Protein AF-0000000085070799 (afdb_homodimer)

pLDDT: mean 97.82, std 3.61, range [44.03, 98.94]

Sequence (932 aa):
MGSKSTLIINGTLVDAQKQSQQQLLIIDGKIAAVDKVITDYPVDTEVIDASGLYVMPGGIDVHTHFNIDVGIARSVDDFYTGTRSAACGGTTMIIDHMGFGPKGCDLFHQLKVYKGFAKDKAVIDYSFHGVIQHINDEVIEDMHAMVHREGISSFKLYLTYNYKLDDTGALQALNRLNQVQALTAVHPENDAAIALKRSQLIKAGKTSAKYHAISRPLECEAEAIARMINLAKLADDAPLYIVHLSNGLGLDYIRLAKQNQQAVWSETCPQYLLLDDKLYENEDGAKYLMSPPLRPKAELEKLWQGVEDGSIDTVATDHCAFSYKEQKVSGNDDFSVCPNGMPGVETRMPLLFSEGVMSGRITPEKFVEITSFKPAKLFGLYPQKGCLLPGSDADIVLFNPELKVHISHENLHDNSDYTPYESHQVNGWPVMTISRGEVVACNGEFLGKAGAGQFVHRLPFDKNKIMGSKSTLIINGTLVDAQKQSQQQLLIIDGKIAAVDKVITDYPVDTEVIDASGLYVMPGGIDVHTHFNIDVGIARSVDDFYTGTRSAACGGTTMIIDHMGFGPKGCDLFHQLKVYKGFAKDKAVIDYSFHGVIQHINDEVIEDMHAMVHREGISSFKLYLTYNYKLDDTGALQALNRLNQVQALTAVHPENDAAIALKRSQLIKAGKTSAKYHAISRPLECEAEAIARMINLAKLADDAPLYIVHLSNGLGLDYIRLAKQNQQAVWSETCPQYLLLDDKLYENEDGAKYLMSPPLRPKAELEKLWQGVEDGSIDTVATDHCAFSYKEQKVSGNDDFSVCPNGMPGVETRMPLLFSEGVMSGRITPEKFVEITSFKPAKLFGLYPQKGCLLPGSDADIVLFNPELKVHISHENLHDNSDYTPYESHQVNGWPVMTISRGEVVACNGEFLGKAGAGQFVHRLPFDKNKI

Organism: Shewanella halifaxensis (strain HAW-EB4) (NCBI:txid458817)

Structure (mmCIF, N/CA/C/O backbone):
data_AF-0000000085070799-model_v1
#
loop_
_entity.id
_entity.type
_entity.pdbx_description
1 polymer Dihydropyrimidinase
#
loop_
_atom_site.group_PDB
_atom_site.id
_atom_site.type_symbol
_atom_site.label_atom_id
_atom_site.label_alt_id
_atom_site.label_comp_id
_atom_site.label_asym_id
_atom_site.label_entity_id
_atom_site.label_seq_id
_atom_site.pdbx_PDB_ins_code
_atom_site.Cartn_x
_atom_site.Cartn_y
_atom_site.Cartn_z
_atom_site.occupancy
_atom_site.B_iso_or_equiv
_atom_site.auth_seq_id
_atom_site.auth_comp_id
_atom_site.auth_asym_id
_atom_site.auth_atom_id
_atom_site.pdbx_PDB_model_num
ATOM 1 N N . MET A 1 1 ? -15.516 50.469 26.547 1 44.03 1 MET A N 1
ATOM 2 C CA . MET A 1 1 ? -14.266 50.656 25.812 1 44.03 1 MET A CA 1
ATOM 3 C C . MET A 1 1 ? -14.523 50.75 24.312 1 44.03 1 MET A C 1
ATOM 5 O O . MET A 1 1 ? -15.336 49.969 23.781 1 44.03 1 MET A O 1
ATOM 9 N N . GLY A 1 2 ? -14.359 51.781 23.578 1 55.06 2 GLY A N 1
ATOM 10 C CA . GLY A 1 2 ? -14.836 52.031 22.234 1 55.06 2 GLY A CA 1
ATOM 11 C C . GLY A 1 2 ? -14.461 50.938 21.266 1 55.06 2 GLY A C 1
ATOM 12 O O . GLY A 1 2 ? -13.492 50.188 21.484 1 55.06 2 GLY A O 1
ATOM 13 N N . SER A 1 3 ? -15.367 50.5 20.391 1 73.62 3 SER A N 1
ATOM 14 C CA . SER A 1 3 ? -15.164 49.469 19.375 1 73.62 3 SER A CA 1
ATOM 15 C C . SER A 1 3 ? -13.93 49.75 18.531 1 73.62 3 SER A C 1
ATOM 17 O O . SER A 1 3 ? -13.656 50.906 18.203 1 73.62 3 SER A O 1
ATOM 19 N N . LYS A 1 4 ? -12.953 48.781 18.594 1 90.12 4 LYS A N 1
ATOM 20 C CA . LYS A 1 4 ? -11.797 48.938 17.719 1 90.12 4 LYS A CA 1
ATOM 21 C C . LYS A 1 4 ? -12.141 48.562 16.281 1 90.12 4 LYS A C 1
ATOM 23 O O . LYS A 1 4 ? -12.766 47.531 16.031 1 90.12 4 LYS A O 1
ATOM 28 N N . SER A 1 5 ? -11.992 49.531 15.336 1 96.62 5 SER A N 1
ATOM 29 C CA . SER A 1 5 ? -12.312 49.312 13.93 1 96.62 5 SER A CA 1
ATOM 30 C C . SER A 1 5 ? -11.125 49.656 13.039 1 96.62 5 SER A C 1
ATOM 32 O O . SER A 1 5 ? -10.352 50.562 13.344 1 96.62 5 SER A O 1
ATOM 34 N N . THR A 1 6 ? -10.906 48.844 12.055 1 98.25 6 THR A N 1
ATOM 35 C CA . THR A 1 6 ? -9.859 49.031 11.047 1 98.25 6 THR A CA 1
ATOM 36 C C . THR A 1 6 ? -10.422 48.844 9.641 1 98.25 6 THR A C 1
ATOM 38 O O . THR A 1 6 ? -11.227 47.938 9.398 1 98.25 6 THR A O 1
ATOM 41 N N . LEU A 1 7 ? -10.156 49.781 8.758 1 98.5 7 LEU A N 1
ATOM 42 C CA . LEU A 1 7 ? -10.547 49.688 7.352 1 98.5 7 LEU A CA 1
ATOM 43 C C . LEU A 1 7 ? -9.32 49.531 6.457 1 98.5 7 LEU A C 1
ATOM 45 O O . LEU A 1 7 ? -8.414 50.344 6.484 1 98.5 7 LEU A O 1
ATOM 49 N N . ILE A 1 8 ? -9.234 48.406 5.738 1 98.75 8 ILE A N 1
ATOM 50 C CA . ILE A 1 8 ? -8.164 48.156 4.777 1 98.75 8 ILE A CA 1
ATOM 51 C C . ILE A 1 8 ? -8.625 48.562 3.379 1 98.7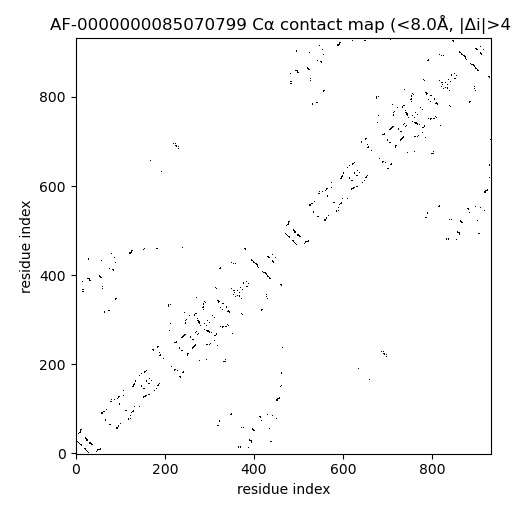5 8 ILE A C 1
ATOM 53 O O . ILE A 1 8 ? -9.641 48.062 2.887 1 98.75 8 ILE A O 1
ATOM 57 N N . ILE A 1 9 ? -7.875 49.438 2.758 1 98.44 9 ILE A N 1
ATOM 58 C CA . ILE A 1 9 ? -8.289 49.969 1.459 1 98.44 9 ILE A CA 1
ATOM 59 C C . ILE A 1 9 ? -7.16 49.781 0.446 1 98.44 9 ILE A C 1
ATOM 61 O O . ILE A 1 9 ? -6.004 49.562 0.825 1 98.44 9 ILE A O 1
ATOM 65 N N . ASN A 1 10 ? -7.508 49.719 -0.813 1 98.06 10 ASN A N 1
ATOM 66 C CA . ASN A 1 10 ? -6.633 49.844 -1.974 1 98.06 10 ASN A CA 1
ATOM 67 C C . ASN A 1 10 ? -5.84 48.562 -2.211 1 98.06 10 ASN A C 1
ATOM 69 O O . ASN A 1 10 ? -5.02 48.5 -3.129 1 98.06 10 ASN A O 1
ATOM 73 N N . GLY A 1 11 ? -5.93 47.5 -1.424 1 98.25 11 GLY A N 1
ATOM 74 C CA . GLY A 1 11 ? -5.254 46.25 -1.649 1 98.25 11 GLY A CA 1
ATOM 75 C C . GLY A 1 11 ? -6.02 45.312 -2.566 1 98.25 11 GLY A C 1
ATOM 76 O O . GLY A 1 11 ? -7.148 45.594 -2.963 1 98.25 11 GLY A O 1
ATOM 77 N N . THR A 1 12 ? -5.414 44.281 -3 1 98.69 12 THR A N 1
ATOM 78 C CA . THR A 1 12 ? -6.074 43.188 -3.709 1 98.69 12 THR A CA 1
ATOM 79 C C . THR A 1 12 ? -6.473 42.062 -2.744 1 98.69 12 THR A C 1
ATOM 81 O O . THR A 1 12 ? -5.609 41.375 -2.225 1 98.69 12 THR A O 1
ATOM 84 N N . LEU A 1 13 ? -7.742 41.906 -2.469 1 98.81 13 LEU A N 1
ATOM 85 C CA . LEU A 1 13 ? -8.203 40.781 -1.646 1 98.81 13 LEU A CA 1
ATOM 86 C C . LEU A 1 13 ? -8.062 39.469 -2.395 1 98.81 13 LEU A C 1
ATOM 88 O O . LEU A 1 13 ? -8.453 39.344 -3.561 1 98.81 13 LEU A O 1
ATOM 92 N N . VAL A 1 14 ? -7.426 38.5 -1.786 1 98.81 14 VAL A N 1
ATOM 93 C CA . VAL A 1 14 ? -7.254 37.156 -2.377 1 98.81 14 VAL A CA 1
ATOM 94 C C . VAL A 1 14 ? -7.867 36.125 -1.462 1 98.81 14 VAL A C 1
ATOM 96 O O . VAL A 1 14 ? -7.508 36 -0.287 1 98.81 14 VAL A O 1
ATOM 99 N N . ASP A 1 15 ? -8.836 35.406 -1.901 1 96.94 15 ASP A N 1
ATOM 100 C CA . ASP A 1 15 ? -9.312 34.188 -1.223 1 96.94 15 ASP A CA 1
ATOM 101 C C . ASP A 1 15 ? -9.023 32.938 -2.053 1 96.94 15 ASP A C 1
ATOM 103 O O . ASP A 1 15 ? -8.234 33 -2.998 1 96.94 15 ASP A O 1
ATOM 107 N N . ALA A 1 16 ? -9.539 31.797 -1.668 1 97.44 16 ALA A N 1
ATOM 108 C CA . ALA A 1 16 ? -9.188 30.547 -2.328 1 97.44 16 ALA A CA 1
ATOM 109 C C . ALA A 1 16 ? -9.797 30.469 -3.727 1 97.44 16 ALA A C 1
ATOM 111 O O . ALA A 1 16 ? -9.336 29.703 -4.574 1 97.44 16 ALA A O 1
ATOM 112 N N . GLN A 1 17 ? -10.719 31.375 -4.074 1 95.88 17 GLN A N 1
ATOM 113 C CA . GLN A 1 17 ? -11.477 31.219 -5.309 1 95.88 17 GLN A CA 1
ATOM 114 C C . GLN A 1 17 ? -11.234 32.375 -6.27 1 95.88 17 GLN A C 1
ATOM 116 O O . GLN A 1 17 ? -11.352 32.219 -7.484 1 95.88 17 GLN A O 1
ATOM 121 N N . LYS A 1 18 ? -10.914 33.594 -5.652 1 96.81 18 LYS A N 1
ATOM 122 C CA . LYS A 1 18 ? -10.836 34.75 -6.543 1 96.81 18 LYS A CA 1
ATOM 123 C C . LYS A 1 18 ? -10.008 35.875 -5.926 1 96.81 18 LYS A C 1
ATOM 125 O O . LYS A 1 18 ? -9.688 35.844 -4.734 1 96.81 18 LYS A O 1
ATOM 130 N N . GLN A 1 19 ? -9.656 36.781 -6.75 1 98 19 GLN A N 1
ATOM 131 C CA . GLN A 1 19 ? -9.062 38.062 -6.379 1 98 19 GLN A CA 1
ATOM 132 C C . GLN A 1 19 ? -10.031 39.219 -6.652 1 98 19 GLN A C 1
ATOM 134 O O . GLN A 1 19 ? -10.805 39.188 -7.605 1 98 19 GLN A O 1
ATOM 139 N N . SER A 1 20 ? -10 40.25 -5.758 1 97.56 20 SER A N 1
ATOM 140 C CA . SER A 1 20 ? -10.867 41.375 -5.984 1 97.56 20 SER A CA 1
ATOM 141 C C . SER A 1 20 ? -10.258 42.656 -5.418 1 97.56 20 SER A C 1
ATOM 143 O O . SER A 1 20 ? -9.469 42.625 -4.477 1 97.56 20 SER A O 1
ATOM 145 N N . GLN A 1 21 ? -10.68 43.781 -6.039 1 97.12 21 GLN A N 1
ATOM 146 C CA . GLN A 1 21 ? -10.328 45.094 -5.508 1 97.12 21 GLN A CA 1
ATOM 147 C C . GLN A 1 21 ? -11.445 45.656 -4.625 1 97.12 21 GLN A C 1
ATOM 149 O O . GLN A 1 21 ? -12.258 46.469 -5.074 1 97.12 21 GLN A O 1
ATOM 154 N N . GLN A 1 22 ? -11.445 45.156 -3.412 1 97.12 22 GLN A N 1
ATOM 155 C CA . GLN A 1 22 ? -12.469 45.562 -2.453 1 97.12 22 GLN A CA 1
ATOM 156 C C . GLN A 1 22 ? -11.844 46.062 -1.152 1 97.12 22 GLN A C 1
ATOM 158 O O . GLN A 1 22 ? -10.648 45.875 -0.919 1 97.12 22 GLN A O 1
ATOM 163 N N . GLN A 1 23 ? -12.688 46.812 -0.405 1 98.44 23 GLN A N 1
ATOM 164 C CA . GLN A 1 23 ? -12.305 47.219 0.939 1 98.44 23 GLN A CA 1
ATOM 165 C C . GLN A 1 23 ? -12.766 46.219 1.983 1 98.44 23 GLN A C 1
ATOM 167 O O . GLN A 1 23 ? -13.703 45.438 1.741 1 98.44 23 GLN A O 1
ATOM 172 N N . LEU A 1 24 ? -12.055 46.125 3.084 1 98.81 24 LEU A N 1
ATOM 173 C CA . LEU A 1 24 ? -12.367 45.219 4.164 1 98.81 24 LEU A CA 1
ATOM 174 C C . LEU A 1 24 ? -12.43 45.938 5.504 1 98.81 24 LEU A C 1
ATOM 176 O O . LEU A 1 24 ? -11.469 46.594 5.906 1 98.81 24 LEU A O 1
ATOM 180 N N . LEU A 1 25 ? -13.594 45.875 6.125 1 98.69 25 LEU A N 1
ATOM 181 C CA . LEU A 1 25 ? -13.812 46.531 7.41 1 98.69 25 LEU A CA 1
ATOM 182 C C . LEU A 1 25 ? -13.758 45.531 8.547 1 98.69 25 LEU A C 1
ATOM 184 O O . LEU A 1 25 ? -14.406 44.469 8.484 1 98.69 25 LEU A O 1
ATOM 188 N N . ILE A 1 26 ? -12.922 45.781 9.539 1 98.56 26 ILE A N 1
ATOM 189 C CA . ILE A 1 26 ? -12.82 45 10.758 1 98.56 26 ILE A CA 1
ATOM 190 C C . ILE A 1 26 ? -13.477 45.75 11.914 1 98.56 26 ILE A C 1
ATOM 192 O O . ILE A 1 26 ? -13.203 46.906 12.133 1 98.56 26 ILE A O 1
ATOM 196 N N . ILE A 1 27 ? -14.391 45.094 12.586 1 97.88 27 ILE A N 1
ATOM 197 C CA . ILE A 1 27 ? -14.969 45.625 13.805 1 97.88 27 ILE A CA 1
ATOM 198 C C . ILE A 1 27 ? -14.906 44.594 14.922 1 97.88 27 ILE A C 1
ATOM 200 O O . ILE A 1 27 ? -15.414 43.5 14.773 1 97.88 27 ILE A O 1
ATOM 204 N N . ASP A 1 28 ? -14.312 44.938 16.016 1 96.81 28 ASP A N 1
ATOM 205 C CA . ASP A 1 28 ? -14.25 44.156 17.234 1 96.81 28 ASP A CA 1
ATOM 206 C C . ASP A 1 28 ? -13.758 42.719 16.953 1 96.81 28 ASP A C 1
ATOM 208 O O . ASP A 1 28 ? -14.391 41.75 17.344 1 96.81 28 ASP A O 1
ATOM 212 N N . GLY A 1 29 ? -12.672 42.656 16.094 1 97.94 29 GLY A N 1
ATOM 213 C CA . GLY A 1 29 ? -11.945 41.406 15.898 1 97.94 29 GLY A CA 1
ATOM 214 C C . GLY A 1 29 ? -12.539 40.531 14.797 1 97.94 29 GLY A C 1
ATOM 215 O O . GLY A 1 29 ? -12.016 39.469 14.492 1 97.94 29 GLY A O 1
ATOM 216 N N . LYS A 1 30 ? -13.625 41.031 14.156 1 98.5 30 LYS A N 1
ATOM 217 C CA . LYS A 1 30 ? -14.305 40.281 13.094 1 98.5 30 LYS A CA 1
ATOM 218 C C . LYS A 1 30 ? -14.336 41.094 11.797 1 98.5 30 LYS A C 1
ATOM 220 O O . LYS A 1 30 ? -14.266 42.312 11.828 1 98.5 30 LYS A O 1
ATOM 225 N N . ILE A 1 31 ? -14.32 40.406 10.734 1 98.62 31 ILE A N 1
ATOM 226 C CA . ILE A 1 31 ? -14.586 41.062 9.461 1 98.62 31 ILE A CA 1
ATOM 227 C C . ILE A 1 31 ? -16.047 41.5 9.398 1 98.62 31 ILE A C 1
ATOM 229 O O . ILE A 1 31 ? -16.953 40.656 9.406 1 98.62 31 ILE A O 1
ATOM 233 N N . ALA A 1 32 ? -16.25 42.719 9.336 1 98.31 32 ALA A N 1
ATOM 234 C CA . ALA A 1 32 ? -17.609 43.25 9.391 1 98.31 32 ALA A CA 1
ATOM 235 C C . ALA A 1 32 ? -18.203 43.375 7.988 1 98.31 32 ALA A C 1
ATOM 237 O O . ALA A 1 32 ? -19.406 43.188 7.793 1 98.31 32 ALA A O 1
ATOM 238 N N . ALA A 1 33 ? -17.344 43.781 7.027 1 98.19 33 ALA A N 1
ATOM 239 C CA . ALA A 1 33 ? -17.844 44 5.664 1 98.19 33 ALA A CA 1
ATOM 240 C C . ALA A 1 33 ? -16.703 43.906 4.652 1 98.19 33 ALA A C 1
ATOM 242 O O . ALA A 1 33 ? -15.555 44.219 4.969 1 98.19 33 ALA A O 1
ATOM 243 N N . VAL A 1 34 ? -16.984 43.469 3.486 1 98.19 34 VAL A N 1
ATOM 244 C CA . VAL A 1 34 ? -16.141 43.5 2.297 1 98.19 34 VAL A CA 1
ATOM 245 C C . VAL A 1 34 ? -16.922 44.062 1.116 1 98.19 34 VAL A C 1
ATOM 247 O O . VAL A 1 34 ? -17.953 43.5 0.725 1 98.19 34 VAL A O 1
ATOM 250 N N . ASP A 1 35 ? -16.516 45.125 0.61 1 97.69 35 ASP A N 1
ATOM 251 C CA . ASP A 1 35 ? -17.234 45.781 -0.472 1 97.69 35 ASP A CA 1
ATOM 252 C C . ASP A 1 35 ? -16.312 46.656 -1.29 1 97.69 35 ASP A C 1
ATOM 254 O O . ASP A 1 35 ? -15.188 46.938 -0.867 1 97.69 35 ASP A O 1
ATOM 258 N N . LYS A 1 36 ? -16.859 47 -2.457 1 97.31 36 LYS A N 1
ATOM 259 C CA . LYS A 1 36 ? -16.062 47.875 -3.322 1 97.31 36 LYS A CA 1
ATOM 260 C C . LYS A 1 36 ? -15.727 49.188 -2.629 1 97.31 36 LYS A C 1
ATOM 262 O O . LYS A 1 36 ? -14.602 49.656 -2.719 1 97.31 36 LYS A O 1
ATOM 267 N N . VAL A 1 37 ? -16.75 49.75 -2.025 1 97.12 37 VAL A N 1
ATOM 268 C CA . VAL A 1 37 ? -16.609 50.969 -1.256 1 97.12 37 VAL A CA 1
ATOM 269 C C . VAL A 1 37 ? -17.406 50.875 0.035 1 97.12 37 VAL A C 1
ATOM 271 O O . VAL A 1 37 ? -18.609 50.562 0.006 1 97.12 37 VAL A O 1
ATOM 274 N N . ILE A 1 38 ? -16.719 51.094 1.165 1 97.25 38 ILE A N 1
ATOM 275 C CA . ILE A 1 38 ? -17.359 51.094 2.469 1 97.25 38 ILE A CA 1
ATOM 276 C C . ILE A 1 38 ? -17.344 52.5 3.059 1 97.25 38 ILE A C 1
ATOM 278 O O . ILE A 1 38 ? -16.281 53.062 3.301 1 97.25 38 ILE A O 1
ATOM 282 N N . THR A 1 39 ? -18.5 53.031 3.291 1 94.5 39 THR A N 1
ATOM 283 C CA . THR A 1 39 ? -18.578 54.438 3.75 1 94.5 39 THR A CA 1
ATOM 284 C C . THR A 1 39 ? -19.109 54.5 5.184 1 94.5 39 THR A C 1
ATOM 286 O O . THR A 1 39 ? -18.938 55.5 5.871 1 94.5 39 THR A O 1
ATOM 289 N N . ASP A 1 40 ? -19.766 53.531 5.605 1 93.81 40 ASP A N 1
ATOM 290 C CA . ASP A 1 40 ? -20.375 53.469 6.934 1 93.81 40 ASP A CA 1
ATOM 291 C C . ASP A 1 40 ? -19.484 52.719 7.922 1 93.81 40 ASP A C 1
ATOM 293 O O . ASP A 1 40 ? -19.484 51.5 7.953 1 93.81 40 ASP A O 1
ATOM 297 N N . TYR A 1 41 ? -18.688 53.406 8.609 1 93.19 41 TYR A N 1
ATOM 298 C CA . TYR A 1 41 ? -17.859 52.844 9.672 1 93.19 41 TYR A CA 1
ATOM 299 C C . TYR A 1 41 ? -17.578 53.906 10.742 1 93.19 41 TYR A C 1
ATOM 301 O O . TYR A 1 41 ? -17.781 55.094 10.516 1 93.19 41 TYR A O 1
ATOM 309 N N . PRO A 1 42 ? -17.25 53.5 11.891 1 94.19 42 PRO A N 1
ATOM 310 C CA . PRO A 1 42 ? -17.047 54.438 13 1 94.19 42 PRO A CA 1
ATOM 311 C C . PRO A 1 42 ? -16.047 55.531 12.672 1 94.19 42 PRO A C 1
ATOM 313 O O . PRO A 1 42 ? -15.078 55.312 11.93 1 94.19 42 PRO A O 1
ATOM 316 N N . VAL A 1 43 ? -16.094 56.656 13.297 1 92.19 43 VAL A N 1
ATOM 317 C CA . VAL A 1 43 ? -15.312 57.844 13.023 1 92.19 43 VAL A CA 1
ATOM 318 C C . VAL A 1 43 ? -13.852 57.625 13.406 1 92.19 43 VAL A C 1
ATOM 320 O O . VAL A 1 43 ? -12.938 58.125 12.734 1 92.19 43 VAL A O 1
ATOM 323 N N . ASP A 1 44 ? -13.594 56.812 14.367 1 93.5 44 ASP A N 1
ATOM 324 C CA . ASP A 1 44 ? -12.242 56.594 14.875 1 93.5 44 ASP A CA 1
ATOM 325 C C . ASP A 1 44 ? -11.609 55.344 14.234 1 93.5 44 ASP A C 1
ATOM 327 O O . ASP A 1 44 ? -10.609 54.844 14.727 1 93.5 44 ASP A O 1
ATOM 331 N N . THR A 1 45 ? -12.195 55 13.102 1 96.06 45 THR A N 1
ATOM 332 C CA . THR A 1 45 ? -11.688 53.812 12.398 1 96.06 45 THR A CA 1
ATOM 333 C C . THR A 1 45 ? -10.297 54.062 11.844 1 96.06 45 THR A C 1
ATOM 335 O O . THR A 1 45 ? -10.062 55.094 11.188 1 96.06 45 THR A O 1
ATOM 338 N N . GLU A 1 46 ? -9.297 53.125 12.227 1 96.75 46 GLU A N 1
ATOM 339 C CA . GLU A 1 46 ? -7.965 53.156 11.625 1 96.75 46 GLU A CA 1
ATOM 340 C C . GLU A 1 46 ? -7.996 52.719 10.172 1 96.75 46 GLU A C 1
ATOM 342 O O . GLU A 1 46 ? -8.656 51.719 9.844 1 96.75 46 GLU A O 1
ATOM 347 N N . VAL A 1 47 ? -7.344 53.438 9.312 1 97.62 47 VAL A N 1
ATOM 348 C CA . VAL A 1 47 ? -7.324 53.094 7.898 1 97.62 47 VAL A CA 1
ATOM 349 C C . VAL A 1 47 ? -5.945 52.562 7.52 1 97.62 47 VAL A C 1
ATOM 351 O O . VAL A 1 47 ? -4.93 53.219 7.781 1 97.62 47 VAL A O 1
ATOM 354 N N . ILE A 1 48 ? -5.871 51.375 6.984 1 98.12 48 ILE A N 1
ATOM 355 C CA . ILE A 1 48 ? -4.652 50.781 6.449 1 98.12 48 ILE A CA 1
ATOM 356 C C . ILE A 1 48 ? -4.672 50.844 4.922 1 98.12 48 ILE A C 1
ATOM 358 O O . ILE A 1 48 ? -5.57 50.312 4.281 1 98.12 48 ILE A O 1
ATOM 362 N N . ASP A 1 49 ? -3.756 51.562 4.359 1 98.44 49 ASP A N 1
ATOM 363 C CA . ASP A 1 49 ? -3.574 51.594 2.91 1 98.44 49 ASP A CA 1
ATOM 364 C C . ASP A 1 49 ? -2.75 50.406 2.43 1 98.44 49 ASP A C 1
ATOM 366 O O . ASP A 1 49 ? -1.537 50.375 2.643 1 98.44 49 ASP A O 1
ATOM 370 N N . ALA A 1 50 ? -3.377 49.531 1.744 1 98.62 50 ALA A N 1
ATOM 371 C CA . ALA A 1 50 ? -2.732 48.281 1.299 1 98.62 50 ALA A CA 1
ATOM 372 C C . ALA A 1 50 ? -2.391 48.375 -0.187 1 98.62 50 ALA A C 1
ATOM 374 O O . ALA A 1 50 ? -2.391 47.344 -0.876 1 98.62 50 ALA A O 1
ATOM 375 N N . SER A 1 51 ? -2.168 49.562 -0.679 1 98.31 51 SER A N 1
ATOM 376 C CA . SER A 1 51 ? -1.804 49.719 -2.082 1 98.31 51 SER A CA 1
ATOM 377 C C . SER A 1 51 ? -0.607 48.844 -2.451 1 98.31 51 SER A C 1
ATOM 379 O O . SER A 1 51 ? 0.435 48.906 -1.795 1 98.31 51 SER A O 1
ATOM 381 N N . GLY A 1 52 ? -0.782 48.031 -3.459 1 98 52 GLY A N 1
ATOM 382 C CA . GLY A 1 52 ? 0.292 47.188 -3.967 1 98 52 GLY A CA 1
ATOM 383 C C . GLY A 1 52 ? 0.425 45.875 -3.219 1 98 52 GLY A C 1
ATOM 384 O O . GLY A 1 52 ? 1.25 45.031 -3.578 1 98 52 GLY A O 1
ATOM 385 N N . LEU A 1 53 ? -0.418 45.688 -2.248 1 98.75 53 LEU A N 1
ATOM 386 C CA . LEU A 1 53 ? -0.31 44.5 -1.41 1 98.75 53 LEU A CA 1
ATOM 387 C C . LEU A 1 53 ? -1.457 43.531 -1.685 1 98.75 53 LEU A C 1
ATOM 389 O O . LEU A 1 53 ? -2.527 43.938 -2.139 1 98.75 53 LEU A O 1
ATOM 393 N N . TYR A 1 54 ? -1.189 42.188 -1.491 1 98.88 54 TYR A N 1
ATOM 394 C CA . TYR A 1 54 ? -2.252 41.219 -1.365 1 98.88 54 TYR A CA 1
ATOM 395 C C . TYR A 1 54 ? -2.801 41.188 0.057 1 98.88 54 TYR A C 1
ATOM 397 O O . TYR A 1 54 ? -2.039 41.25 1.024 1 98.88 54 TYR A O 1
ATOM 405 N N . VAL A 1 55 ? -4.078 41.219 0.219 1 98.94 55 VAL A N 1
ATOM 406 C CA . VAL A 1 55 ? -4.773 41 1.486 1 98.94 55 VAL A CA 1
ATOM 407 C C . VAL A 1 55 ? -5.395 39.625 1.523 1 98.94 55 VAL A C 1
ATOM 409 O O . VAL A 1 55 ? -6.336 39.312 0.781 1 98.94 55 VAL A O 1
ATOM 412 N N . MET A 1 56 ? -4.887 38.75 2.381 1 98.94 56 MET A N 1
ATOM 413 C CA . MET A 1 56 ? -5.238 37.312 2.385 1 98.94 56 MET A CA 1
ATOM 414 C C . MET A 1 56 ? -5.621 36.875 3.787 1 98.94 56 MET A C 1
ATOM 416 O O . MET A 1 56 ? -5.273 37.5 4.777 1 98.94 56 MET A O 1
ATOM 420 N N . PRO A 1 57 ? -6.441 35.75 3.848 1 98.94 57 PRO A N 1
ATOM 421 C CA . PRO A 1 57 ? -6.562 35.156 5.176 1 98.94 57 PRO A CA 1
ATOM 422 C C . PRO A 1 57 ? -5.211 34.75 5.777 1 98.94 57 PRO A C 1
ATOM 424 O O . PRO A 1 57 ? -4.32 34.312 5.059 1 98.94 57 PRO A O 1
ATOM 427 N N . GLY A 1 58 ? -5.031 35 7.086 1 98.88 58 GLY A N 1
ATOM 428 C CA . GLY A 1 58 ? -3.818 34.562 7.75 1 98.88 58 GLY A CA 1
ATOM 429 C C . GLY A 1 58 ? -3.576 33.062 7.598 1 98.88 58 GLY A C 1
ATOM 430 O O . GLY A 1 58 ? -4.523 32.281 7.523 1 98.88 58 GLY A O 1
ATOM 431 N N . GLY A 1 59 ? -2.332 32.625 7.512 1 98.88 59 GLY A N 1
ATOM 432 C CA . GLY A 1 59 ? -2.012 31.219 7.426 1 98.88 59 GLY A CA 1
ATOM 433 C C . GLY A 1 59 ? -2.451 30.438 8.648 1 98.88 59 GLY A C 1
ATOM 434 O O . GLY A 1 59 ? -2.453 30.953 9.758 1 98.88 59 GLY A O 1
ATOM 435 N N . ILE A 1 60 ? -2.834 29.203 8.414 1 98.94 60 ILE A N 1
ATOM 436 C CA . ILE A 1 60 ? -3.113 28.234 9.461 1 98.94 60 ILE A CA 1
ATOM 437 C C . ILE A 1 60 ? -2.148 27.047 9.352 1 98.94 60 ILE A C 1
ATOM 439 O O . ILE A 1 60 ? -2.252 26.25 8.43 1 98.94 60 ILE A O 1
ATOM 443 N N . ASP A 1 61 ? -1.184 26.984 10.258 1 98.94 61 ASP A N 1
ATOM 444 C CA . ASP A 1 61 ? -0.227 25.875 10.266 1 98.94 61 ASP A CA 1
ATOM 445 C C . ASP A 1 61 ? -0.736 24.719 11.117 1 98.94 61 ASP A C 1
ATOM 447 O O . ASP A 1 61 ? -0.681 24.766 12.344 1 98.94 61 ASP A O 1
ATOM 451 N N . VAL A 1 62 ? -1.102 23.656 10.461 1 98.94 62 VAL A N 1
ATOM 452 C CA . VAL A 1 62 ? -1.813 22.594 11.156 1 98.94 62 VAL A CA 1
ATOM 453 C C . VAL A 1 62 ? -0.821 21.531 11.633 1 98.94 62 VAL A C 1
ATOM 455 O O . VAL A 1 62 ? -1.22 20.438 12.039 1 98.94 62 VAL A O 1
ATOM 458 N N . HIS A 1 63 ? 0.508 21.797 11.562 1 98.94 63 HIS A N 1
ATOM 459 C CA . HIS A 1 63 ? 1.515 20.828 11.969 1 98.94 63 HIS A CA 1
ATOM 460 C C . HIS A 1 63 ? 2.725 21.516 12.594 1 98.94 63 HIS A C 1
ATOM 462 O O . HIS A 1 63 ? 3.723 21.766 11.914 1 98.94 63 HIS A O 1
ATOM 468 N N . THR A 1 64 ? 2.707 21.75 13.852 1 98.94 64 THR A N 1
ATOM 469 C CA . THR A 1 64 ? 3.818 22.281 14.633 1 98.94 64 THR A CA 1
ATOM 470 C C . THR A 1 64 ? 4.047 21.422 15.883 1 98.94 64 THR A C 1
ATOM 472 O O . THR A 1 64 ? 3.166 20.672 16.297 1 98.94 64 THR A O 1
ATOM 475 N N . HIS A 1 65 ? 5.188 21.484 16.375 1 98.81 65 HIS A N 1
ATOM 476 C CA . HIS A 1 65 ? 5.559 20.875 17.656 1 98.81 65 HIS A CA 1
ATOM 477 C C . HIS A 1 65 ? 6.234 21.906 18.562 1 98.81 65 HIS A C 1
ATOM 479 O O . HIS A 1 65 ? 7.449 22.109 18.484 1 98.81 65 HIS A O 1
ATOM 485 N N . PHE A 1 66 ? 5.453 22.484 19.484 1 98.56 66 PHE A N 1
ATOM 486 C CA . PHE A 1 66 ? 6.004 23.422 20.469 1 98.56 66 PHE A CA 1
ATOM 487 C C . PHE A 1 66 ? 6.109 22.75 21.828 1 98.56 66 PHE A C 1
ATOM 489 O O . PHE A 1 66 ? 5.203 22.031 22.25 1 98.56 66 PHE A O 1
ATOM 496 N N . ASN A 1 67 ? 7.207 22.891 22.516 1 97.31 67 ASN A N 1
ATOM 497 C CA .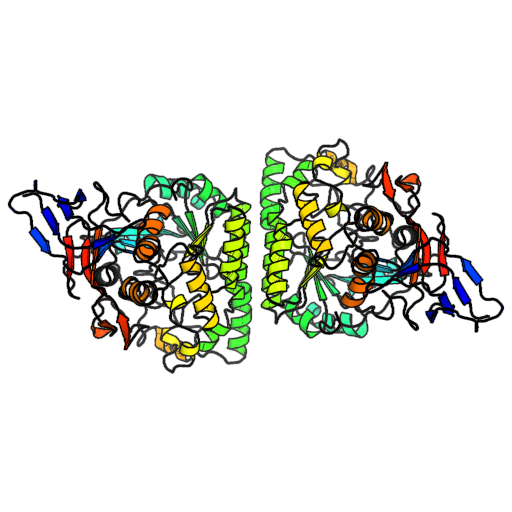 ASN A 1 67 ? 7.477 22.375 23.859 1 97.31 67 ASN A CA 1
ATOM 498 C C . ASN A 1 67 ? 7.465 20.844 23.875 1 97.31 67 ASN A C 1
ATOM 500 O O . ASN A 1 67 ? 7.277 20.234 24.922 1 97.31 67 ASN A O 1
ATOM 504 N N . ILE A 1 68 ? 7.648 20.25 22.703 1 97.88 68 ILE A N 1
ATOM 505 C CA . ILE A 1 68 ? 7.551 18.797 22.656 1 97.88 68 ILE A CA 1
ATOM 506 C C . ILE A 1 68 ? 8.797 18.172 23.281 1 97.88 68 ILE A C 1
ATOM 508 O O . ILE A 1 68 ? 9.914 18.672 23.078 1 97.88 68 ILE A O 1
ATOM 512 N N . ASP A 1 69 ? 8.609 17.203 24.109 1 96.5 69 ASP A N 1
ATOM 513 C CA . ASP A 1 69 ? 9.664 16.375 24.672 1 96.5 69 ASP A CA 1
ATOM 514 C C . ASP A 1 69 ? 9.766 15.047 23.922 1 96.5 69 ASP A C 1
ATOM 516 O O . ASP A 1 69 ? 8.875 14.203 24.016 1 96.5 69 ASP A O 1
ATOM 520 N N . VAL A 1 70 ? 10.891 14.883 23.234 1 93.62 70 VAL A N 1
ATOM 521 C CA . VAL A 1 70 ? 11.023 13.672 22.422 1 93.62 70 VAL A CA 1
ATOM 522 C C . VAL A 1 70 ? 11.875 12.648 23.172 1 93.62 70 VAL A C 1
ATOM 524 O O . VAL A 1 70 ? 12.359 11.68 22.562 1 93.62 70 VAL A O 1
ATOM 527 N N . GLY A 1 71 ? 12.086 12.906 24.438 1 92.19 71 GLY A N 1
ATOM 528 C CA . GLY A 1 71 ? 12.875 12 25.25 1 92.19 71 GLY A CA 1
ATOM 529 C C . GLY A 1 71 ? 14.32 12.438 25.406 1 92.19 71 GLY A C 1
ATOM 530 O O . GLY A 1 71 ? 14.727 12.875 26.484 1 92.19 71 GLY A O 1
ATOM 531 N N . ILE A 1 72 ? 15.016 12.562 24.359 1 92.31 72 ILE A N 1
ATOM 532 C CA . ILE A 1 72 ? 16.438 12.883 24.391 1 92.31 72 ILE A CA 1
ATOM 533 C C . ILE A 1 72 ? 16.641 14.398 24.422 1 92.31 72 ILE A C 1
ATOM 535 O O . ILE A 1 72 ? 17.703 14.883 24.781 1 92.31 72 ILE A O 1
ATOM 539 N N . ALA A 1 73 ? 15.539 15.133 24.047 1 95.62 73 ALA A N 1
ATOM 540 C CA . ALA A 1 73 ? 15.586 16.594 24.031 1 95.62 73 ALA A CA 1
ATOM 541 C C . ALA A 1 73 ? 14.18 17.188 24.047 1 95.62 73 ALA A C 1
ATOM 543 O O . ALA A 1 73 ? 13.211 16.516 23.703 1 95.62 73 ALA A O 1
ATOM 544 N N . ARG A 1 74 ? 14.086 18.375 24.406 1 97.12 74 ARG A N 1
ATOM 545 C CA . ARG A 1 74 ? 12.875 19.188 24.266 1 97.12 74 ARG A CA 1
ATOM 546 C C . ARG A 1 74 ? 13.07 20.297 23.219 1 97.12 74 ARG A C 1
ATOM 548 O O . ARG A 1 74 ? 14.141 20.906 23.156 1 97.12 74 ARG A O 1
ATOM 555 N N . SER A 1 75 ? 12.055 20.469 22.469 1 98.06 75 SER A N 1
ATOM 556 C CA . SER A 1 75 ? 12.164 21.531 21.453 1 98.06 75 SER A CA 1
ATOM 557 C C . SER A 1 75 ? 12.391 22.891 22.109 1 98.06 75 SER A C 1
ATOM 559 O O . SER A 1 75 ? 11.953 23.125 23.234 1 98.06 75 SER A O 1
ATOM 561 N N . VAL A 1 76 ? 13.039 23.812 21.391 1 98.5 76 VAL A N 1
ATOM 562 C CA . VAL A 1 76 ? 13.508 25.062 22 1 98.5 76 VAL A CA 1
ATOM 563 C C . VAL A 1 76 ? 12.391 26.109 21.953 1 98.5 76 VAL A C 1
ATOM 565 O O . VAL A 1 76 ? 12.391 27.047 22.75 1 98.5 76 VAL A O 1
ATOM 568 N N . ASP A 1 77 ? 11.461 25.953 21.047 1 98.62 77 ASP A N 1
ATOM 569 C CA . ASP A 1 77 ? 10.352 26.891 21 1 98.62 77 ASP A CA 1
ATOM 570 C C . ASP A 1 77 ? 9.211 26.438 21.922 1 98.62 77 ASP A C 1
ATOM 572 O O . ASP A 1 77 ? 8.719 25.328 21.812 1 98.62 77 ASP A O 1
ATOM 576 N N . ASP A 1 78 ? 8.836 27.312 22.797 1 98.31 78 ASP A N 1
ATOM 577 C CA . ASP A 1 78 ? 7.57 27.156 23.516 1 98.31 78 ASP A CA 1
ATOM 578 C C . ASP A 1 78 ? 6.434 27.859 22.781 1 98.31 78 ASP A C 1
ATOM 580 O O . ASP A 1 78 ? 6.57 28.219 21.609 1 98.31 78 ASP A O 1
ATOM 584 N N . PHE A 1 79 ? 5.305 28.047 23.453 1 98.81 79 PHE A N 1
ATOM 585 C CA . PHE A 1 79 ? 4.133 28.578 22.766 1 98.81 79 PHE A CA 1
ATOM 586 C C . PHE A 1 79 ? 4.234 30.094 22.609 1 98.81 79 PHE A C 1
ATOM 588 O O . PHE A 1 79 ? 3.518 30.688 21.812 1 98.81 79 PHE A O 1
ATOM 595 N N . TYR A 1 80 ? 5.062 30.781 23.391 1 98.81 80 TYR A N 1
ATOM 596 C CA . TYR A 1 80 ? 5.305 32.188 23.141 1 98.81 80 TYR A CA 1
ATOM 597 C C . TYR A 1 80 ? 6.238 32.375 21.953 1 98.81 80 TYR A C 1
ATOM 599 O O . TYR A 1 80 ? 5.859 33 20.938 1 98.81 80 TYR A O 1
ATOM 607 N N . THR A 1 81 ? 7.461 31.812 22.016 1 98.81 81 THR A N 1
ATOM 608 C CA . THR A 1 81 ? 8.461 32.031 20.984 1 98.81 81 THR A CA 1
ATOM 609 C C . THR A 1 81 ? 8.008 31.438 19.656 1 98.81 81 THR A C 1
ATOM 611 O O . THR A 1 81 ? 8.234 32.031 18.594 1 98.81 81 THR A O 1
ATOM 614 N N . GLY A 1 82 ? 7.375 30.25 19.703 1 98.88 82 GLY A N 1
ATOM 615 C CA . GLY A 1 82 ? 6.891 29.625 18.484 1 98.88 82 GLY A CA 1
ATOM 616 C C . GLY A 1 82 ? 5.797 30.406 17.797 1 98.88 82 GLY A C 1
ATOM 617 O O . GLY A 1 82 ? 5.852 30.625 16.578 1 98.88 82 GLY A O 1
ATOM 618 N N . THR A 1 83 ? 4.777 30.859 18.547 1 98.88 83 THR A N 1
ATOM 619 C CA . THR A 1 83 ? 3.664 31.578 17.953 1 98.88 83 THR A CA 1
ATOM 620 C C . THR A 1 83 ? 4.094 33 17.547 1 98.88 83 THR A C 1
ATOM 622 O O . THR A 1 83 ? 3.572 33.562 16.594 1 98.88 83 THR A O 1
ATOM 625 N N . ARG A 1 84 ? 5.062 33.594 18.266 1 98.88 84 ARG A N 1
ATOM 626 C CA . ARG A 1 84 ? 5.668 34.844 17.828 1 98.88 84 ARG A CA 1
ATOM 627 C C . ARG A 1 84 ? 6.293 34.688 16.438 1 98.88 84 ARG A C 1
ATOM 629 O O . ARG A 1 84 ? 6.078 35.531 15.562 1 98.88 84 ARG A O 1
ATOM 636 N N . SER A 1 85 ? 7.105 33.625 16.328 1 98.88 85 SER A N 1
ATOM 637 C CA . SER A 1 85 ? 7.73 33.312 15.047 1 98.88 85 SER A CA 1
ATOM 638 C C . SER A 1 85 ? 6.688 33.125 13.953 1 98.88 85 SER A C 1
ATOM 640 O O . SER A 1 85 ? 6.832 33.625 12.844 1 98.88 85 SER A O 1
ATOM 642 N N . ALA A 1 86 ? 5.609 32.375 14.242 1 98.94 86 ALA A N 1
ATOM 643 C CA . ALA A 1 86 ? 4.52 32.156 13.305 1 98.94 86 ALA A CA 1
ATOM 644 C C . ALA A 1 86 ? 3.887 33.469 12.852 1 98.94 86 ALA A C 1
ATOM 646 O O . ALA A 1 86 ? 3.709 33.688 11.656 1 98.94 86 ALA A O 1
ATOM 647 N N . ALA A 1 87 ? 3.604 34.344 13.789 1 98.94 87 ALA A N 1
ATOM 648 C CA . ALA A 1 87 ? 2.969 35.625 13.516 1 98.94 87 ALA A CA 1
ATOM 649 C C . ALA A 1 87 ? 3.824 36.469 12.57 1 98.94 87 ALA A C 1
ATOM 651 O O . ALA A 1 87 ? 3.307 37.094 11.641 1 98.94 87 ALA A O 1
ATOM 652 N N . CYS A 1 88 ? 5.066 36.438 12.812 1 98.88 88 CYS A N 1
ATOM 653 C CA . CYS A 1 88 ? 5.988 37.25 12.023 1 98.88 88 CYS A CA 1
ATOM 654 C C . CYS A 1 88 ? 6.109 36.719 10.602 1 98.88 88 CYS A C 1
ATOM 656 O O . CYS A 1 88 ? 6.582 37.438 9.703 1 98.88 88 CYS A O 1
ATOM 658 N N . GLY A 1 89 ? 5.711 35.5 10.414 1 98.81 89 GLY A N 1
ATOM 659 C CA . GLY A 1 89 ? 5.723 34.906 9.086 1 98.81 89 GLY A CA 1
ATOM 660 C C . GLY A 1 89 ? 4.367 34.938 8.406 1 98.81 89 GLY A C 1
ATOM 661 O O . GLY A 1 89 ? 4.199 34.375 7.324 1 98.81 89 GLY A O 1
ATOM 662 N N . GLY A 1 90 ? 3.379 35.531 9.016 1 98.88 90 GLY A N 1
ATOM 663 C CA . GLY A 1 90 ? 2.078 35.656 8.383 1 98.88 90 GLY A CA 1
ATOM 664 C C . GLY A 1 90 ? 1.09 34.594 8.797 1 98.88 90 GLY A C 1
ATOM 665 O O . GLY A 1 90 ? 0.042 34.406 8.172 1 98.88 90 GLY A O 1
ATOM 666 N N . THR A 1 91 ? 1.39 33.781 9.797 1 98.94 91 THR A N 1
ATOM 667 C CA . THR A 1 91 ? 0.518 32.75 10.328 1 98.94 91 THR A CA 1
ATOM 668 C C . THR A 1 91 ? -0.268 33.25 11.531 1 98.94 91 THR A C 1
ATOM 670 O O . THR A 1 91 ? 0.303 33.875 12.438 1 98.94 91 THR A O 1
ATOM 673 N N . THR A 1 92 ? -1.603 33.031 11.547 1 98.94 92 THR A N 1
ATOM 674 C CA . THR A 1 92 ? -2.439 33.594 12.602 1 98.94 92 THR A CA 1
ATOM 675 C C . THR A 1 92 ? -3 32.5 13.5 1 98.94 92 THR A C 1
ATOM 677 O O . THR A 1 92 ? -3.625 32.781 14.523 1 98.94 92 THR A O 1
ATOM 680 N N . MET A 1 93 ? -2.742 31.266 13.117 1 98.94 93 MET A N 1
ATOM 681 C CA . MET A 1 93 ? -3.188 30.156 13.945 1 98.94 93 MET A CA 1
ATOM 682 C C . MET A 1 93 ? -2.318 28.922 13.719 1 98.94 93 MET A C 1
ATOM 684 O O . MET A 1 93 ? -1.874 28.672 12.594 1 98.94 93 MET A O 1
ATOM 688 N N . ILE A 1 94 ? -2.096 28.203 14.844 1 98.94 94 ILE A N 1
ATOM 689 C CA . ILE A 1 94 ? -1.444 26.906 14.719 1 98.94 94 ILE A CA 1
ATOM 690 C C . ILE A 1 94 ? -2.34 25.812 15.32 1 98.94 94 ILE A C 1
ATOM 692 O O . ILE A 1 94 ? -3.164 26.094 16.188 1 98.94 94 ILE A O 1
ATOM 696 N N . ILE A 1 95 ? -2.285 24.609 14.797 1 98.94 95 ILE A N 1
ATOM 697 C CA . ILE A 1 95 ? -2.773 23.406 15.445 1 98.94 95 ILE A CA 1
ATOM 698 C C . ILE A 1 95 ? -1.599 22.484 15.758 1 98.94 95 ILE A C 1
ATOM 700 O O . ILE A 1 95 ? -1 21.891 14.852 1 98.94 95 ILE A O 1
ATOM 704 N N . ASP A 1 96 ? -1.286 22.406 17 1 98.88 96 ASP A N 1
ATOM 705 C CA . ASP A 1 96 ? -0.051 21.766 17.453 1 98.88 96 ASP A CA 1
ATOM 706 C C . ASP A 1 96 ? -0.255 20.281 17.703 1 98.88 96 ASP A C 1
ATOM 708 O O . ASP A 1 96 ? -1.319 19.859 18.156 1 98.88 96 ASP A O 1
ATOM 712 N N . HIS A 1 97 ? 0.701 19.469 17.297 1 98.81 97 HIS A N 1
ATOM 713 C CA . HIS A 1 97 ? 0.714 18.062 17.641 1 98.81 97 HIS A CA 1
ATOM 714 C C . HIS A 1 97 ? 1.3 17.828 19.031 1 98.81 97 HIS A C 1
ATOM 716 O O . HIS A 1 97 ? 2.5 18.016 19.234 1 98.81 97 HIS A O 1
ATOM 722 N N . MET A 1 98 ? 0.522 17.344 19.922 1 98.44 98 MET A N 1
ATOM 723 C CA . MET A 1 98 ? 0.984 17.062 21.281 1 98.44 98 MET A CA 1
ATOM 724 C C . MET A 1 98 ? 1.935 15.867 21.297 1 98.44 98 MET A C 1
ATOM 726 O O . MET A 1 98 ? 1.73 14.898 20.562 1 98.44 98 MET A O 1
ATOM 730 N N . GLY A 1 99 ? 2.982 15.992 22.078 1 97.38 99 GLY A N 1
ATOM 731 C CA . GLY A 1 99 ? 3.875 14.852 22.25 1 97.38 99 GLY A CA 1
ATOM 732 C C . GLY A 1 99 ? 3.262 13.727 23.062 1 97.38 99 GLY A C 1
ATOM 733 O O . GLY A 1 99 ? 2.162 13.875 23.609 1 97.38 99 GLY A O 1
ATOM 734 N N . PHE A 1 100 ? 3.998 12.648 23.141 1 97.25 100 PHE A N 1
ATOM 735 C CA . PHE A 1 100 ? 3.561 11.516 23.953 1 97.25 100 PHE A CA 1
ATOM 736 C C . PHE A 1 100 ? 3.615 11.867 25.438 1 97.25 100 PHE A C 1
ATOM 738 O O . PHE A 1 100 ? 4.496 12.609 25.875 1 97.25 100 PHE A O 1
ATOM 745 N N . GLY A 1 101 ? 2.625 11.406 26.156 1 96.94 101 GLY A N 1
ATOM 746 C CA . GLY A 1 101 ? 2.652 11.492 27.609 1 96.94 101 GLY A CA 1
ATOM 747 C C . GLY A 1 101 ? 3.277 10.273 28.266 1 96.94 101 GLY A C 1
ATOM 748 O O . GLY A 1 101 ? 3.92 9.461 27.594 1 96.94 101 GLY A O 1
ATOM 749 N N . PRO A 1 102 ? 3.131 10.203 29.531 1 97 102 PRO A N 1
ATOM 750 C CA . PRO A 1 102 ? 3.609 9.008 30.234 1 97 102 PRO A CA 1
ATOM 751 C C . PRO A 1 102 ? 2.932 7.727 29.734 1 97 102 PRO A C 1
ATOM 753 O O . PRO A 1 102 ? 1.771 7.758 29.328 1 97 102 PRO A O 1
ATOM 756 N N . LYS A 1 103 ? 3.658 6.625 29.781 1 94.94 103 LYS A N 1
ATOM 757 C CA . LYS A 1 103 ? 3.105 5.328 29.406 1 94.94 103 LYS A CA 1
ATOM 758 C C . LYS A 1 103 ? 1.79 5.055 30.125 1 94.94 103 LYS A C 1
ATOM 760 O O . LYS A 1 103 ? 1.702 5.199 31.344 1 94.94 103 LYS A O 1
ATOM 765 N N . GLY A 1 104 ? 0.812 4.801 29.406 1 95.5 104 GLY A N 1
ATOM 766 C CA . GLY A 1 104 ? -0.449 4.367 29.984 1 95.5 104 GLY A CA 1
ATOM 767 C C . GLY A 1 104 ? -1.365 5.52 30.359 1 95.5 104 GLY A C 1
ATOM 768 O O . GLY A 1 104 ? -2.459 5.309 30.891 1 95.5 104 GLY A O 1
ATOM 769 N N . CYS A 1 105 ? -0.987 6.73 30.141 1 96.5 105 CYS A N 1
ATOM 770 C CA . CYS A 1 105 ? -1.823 7.867 30.5 1 96.5 105 CYS A CA 1
ATOM 771 C C . CYS A 1 105 ? -3.121 7.871 29.703 1 96.5 105 CYS A C 1
ATOM 773 O O . CYS A 1 105 ? -3.205 7.246 28.641 1 96.5 105 CYS A O 1
ATOM 775 N N . ASP A 1 106 ? -4.145 8.5 30.219 1 96.88 106 ASP A N 1
ATOM 776 C CA . ASP A 1 106 ? -5.418 8.602 29.516 1 96.88 106 ASP A CA 1
ATOM 777 C C . ASP A 1 106 ? -5.324 9.578 28.344 1 96.88 106 ASP A C 1
ATOM 779 O O . ASP A 1 106 ? -4.336 10.297 28.203 1 96.88 106 ASP A O 1
ATOM 783 N N . LEU A 1 107 ? -6.371 9.609 27.594 1 98.12 107 LEU A N 1
ATOM 784 C CA . LEU A 1 107 ? -6.355 10.344 26.328 1 98.12 107 LEU A CA 1
ATOM 785 C C . LEU A 1 107 ? -6.336 11.852 26.578 1 98.12 107 LEU A C 1
ATOM 787 O O . LEU A 1 107 ? -5.859 12.617 25.75 1 98.12 107 LEU A O 1
ATOM 791 N N . PHE A 1 108 ? -6.773 12.352 27.75 1 98.5 108 PHE A N 1
ATOM 792 C CA . PHE A 1 108 ? -6.906 13.766 28.078 1 98.5 108 PHE A CA 1
ATOM 793 C C . PHE A 1 108 ? -5.594 14.328 28.609 1 98.5 108 PHE A C 1
ATOM 795 O O . PHE A 1 108 ? -5.414 15.547 28.672 1 98.5 108 PHE A O 1
ATOM 802 N N . HIS A 1 109 ? -4.738 13.43 29.047 1 98.5 109 HIS A N 1
ATOM 803 C CA . HIS A 1 109 ? -3.566 13.828 29.828 1 98.5 109 HIS A CA 1
ATOM 804 C C . HIS A 1 109 ? -2.773 14.914 29.109 1 98.5 109 HIS A C 1
ATOM 806 O O . HIS A 1 109 ? -2.529 15.984 29.656 1 98.5 109 HIS A O 1
ATOM 812 N N . GLN A 1 110 ? -2.379 14.664 27.906 1 98.44 110 GLN A N 1
ATOM 813 C CA . GLN A 1 110 ? -1.509 15.609 27.203 1 98.44 110 GLN A CA 1
ATOM 814 C C . GLN A 1 110 ? -2.258 16.891 26.844 1 98.44 110 GLN A C 1
ATOM 816 O O . GLN A 1 110 ? -1.654 17.953 26.734 1 98.44 110 GLN A O 1
ATOM 821 N N . LEU A 1 111 ? -3.602 16.781 26.594 1 98.75 111 LEU A N 1
ATOM 822 C CA . LEU A 1 111 ? -4.375 18 26.344 1 98.75 111 LEU A CA 1
ATOM 823 C C . LEU A 1 111 ? -4.266 18.953 27.516 1 98.75 111 LEU A C 1
ATOM 825 O O . LEU A 1 111 ? -4.07 20.156 27.312 1 98.75 111 LEU A O 1
ATOM 829 N N . LYS A 1 112 ? -4.398 18.406 28.703 1 98.56 112 LYS A N 1
ATOM 830 C CA . LYS A 1 112 ? -4.281 19.234 29.906 1 98.56 112 LYS A CA 1
ATOM 831 C C . LYS A 1 112 ? -2.895 19.859 30.016 1 98.56 112 LYS A C 1
ATOM 833 O O . LYS A 1 112 ? -2.766 21.047 30.312 1 98.56 112 LYS A O 1
ATOM 838 N N . VAL A 1 113 ? -1.899 19.094 29.781 1 98.75 113 VAL A N 1
ATOM 839 C CA . VAL A 1 113 ? -0.518 19.562 29.875 1 98.75 113 VAL A CA 1
ATOM 840 C C . VAL A 1 113 ? -0.278 20.672 28.859 1 98.75 113 VAL A C 1
ATOM 842 O O . VAL A 1 113 ? 0.263 21.734 29.203 1 98.75 113 VAL A O 1
ATOM 845 N N . TYR A 1 114 ? -0.701 20.531 27.641 1 98.81 114 TYR A N 1
ATOM 846 C CA . TYR A 1 114 ? -0.401 21.453 26.562 1 98.81 114 TYR A CA 1
ATOM 847 C C . TYR A 1 114 ? -1.255 22.719 26.672 1 98.81 114 TYR A C 1
ATOM 849 O O . TYR A 1 114 ? -0.814 23.797 26.297 1 98.81 114 TYR A O 1
ATOM 857 N N . LYS A 1 115 ? -2.48 22.578 27.125 1 98.69 115 LYS A N 1
ATOM 858 C CA . LYS A 1 115 ? -3.24 23.781 27.453 1 98.69 115 LYS A CA 1
ATOM 859 C C . LYS A 1 115 ? -2.494 24.641 28.469 1 98.69 115 LYS A C 1
ATOM 861 O O . LYS A 1 115 ? -2.514 25.875 28.375 1 98.69 115 LYS A O 1
ATOM 866 N N . GLY A 1 116 ? -1.866 23.969 29.375 1 98.62 116 GLY A N 1
ATOM 867 C CA . GLY A 1 116 ? -1.043 24.688 30.344 1 98.62 116 GLY A CA 1
ATOM 868 C C . GLY A 1 116 ? 0.148 25.391 29.703 1 98.62 116 GLY A C 1
ATOM 869 O O . GLY A 1 116 ? 0.489 26.5 30.078 1 98.62 116 GLY A O 1
ATOM 870 N N . PHE A 1 117 ? 0.805 24.734 28.781 1 98.62 117 PHE A N 1
ATOM 871 C CA . PHE A 1 117 ? 1.949 25.297 28.078 1 98.62 117 PHE A CA 1
ATOM 872 C C . PHE A 1 117 ? 1.542 26.547 27.297 1 98.62 117 PHE A C 1
ATOM 874 O O . PHE A 1 117 ? 2.305 27.5 27.219 1 98.62 117 PHE A O 1
ATOM 881 N N . ALA A 1 118 ? 0.309 26.547 26.688 1 98.75 118 ALA A N 1
ATOM 882 C CA . ALA A 1 118 ? -0.096 27.578 25.719 1 98.75 118 ALA A CA 1
ATOM 883 C C . ALA A 1 118 ? -0.775 28.75 26.422 1 98.75 118 ALA A C 1
ATOM 885 O O . ALA A 1 118 ? -0.67 29.891 25.953 1 98.75 118 ALA A O 1
ATOM 886 N N . LYS A 1 119 ? -1.441 28.406 27.531 1 97.75 119 LYS A N 1
ATOM 887 C CA . LYS A 1 119 ? -2.195 29.438 28.25 1 97.75 119 LYS A CA 1
ATOM 888 C C . LYS A 1 119 ? -1.291 30.594 28.672 1 97.75 119 LYS A C 1
ATOM 890 O O . LYS A 1 119 ? -0.197 30.375 29.203 1 97.75 119 LYS A O 1
ATOM 895 N N . ASP A 1 120 ? -1.674 31.828 28.344 1 98.06 120 ASP A N 1
ATOM 896 C CA . ASP A 1 120 ? -1.024 33.094 28.719 1 98.06 120 ASP A CA 1
ATOM 897 C C . ASP A 1 120 ? 0.312 33.25 28 1 98.06 120 ASP A C 1
ATOM 899 O O . ASP A 1 120 ? 1.102 34.125 28.344 1 98.06 120 ASP A O 1
ATOM 903 N N . LYS A 1 121 ? 0.616 32.344 27.078 1 98.56 121 LYS A N 1
ATOM 904 C CA . LYS A 1 121 ? 1.885 32.406 26.359 1 98.56 121 LYS A CA 1
ATOM 905 C C . LYS A 1 121 ? 1.66 32.625 24.859 1 98.56 121 LYS A C 1
ATOM 907 O O . LYS A 1 121 ? 2.318 33.5 24.25 1 98.56 121 LYS A O 1
ATOM 912 N N . ALA A 1 122 ? 0.777 31.922 24.266 1 98.81 122 ALA A N 1
ATOM 913 C CA . ALA A 1 122 ? 0.54 32 22.828 1 98.81 122 ALA A CA 1
ATOM 914 C C . ALA A 1 122 ? 0.115 33.406 22.422 1 98.81 122 ALA A C 1
ATOM 916 O O . ALA A 1 122 ? -0.668 34.062 23.125 1 98.81 122 ALA A O 1
ATOM 917 N N . VAL A 1 123 ? 0.574 33.938 21.297 1 98.81 123 VAL A N 1
ATOM 918 C CA . VAL A 1 123 ? 0.305 35.312 20.906 1 98.81 123 VAL A CA 1
ATOM 919 C C . VAL A 1 123 ? -0.734 35.344 19.781 1 98.81 123 VAL A C 1
ATOM 921 O O . VAL A 1 123 ? -1.349 36.375 19.516 1 98.81 123 VAL A O 1
ATOM 924 N N . ILE A 1 124 ? -0.905 34.156 19.125 1 98.88 124 ILE A N 1
ATOM 925 C CA . ILE A 1 124 ? -1.955 33.938 18.141 1 98.88 124 ILE A CA 1
ATOM 926 C C . ILE A 1 124 ? -2.791 32.719 18.531 1 98.88 124 ILE A C 1
ATOM 928 O O . ILE A 1 124 ? -2.432 32 19.453 1 98.88 124 ILE A O 1
ATOM 932 N N . ASP A 1 125 ? -3.912 32.5 17.859 1 98.94 125 ASP A N 1
ATOM 933 C CA . ASP A 1 125 ? -4.844 31.438 18.219 1 98.94 125 ASP A CA 1
ATOM 934 C C . ASP A 1 125 ? -4.227 30.062 17.984 1 98.94 125 ASP A C 1
ATOM 936 O O . ASP A 1 125 ? -3.311 29.922 17.172 1 98.94 125 ASP A O 1
ATOM 940 N N . TYR A 1 126 ? -4.707 29.109 18.781 1 98.94 126 TYR A N 1
ATOM 941 C CA . TYR A 1 126 ? -4.109 27.781 18.719 1 98.94 126 TYR A CA 1
ATOM 942 C C . TYR A 1 126 ? -5.141 26.703 19.047 1 98.94 126 TYR A C 1
ATOM 944 O O . TYR A 1 126 ? -6.207 27 19.578 1 98.94 126 TYR A O 1
ATOM 952 N N . SER A 1 127 ? -4.922 25.531 18.594 1 98.94 127 SER A N 1
ATOM 953 C CA . SER A 1 127 ? -5.586 24.297 18.969 1 98.94 127 SER A CA 1
ATOM 954 C C . SER A 1 127 ? -4.613 23.109 18.953 1 98.94 127 SER A C 1
ATOM 956 O O . SER A 1 127 ? -3.4 23.312 18.875 1 98.94 127 SER A O 1
ATOM 958 N N . PHE A 1 128 ? -5.176 21.891 19.203 1 98.94 128 PHE A N 1
ATOM 959 C CA . PHE A 1 128 ? -4.305 20.734 19.312 1 98.94 128 PHE A CA 1
ATOM 960 C C . PHE A 1 128 ? -4.875 19.547 18.547 1 98.94 128 PHE A C 1
ATOM 962 O O . PHE A 1 128 ? -6.082 19.469 18.312 1 98.94 128 PHE A O 1
ATOM 969 N N . HIS A 1 129 ? -4.008 18.734 18.078 1 98.94 129 HIS A N 1
ATOM 970 C CA . HIS A 1 129 ? -4.383 17.375 17.688 1 98.94 129 HIS A CA 1
ATOM 971 C C . HIS A 1 129 ? -4.27 16.422 18.859 1 98.94 129 HIS A C 1
ATOM 973 O O . HIS A 1 129 ? -3.316 16.5 19.641 1 98.94 129 HIS A O 1
ATOM 979 N N . GLY A 1 130 ? -5.27 15.547 18.984 1 98.81 130 GLY A N 1
ATOM 980 C CA . GLY A 1 130 ? -5.074 14.461 19.922 1 98.81 130 GLY A CA 1
ATOM 981 C C . GLY A 1 130 ? -3.949 13.523 19.531 1 98.81 130 GLY A C 1
ATOM 982 O O . GLY A 1 130 ? -3.541 13.492 18.359 1 98.81 130 GLY A O 1
ATOM 983 N N . VAL A 1 131 ? -3.393 12.797 20.531 1 98.5 131 VAL A N 1
ATOM 984 C CA . VAL A 1 131 ? -2.338 11.828 20.25 1 98.5 131 VAL A CA 1
ATOM 985 C C . VAL A 1 131 ? -2.74 10.461 20.781 1 98.5 131 VAL A C 1
ATOM 987 O O . VAL A 1 131 ? -3.119 10.32 21.953 1 98.5 131 VAL A O 1
ATOM 990 N N . ILE A 1 132 ? -2.703 9.461 19.922 1 98.19 132 ILE A N 1
ATOM 991 C CA . ILE A 1 132 ? -2.992 8.078 20.297 1 98.19 132 ILE A CA 1
ATOM 992 C C . ILE A 1 132 ? -1.685 7.316 20.5 1 98.19 132 ILE A C 1
ATOM 994 O O . ILE A 1 132 ? -1.059 6.883 19.531 1 98.19 132 ILE A O 1
ATOM 998 N N . GLN A 1 133 ? -1.319 7.078 21.75 1 96.94 133 GLN A N 1
ATOM 999 C CA . GLN A 1 133 ? -0.058 6.387 22 1 96.94 133 GLN A CA 1
ATOM 1000 C C . GLN A 1 133 ? -0.296 4.938 22.422 1 96.94 133 GLN A C 1
ATOM 1002 O O . GLN A 1 133 ? 0.646 4.148 22.5 1 96.94 133 GLN A O 1
ATOM 1007 N N . HIS A 1 134 ? -1.518 4.527 22.641 1 97.5 134 HIS A N 1
ATOM 1008 C CA . HIS A 1 134 ? -1.985 3.158 22.844 1 97.5 134 HIS A CA 1
ATOM 1009 C C . HIS A 1 134 ? -3.498 3.064 22.672 1 97.5 134 HIS A C 1
ATOM 1011 O O . HIS A 1 134 ? -4.188 4.086 22.625 1 97.5 134 HIS A O 1
ATOM 1017 N N . ILE A 1 135 ? -3.99 1.885 22.516 1 97.44 135 ILE A N 1
ATOM 1018 C CA . ILE A 1 135 ? -5.426 1.681 22.344 1 97.44 135 ILE A CA 1
ATOM 1019 C C . ILE A 1 135 ? -5.934 0.699 23.391 1 97.44 135 ILE A C 1
ATOM 1021 O O . ILE A 1 135 ? -5.363 -0.382 23.578 1 97.44 135 ILE A O 1
ATOM 1025 N N . ASN A 1 136 ? -6.848 1.005 24.125 1 96.94 136 ASN A N 1
ATOM 1026 C CA . ASN A 1 136 ? -7.637 0.183 25.047 1 96.94 136 ASN A CA 1
ATOM 1027 C C . ASN A 1 136 ? -9.062 0.714 25.188 1 96.94 136 ASN A C 1
ATOM 1029 O O . ASN A 1 136 ? -9.43 1.696 24.547 1 96.94 136 ASN A O 1
ATOM 1033 N N . ASP A 1 137 ? -9.906 0.15 25.953 1 97.06 137 ASP A N 1
ATOM 1034 C CA . ASP A 1 137 ? -11.312 0.505 26.062 1 97.06 137 ASP A CA 1
ATOM 1035 C C . ASP A 1 137 ? -11.484 1.932 26.578 1 97.06 137 ASP A C 1
ATOM 1037 O O . ASP A 1 137 ? -12.375 2.656 26.125 1 97.06 137 ASP A O 1
ATOM 1041 N N . GLU A 1 138 ? -10.656 2.266 27.469 1 97.81 138 GLU A N 1
ATOM 1042 C CA . GLU A 1 138 ? -10.75 3.598 28.062 1 97.81 138 GLU A CA 1
ATOM 1043 C C . GLU A 1 138 ? -10.445 4.68 27.031 1 97.81 138 GLU A C 1
ATOM 1045 O O . GLU A 1 138 ? -11.164 5.68 26.938 1 97.81 138 GLU A O 1
ATOM 1050 N N . VAL A 1 139 ? -9.352 4.496 26.312 1 98.06 139 VAL A N 1
ATOM 1051 C CA . VAL A 1 139 ? -8.961 5.441 25.266 1 98.06 139 VAL A CA 1
ATOM 1052 C C . VAL A 1 139 ? -10.07 5.559 24.234 1 98.06 139 VAL A C 1
ATOM 1054 O O . VAL A 1 139 ? -10.43 6.664 23.812 1 98.06 139 VAL A O 1
ATOM 1057 N N . ILE A 1 140 ? -10.609 4.469 23.844 1 98.06 140 ILE A N 1
ATOM 1058 C CA . ILE A 1 140 ? -11.672 4.414 22.844 1 98.06 140 ILE A CA 1
ATOM 1059 C C . ILE A 1 140 ? -12.891 5.184 23.344 1 98.06 140 ILE A C 1
ATOM 1061 O O . ILE A 1 140 ? -13.492 5.969 22.609 1 98.06 140 ILE A O 1
ATOM 1065 N N . GLU A 1 141 ? -13.242 5 24.531 1 97.44 141 GLU A N 1
ATOM 1066 C CA . GLU A 1 141 ? -14.398 5.664 25.125 1 97.44 141 GLU A CA 1
ATOM 1067 C C . GLU A 1 141 ? -14.18 7.172 25.234 1 97.44 141 GLU A C 1
ATOM 1069 O O . GLU A 1 141 ? -15.117 7.953 25.047 1 97.44 141 GLU A O 1
ATOM 1074 N N . ASP A 1 142 ? -12.953 7.598 25.5 1 98.31 142 ASP A N 1
ATOM 1075 C CA . ASP A 1 142 ? -12.617 8.992 25.75 1 98.31 142 ASP A CA 1
ATOM 1076 C C . ASP A 1 142 ? -12.648 9.805 24.453 1 98.31 142 ASP A C 1
ATOM 1078 O O . ASP A 1 142 ? -12.727 11.031 24.484 1 98.31 142 ASP A O 1
ATOM 1082 N N . MET A 1 143 ? -12.609 9.164 23.344 1 98.75 143 MET A N 1
ATOM 1083 C CA . MET A 1 143 ? -12.508 9.852 22.062 1 98.75 143 MET A CA 1
ATOM 1084 C C . MET A 1 143 ? -13.734 10.727 21.812 1 98.75 143 MET A C 1
ATOM 1086 O O . MET A 1 143 ? -13.617 11.82 21.25 1 98.75 143 MET A O 1
ATOM 1090 N N . HIS A 1 144 ? -14.883 10.242 22.234 1 98.62 144 HIS A N 1
ATOM 1091 C CA . HIS A 1 144 ? -16.094 11.023 22.047 1 98.62 144 HIS A CA 1
ATOM 1092 C C . HIS A 1 144 ? -16.016 12.359 22.781 1 98.62 144 HIS A C 1
ATOM 1094 O O . HIS A 1 144 ? -16.312 13.406 22.203 1 98.62 144 HIS A O 1
ATOM 1100 N N . ALA A 1 145 ? -15.617 12.312 24.031 1 98.69 145 ALA A N 1
ATOM 1101 C CA . ALA A 1 145 ? -15.531 13.523 24.828 1 98.69 145 ALA A CA 1
ATOM 1102 C C . ALA A 1 145 ? -14.453 14.461 24.312 1 98.69 145 ALA A C 1
ATOM 1104 O O . ALA A 1 145 ? -14.602 15.68 24.359 1 98.69 145 ALA A O 1
ATOM 1105 N N . MET A 1 146 ? -13.359 13.922 23.859 1 98.81 146 MET A N 1
ATOM 1106 C CA . MET A 1 146 ? -12.297 14.734 23.281 1 98.81 146 MET A CA 1
ATOM 1107 C C . MET A 1 146 ? -12.82 15.562 22.109 1 98.81 146 MET A C 1
ATOM 1109 O O . MET A 1 146 ? -12.5 16.734 21.984 1 98.81 146 MET A O 1
ATOM 1113 N N . VAL A 1 147 ? -13.641 14.922 21.281 1 98.81 147 VAL A N 1
ATOM 1114 C CA . VAL A 1 147 ? -14.133 15.57 20.062 1 98.81 147 VAL A CA 1
ATOM 1115 C C . VAL A 1 147 ? -15.266 16.531 20.406 1 98.81 147 VAL A C 1
ATOM 1117 O O . VAL A 1 147 ? -15.211 17.719 20.062 1 98.81 147 VAL A O 1
ATOM 1120 N N . HIS A 1 148 ? -16.25 16.141 21.203 1 98.56 148 HIS A N 1
ATOM 1121 C CA . HIS A 1 148 ? -17.5 16.875 21.312 1 98.56 148 HIS A CA 1
ATOM 1122 C C . HIS A 1 148 ? -17.5 17.797 22.516 1 98.56 148 HIS A C 1
ATOM 1124 O O . HIS A 1 148 ? -18.219 18.797 22.547 1 98.56 148 HIS A O 1
ATOM 1130 N N . ARG A 1 149 ? -16.672 17.484 23.484 1 98.56 149 ARG A N 1
ATOM 1131 C CA . ARG A 1 149 ? -16.609 18.328 24.656 1 98.56 149 ARG A CA 1
ATOM 1132 C C . ARG A 1 149 ? -15.383 19.25 24.609 1 98.56 149 ARG A C 1
ATOM 1134 O O . ARG A 1 149 ? -15.484 20.438 24.891 1 98.56 149 ARG A O 1
ATOM 1141 N N . GLU A 1 150 ? -14.227 18.719 24.188 1 98.69 150 GLU A N 1
ATOM 1142 C CA . GLU A 1 150 ? -12.977 19.453 24.266 1 98.69 150 GLU A CA 1
ATOM 1143 C C . GLU A 1 150 ? -12.664 20.172 22.953 1 98.69 150 GLU A C 1
ATOM 1145 O O . GLU A 1 150 ? -11.781 21.016 22.906 1 98.69 150 GLU A O 1
ATOM 1150 N N . GLY A 1 151 ? -13.32 19.859 21.828 1 98.75 151 GLY A N 1
ATOM 1151 C CA . GLY A 1 151 ? -13.109 20.5 20.547 1 98.75 151 GLY A CA 1
ATOM 1152 C C . GLY A 1 151 ? -11.867 20.016 19.828 1 98.75 151 GLY A C 1
ATOM 1153 O O . GLY A 1 151 ? -11.25 20.781 19.078 1 98.75 151 GLY A O 1
ATOM 1154 N N . ILE A 1 152 ? -11.438 18.797 20.156 1 98.88 152 ILE A N 1
ATOM 1155 C CA . ILE A 1 152 ? -10.305 18.156 19.484 1 98.88 152 ILE A CA 1
ATOM 1156 C C . ILE A 1 152 ? -10.812 17.172 18.453 1 98.88 152 ILE A C 1
ATOM 1158 O O . ILE A 1 152 ? -11.164 16.031 18.781 1 98.88 152 ILE A O 1
ATOM 1162 N N . SER A 1 153 ? -10.758 17.562 17.188 1 98.62 153 SER A N 1
ATOM 1163 C CA . SER A 1 153 ? -11.461 16.766 16.172 1 98.62 153 SER A CA 1
ATOM 1164 C C . SER A 1 153 ? -10.484 16.094 15.219 1 98.62 153 SER A C 1
ATOM 1166 O O . SER A 1 153 ? -10.875 15.656 14.133 1 98.62 153 SER A O 1
ATOM 1168 N N . SER A 1 154 ? -9.219 16.062 15.523 1 98.88 154 SER A N 1
ATOM 1169 C CA . SER A 1 154 ? -8.203 15.312 14.789 1 98.88 154 SER A CA 1
ATOM 1170 C C . SER A 1 154 ? -7.211 14.656 15.742 1 98.88 154 SER A C 1
ATOM 1172 O O . SER A 1 154 ? -6.91 15.195 16.812 1 98.88 154 SER A O 1
ATOM 1174 N N . PHE A 1 155 ? -6.75 13.492 15.375 1 98.94 155 PHE A N 1
ATOM 1175 C CA . PHE A 1 155 ? -5.855 12.695 16.203 1 98.94 155 PHE A CA 1
ATOM 1176 C C . PHE A 1 155 ? -4.719 12.109 15.375 1 98.94 155 PHE A C 1
ATOM 1178 O O . PHE A 1 155 ? -4.926 11.688 14.242 1 98.94 155 PHE A O 1
ATOM 1185 N N . LYS A 1 156 ? -3.533 12.062 15.977 1 98.62 156 LYS A N 1
ATOM 1186 C CA . LYS A 1 156 ? -2.348 11.531 15.312 1 98.62 156 LYS A CA 1
ATOM 1187 C C . LYS A 1 156 ? -1.993 10.148 15.852 1 98.62 156 LYS A C 1
ATOM 1189 O O . LYS A 1 156 ? -1.974 9.938 17.062 1 98.62 156 LYS A O 1
ATOM 1194 N N . LEU A 1 157 ? -1.808 9.227 14.938 1 97.56 157 LEU A N 1
ATOM 1195 C CA . LEU A 1 157 ? -1.219 7.938 15.305 1 97.56 157 LEU A CA 1
ATOM 1196 C C . LEU A 1 157 ? 0.122 7.738 14.602 1 97.56 157 LEU A C 1
ATOM 1198 O O . LEU A 1 157 ? 0.436 8.445 13.641 1 97.56 157 LEU A O 1
ATOM 1202 N N . TYR A 1 158 ? 0.927 6.855 15.117 1 98.38 158 TYR A N 1
ATOM 1203 C CA . TYR A 1 158 ? 2.281 6.617 14.633 1 98.38 158 TYR A CA 1
ATOM 1204 C C . TYR A 1 158 ? 2.475 5.156 14.242 1 98.38 158 TYR A C 1
ATOM 1206 O O . TYR A 1 158 ? 1.989 4.254 14.938 1 98.38 158 TYR A O 1
ATOM 1214 N N . LEU A 1 159 ? 3.188 4.902 13.156 1 98.44 159 LEU A N 1
ATOM 1215 C CA . LEU A 1 159 ? 3.496 3.539 12.742 1 98.44 159 LEU A CA 1
ATOM 1216 C C . LEU A 1 159 ? 4.965 3.211 12.992 1 98.44 159 LEU A C 1
ATOM 1218 O O . LEU A 1 159 ? 5.441 2.141 12.609 1 98.44 159 LEU A O 1
ATOM 1222 N N . THR A 1 160 ? 5.656 4.121 13.562 1 97.25 160 THR A N 1
ATOM 1223 C CA . THR A 1 160 ? 7.023 3.934 14.031 1 97.25 160 THR A CA 1
ATOM 1224 C C . THR A 1 160 ? 7.238 4.633 15.375 1 97.25 160 THR A C 1
ATOM 1226 O O . THR A 1 160 ? 6.301 5.195 15.938 1 97.25 160 THR A O 1
ATOM 1229 N N . TYR A 1 161 ? 8.383 4.504 16 1 93.44 161 TYR A N 1
ATOM 1230 C CA . TYR A 1 161 ? 8.742 5.027 17.312 1 93.44 161 TYR A CA 1
ATOM 1231 C C . TYR A 1 161 ? 8.172 4.16 18.422 1 93.44 161 TYR A C 1
ATOM 1233 O O . TYR A 1 161 ? 7.711 3.045 18.172 1 93.44 161 TYR A O 1
ATOM 1241 N N . ASN A 1 162 ? 8.305 4.559 19.703 1 90.88 162 ASN A N 1
ATOM 1242 C CA . ASN A 1 162 ? 8.078 3.742 20.891 1 90.88 162 ASN A CA 1
ATOM 1243 C C . ASN A 1 162 ? 6.594 3.436 21.078 1 90.88 162 ASN A C 1
ATOM 1245 O O . ASN A 1 162 ? 6.242 2.4 21.656 1 90.88 162 ASN A O 1
ATOM 1249 N N . TYR A 1 163 ? 5.699 4.262 20.641 1 95.62 163 TYR A N 1
ATOM 1250 C CA . TYR A 1 163 ? 4.27 4.086 20.875 1 95.62 163 TYR A CA 1
ATOM 1251 C C . TYR A 1 163 ? 3.52 3.875 19.562 1 95.62 163 TYR A C 1
ATOM 1253 O O . TYR A 1 163 ? 2.355 4.258 19.438 1 95.62 163 TYR A O 1
ATOM 1261 N N . LYS A 1 164 ? 4.23 3.268 18.594 1 97.5 164 LYS A N 1
ATOM 1262 C CA . LYS A 1 164 ? 3.605 2.953 17.312 1 97.5 164 LYS A CA 1
ATOM 1263 C C . LYS A 1 164 ? 2.459 1.963 17.5 1 97.5 164 LYS A C 1
ATOM 1265 O O . LYS A 1 164 ? 2.482 1.133 18.406 1 97.5 164 LYS A O 1
ATOM 1270 N N . LEU A 1 165 ? 1.471 2.027 16.672 1 97.94 165 LEU A N 1
ATOM 1271 C CA . LEU A 1 165 ? 0.36 1.08 16.672 1 97.94 165 LEU A CA 1
ATOM 1272 C C . LEU A 1 165 ? 0.592 -0.022 15.641 1 97.94 165 LEU A C 1
ATOM 1274 O O . LEU A 1 165 ? 1.188 0.22 14.586 1 97.94 165 LEU A O 1
ATOM 1278 N N . ASP A 1 166 ? 0.152 -1.23 15.961 1 97.31 166 ASP A N 1
ATOM 1279 C CA . ASP A 1 166 ? 0.06 -2.277 14.945 1 97.31 166 ASP A CA 1
ATOM 1280 C C . ASP A 1 166 ? -1.261 -2.189 14.188 1 97.31 166 ASP A C 1
ATOM 1282 O O . ASP A 1 166 ? -2.053 -1.273 14.406 1 97.31 166 ASP A O 1
ATOM 1286 N N . ASP A 1 167 ? -1.486 -3.055 13.273 1 98.44 167 ASP A N 1
ATOM 1287 C CA . ASP A 1 167 ? -2.662 -2.98 12.414 1 98.44 167 ASP A CA 1
ATOM 1288 C C . ASP A 1 167 ? -3.947 -3.09 13.227 1 98.44 167 ASP A C 1
ATOM 1290 O O . ASP A 1 167 ? -4.941 -2.428 12.922 1 98.44 167 ASP A O 1
ATOM 1294 N N . THR A 1 168 ? -3.977 -3.965 14.219 1 97.94 168 THR A N 1
ATOM 1295 C CA . THR A 1 168 ? -5.152 -4.133 15.062 1 97.94 168 THR A CA 1
ATOM 1296 C C . THR A 1 168 ? -5.508 -2.824 15.758 1 97.94 168 THR A C 1
ATOM 1298 O O . THR A 1 168 ? -6.664 -2.391 15.727 1 97.94 168 THR A O 1
ATOM 1301 N N . GLY A 1 169 ? -4.5 -2.213 16.391 1 98.19 169 GLY A N 1
ATOM 1302 C CA . GLY A 1 169 ? -4.723 -0.945 17.062 1 98.19 169 GLY A CA 1
ATOM 1303 C C . GLY A 1 169 ? -5.137 0.169 16.125 1 98.19 169 GLY A C 1
ATOM 1304 O O . GLY A 1 169 ? -6.016 0.97 16.438 1 98.19 169 GLY A O 1
ATOM 1305 N N . ALA A 1 170 ? -4.492 0.25 14.992 1 98.62 170 ALA A N 1
ATOM 1306 C CA . ALA A 1 170 ? -4.828 1.269 14 1 98.62 170 ALA A CA 1
ATOM 1307 C C . ALA A 1 170 ? -6.277 1.135 13.539 1 98.62 170 ALA A C 1
ATOM 1309 O O . ALA A 1 170 ? -6.988 2.135 13.414 1 98.62 170 ALA A O 1
ATOM 1310 N N . LEU A 1 171 ? -6.719 -0.131 13.289 1 98.62 171 LEU A N 1
ATOM 1311 C CA . LEU A 1 171 ? -8.094 -0.374 12.859 1 98.62 171 LEU A CA 1
ATOM 1312 C C . LEU A 1 171 ? -9.086 0.055 13.938 1 98.62 171 LEU A C 1
ATOM 1314 O O . LEU A 1 171 ? -10.109 0.665 13.633 1 98.62 171 LEU A O 1
ATOM 1318 N N . GLN A 1 172 ? -8.773 -0.262 15.164 1 98.31 172 GLN A N 1
ATOM 1319 C CA . GLN A 1 172 ? -9.633 0.134 16.266 1 98.31 172 GLN A CA 1
ATOM 1320 C C . GLN A 1 172 ? -9.727 1.652 16.375 1 98.31 172 GLN A C 1
ATOM 1322 O O . GLN A 1 172 ? -10.812 2.203 16.562 1 98.31 172 GLN A O 1
ATOM 1327 N N . ALA A 1 173 ? -8.578 2.312 16.25 1 98.69 173 ALA A N 1
ATOM 1328 C CA . ALA A 1 173 ? -8.531 3.771 16.328 1 98.69 173 ALA A CA 1
ATOM 1329 C C . ALA A 1 173 ? -9.32 4.402 15.188 1 98.69 173 ALA A C 1
ATOM 1331 O O . ALA A 1 173 ? -10.148 5.289 15.406 1 98.69 173 ALA A O 1
ATOM 1332 N N . LEU A 1 174 ? -9.062 3.932 13.992 1 98.81 174 LEU A N 1
ATOM 1333 C CA . LEU A 1 174 ? -9.719 4.453 12.805 1 98.81 174 LEU A CA 1
ATOM 1334 C C . LEU A 1 174 ? -11.234 4.301 12.906 1 98.81 174 LEU A C 1
ATOM 1336 O O . LEU A 1 174 ? -11.977 5.238 12.617 1 98.81 174 LEU A O 1
ATOM 1340 N N . ASN A 1 175 ? -11.688 3.133 13.312 1 98.38 175 ASN A N 1
ATOM 1341 C CA . ASN A 1 175 ? -13.117 2.867 13.43 1 98.38 175 ASN A CA 1
ATOM 1342 C C . ASN A 1 175 ? -13.781 3.824 14.414 1 98.38 175 ASN A C 1
ATOM 1344 O O . ASN A 1 175 ? -14.812 4.422 14.102 1 98.38 175 ASN A O 1
ATOM 1348 N N . ARG A 1 176 ? -13.211 3.939 15.578 1 98.62 176 ARG A N 1
ATOM 1349 C CA . ARG A 1 176 ? -13.836 4.75 16.609 1 98.62 176 ARG A CA 1
ATOM 1350 C C . ARG A 1 176 ? -13.797 6.23 16.25 1 98.62 176 ARG A C 1
ATOM 1352 O O . ARG A 1 176 ? -14.781 6.949 16.438 1 98.62 176 ARG A O 1
ATOM 1359 N N . LEU A 1 177 ? -12.648 6.711 15.766 1 98.88 177 LEU A N 1
ATOM 1360 C CA . LEU A 1 177 ? -12.523 8.109 15.375 1 98.88 177 LEU A CA 1
ATOM 1361 C C . LEU A 1 177 ? -13.523 8.461 14.273 1 98.88 177 LEU A C 1
ATOM 1363 O O . LEU A 1 177 ? -14.086 9.555 14.273 1 98.88 177 LEU A O 1
ATOM 1367 N N . ASN A 1 178 ? -13.664 7.547 13.352 1 98.69 178 ASN A N 1
ATOM 1368 C CA . ASN A 1 178 ? -14.68 7.738 12.32 1 98.69 178 ASN A CA 1
ATOM 1369 C C . ASN A 1 178 ? -16.062 7.898 12.93 1 98.69 178 ASN A C 1
ATOM 1371 O O . ASN A 1 178 ? -16.812 8.812 12.555 1 98.69 178 ASN A O 1
ATOM 1375 N N . GLN A 1 179 ? -16.406 7.105 13.883 1 98.5 179 GLN A N 1
ATOM 1376 C CA . GLN A 1 179 ? -17.719 7.109 14.516 1 98.5 179 GLN A CA 1
ATOM 1377 C C . GLN A 1 179 ? -17.953 8.414 15.266 1 98.5 179 GLN A C 1
ATOM 1379 O O . GLN A 1 179 ? -19.094 8.883 15.359 1 98.5 179 GLN A O 1
ATOM 1384 N N . VAL A 1 180 ? -16.906 8.961 15.82 1 98.75 180 VAL A N 1
ATOM 1385 C CA . VAL A 1 180 ? -17.094 10.141 16.656 1 98.75 180 VAL A CA 1
ATOM 1386 C C . VAL A 1 180 ? -16.781 11.398 15.844 1 98.75 180 VAL A C 1
ATOM 1388 O O . VAL A 1 180 ? -16.594 12.477 16.406 1 98.75 180 VAL A O 1
ATOM 1391 N N . GLN A 1 181 ? -16.578 11.305 14.516 1 98.56 181 GLN A N 1
ATOM 1392 C CA . GLN A 1 181 ? -16.438 12.414 13.586 1 98.56 181 GLN A CA 1
ATOM 1393 C C . GLN A 1 181 ? -15.109 13.141 13.797 1 98.56 181 GLN A C 1
ATOM 1395 O O . GLN A 1 181 ? -15.078 14.359 13.961 1 98.56 181 GLN A O 1
ATOM 1400 N N . ALA A 1 182 ? -14.062 12.383 13.758 1 98.88 182 ALA A N 1
ATOM 1401 C CA . ALA A 1 182 ? -12.711 12.914 13.883 1 98.88 182 ALA A CA 1
ATOM 1402 C C . ALA A 1 182 ? -11.859 12.531 12.68 1 98.88 182 ALA A C 1
ATOM 1404 O O . ALA A 1 182 ? -12.094 11.508 12.047 1 98.88 182 ALA A O 1
ATOM 1405 N N . LEU A 1 183 ? -10.93 13.383 12.344 1 98.88 183 LEU A N 1
ATOM 1406 C CA . LEU A 1 183 ? -9.953 13.141 11.281 1 98.88 183 LEU A CA 1
ATOM 1407 C C . LEU A 1 183 ? -8.703 12.469 11.844 1 98.88 183 LEU A C 1
ATOM 1409 O O . LEU A 1 183 ? -8.141 12.938 12.844 1 98.88 183 LEU A O 1
ATOM 1413 N N . THR A 1 184 ? -8.32 11.312 11.266 1 98.88 184 THR A N 1
ATOM 1414 C CA . THR A 1 184 ? -7.117 10.609 11.703 1 98.88 184 THR A CA 1
ATOM 1415 C C . THR A 1 184 ? -5.902 11.07 10.906 1 98.88 184 THR A C 1
ATOM 1417 O O . THR A 1 184 ? -5.906 11.016 9.672 1 98.88 184 THR A O 1
ATOM 1420 N N . ALA A 1 185 ? -4.902 11.594 11.562 1 98.88 185 ALA A N 1
ATOM 1421 C CA . ALA A 1 185 ? -3.59 11.859 10.977 1 98.88 185 ALA A CA 1
ATOM 1422 C C . ALA A 1 185 ? -2.605 10.742 11.305 1 98.88 185 ALA A C 1
ATOM 1424 O O . ALA A 1 185 ? -2.744 10.062 12.328 1 98.88 185 ALA A O 1
ATOM 1425 N N . VAL A 1 186 ? -1.575 10.555 10.445 1 98.75 186 VAL A N 1
ATOM 1426 C CA . VAL A 1 186 ? -0.654 9.453 10.711 1 98.75 186 VAL A CA 1
ATOM 1427 C C . VAL A 1 186 ? 0.766 9.867 10.328 1 98.75 186 VAL A C 1
ATOM 1429 O O . VAL A 1 186 ? 0.974 10.539 9.32 1 98.75 186 VAL A O 1
ATOM 1432 N N . HIS A 1 187 ? 1.699 9.625 11.242 1 98.56 187 HIS A N 1
ATOM 1433 C CA . HIS A 1 187 ? 3.107 9.57 10.867 1 98.56 187 HIS A CA 1
ATOM 1434 C C . HIS A 1 187 ? 3.457 8.234 10.227 1 98.56 187 HIS A C 1
ATOM 1436 O O . HIS A 1 187 ? 3.668 7.242 10.93 1 98.56 187 HIS A O 1
ATOM 1442 N N . PRO A 1 188 ? 3.59 8.227 8.922 1 97.94 188 PRO A N 1
ATOM 1443 C CA . PRO A 1 188 ? 3.617 6.941 8.219 1 97.94 188 PRO A CA 1
ATOM 1444 C C . PRO A 1 188 ? 5.031 6.512 7.824 1 97.94 188 PRO A C 1
ATOM 1446 O O . PRO A 1 188 ? 5.477 6.805 6.711 1 97.94 188 PRO A O 1
ATOM 1449 N N . GLU A 1 189 ? 5.727 5.691 8.617 1 98.62 189 GLU A N 1
ATOM 1450 C CA . GLU A 1 189 ? 6.977 5.039 8.25 1 98.62 189 GLU A CA 1
ATOM 1451 C C . GLU A 1 189 ? 7.016 3.6 8.758 1 98.62 189 GLU A C 1
ATOM 1453 O O . GLU A 1 189 ? 6.574 3.318 9.875 1 98.62 189 GLU A O 1
ATOM 1458 N N . ASN A 1 190 ? 7.473 2.707 7.973 1 98.69 190 ASN A N 1
ATOM 1459 C CA . ASN A 1 190 ? 7.57 1.299 8.344 1 98.69 190 ASN A CA 1
ATOM 1460 C C . ASN A 1 190 ? 8.68 1.062 9.359 1 98.69 190 ASN A C 1
ATOM 1462 O O . ASN A 1 190 ? 9.867 1.108 9.016 1 98.69 190 ASN A O 1
ATOM 1466 N N . ASP A 1 191 ? 8.344 0.771 10.547 1 98.44 191 ASP A N 1
ATOM 1467 C CA . ASP A 1 191 ? 9.258 0.664 11.68 1 98.44 191 ASP A CA 1
ATOM 1468 C C . ASP A 1 191 ? 10.258 -0.474 11.469 1 98.44 191 ASP A C 1
ATOM 1470 O O . ASP A 1 191 ? 11.445 -0.331 11.781 1 98.44 191 ASP A O 1
ATOM 1474 N N . ALA A 1 192 ? 9.812 -1.603 10.992 1 98.12 192 ALA A N 1
ATOM 1475 C CA . ALA A 1 192 ? 10.664 -2.777 10.812 1 98.12 192 ALA A CA 1
ATOM 1476 C C . ALA A 1 192 ? 11.773 -2.504 9.797 1 98.12 192 ALA A C 1
ATOM 1478 O O . ALA A 1 192 ? 12.93 -2.881 10.008 1 98.12 192 ALA A O 1
ATOM 1479 N N . ALA A 1 193 ? 11.43 -1.881 8.711 1 98.25 193 ALA A N 1
ATOM 1480 C CA . ALA A 1 193 ? 12.398 -1.557 7.672 1 98.25 193 ALA A CA 1
ATOM 1481 C C . ALA A 1 193 ? 13.453 -0.587 8.188 1 98.25 193 ALA A C 1
ATOM 1483 O O . ALA A 1 193 ? 14.648 -0.763 7.93 1 98.25 193 ALA A O 1
ATOM 1484 N N . ILE A 1 194 ? 12.969 0.425 8.898 1 98.31 194 ILE A N 1
ATOM 1485 C CA . ILE A 1 194 ? 13.875 1.414 9.469 1 98.31 194 ILE A CA 1
ATOM 1486 C C . ILE A 1 194 ? 14.828 0.736 10.453 1 98.31 194 ILE A C 1
ATOM 1488 O O . ILE A 1 194 ? 16.047 0.957 10.406 1 98.31 194 ILE A O 1
ATOM 1492 N N . ALA A 1 195 ? 14.266 -0.052 11.352 1 97.75 195 ALA A N 1
ATOM 1493 C CA . ALA A 1 195 ? 15.07 -0.737 12.359 1 97.75 195 ALA A CA 1
ATOM 1494 C C . ALA A 1 195 ? 16.141 -1.605 11.711 1 97.75 195 ALA A C 1
ATOM 1496 O O . ALA A 1 195 ? 17.297 -1.61 12.148 1 97.75 195 ALA A O 1
ATOM 1497 N N . LEU A 1 196 ? 15.75 -2.346 10.695 1 97 196 LEU A N 1
ATOM 1498 C CA . LEU A 1 196 ? 16.688 -3.225 9.992 1 97 196 LEU A CA 1
ATOM 1499 C C . LEU A 1 196 ? 17.812 -2.424 9.352 1 97 196 LEU A C 1
ATOM 1501 O O . LEU A 1 196 ? 18.984 -2.75 9.531 1 97 196 LEU A O 1
ATOM 1505 N N . LYS A 1 197 ? 17.5 -1.359 8.648 1 97.62 197 LYS A N 1
ATOM 1506 C CA . LYS A 1 197 ? 18.5 -0.567 7.941 1 97.62 197 LYS A CA 1
ATOM 1507 C C . LYS A 1 197 ? 19.406 0.179 8.914 1 97.62 197 LYS A C 1
ATOM 1509 O O . LYS A 1 197 ? 20.609 0.256 8.711 1 97.62 197 LYS A O 1
ATOM 1514 N N . ARG A 1 198 ? 18.781 0.752 9.938 1 97.31 198 ARG A N 1
ATOM 1515 C CA . ARG A 1 198 ? 19.562 1.445 10.953 1 97.31 198 ARG A CA 1
ATOM 1516 C C . ARG A 1 198 ? 20.594 0.513 11.578 1 97.31 198 ARG A C 1
ATOM 1518 O O . ARG A 1 198 ? 21.766 0.875 11.711 1 97.31 198 ARG A O 1
ATOM 1525 N N . SER A 1 199 ? 20.156 -0.672 11.953 1 96.94 199 SER A N 1
ATOM 1526 C CA . SER A 1 199 ? 21.047 -1.646 12.57 1 96.94 199 SER A CA 1
ATOM 1527 C C . SER A 1 199 ? 22.203 -2.008 11.641 1 96.94 199 SER A C 1
ATOM 1529 O O . SER A 1 199 ? 23.359 -2.1 12.078 1 96.94 199 SER A O 1
ATOM 1531 N N . GLN A 1 200 ? 21.906 -2.191 10.391 1 96.56 200 GLN A N 1
ATOM 1532 C CA . GLN A 1 200 ? 22.922 -2.533 9.398 1 96.56 200 GLN A CA 1
ATOM 1533 C C . GLN A 1 200 ? 23.953 -1.411 9.25 1 96.56 200 GLN A C 1
ATOM 1535 O O . GLN A 1 200 ? 25.156 -1.665 9.195 1 96.56 200 GLN A O 1
ATOM 1540 N N . LEU A 1 201 ? 23.5 -0.191 9.203 1 98.06 201 LEU A N 1
ATOM 1541 C CA . LEU A 1 201 ? 24.375 0.964 9.008 1 98.06 201 LEU A CA 1
ATOM 1542 C C . LEU A 1 201 ? 25.25 1.191 10.234 1 98.06 201 LEU A C 1
ATOM 1544 O O . LEU A 1 201 ? 26.469 1.391 10.094 1 98.06 201 LEU A O 1
ATOM 1548 N N . ILE A 1 202 ? 24.656 1.101 11.398 1 97.31 202 ILE A N 1
ATOM 1549 C CA . ILE A 1 202 ? 25.406 1.321 12.633 1 97.31 202 ILE A CA 1
ATOM 1550 C C . ILE A 1 202 ? 26.469 0.244 12.781 1 97.31 202 ILE A C 1
ATOM 1552 O O . ILE A 1 202 ? 27.625 0.544 13.125 1 97.31 202 ILE A O 1
ATOM 1556 N N . LYS A 1 203 ? 26.125 -1.014 12.477 1 97.31 203 LYS A N 1
ATOM 1557 C CA . LYS A 1 203 ? 27.078 -2.117 12.531 1 97.31 203 LYS A CA 1
ATOM 1558 C C . LYS A 1 203 ? 28.234 -1.891 11.555 1 97.31 203 LYS A C 1
ATOM 1560 O O . LYS A 1 203 ? 29.375 -2.273 11.836 1 97.31 203 LYS A O 1
ATOM 1565 N N . ALA A 1 204 ? 28 -1.21 10.492 1 98.06 204 ALA A N 1
ATOM 1566 C CA . ALA A 1 204 ? 29 -0.952 9.453 1 98.06 204 ALA A CA 1
ATOM 1567 C C . ALA A 1 204 ? 29.781 0.317 9.766 1 98.06 204 ALA A C 1
ATOM 1569 O O . ALA A 1 204 ? 30.641 0.726 8.984 1 98.06 204 ALA A O 1
ATOM 1570 N N . GLY A 1 205 ? 29.453 0.985 10.812 1 98.06 205 GLY A N 1
ATOM 1571 C CA . GLY A 1 205 ? 30.141 2.197 11.211 1 98.06 205 GLY A CA 1
ATOM 1572 C C . GLY A 1 205 ? 29.703 3.422 10.438 1 98.06 205 GLY A C 1
ATOM 1573 O O . GLY A 1 205 ? 30.406 4.438 10.414 1 98.06 205 GLY A O 1
ATOM 1574 N N . LYS A 1 206 ? 28.594 3.318 9.75 1 98.31 206 LYS A N 1
ATOM 1575 C CA . LYS A 1 206 ? 28.031 4.414 8.961 1 98.31 206 LYS A CA 1
ATOM 1576 C C . LYS A 1 206 ? 27.016 5.211 9.781 1 98.31 206 LYS A C 1
ATOM 1578 O O . LYS A 1 206 ? 25.812 4.949 9.703 1 98.31 206 LYS A O 1
ATOM 1583 N N . THR A 1 207 ? 27.484 6.266 10.461 1 97.88 207 THR A N 1
ATOM 1584 C CA . THR A 1 207 ? 26.625 6.875 11.477 1 97.88 207 THR A CA 1
ATOM 1585 C C . THR A 1 207 ? 26.469 8.375 11.227 1 97.88 207 THR A C 1
ATOM 1587 O O . THR A 1 207 ? 25.719 9.047 11.922 1 97.88 207 THR A O 1
ATOM 1590 N N . SER A 1 208 ? 27.188 8.945 10.172 1 97.81 208 SER A N 1
ATOM 1591 C CA . SER A 1 208 ? 27.062 10.383 9.914 1 97.81 208 SER A CA 1
ATOM 1592 C C . SER A 1 208 ? 25.625 10.742 9.516 1 97.81 208 SER A C 1
ATOM 1594 O O . SER A 1 208 ? 24.797 9.859 9.297 1 97.81 208 SER A O 1
ATOM 1596 N N . ALA A 1 209 ? 25.297 11.984 9.383 1 98.06 209 ALA A N 1
ATOM 1597 C CA . ALA A 1 209 ? 23.953 12.523 9.203 1 98.06 209 ALA A CA 1
ATOM 1598 C C . ALA A 1 209 ? 23.281 11.914 7.973 1 98.06 209 ALA A C 1
ATOM 1600 O O . ALA A 1 209 ? 22.078 11.648 7.988 1 98.06 209 ALA A O 1
ATOM 1601 N N . LYS A 1 210 ? 24.062 11.734 6.938 1 98 210 LYS A N 1
ATOM 1602 C CA . LYS A 1 210 ? 23.484 11.266 5.68 1 98 210 LYS A CA 1
ATOM 1603 C C . LYS A 1 210 ? 22.875 9.883 5.836 1 98 210 LYS A C 1
ATOM 1605 O O . LYS A 1 210 ? 21.922 9.531 5.121 1 98 210 LYS A O 1
ATOM 1610 N N . TYR A 1 211 ? 23.344 9.102 6.793 1 98.38 211 TYR A N 1
ATOM 1611 C CA . TYR A 1 211 ? 22.891 7.723 6.949 1 98.38 211 TYR A CA 1
ATOM 1612 C C . TYR A 1 211 ? 21.547 7.664 7.641 1 98.38 211 TYR A C 1
ATOM 1614 O O . TYR A 1 211 ? 20.875 6.629 7.621 1 98.38 211 TYR A O 1
ATOM 1622 N N . HIS A 1 212 ? 21.062 8.797 8.227 1 98.19 212 HIS A N 1
ATOM 1623 C CA . HIS A 1 212 ? 19.688 8.883 8.68 1 98.19 212 HIS A CA 1
ATOM 1624 C C . HIS A 1 212 ? 18.719 8.719 7.508 1 98.19 212 HIS A C 1
ATOM 1626 O O . HIS A 1 212 ? 17.781 7.922 7.574 1 98.19 212 HIS A O 1
ATOM 1632 N N . ALA A 1 213 ? 19.047 9.461 6.473 1 98.19 213 ALA A N 1
ATOM 1633 C CA . ALA A 1 213 ? 18.188 9.391 5.285 1 98.19 213 ALA A CA 1
ATOM 1634 C C . ALA A 1 213 ? 18.297 8.031 4.609 1 98.19 213 ALA A C 1
ATOM 1636 O O . ALA A 1 213 ? 17.297 7.477 4.148 1 98.19 213 ALA A O 1
ATOM 1637 N N . ILE A 1 214 ? 19.516 7.504 4.57 1 98.06 214 ILE A N 1
ATOM 1638 C CA . ILE A 1 214 ? 19.766 6.223 3.92 1 98.06 214 ILE A CA 1
ATOM 1639 C C . ILE A 1 214 ? 19.047 5.113 4.68 1 98.06 214 ILE A C 1
ATOM 1641 O O . ILE A 1 214 ? 18.578 4.137 4.082 1 98.06 214 ILE A O 1
ATOM 1645 N N . SER A 1 215 ? 18.859 5.273 6 1 98.12 215 SER A N 1
ATOM 1646 C CA . SER A 1 215 ? 18.172 4.285 6.824 1 98.12 215 SER A CA 1
ATOM 1647 C C . SER A 1 215 ? 16.656 4.355 6.629 1 98.12 215 SER A C 1
ATOM 1649 O O . SER A 1 215 ? 15.93 3.463 7.066 1 98.12 215 SER A O 1
ATOM 1651 N N . ARG A 1 216 ? 16.156 5.355 5.914 1 98.19 216 ARG A N 1
ATOM 1652 C CA . ARG A 1 216 ? 14.734 5.59 5.723 1 98.19 216 ARG A CA 1
ATOM 1653 C C . ARG A 1 216 ? 14.406 5.816 4.25 1 98.19 216 ARG A C 1
ATOM 1655 O O . ARG A 1 216 ? 13.898 6.875 3.879 1 98.19 216 ARG A O 1
ATOM 1662 N N . PRO A 1 217 ? 14.641 4.848 3.391 1 97.56 217 PRO A N 1
ATOM 1663 C CA . PRO A 1 217 ? 14.289 5.008 1.979 1 97.56 217 PRO A CA 1
ATOM 1664 C C . PRO A 1 217 ? 12.82 5.387 1.776 1 97.56 217 PRO A C 1
ATOM 1666 O O . PRO A 1 217 ? 12 5.18 2.672 1 97.56 217 PRO A O 1
ATOM 1669 N N . LEU A 1 218 ? 12.492 6.004 0.621 1 97.75 218 LEU A N 1
ATOM 1670 C CA . LEU A 1 218 ? 11.172 6.586 0.424 1 97.75 218 LEU A CA 1
ATOM 1671 C C . LEU A 1 218 ? 10.086 5.52 0.539 1 97.75 218 LEU A C 1
ATOM 1673 O O . LEU A 1 218 ? 8.945 5.824 0.904 1 97.75 218 LEU A O 1
ATOM 1677 N N . GLU A 1 219 ? 10.516 4.168 0.281 1 98.5 219 GLU A N 1
ATOM 1678 C CA . GLU A 1 219 ? 9.531 3.096 0.349 1 98.5 219 GLU A CA 1
ATOM 1679 C C . GLU A 1 219 ? 9.086 2.842 1.787 1 98.5 219 GLU A C 1
ATOM 1681 O O . GLU A 1 219 ? 8.023 2.273 2.023 1 98.5 219 GLU A O 1
ATOM 1686 N N . CYS A 1 220 ? 9.914 3.227 2.812 1 98.31 220 CYS A N 1
ATOM 1687 C CA . CYS A 1 220 ? 9.5 3.137 4.207 1 98.31 220 CYS A CA 1
ATOM 1688 C C . CYS A 1 220 ? 8.242 3.967 4.453 1 98.31 220 CYS A C 1
ATOM 1690 O O . CYS A 1 220 ? 7.332 3.529 5.164 1 98.31 220 CYS A O 1
ATOM 1692 N N . GLU A 1 221 ? 8.242 5.109 3.91 1 98.88 221 GLU A N 1
ATOM 1693 C CA . GLU A 1 221 ? 7.109 6.016 4.031 1 98.88 221 GLU A CA 1
ATOM 1694 C C . GLU A 1 221 ? 5.953 5.578 3.133 1 98.88 221 GLU A C 1
ATOM 1696 O O . GLU A 1 221 ? 4.805 5.512 3.574 1 98.88 221 GLU A O 1
ATOM 1701 N N . ALA A 1 222 ? 6.246 5.242 1.873 1 98.88 222 ALA A N 1
ATOM 1702 C CA . ALA A 1 222 ? 5.227 4.891 0.888 1 98.88 222 ALA A CA 1
ATOM 1703 C C . ALA A 1 222 ? 4.441 3.66 1.328 1 98.88 222 ALA A C 1
ATOM 1705 O O . ALA A 1 222 ? 3.215 3.617 1.193 1 98.88 222 ALA A O 1
ATOM 1706 N N . GLU A 1 223 ? 5.156 2.645 1.821 1 98.88 223 GLU A N 1
ATOM 1707 C CA . GLU A 1 223 ? 4.496 1.44 2.318 1 98.88 223 GLU A CA 1
ATOM 1708 C C . GLU A 1 223 ? 3.475 1.777 3.4 1 98.88 223 GLU A C 1
ATOM 1710 O O . GLU A 1 223 ? 2.34 1.297 3.365 1 98.88 223 GLU A O 1
ATOM 1715 N N . ALA A 1 224 ? 3.885 2.605 4.34 1 98.88 224 ALA A N 1
ATOM 1716 C CA . ALA A 1 224 ? 3.023 2.959 5.465 1 98.88 224 ALA A CA 1
ATOM 1717 C C . ALA A 1 224 ? 1.826 3.783 5 1 98.88 224 ALA A C 1
ATOM 1719 O O . ALA A 1 224 ? 0.728 3.656 5.547 1 98.88 224 ALA A O 1
ATOM 1720 N N . ILE A 1 225 ? 2.029 4.617 4.023 1 98.94 225 ILE A N 1
ATOM 1721 C CA . ILE A 1 225 ? 0.944 5.414 3.461 1 98.94 225 ILE A CA 1
ATOM 1722 C C . ILE A 1 225 ? -0.092 4.492 2.82 1 98.94 225 ILE A C 1
ATOM 1724 O O . ILE A 1 225 ? -1.284 4.586 3.123 1 98.94 225 ILE A O 1
ATOM 1728 N N . ALA A 1 226 ? 0.342 3.574 1.96 1 98.88 226 ALA A N 1
ATOM 1729 C CA . ALA A 1 226 ? -0.574 2.641 1.309 1 98.88 226 ALA A CA 1
ATOM 1730 C C . ALA A 1 226 ? -1.306 1.783 2.336 1 98.88 226 ALA A C 1
ATOM 1732 O O . ALA A 1 226 ? -2.498 1.506 2.188 1 98.88 226 ALA A O 1
ATOM 1733 N N . ARG A 1 227 ? -0.577 1.334 3.342 1 98.81 227 ARG A N 1
ATOM 1734 C CA . ARG A 1 227 ? -1.144 0.533 4.422 1 98.81 227 ARG A CA 1
ATOM 1735 C C . ARG A 1 227 ? -2.291 1.27 5.105 1 98.81 227 ARG A C 1
ATOM 1737 O O . ARG A 1 227 ? -3.396 0.736 5.223 1 98.81 227 ARG A O 1
ATOM 1744 N N . MET A 1 228 ? -2.072 2.5 5.449 1 98.94 228 MET A N 1
ATOM 1745 C CA . MET A 1 228 ? -3.074 3.264 6.188 1 98.94 228 MET A CA 1
ATOM 1746 C C . MET A 1 228 ? -4.262 3.607 5.297 1 98.94 228 MET A C 1
ATOM 1748 O O . MET A 1 228 ? -5.402 3.662 5.77 1 98.94 228 MET A O 1
ATOM 1752 N N . ILE A 1 229 ? -4.031 3.883 4.031 1 98.94 229 ILE A N 1
ATOM 1753 C CA . ILE A 1 229 ? -5.113 4.145 3.088 1 98.94 229 ILE A CA 1
ATOM 1754 C C . ILE A 1 229 ? -6.074 2.955 3.064 1 98.94 229 ILE A C 1
ATOM 1756 O O . ILE A 1 229 ? -7.289 3.131 3.168 1 98.94 229 ILE A O 1
ATOM 1760 N N . ASN A 1 230 ? -5.523 1.76 2.982 1 98.94 230 ASN A N 1
ATOM 1761 C CA . ASN A 1 230 ? -6.363 0.569 2.916 1 98.94 230 ASN A CA 1
ATOM 1762 C C . ASN A 1 230 ? -7.012 0.264 4.262 1 98.94 230 ASN A C 1
ATOM 1764 O O . ASN A 1 230 ? -8.172 -0.146 4.32 1 98.94 230 ASN A O 1
ATOM 1768 N N . LEU A 1 231 ? -6.285 0.416 5.363 1 98.88 231 LEU A N 1
ATOM 1769 C CA . LEU A 1 231 ? -6.863 0.218 6.688 1 98.88 231 LEU A CA 1
ATOM 1770 C C . LEU A 1 231 ? -8.016 1.188 6.93 1 98.88 231 LEU A C 1
ATOM 1772 O O . LEU A 1 231 ? -9.023 0.823 7.539 1 98.88 231 LEU A O 1
ATOM 1776 N N . ALA A 1 232 ? -7.832 2.455 6.469 1 98.88 232 ALA A N 1
ATOM 1777 C CA . ALA A 1 232 ? -8.906 3.436 6.605 1 98.88 232 ALA A CA 1
ATOM 1778 C C . ALA A 1 232 ? -10.156 2.988 5.855 1 98.88 232 ALA A C 1
ATOM 1780 O O . ALA A 1 232 ? -11.273 3.121 6.363 1 98.88 232 ALA A O 1
ATOM 1781 N N . LYS A 1 233 ? -9.961 2.477 4.641 1 98.69 233 LYS A N 1
ATOM 1782 C CA . LYS A 1 233 ? -11.086 1.962 3.869 1 98.69 233 LYS A CA 1
ATOM 1783 C C . LYS A 1 233 ? -11.781 0.823 4.609 1 98.69 233 LYS A C 1
ATOM 1785 O O . LYS A 1 233 ? -13.016 0.754 4.633 1 98.69 233 LYS A O 1
ATOM 1790 N N . LEU A 1 234 ? -11.031 -0.074 5.23 1 98.31 234 LEU A N 1
ATOM 1791 C CA . LEU A 1 234 ? -11.539 -1.229 5.965 1 98.31 234 LEU A CA 1
ATOM 1792 C C . LEU A 1 234 ? -12.281 -0.792 7.227 1 98.31 234 LEU A C 1
ATOM 1794 O O . LEU A 1 234 ? -13.102 -1.538 7.762 1 98.31 234 LEU A O 1
ATOM 1798 N N . ALA A 1 235 ? -11.914 0.396 7.73 1 98.06 235 ALA A N 1
ATOM 1799 C CA . ALA A 1 235 ? -12.586 0.98 8.891 1 98.06 235 ALA A CA 1
ATOM 1800 C C . ALA A 1 235 ? -13.734 1.883 8.461 1 98.06 235 ALA A C 1
ATOM 1802 O O . ALA A 1 235 ? -13.828 3.035 8.891 1 98.06 235 ALA A O 1
ATOM 1803 N N . ASP A 1 236 ? -14.602 1.415 7.539 1 96.75 236 ASP A N 1
ATOM 1804 C CA . ASP A 1 236 ? -15.789 2.086 7.023 1 96.75 236 ASP A CA 1
ATOM 1805 C C . ASP A 1 236 ? -15.43 3.422 6.379 1 96.75 236 ASP A C 1
ATOM 1807 O O . ASP A 1 236 ? -16.016 4.453 6.711 1 96.75 236 ASP A O 1
ATOM 1811 N N . ASP A 1 237 ? -14.32 3.367 5.609 1 97.69 237 ASP A N 1
ATOM 1812 C CA . ASP A 1 237 ? -13.859 4.531 4.859 1 97.69 237 ASP A CA 1
ATOM 1813 C C . ASP A 1 237 ? -13.609 5.719 5.785 1 97.69 237 ASP A C 1
ATOM 1815 O O . ASP A 1 237 ? -14.133 6.809 5.559 1 97.69 237 ASP A O 1
ATOM 1819 N N . ALA A 1 238 ? -12.891 5.449 6.91 1 98.62 238 ALA A N 1
ATOM 1820 C CA . ALA A 1 238 ? -12.523 6.496 7.859 1 98.62 238 ALA A CA 1
ATOM 1821 C C . ALA A 1 238 ? -11.695 7.586 7.184 1 98.62 238 ALA A C 1
ATOM 1823 O O . ALA A 1 238 ? -10.836 7.293 6.352 1 98.62 238 ALA A O 1
ATOM 1824 N N . PRO A 1 239 ? -12.023 8.891 7.484 1 98.81 239 PRO A N 1
ATOM 1825 C CA . PRO A 1 239 ? -11.211 9.969 6.914 1 98.81 239 PRO A CA 1
ATOM 1826 C C . PRO A 1 239 ? -9.758 9.914 7.379 1 98.81 239 PRO A C 1
ATOM 1828 O O . PRO A 1 239 ? -9.492 9.688 8.562 1 98.81 239 PRO A O 1
ATOM 1831 N N . LEU A 1 240 ? -8.867 10.055 6.426 1 98.88 240 LEU A N 1
ATOM 1832 C CA . LEU A 1 240 ? -7.434 9.906 6.68 1 98.88 240 LEU A CA 1
ATOM 1833 C C . LEU A 1 240 ? -6.668 11.133 6.191 1 98.88 240 LEU A C 1
ATOM 1835 O O . LEU A 1 240 ? -6.953 11.656 5.109 1 98.88 240 LEU A O 1
ATOM 1839 N N . TYR A 1 241 ? -5.746 11.648 7.008 1 98.88 241 TYR A N 1
ATOM 1840 C CA . TYR A 1 241 ? -4.863 12.766 6.699 1 98.88 241 TYR A CA 1
ATOM 1841 C C . TYR A 1 241 ? -3.402 12.344 6.773 1 98.88 241 TYR A C 1
ATOM 1843 O O . TYR A 1 241 ? -2.887 12.055 7.855 1 98.88 241 TYR A O 1
ATOM 1851 N N . ILE A 1 242 ? -2.709 12.281 5.598 1 98.88 242 ILE A N 1
ATOM 1852 C CA . ILE A 1 242 ? -1.296 11.93 5.535 1 98.88 242 ILE A CA 1
ATOM 1853 C C . ILE A 1 242 ? -0.441 13.164 5.793 1 98.88 242 ILE A C 1
ATOM 1855 O O . ILE A 1 242 ? -0.455 14.117 5.004 1 98.88 242 ILE A O 1
ATOM 1859 N N . VAL A 1 243 ? 0.293 13.109 6.848 1 98.81 243 VAL A N 1
ATOM 1860 C CA . VAL A 1 243 ? 1.07 14.281 7.219 1 98.81 243 VAL A CA 1
ATOM 1861 C C . VAL A 1 243 ? 2.422 14.258 6.508 1 98.81 243 VAL A C 1
ATOM 1863 O O . VAL A 1 243 ? 2.943 13.188 6.191 1 98.81 243 VAL A O 1
ATOM 1866 N N . HIS A 1 244 ? 2.998 15.383 6.23 1 98.75 244 HIS A N 1
ATOM 1867 C CA . HIS A 1 244 ? 4.355 15.711 5.805 1 98.75 244 HIS A CA 1
ATOM 1868 C C . HIS A 1 244 ? 4.859 14.734 4.754 1 98.75 244 HIS A C 1
ATOM 1870 O O . HIS A 1 244 ? 5.934 14.148 4.914 1 98.75 244 HIS A O 1
ATOM 1876 N N . LEU A 1 245 ? 4.066 14.531 3.76 1 98.94 245 LEU A N 1
ATOM 1877 C CA . LEU A 1 245 ? 4.438 13.711 2.617 1 98.94 245 LEU A CA 1
ATOM 1878 C C . LEU A 1 245 ? 5.762 14.172 2.018 1 98.94 245 LEU A C 1
ATOM 1880 O O . LEU A 1 245 ? 5.926 15.352 1.707 1 98.94 245 LEU A O 1
ATOM 1884 N N . SER A 1 246 ? 6.699 13.219 1.808 1 98.88 246 SER A N 1
ATOM 1885 C CA . SER A 1 246 ? 8.039 13.641 1.406 1 98.88 246 SER A CA 1
ATOM 1886 C C . SER A 1 246 ? 8.43 13.039 0.062 1 98.88 246 SER A C 1
ATOM 1888 O O . SER A 1 246 ? 9.539 13.25 -0.423 1 98.88 246 SER A O 1
ATOM 1890 N N . ASN A 1 247 ? 7.512 12.203 -0.611 1 98.75 247 ASN A N 1
ATOM 1891 C CA . ASN A 1 247 ? 7.988 11.523 -1.812 1 98.75 247 ASN A CA 1
ATOM 1892 C C . ASN A 1 247 ? 6.852 11.266 -2.799 1 98.75 247 ASN A C 1
ATOM 1894 O O . ASN A 1 247 ? 5.68 11.289 -2.42 1 98.75 247 ASN A O 1
ATOM 1898 N N . GLY A 1 248 ? 7.25 11.031 -4.023 1 98.75 248 GLY A N 1
ATOM 1899 C CA . GLY A 1 248 ? 6.309 10.891 -5.125 1 98.75 248 GLY A CA 1
ATOM 1900 C C . GLY A 1 248 ? 5.566 9.562 -5.105 1 98.75 248 GLY A C 1
ATOM 1901 O O . GLY A 1 248 ? 4.418 9.484 -5.547 1 98.75 248 GLY A O 1
ATOM 1902 N N . LEU A 1 249 ? 6.168 8.492 -4.668 1 98.69 249 LEU A N 1
ATOM 1903 C CA . LEU A 1 249 ? 5.508 7.191 -4.625 1 98.69 249 LEU A CA 1
ATOM 1904 C C . LEU A 1 249 ? 4.332 7.211 -3.65 1 98.69 249 LEU A C 1
ATOM 1906 O O . LEU A 1 249 ? 3.256 6.695 -3.961 1 98.69 249 LEU A O 1
ATOM 1910 N N . GLY A 1 250 ? 4.582 7.793 -2.449 1 98.88 250 GLY A N 1
ATOM 1911 C CA . GLY A 1 250 ? 3.471 8.016 -1.54 1 98.88 250 GLY A CA 1
ATOM 1912 C C . GLY A 1 250 ? 2.348 8.828 -2.158 1 98.88 250 GLY A C 1
ATOM 1913 O O . GLY A 1 250 ? 1.17 8.508 -1.969 1 98.88 250 GLY A O 1
ATOM 1914 N N . LEU A 1 251 ? 2.734 9.867 -2.885 1 98.94 251 LEU A N 1
ATOM 1915 C CA . LEU A 1 251 ? 1.759 10.703 -3.576 1 98.94 251 LEU A CA 1
ATOM 1916 C C . LEU A 1 251 ? 0.96 9.883 -4.586 1 98.94 251 LEU A C 1
ATOM 1918 O O . LEU A 1 251 ? -0.243 10.094 -4.75 1 98.94 251 LEU A O 1
ATOM 1922 N N . ASP A 1 252 ? 1.612 8.945 -5.305 1 98.81 252 ASP A N 1
ATOM 1923 C CA . ASP A 1 252 ? 0.928 8.094 -6.27 1 98.81 252 ASP A CA 1
ATOM 1924 C C . ASP A 1 252 ? -0.132 7.234 -5.586 1 98.81 252 ASP A C 1
ATOM 1926 O O . ASP A 1 252 ? -1.222 7.035 -6.125 1 98.81 252 ASP A O 1
ATOM 1930 N N . TYR A 1 253 ? 0.184 6.691 -4.434 1 98.81 253 TYR A N 1
ATOM 1931 C CA . TYR A 1 253 ? -0.8 5.922 -3.68 1 98.81 253 TYR A CA 1
ATOM 1932 C C . TYR A 1 253 ? -1.975 6.801 -3.264 1 98.81 253 TYR A C 1
ATOM 1934 O O . TYR A 1 253 ? -3.127 6.363 -3.307 1 98.81 253 TYR A O 1
ATOM 1942 N N . ILE A 1 254 ? -1.684 8.023 -2.857 1 98.88 254 ILE A N 1
ATOM 1943 C CA . ILE A 1 254 ? -2.727 8.961 -2.463 1 98.88 254 ILE A CA 1
ATOM 1944 C C . ILE A 1 254 ? -3.617 9.281 -3.664 1 98.88 254 ILE A C 1
ATOM 1946 O O . ILE A 1 254 ? -4.844 9.32 -3.541 1 98.88 254 ILE A O 1
ATOM 1950 N N . ARG A 1 255 ? -3.016 9.508 -4.797 1 98.69 255 ARG A N 1
ATOM 1951 C CA . ARG A 1 255 ? -3.768 9.781 -6.016 1 98.69 255 ARG A CA 1
ATOM 1952 C C . ARG A 1 255 ? -4.711 8.633 -6.348 1 98.69 255 ARG A C 1
ATOM 1954 O O . ARG A 1 255 ? -5.855 8.859 -6.746 1 98.69 255 ARG A O 1
ATOM 1961 N N . LEU A 1 256 ? -4.227 7.418 -6.207 1 98.38 256 LEU A N 1
ATOM 1962 C CA . LEU A 1 256 ? -5.062 6.25 -6.457 1 98.38 256 LEU A CA 1
ATOM 1963 C C . LEU A 1 256 ? -6.246 6.215 -5.496 1 98.38 256 LEU A C 1
ATOM 1965 O O . LEU A 1 256 ? -7.367 5.887 -5.898 1 98.38 256 LEU A O 1
ATOM 1969 N N . ALA A 1 257 ? -6.016 6.484 -4.227 1 98.62 257 ALA A N 1
ATOM 1970 C CA . ALA A 1 257 ? -7.09 6.539 -3.242 1 98.62 257 ALA A CA 1
ATOM 1971 C C . ALA A 1 257 ? -8.133 7.586 -3.623 1 98.62 257 ALA A C 1
ATOM 1973 O O . ALA A 1 257 ? -9.336 7.336 -3.535 1 98.62 257 ALA A O 1
ATOM 1974 N N . LYS A 1 258 ? -7.641 8.773 -4.043 1 98 258 LYS A N 1
ATOM 1975 C CA . LYS A 1 258 ? -8.539 9.859 -4.438 1 98 258 LYS A CA 1
ATOM 1976 C C . LYS A 1 258 ? -9.336 9.484 -5.688 1 98 258 LYS A C 1
ATOM 1978 O O . LYS A 1 258 ? -10.523 9.797 -5.793 1 98 258 LYS A O 1
ATOM 1983 N N . GLN A 1 259 ? -8.711 8.82 -6.59 1 97.38 259 GLN A N 1
ATOM 1984 C CA . GLN A 1 259 ? -9.398 8.328 -7.781 1 97.38 259 GLN A CA 1
ATOM 1985 C C . GLN A 1 259 ? -10.516 7.359 -7.406 1 97.38 259 GLN A C 1
ATOM 1987 O O . GLN A 1 259 ? -11.547 7.309 -8.078 1 97.38 259 GLN A O 1
ATOM 1992 N N . ASN A 1 260 ? -10.312 6.652 -6.383 1 97.19 260 ASN A N 1
ATOM 1993 C CA . ASN A 1 260 ? -11.312 5.707 -5.898 1 97.19 260 ASN A CA 1
ATOM 1994 C C . ASN A 1 260 ? -12.297 6.375 -4.938 1 97.19 260 ASN A C 1
ATOM 1996 O O . ASN A 1 260 ? -13.008 5.695 -4.203 1 97.19 260 ASN A O 1
ATOM 2000 N N . GLN A 1 261 ? -12.242 7.703 -4.801 1 97.12 261 GLN A N 1
ATOM 2001 C CA . GLN A 1 261 ? -13.172 8.547 -4.059 1 97.12 261 GLN A CA 1
ATOM 2002 C C . GLN A 1 261 ? -13.078 8.281 -2.557 1 97.12 261 GLN A C 1
ATOM 2004 O O . GLN A 1 261 ? -14.086 8.328 -1.849 1 97.12 261 GLN A O 1
ATOM 2009 N N . GLN A 1 262 ? -11.898 7.832 -2.137 1 97.62 262 GLN A N 1
ATOM 2010 C CA . GLN A 1 262 ? -11.664 7.676 -0.705 1 97.62 262 GLN A CA 1
ATOM 2011 C C . GLN A 1 262 ? -11.43 9.023 -0.032 1 97.62 262 GLN A C 1
ATOM 2013 O O . GLN A 1 262 ? -10.922 9.953 -0.659 1 97.62 262 GLN A O 1
ATOM 2018 N N . ALA A 1 263 ? -11.812 9.156 1.214 1 97.62 263 ALA A N 1
ATOM 2019 C CA . ALA A 1 263 ? -11.648 10.383 1.993 1 97.62 263 ALA A CA 1
ATOM 2020 C C . ALA A 1 263 ? -10.227 10.492 2.537 1 97.62 263 ALA A C 1
ATOM 2022 O O . ALA A 1 263 ? -10 10.328 3.738 1 97.62 263 ALA A O 1
ATOM 2023 N N . VAL A 1 264 ? -9.266 10.773 1.627 1 98.56 264 VAL A N 1
ATOM 2024 C CA . VAL A 1 264 ? -7.855 10.891 1.983 1 98.56 264 VAL A CA 1
ATOM 2025 C C . VAL A 1 264 ? -7.336 12.273 1.588 1 98.56 264 VAL A C 1
ATOM 2027 O O . VAL A 1 264 ? -7.562 12.727 0.465 1 98.56 264 VAL A O 1
ATOM 2030 N N . TRP A 1 265 ? -6.707 12.969 2.512 1 98.75 265 TRP A N 1
ATOM 2031 C CA . TRP A 1 265 ? -6.047 14.25 2.26 1 98.75 265 TRP A CA 1
ATOM 2032 C C . TRP A 1 265 ? -4.574 14.188 2.652 1 98.75 265 TRP A C 1
ATOM 2034 O O . TRP A 1 265 ? -4.168 13.328 3.434 1 98.75 265 TRP A O 1
ATOM 2044 N N . SER A 1 266 ? -3.793 15.078 2.084 1 98.81 266 SER A N 1
ATOM 2045 C CA . SER A 1 266 ? -2.354 15 2.318 1 98.81 266 SER A CA 1
ATOM 2046 C C . SER A 1 266 ? -1.762 16.391 2.564 1 98.81 266 SER A C 1
ATOM 2048 O O . SER A 1 266 ? -2.326 17.391 2.137 1 98.81 266 SER A O 1
ATOM 2050 N N . GLU A 1 267 ? -0.714 16.297 3.275 1 98.88 267 GLU A N 1
ATOM 2051 C CA . GLU A 1 267 ? 0.09 17.453 3.664 1 98.88 267 GLU A CA 1
ATOM 2052 C C . GLU A 1 267 ? 1.541 17.297 3.223 1 98.88 267 GLU A C 1
ATOM 2054 O O . GLU A 1 267 ? 2.104 16.203 3.314 1 98.88 267 GLU A O 1
ATOM 2059 N N . THR A 1 268 ? 2.113 18.359 2.727 1 98.94 268 THR A N 1
ATOM 2060 C CA . THR A 1 268 ? 3.568 18.391 2.652 1 98.94 268 THR A CA 1
ATOM 2061 C C . THR A 1 268 ? 4.113 19.625 3.383 1 98.94 268 THR A C 1
ATOM 2063 O O . THR A 1 268 ? 3.41 20.234 4.188 1 98.94 268 THR A O 1
ATOM 2066 N N . CYS A 1 269 ? 5.391 19.875 3.256 1 98.94 269 CYS A N 1
ATOM 2067 C CA . CYS A 1 269 ? 6.086 20.969 3.936 1 98.94 269 CYS A CA 1
ATOM 2068 C C . CYS A 1 269 ? 7.082 21.641 3.002 1 98.94 269 CYS A C 1
ATOM 2070 O O . CYS A 1 269 ? 7.535 21.031 2.027 1 98.94 269 CYS A O 1
ATOM 2072 N N . PRO A 1 270 ? 7.449 22.875 3.326 1 98.94 270 PRO A N 1
ATOM 2073 C CA . PRO A 1 270 ? 8.422 23.562 2.477 1 98.94 270 PRO A CA 1
ATOM 2074 C C . PRO A 1 270 ? 9.742 22.797 2.348 1 98.94 270 PRO A C 1
ATOM 2076 O O . PRO A 1 270 ? 10.359 22.812 1.281 1 98.94 270 PRO A O 1
ATOM 2079 N N . GLN A 1 271 ? 10.188 22.125 3.365 1 98.88 271 GLN A N 1
ATOM 2080 C CA . GLN A 1 271 ? 11.461 21.422 3.305 1 98.88 271 GLN A CA 1
ATOM 2081 C C . GLN A 1 271 ? 11.43 20.312 2.27 1 98.88 271 GLN A C 1
ATOM 2083 O O . GLN A 1 271 ? 12.453 19.984 1.665 1 98.88 271 GLN A O 1
ATOM 2088 N N . TYR A 1 272 ? 10.297 19.734 1.998 1 98.88 272 TYR A N 1
ATOM 2089 C CA . TYR A 1 272 ? 10.188 18.656 1.022 1 98.88 272 TYR A CA 1
ATOM 2090 C C . TYR A 1 272 ? 9.953 19.219 -0.378 1 98.88 272 TYR A C 1
ATOM 2092 O O . TYR A 1 272 ? 10.016 18.469 -1.363 1 98.88 272 TYR A O 1
ATOM 2100 N N . LEU A 1 273 ? 9.688 20.5 -0.442 1 98.88 273 LEU A N 1
ATOM 2101 C CA . LEU A 1 273 ? 9.516 21.172 -1.725 1 98.88 273 LEU A CA 1
ATOM 2102 C C . LEU A 1 273 ? 10.797 21.875 -2.154 1 98.88 273 LEU A C 1
ATOM 2104 O O . LEU A 1 273 ? 11.008 22.125 -3.344 1 98.88 273 LEU A O 1
ATOM 2108 N N . LEU A 1 274 ? 11.734 22.172 -1.181 1 98.75 274 LEU A N 1
ATOM 2109 C CA . LEU A 1 274 ? 12.773 23.141 -1.519 1 98.75 274 LEU A CA 1
ATOM 2110 C C . LEU A 1 274 ? 14.156 22.594 -1.2 1 98.75 274 LEU A C 1
ATOM 2112 O O . LEU A 1 274 ? 15.164 23.062 -1.736 1 98.75 274 LEU A O 1
ATOM 2116 N N . LEU A 1 275 ? 14.227 21.641 -0.241 1 98.81 275 LEU A N 1
ATOM 2117 C CA . LEU A 1 275 ? 15.516 21.125 0.21 1 98.81 275 LEU A CA 1
ATOM 2118 C C . LEU A 1 275 ? 15.695 19.672 -0.218 1 98.81 275 LEU A C 1
ATOM 2120 O O . LEU A 1 275 ? 14.734 18.891 -0.206 1 98.81 275 LEU A O 1
ATOM 2124 N N . ASP A 1 276 ? 16.859 19.344 -0.659 1 98.44 276 ASP A N 1
ATOM 2125 C CA . ASP A 1 276 ? 17.078 17.969 -1.078 1 98.44 276 ASP A CA 1
ATOM 2126 C C . ASP A 1 276 ? 18.156 17.297 -0.22 1 98.44 276 ASP A C 1
ATOM 2128 O O . ASP A 1 276 ? 18.719 17.922 0.669 1 98.44 276 ASP A O 1
ATOM 2132 N N . ASP A 1 277 ? 18.438 16.047 -0.397 1 98.25 277 ASP A N 1
ATOM 2133 C CA . ASP A 1 277 ? 19.219 15.211 0.507 1 98.25 277 ASP A CA 1
ATOM 2134 C C . ASP A 1 277 ? 20.719 15.492 0.365 1 98.25 277 ASP A C 1
ATOM 2136 O O . ASP A 1 277 ? 21.516 14.992 1.146 1 98.25 277 ASP A O 1
ATOM 2140 N N . LYS A 1 278 ? 21.156 16.328 -0.609 1 98.06 278 LYS A N 1
ATOM 2141 C CA . LYS A 1 278 ? 22.562 16.688 -0.733 1 98.06 278 LYS A CA 1
ATOM 2142 C C . LYS A 1 278 ? 23.047 17.484 0.483 1 98.06 278 LYS A C 1
ATOM 2144 O O . LYS A 1 278 ? 24.234 17.516 0.783 1 98.06 278 LYS A O 1
ATOM 2149 N N . LEU A 1 279 ? 22.078 18.047 1.189 1 98.44 279 LEU A N 1
ATOM 2150 C CA . LEU A 1 279 ? 22.406 18.875 2.344 1 98.44 279 LEU A CA 1
ATOM 2151 C C . LEU A 1 279 ? 23.016 18.047 3.467 1 98.44 279 LEU A C 1
ATOM 2153 O O . LEU A 1 279 ? 23.734 18.562 4.312 1 98.44 279 LEU A O 1
ATOM 2157 N N . TYR A 1 280 ? 22.75 16.75 3.449 1 98.12 280 TYR A N 1
ATOM 2158 C CA . TYR A 1 280 ? 23.281 15.875 4.488 1 98.12 280 TYR A CA 1
ATOM 2159 C C . TYR A 1 280 ? 24.781 15.719 4.348 1 98.12 280 TYR A C 1
ATOM 2161 O O . TYR A 1 280 ? 25.453 15.281 5.285 1 98.12 280 TYR A O 1
ATOM 2169 N N . GLU A 1 281 ? 25.312 16.016 3.176 1 96.75 281 GLU A N 1
ATOM 2170 C CA . GLU A 1 281 ? 26.734 15.859 2.922 1 96.75 281 GLU A CA 1
ATOM 2171 C C . GLU A 1 281 ? 27.531 17.016 3.514 1 96.75 281 GLU A C 1
ATOM 2173 O O . GLU A 1 281 ? 28.75 16.938 3.668 1 96.75 281 GLU A O 1
ATOM 2178 N N . ASN A 1 282 ? 26.812 18.062 3.854 1 96.94 282 ASN A N 1
ATOM 2179 C CA . ASN A 1 282 ? 27.484 19.219 4.457 1 96.94 282 ASN A CA 1
ATOM 2180 C C . ASN A 1 282 ? 28 18.891 5.855 1 96.94 282 ASN A C 1
ATOM 2182 O O . ASN A 1 282 ? 27.531 17.953 6.492 1 96.94 282 ASN A O 1
ATOM 2186 N N . GLU A 1 283 ? 28.953 19.703 6.348 1 96.31 283 GLU A N 1
ATOM 2187 C CA . GLU A 1 283 ? 29.516 19.562 7.691 1 96.31 283 GLU A CA 1
ATOM 2188 C C . GLU A 1 283 ? 28.438 19.75 8.758 1 96.31 283 GLU A C 1
ATOM 2190 O O . GLU A 1 283 ? 28.531 19.172 9.844 1 96.31 283 GLU A O 1
ATOM 2195 N N . ASP A 1 284 ? 27.422 20.484 8.422 1 97.75 284 ASP A N 1
ATOM 2196 C CA . ASP A 1 284 ? 26.328 20.766 9.359 1 97.75 284 ASP A CA 1
ATOM 2197 C C . ASP A 1 284 ? 25.078 20 8.953 1 97.75 284 ASP A C 1
ATOM 2199 O O . ASP A 1 284 ? 23.969 20.516 9.086 1 97.75 284 ASP A O 1
ATOM 2203 N N . GLY A 1 285 ? 25.281 18.781 8.43 1 98.19 285 GLY A N 1
ATOM 2204 C CA . GLY A 1 285 ? 24.172 17.984 7.953 1 98.19 285 GLY A CA 1
ATOM 2205 C C . GLY A 1 285 ? 23.141 17.688 9.031 1 98.19 285 GLY A C 1
ATOM 2206 O O . GLY A 1 285 ? 21.969 17.469 8.734 1 98.19 285 GLY A O 1
ATOM 2207 N N . ALA A 1 286 ? 23.531 17.734 10.273 1 98.38 286 ALA A N 1
ATOM 2208 C CA . ALA A 1 286 ? 22.672 17.422 11.406 1 98.38 286 ALA A CA 1
ATOM 2209 C C . ALA A 1 286 ? 21.516 18.438 11.5 1 98.38 286 ALA A C 1
ATOM 2211 O O . ALA A 1 286 ? 20.484 18.141 12.094 1 98.38 286 ALA A O 1
ATOM 2212 N N . LYS A 1 287 ? 21.719 19.609 10.875 1 98.56 287 LYS A N 1
ATOM 2213 C CA . LYS A 1 287 ? 20.672 20.641 10.867 1 98.56 287 LYS A CA 1
ATOM 2214 C C . LYS A 1 287 ? 19.406 20.125 10.18 1 98.56 287 LYS A C 1
ATOM 2216 O O . LYS A 1 287 ? 18.312 20.609 10.461 1 98.56 287 LYS A O 1
ATOM 2221 N N . TYR A 1 288 ? 19.625 19.109 9.336 1 98.56 288 TYR A N 1
ATOM 2222 C CA . TYR A 1 288 ? 18.547 18.688 8.461 1 98.56 288 TYR A CA 1
ATOM 2223 C C . TYR A 1 288 ? 18.031 17.297 8.852 1 98.56 288 TYR A C 1
ATOM 2225 O O . TYR A 1 288 ? 17.297 16.672 8.094 1 98.56 288 TYR A O 1
ATOM 2233 N N . LEU A 1 289 ? 18.469 16.828 10.047 1 98.5 289 LEU A N 1
ATOM 2234 C CA . LEU A 1 289 ? 17.953 15.555 10.523 1 98.5 289 LEU A CA 1
ATOM 2235 C C . LEU A 1 289 ? 16.5 15.68 10.961 1 98.5 289 LEU A C 1
ATOM 2237 O O . LEU A 1 289 ? 16.172 16.469 11.852 1 98.5 289 LEU A O 1
ATOM 2241 N N . MET A 1 290 ? 15.688 15.016 10.258 1 98.31 290 MET A N 1
ATOM 2242 C CA . MET A 1 290 ? 14.242 14.961 10.5 1 98.31 290 MET A CA 1
ATOM 2243 C C . MET A 1 290 ? 13.641 13.688 9.922 1 98.31 290 MET A C 1
ATOM 2245 O O . MET A 1 290 ? 14.312 12.953 9.195 1 98.31 290 MET A O 1
ATOM 2249 N N . SER A 1 291 ? 12.414 13.414 10.266 1 98.06 291 SER A N 1
ATOM 2250 C CA . SER A 1 291 ? 11.688 12.242 9.789 1 98.06 291 SER A CA 1
ATOM 2251 C C . SER A 1 291 ? 10.289 12.617 9.297 1 98.06 291 SER A C 1
ATOM 2253 O O . SER A 1 291 ? 9.484 13.164 10.062 1 98.06 291 SER A O 1
ATOM 2255 N N . PRO A 1 292 ? 9.969 12.375 8.07 1 98.31 292 PRO A N 1
ATOM 2256 C CA . PRO A 1 292 ? 10.805 11.742 7.043 1 98.31 292 PRO A CA 1
ATOM 2257 C C . PRO A 1 292 ? 11.969 12.617 6.605 1 98.31 292 PRO A C 1
ATOM 2259 O O . PRO A 1 292 ? 11.922 13.844 6.766 1 98.31 292 PRO A O 1
ATOM 2262 N N . PRO A 1 293 ? 13.008 11.992 6.148 1 98.75 293 PRO A N 1
ATOM 2263 C CA . PRO A 1 293 ? 14.188 12.789 5.789 1 98.75 293 PRO A CA 1
ATOM 2264 C C . PRO A 1 293 ? 14.031 13.492 4.445 1 98.75 293 PRO A C 1
ATOM 2266 O O . PRO A 1 293 ? 13.055 13.258 3.727 1 98.75 293 PRO A O 1
ATOM 2269 N N . LEU A 1 294 ? 14.938 14.398 4.195 1 98.75 294 LEU A N 1
ATOM 2270 C CA . LEU A 1 294 ? 15.008 15.008 2.867 1 98.75 294 LEU A CA 1
ATOM 2271 C C . LEU A 1 294 ? 15.227 13.945 1.796 1 98.75 294 LEU A C 1
ATOM 2273 O O . LEU A 1 294 ? 15.867 12.922 2.049 1 98.75 294 LEU A O 1
ATOM 2277 N N . ARG A 1 295 ? 14.664 14.195 0.634 1 98.75 295 ARG A N 1
ATOM 2278 C CA . ARG A 1 295 ? 14.695 13.25 -0.478 1 98.75 295 ARG A CA 1
ATOM 2279 C C . ARG A 1 295 ? 15.531 13.797 -1.636 1 98.75 295 ARG A C 1
ATOM 2281 O O . ARG A 1 295 ? 15.891 14.977 -1.647 1 98.75 295 ARG A O 1
ATOM 2288 N N . PRO A 1 296 ? 15.875 12.914 -2.635 1 98 296 PRO A N 1
ATOM 2289 C CA . PRO A 1 296 ? 16.547 13.414 -3.838 1 98 296 PRO A CA 1
ATOM 2290 C C . PRO A 1 296 ? 15.734 14.469 -4.578 1 98 296 PRO A C 1
ATOM 2292 O O . PRO A 1 296 ? 14.5 14.453 -4.527 1 98 296 PRO A O 1
ATOM 2295 N N . LYS A 1 297 ? 16.406 15.312 -5.242 1 98.12 297 LYS A N 1
ATOM 2296 C CA . LYS A 1 297 ? 15.828 16.484 -5.906 1 98.12 297 LYS A CA 1
ATOM 2297 C C . LYS A 1 297 ? 14.633 16.094 -6.766 1 98.12 297 LYS A C 1
ATOM 2299 O O . LYS A 1 297 ? 13.656 16.844 -6.855 1 98.12 297 LYS A O 1
ATOM 2304 N N . ALA A 1 298 ? 14.656 14.938 -7.387 1 98.06 298 ALA A N 1
ATOM 2305 C CA . ALA A 1 298 ? 13.578 14.492 -8.266 1 98.06 298 ALA A CA 1
ATOM 2306 C C . ALA A 1 298 ? 12.258 14.398 -7.504 1 98.06 298 ALA A C 1
ATOM 2308 O O . ALA A 1 298 ? 11.188 14.625 -8.078 1 98.06 298 ALA A O 1
ATOM 2309 N N . GLU A 1 299 ? 12.297 14.039 -6.262 1 98.62 299 GLU A N 1
ATOM 2310 C CA . GLU A 1 299 ? 11.086 13.898 -5.453 1 98.62 299 GLU A CA 1
ATOM 2311 C C . GLU A 1 299 ? 10.438 15.25 -5.18 1 98.62 299 GLU A C 1
ATOM 2313 O O . GLU A 1 299 ? 9.219 15.344 -5.055 1 98.62 299 GLU A O 1
ATOM 2318 N N . LEU A 1 300 ? 11.234 16.312 -5.059 1 98.69 300 LEU A N 1
ATOM 2319 C CA . LEU A 1 300 ? 10.695 17.656 -4.828 1 98.69 300 LEU A CA 1
ATOM 2320 C C . LEU A 1 300 ? 9.758 18.062 -5.957 1 98.69 300 LEU A C 1
ATOM 2322 O O . LEU A 1 300 ? 8.664 18.578 -5.703 1 98.69 300 LEU A O 1
ATOM 2326 N N . GLU A 1 301 ? 10.203 17.781 -7.152 1 98.56 301 GLU A N 1
ATOM 2327 C CA . GLU A 1 301 ? 9.391 18.141 -8.312 1 98.56 301 GLU A CA 1
ATOM 2328 C C . GLU A 1 301 ? 8.078 17.375 -8.336 1 98.56 301 GLU A C 1
ATOM 2330 O O . GLU A 1 301 ? 7.039 17.906 -8.719 1 98.56 301 GLU A O 1
ATOM 2335 N N . LYS A 1 302 ? 8.141 16.125 -7.965 1 98.75 302 LYS A N 1
ATOM 2336 C CA . LYS A 1 302 ? 6.918 15.344 -7.898 1 98.75 302 LYS A CA 1
ATOM 2337 C C . LYS A 1 302 ? 5.934 15.93 -6.895 1 98.75 302 LYS A C 1
ATOM 2339 O O . LYS A 1 302 ? 4.723 15.953 -7.137 1 98.75 302 LYS A O 1
ATOM 2344 N N . LEU A 1 303 ? 6.41 16.422 -5.809 1 98.88 303 LEU A N 1
ATOM 2345 C CA . LEU A 1 303 ? 5.539 17.016 -4.797 1 98.88 303 LEU A CA 1
ATOM 2346 C C . LEU A 1 303 ? 4.984 18.344 -5.273 1 98.88 303 LEU A C 1
ATOM 2348 O O . LEU A 1 303 ? 3.826 18.672 -4.996 1 98.88 303 LEU A O 1
ATOM 2352 N N . TRP A 1 304 ? 5.824 19.125 -5.973 1 98.88 304 TRP A N 1
ATOM 2353 C CA . TRP A 1 304 ? 5.312 20.359 -6.562 1 98.88 304 TRP A CA 1
ATOM 2354 C C . TRP A 1 304 ? 4.16 20.078 -7.516 1 98.88 304 TRP A C 1
ATOM 2356 O O . TRP A 1 304 ? 3.16 20.797 -7.527 1 98.88 304 TRP A O 1
ATOM 2366 N N . GLN A 1 305 ? 4.32 19 -8.289 1 98.75 305 GLN A N 1
ATOM 2367 C CA . GLN A 1 305 ? 3.23 18.609 -9.172 1 98.75 305 GLN A CA 1
ATOM 2368 C C . GLN A 1 305 ? 1.964 18.297 -8.383 1 98.75 305 GLN A C 1
ATOM 2370 O O . GLN A 1 305 ? 0.856 18.594 -8.828 1 98.75 305 GLN A O 1
ATOM 2375 N N . GLY A 1 306 ? 2.148 17.656 -7.238 1 98.81 306 GLY A N 1
ATOM 2376 C CA . GLY A 1 306 ? 1.018 17.375 -6.367 1 98.81 306 GLY A CA 1
ATOM 2377 C C . GLY A 1 306 ? 0.35 18.625 -5.828 1 98.81 306 GLY A C 1
ATOM 2378 O O . GLY A 1 306 ? -0.876 18.672 -5.715 1 98.81 306 GLY A O 1
ATOM 2379 N N . VAL A 1 307 ? 1.114 19.625 -5.523 1 98.88 307 VAL A N 1
ATOM 2380 C CA . VAL A 1 307 ? 0.581 20.906 -5.074 1 98.88 307 VAL A CA 1
ATOM 2381 C C . VAL A 1 307 ? -0.192 21.562 -6.211 1 98.88 307 VAL A C 1
ATOM 2383 O O . VAL A 1 307 ? -1.308 22.047 -6.012 1 98.88 307 VAL A O 1
ATOM 2386 N N . GLU A 1 308 ? 0.374 21.5 -7.391 1 98.5 308 GLU A N 1
ATOM 2387 C CA . GLU A 1 308 ? -0.193 22.141 -8.562 1 98.5 308 GLU A CA 1
ATOM 2388 C C . GLU A 1 308 ? -1.505 21.484 -8.984 1 98.5 308 GLU A C 1
ATOM 2390 O O . GLU A 1 308 ? -2.469 22.172 -9.328 1 98.5 308 GLU A O 1
ATOM 2395 N N . ASP A 1 309 ? -1.552 20.172 -8.867 1 97.62 309 ASP A N 1
ATOM 2396 C CA . ASP A 1 309 ? -2.715 19.484 -9.422 1 97.62 309 ASP A CA 1
ATOM 2397 C C . ASP A 1 309 ? -3.748 19.188 -8.336 1 97.62 309 ASP A C 1
ATOM 2399 O O . ASP A 1 309 ? -4.805 18.625 -8.609 1 97.62 309 ASP A O 1
ATOM 2403 N N . GLY A 1 310 ? -3.443 19.578 -7.094 1 97.5 310 GLY A N 1
ATOM 2404 C CA . GLY A 1 310 ? -4.422 19.484 -6.023 1 97.5 310 GLY A CA 1
ATOM 2405 C C . GLY A 1 310 ? -4.383 18.172 -5.289 1 97.5 310 GLY A C 1
ATOM 2406 O O . GLY A 1 310 ? -5.191 17.922 -4.391 1 97.5 310 GLY A O 1
ATOM 2407 N N . SER A 1 311 ? -3.412 17.312 -5.621 1 98.38 311 SER A N 1
ATOM 2408 C CA . SER A 1 311 ? -3.275 16.031 -4.922 1 98.38 311 SER A CA 1
ATOM 2409 C C . SER A 1 311 ? -2.717 16.234 -3.516 1 98.38 311 SER A C 1
ATOM 2411 O O . SER A 1 311 ? -2.898 15.383 -2.643 1 98.38 311 SER A O 1
ATOM 2413 N N . ILE A 1 312 ? -2.041 17.297 -3.303 1 98.88 312 ILE A N 1
ATOM 2414 C CA . ILE A 1 312 ? -1.631 17.734 -1.973 1 98.88 312 ILE A CA 1
ATOM 2415 C C . ILE A 1 312 ? -2.549 18.859 -1.492 1 98.88 312 ILE A C 1
ATOM 2417 O O . ILE A 1 312 ? -2.736 19.859 -2.189 1 98.88 312 ILE A O 1
ATOM 2421 N N . ASP A 1 313 ? -3.057 18.672 -0.328 1 98.75 313 ASP A N 1
ATOM 2422 C CA . ASP A 1 313 ? -4.184 19.484 0.109 1 98.75 313 ASP A CA 1
ATOM 2423 C C . ASP A 1 313 ? -3.705 20.672 0.95 1 98.75 313 ASP A C 1
ATOM 2425 O O . ASP A 1 313 ? -4.352 21.719 0.977 1 98.75 313 ASP A O 1
ATOM 2429 N N . THR A 1 314 ? -2.654 20.469 1.675 1 98.88 314 THR A N 1
ATOM 2430 C CA . THR A 1 314 ? -2.16 21.516 2.572 1 98.88 314 THR A CA 1
ATOM 2431 C C . THR A 1 314 ? -0.634 21.547 2.576 1 98.88 314 THR A C 1
ATOM 2433 O O . THR A 1 314 ? 0.011 20.547 2.234 1 98.88 314 THR A O 1
ATOM 2436 N N . VAL A 1 315 ? -0.085 22.672 2.891 1 98.94 315 VAL A N 1
ATOM 2437 C CA . VAL A 1 315 ? 1.338 22.812 3.18 1 98.94 315 VAL A CA 1
ATOM 2438 C C . VAL A 1 315 ? 1.526 23.344 4.598 1 98.94 315 VAL A C 1
ATOM 2440 O O . VAL A 1 315 ? 1.175 24.5 4.887 1 98.94 315 VAL A O 1
ATOM 2443 N N . ALA A 1 316 ? 1.957 22.516 5.473 1 98.88 316 ALA A N 1
ATOM 2444 C CA . ALA A 1 316 ? 2.283 22.844 6.855 1 98.88 316 ALA A CA 1
ATOM 2445 C C . ALA A 1 316 ? 3.791 22.812 7.09 1 98.88 316 ALA A C 1
ATOM 2447 O O . ALA A 1 316 ? 4.574 22.828 6.133 1 98.88 316 ALA A O 1
ATOM 2448 N N . THR A 1 317 ? 4.246 22.922 8.328 1 98.81 317 THR A N 1
ATOM 2449 C CA . THR A 1 317 ? 5.684 23.094 8.492 1 98.81 317 THR A CA 1
ATOM 2450 C C . THR A 1 317 ? 6.312 21.875 9.156 1 98.81 317 THR A C 1
ATOM 2452 O O . THR A 1 317 ? 7.48 21.578 8.922 1 98.81 317 THR A O 1
ATOM 2455 N N . ASP A 1 318 ? 5.465 21.203 10.062 1 98.75 318 ASP A N 1
ATOM 2456 C CA . ASP A 1 318 ? 6.082 20.25 10.984 1 98.75 318 ASP A CA 1
ATOM 2457 C C . ASP A 1 318 ? 7.211 20.891 11.773 1 98.75 318 ASP A C 1
ATOM 2459 O O . ASP A 1 318 ? 8.242 20.266 12.023 1 98.75 318 ASP A O 1
ATOM 2463 N N . HIS A 1 319 ? 7.105 22.188 12.102 1 98.88 319 HIS A N 1
ATOM 2464 C CA . HIS A 1 319 ? 8.078 22.906 12.906 1 98.88 319 HIS A CA 1
ATOM 2465 C C . HIS A 1 319 ? 8.391 22.156 14.203 1 98.88 319 HIS A C 1
ATOM 2467 O O . HIS A 1 319 ? 7.488 21.906 15.008 1 98.88 319 HIS A O 1
ATOM 2473 N N . CYS A 1 320 ? 9.516 21.812 14.383 1 98.69 320 CYS A N 1
ATOM 2474 C CA . CYS A 1 320 ? 10.07 21.141 15.555 1 98.69 320 CYS A CA 1
ATOM 2475 C C . CYS A 1 320 ? 11.531 21.516 15.75 1 98.69 320 CYS A C 1
ATOM 2477 O O . CYS A 1 320 ? 12.43 20.797 15.305 1 98.69 320 CYS A O 1
ATOM 2479 N N . ALA A 1 321 ? 11.75 22.531 16.516 1 98.25 321 ALA A N 1
ATOM 2480 C CA . ALA A 1 321 ? 13.055 23.203 16.5 1 98.25 321 ALA A CA 1
ATOM 2481 C C . ALA A 1 321 ? 13.914 22.734 17.672 1 98.25 321 ALA A C 1
ATOM 2483 O O . ALA A 1 321 ? 13.484 22.781 18.828 1 98.25 321 ALA A O 1
ATOM 2484 N N . PHE A 1 322 ? 15.094 22.312 17.328 1 98.62 322 PHE A N 1
ATOM 2485 C CA . PHE A 1 322 ? 16.172 22.031 18.281 1 98.62 322 PHE A CA 1
ATOM 2486 C C . PHE A 1 322 ? 17.406 22.859 17.938 1 98.62 322 PHE A C 1
ATOM 2488 O O . PHE A 1 322 ? 17.719 23.078 16.766 1 98.62 322 PHE A O 1
ATOM 2495 N N . SER A 1 323 ? 18.109 23.312 18.984 1 98.12 323 SER A N 1
ATOM 2496 C CA . SER A 1 323 ? 19.312 24.078 18.719 1 98.12 323 SER A CA 1
ATOM 2497 C C . SER A 1 323 ? 20.375 23.219 18.031 1 98.12 323 SER A C 1
ATOM 2499 O O . SER A 1 323 ? 20.516 22.031 18.344 1 98.12 323 SER A O 1
ATOM 2501 N N . TYR A 1 324 ? 21.047 23.859 17.062 1 98.12 324 TYR A N 1
ATOM 2502 C CA . TYR A 1 324 ? 22.109 23.125 16.391 1 98.12 324 TYR A CA 1
ATOM 2503 C C . TYR A 1 324 ? 23.297 22.922 17.328 1 98.12 324 TYR A C 1
ATOM 2505 O O . TYR A 1 324 ? 23.75 21.781 17.547 1 98.12 324 TYR A O 1
ATOM 2513 N N . LYS A 1 325 ? 23.75 23.922 17.953 1 97.75 325 LYS A N 1
ATOM 2514 C CA . LYS A 1 325 ? 25 23.938 18.703 1 97.75 325 LYS A CA 1
ATOM 2515 C C . LYS A 1 325 ? 24.922 23.047 19.938 1 97.75 325 LYS A C 1
ATOM 2517 O O . LYS A 1 325 ? 25.906 22.422 20.312 1 97.75 325 LYS A O 1
ATOM 2522 N N . GLU A 1 326 ? 23.766 22.875 20.5 1 97.12 326 GLU A N 1
ATOM 2523 C CA . GLU A 1 326 ? 23.656 22.172 21.781 1 97.12 326 GLU A CA 1
ATOM 2524 C C . GLU A 1 326 ? 22.969 20.828 21.609 1 97.12 326 GLU A C 1
ATOM 2526 O O . GLU A 1 326 ? 23.344 19.844 22.25 1 97.12 326 GLU A O 1
ATOM 2531 N N . GLN A 1 327 ? 22.016 20.766 20.734 1 97.81 327 GLN A N 1
ATOM 2532 C CA . GLN A 1 327 ? 21.141 19.609 20.766 1 97.81 327 GLN A CA 1
ATOM 2533 C C . GLN A 1 327 ? 21.391 18.703 19.547 1 97.81 327 GLN A C 1
ATOM 2535 O O . GLN A 1 327 ? 21.297 17.484 19.641 1 97.81 327 GLN A O 1
ATOM 2540 N N . LYS A 1 328 ? 21.766 19.266 18.375 1 98.19 328 LYS A N 1
ATOM 2541 C CA . LYS A 1 328 ? 21.766 18.453 17.156 1 98.19 328 LYS A CA 1
ATOM 2542 C C . LYS A 1 328 ? 23.188 18.172 16.688 1 98.19 328 LYS A C 1
ATOM 2544 O O . LYS A 1 328 ? 23.422 17.297 15.859 1 98.19 328 LYS A O 1
ATOM 2549 N N . VAL A 1 329 ? 24.172 18.891 17.203 1 97.75 329 VAL A N 1
ATOM 2550 C CA . VAL A 1 329 ? 25.516 18.906 16.641 1 97.75 329 VAL A CA 1
ATOM 2551 C C . VAL A 1 329 ? 26.094 17.484 16.641 1 97.75 329 VAL A C 1
ATOM 2553 O O . VAL A 1 329 ? 26.828 17.109 15.727 1 97.75 329 VAL A O 1
ATOM 2556 N N . SER A 1 330 ? 25.734 16.703 17.594 1 96.62 330 SER A N 1
ATOM 2557 C CA . SER A 1 330 ? 26.234 15.328 17.703 1 96.62 330 SER A CA 1
ATOM 2558 C C . SER A 1 330 ? 25.719 14.461 16.562 1 96.62 330 SER A C 1
ATOM 2560 O O . SER A 1 330 ? 26.281 13.406 16.266 1 96.62 330 SER A O 1
ATOM 2562 N N . GLY A 1 331 ? 24.656 14.859 15.969 1 97.12 331 GLY A N 1
ATOM 2563 C CA . GLY A 1 331 ? 24.078 14.133 14.852 1 97.12 331 GLY A CA 1
ATOM 2564 C C . GLY A 1 331 ? 24.969 14.094 13.625 1 97.12 331 GLY A C 1
ATOM 2565 O O . GLY A 1 331 ? 24.766 13.266 12.734 1 97.12 331 GLY A O 1
ATOM 2566 N N . ASN A 1 332 ? 25.938 15.023 13.562 1 97.62 332 ASN A N 1
ATOM 2567 C CA . ASN A 1 332 ? 26.875 15.008 12.445 1 97.62 332 ASN A CA 1
ATOM 2568 C C . ASN A 1 332 ? 27.734 13.75 12.461 1 97.62 332 ASN A C 1
ATOM 2570 O O . ASN A 1 332 ? 28.109 13.234 11.406 1 97.62 332 ASN A O 1
ATOM 2574 N N . ASP A 1 333 ? 27.969 13.25 13.656 1 96.81 333 ASP A N 1
ATOM 2575 C CA . ASP A 1 333 ? 28.828 12.078 13.82 1 96.81 333 ASP A CA 1
ATOM 2576 C C . ASP A 1 333 ? 28 10.82 14.031 1 96.81 333 ASP A C 1
ATOM 2578 O O . ASP A 1 333 ? 28.422 9.719 13.688 1 96.81 333 ASP A O 1
ATOM 2582 N N . ASP A 1 334 ? 26.906 11.023 14.695 1 97.62 334 ASP A N 1
ATOM 2583 C CA . ASP A 1 334 ? 26.047 9.898 15.023 1 97.62 334 ASP A CA 1
ATOM 2584 C C . ASP A 1 334 ? 24.562 10.297 14.922 1 97.62 334 ASP A C 1
ATOM 2586 O O . ASP A 1 334 ? 23.984 10.805 15.883 1 97.62 334 ASP A O 1
ATOM 2590 N N . PHE A 1 335 ? 23.938 9.914 13.836 1 97.56 335 PHE A N 1
ATOM 2591 C CA . PHE A 1 335 ? 22.562 10.328 13.586 1 97.56 335 PHE A CA 1
ATOM 2592 C C . PHE A 1 335 ? 21.625 9.703 14.602 1 97.56 335 PHE A C 1
ATOM 2594 O O . PHE A 1 335 ? 20.516 10.203 14.812 1 97.56 335 PHE A O 1
ATOM 2601 N N . SER A 1 336 ? 22 8.633 15.281 1 94.69 336 SER A N 1
ATOM 2602 C CA . SER A 1 336 ? 21.109 7.871 16.156 1 94.69 336 SER A CA 1
ATOM 2603 C C . SER A 1 336 ? 20.891 8.586 17.484 1 94.69 336 SER A C 1
ATOM 2605 O O . SER A 1 336 ? 19.969 8.242 18.234 1 94.69 336 SER A O 1
ATOM 2607 N N . VAL A 1 337 ? 21.625 9.609 17.766 1 94.69 337 VAL A N 1
ATOM 2608 C CA . VAL A 1 337 ? 21.5 10.289 19.047 1 94.69 337 VAL A CA 1
ATOM 2609 C C . VAL A 1 337 ? 21.016 11.719 18.828 1 94.69 337 VAL A C 1
ATOM 2611 O O . VAL A 1 337 ? 21.078 12.547 19.734 1 94.69 337 VAL A O 1
ATOM 2614 N N . CYS A 1 338 ? 20.562 12.055 17.719 1 96.75 338 CYS A N 1
ATOM 2615 C CA . CYS A 1 338 ? 20.125 13.398 17.344 1 96.75 338 CYS A CA 1
ATOM 2616 C C . CYS A 1 338 ? 18.609 13.492 17.344 1 96.75 338 CYS A C 1
ATOM 2618 O O . CYS A 1 338 ? 17.922 12.648 16.75 1 96.75 338 CYS A O 1
ATOM 2620 N N . PRO A 1 339 ? 18.047 14.492 18.016 1 97.44 339 PRO A N 1
ATOM 2621 C CA . PRO A 1 339 ? 16.594 14.688 17.844 1 97.44 339 PRO A CA 1
ATOM 2622 C C . PRO A 1 339 ? 16.219 15.078 16.422 1 97.44 339 PRO A C 1
ATOM 2624 O O . PRO A 1 339 ? 16.984 15.773 15.742 1 97.44 339 PRO A O 1
ATOM 2627 N N . ASN A 1 340 ? 15.102 14.633 15.977 1 97.44 340 ASN A N 1
ATOM 2628 C CA . ASN A 1 340 ? 14.617 14.867 14.625 1 97.44 340 ASN A CA 1
ATOM 2629 C C . ASN A 1 340 ? 13.719 16.094 14.562 1 97.44 340 ASN A C 1
ATOM 2631 O O . ASN A 1 340 ? 12.766 16.219 15.336 1 97.44 340 ASN A O 1
ATOM 2635 N N . GLY A 1 341 ? 13.953 17.031 13.75 1 98.06 341 GLY A N 1
ATOM 2636 C CA . GLY A 1 341 ? 13.125 18.203 13.539 1 98.06 341 GLY A CA 1
ATOM 2637 C C . GLY A 1 341 ? 13.914 19.422 13.117 1 98.06 341 GLY A C 1
ATOM 2638 O O . GLY A 1 341 ? 15.141 19.453 13.242 1 98.06 341 GLY A O 1
ATOM 2639 N N . MET A 1 342 ? 13.305 20.375 12.641 1 97.75 342 MET 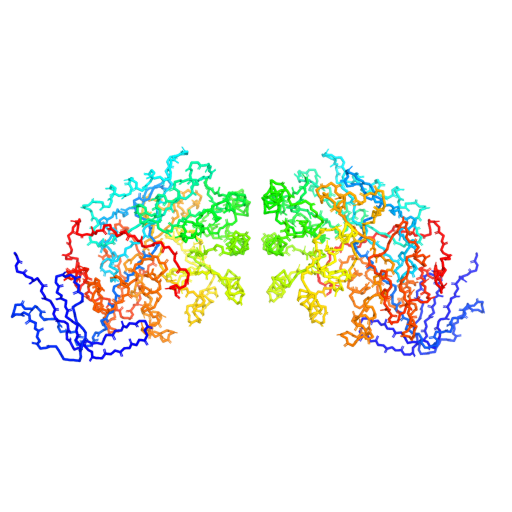A N 1
ATOM 2640 C CA . MET A 1 342 ? 13.938 21.625 12.234 1 97.75 342 MET A CA 1
ATOM 2641 C C . MET A 1 342 ? 12.953 22.797 12.359 1 97.75 342 MET A C 1
ATOM 2643 O O . MET A 1 342 ? 11.742 22.578 12.414 1 97.75 342 MET A O 1
ATOM 2647 N N . PRO A 1 343 ? 13.453 24 12.492 1 98.62 343 PRO A N 1
ATOM 2648 C CA . PRO A 1 343 ? 12.57 25.172 12.492 1 98.62 343 PRO A CA 1
ATOM 2649 C C . PRO A 1 343 ? 12.031 25.5 11.109 1 98.62 343 PRO A C 1
ATOM 2651 O O . PRO A 1 343 ? 12.648 25.141 10.102 1 98.62 343 PRO A O 1
ATOM 2654 N N . GLY A 1 344 ? 10.812 26.109 11.055 1 98.56 344 GLY A N 1
ATOM 2655 C CA . GLY A 1 344 ? 10.336 26.484 9.727 1 98.56 344 GLY A CA 1
ATOM 2656 C C . GLY A 1 344 ? 9.039 27.266 9.758 1 98.56 344 GLY A C 1
ATOM 2657 O O . GLY A 1 344 ? 8.547 27.703 8.719 1 98.56 344 GLY A O 1
ATOM 2658 N N . VAL A 1 345 ? 8.453 27.609 10.938 1 98.81 345 VAL A N 1
ATOM 2659 C CA . VAL A 1 345 ? 7.09 28.109 11.031 1 98.81 345 VAL A CA 1
ATOM 2660 C C . VAL A 1 345 ? 7.027 29.531 10.461 1 98.81 345 VAL A C 1
ATOM 2662 O O . VAL A 1 345 ? 6.047 29.906 9.82 1 98.81 345 VAL A O 1
ATOM 2665 N N . GLU A 1 346 ? 8.086 30.359 10.664 1 98.88 346 GLU A N 1
ATOM 2666 C CA . GLU A 1 346 ? 8.078 31.734 10.211 1 98.88 346 GLU A CA 1
ATOM 2667 C C . GLU A 1 346 ? 8.242 31.828 8.695 1 98.88 346 GLU A C 1
ATOM 2669 O O . GLU A 1 346 ? 7.699 32.75 8.062 1 98.88 346 GLU A O 1
ATOM 2674 N N . THR A 1 347 ? 8.992 30.875 8.133 1 98.81 347 THR A N 1
ATOM 2675 C CA . THR A 1 347 ? 9.383 31 6.73 1 98.81 347 THR A CA 1
ATOM 2676 C C . THR A 1 347 ? 8.414 30.234 5.828 1 98.81 347 THR A C 1
ATOM 2678 O O . THR A 1 347 ? 8.508 30.328 4.602 1 98.81 347 THR A O 1
ATOM 2681 N N . ARG A 1 348 ? 7.41 29.547 6.391 1 98.88 348 ARG A N 1
ATOM 2682 C CA . ARG A 1 348 ? 6.488 28.719 5.621 1 98.88 348 ARG A CA 1
ATOM 2683 C C . ARG A 1 348 ? 5.816 29.531 4.516 1 98.88 348 ARG A C 1
ATOM 2685 O O . ARG A 1 348 ? 5.961 29.203 3.334 1 98.88 348 ARG A O 1
ATOM 2692 N N . MET A 1 349 ? 5.164 30.672 4.855 1 98.81 349 MET A N 1
ATOM 2693 C CA . MET A 1 349 ? 4.344 31.422 3.914 1 98.81 349 MET A CA 1
ATOM 2694 C C . MET A 1 349 ? 5.219 32.156 2.893 1 98.81 349 MET A C 1
ATOM 2696 O O . MET A 1 349 ? 4.973 32.062 1.688 1 98.81 349 MET A O 1
ATOM 2700 N N . PRO A 1 350 ? 6.281 32.844 3.307 1 98.75 350 PRO A N 1
ATOM 2701 C CA . PRO A 1 350 ? 7.086 33.531 2.293 1 98.75 350 PRO A CA 1
ATOM 2702 C C . PRO A 1 350 ? 7.789 32.562 1.342 1 98.75 350 PRO A C 1
ATOM 2704 O O . PRO A 1 350 ? 7.902 32.844 0.146 1 98.75 350 PRO A O 1
ATOM 2707 N N . LEU A 1 351 ? 8.289 31.375 1.846 1 98.88 351 LEU A N 1
ATOM 2708 C CA . LEU A 1 351 ? 8.93 30.406 0.963 1 98.88 351 LEU A CA 1
ATOM 2709 C C . LEU A 1 351 ? 7.938 29.891 -0.074 1 98.88 351 LEU A C 1
ATOM 2711 O O . LEU A 1 351 ? 8.25 29.828 -1.266 1 98.88 351 LEU A O 1
ATOM 2715 N N . LEU A 1 352 ? 6.758 29.5 0.406 1 98.88 352 LEU A N 1
ATOM 2716 C CA . LEU A 1 352 ? 5.75 28.953 -0.498 1 98.88 352 LEU A CA 1
ATOM 2717 C C . LEU A 1 352 ? 5.285 30.016 -1.494 1 98.88 352 LEU A C 1
ATOM 2719 O O . LEU A 1 352 ? 5.055 29.719 -2.666 1 98.88 352 LEU A O 1
ATOM 2723 N N . PHE A 1 353 ? 5.09 31.266 -1.027 1 98.88 353 PHE A N 1
ATOM 2724 C CA . PHE A 1 353 ? 4.676 32.344 -1.908 1 98.88 353 PHE A CA 1
ATOM 2725 C C . PHE A 1 353 ? 5.723 32.594 -2.988 1 98.88 353 PHE A C 1
ATOM 2727 O O . PHE A 1 353 ? 5.383 32.75 -4.164 1 98.88 353 PHE A O 1
ATOM 2734 N N . SER A 1 354 ? 6.945 32.625 -2.6 1 98.88 354 SER A N 1
ATOM 2735 C CA . SER A 1 354 ? 8.055 32.906 -3.516 1 98.88 354 SER A CA 1
ATOM 2736 C C . SER A 1 354 ? 8.195 31.781 -4.551 1 98.88 354 SER A C 1
ATOM 2738 O O . SER A 1 354 ? 8.211 32.062 -5.754 1 98.88 354 SER A O 1
ATOM 2740 N N . GLU A 1 355 ? 8.219 30.547 -4.059 1 98.69 355 GLU A N 1
ATOM 2741 C CA . GLU A 1 355 ? 8.555 29.406 -4.922 1 98.69 355 GLU A CA 1
ATOM 2742 C C . GLU A 1 355 ? 7.309 28.859 -5.605 1 98.69 355 GLU A C 1
ATOM 2744 O O . GLU A 1 355 ? 7.41 28.078 -6.559 1 98.69 355 GLU A O 1
ATOM 2749 N N . GLY A 1 356 ? 6.16 29.234 -5.16 1 98.69 356 GLY A N 1
ATOM 2750 C CA . GLY A 1 356 ? 4.91 28.828 -5.781 1 98.69 356 GLY A CA 1
ATOM 2751 C C . GLY A 1 356 ? 4.273 29.922 -6.613 1 98.69 356 GLY A C 1
ATOM 2752 O O . GLY A 1 356 ? 4.211 29.812 -7.84 1 98.69 356 GLY A O 1
ATOM 2753 N N . VAL A 1 357 ? 3.93 31.031 -6.012 1 98.81 357 VAL A N 1
ATOM 2754 C CA . VAL A 1 357 ? 3.172 32.094 -6.656 1 98.81 357 VAL A CA 1
ATOM 2755 C C . VAL A 1 357 ? 4.094 32.906 -7.555 1 98.81 357 VAL A C 1
ATOM 2757 O O . VAL A 1 357 ? 3.854 33.031 -8.758 1 98.81 357 VAL A O 1
ATOM 2760 N N . MET A 1 358 ? 5.168 33.438 -7 1 98.69 358 MET A N 1
ATOM 2761 C CA . MET A 1 358 ? 6.039 34.344 -7.742 1 98.69 358 MET A CA 1
ATOM 2762 C C . MET A 1 358 ? 6.781 33.594 -8.852 1 98.69 358 MET A C 1
ATOM 2764 O O . MET A 1 358 ? 7.137 34.188 -9.867 1 98.69 358 MET A O 1
ATOM 2768 N N . SER A 1 359 ? 6.988 32.281 -8.68 1 98 359 SER A N 1
ATOM 2769 C CA . SER A 1 359 ? 7.633 31.453 -9.703 1 98 359 SER A CA 1
ATOM 2770 C C . SER A 1 359 ? 6.641 31.047 -10.781 1 98 359 SER A C 1
ATOM 2772 O O . SER A 1 359 ? 7.035 30.531 -11.828 1 98 359 SER A O 1
ATOM 2774 N N . GLY A 1 360 ? 5.305 31.188 -10.5 1 98.31 360 GLY A N 1
ATOM 2775 C CA . GLY A 1 360 ? 4.289 30.906 -11.5 1 98.31 360 GLY A CA 1
ATOM 2776 C C . GLY A 1 360 ? 3.748 29.5 -11.414 1 98.31 360 GLY A C 1
ATOM 2777 O O . GLY A 1 360 ? 2.951 29.078 -12.258 1 98.31 360 GLY A O 1
ATOM 2778 N N . ARG A 1 361 ? 4.086 28.766 -10.43 1 98.06 361 ARG A N 1
ATOM 2779 C CA . ARG A 1 361 ? 3.654 27.375 -10.312 1 98.06 361 ARG A CA 1
ATOM 2780 C C . ARG A 1 361 ? 2.199 27.281 -9.867 1 98.06 361 ARG A C 1
ATOM 2782 O O . ARG A 1 361 ? 1.469 26.375 -10.273 1 98.06 361 ARG A O 1
ATOM 2789 N N . ILE A 1 362 ? 1.85 28.188 -8.969 1 98.69 362 ILE A N 1
ATOM 2790 C CA . ILE A 1 362 ? 0.47 28.25 -8.5 1 98.69 362 ILE A CA 1
ATOM 2791 C C . ILE A 1 362 ? -0.011 29.688 -8.469 1 98.69 362 ILE A C 1
ATOM 2793 O O . ILE A 1 362 ? 0.797 30.625 -8.508 1 98.69 362 ILE A O 1
ATOM 2797 N N . THR A 1 363 ? -1.331 29.875 -8.398 1 98.69 363 THR A N 1
ATOM 2798 C CA . THR A 1 363 ? -1.935 31.188 -8.305 1 98.69 363 THR A CA 1
ATOM 2799 C C . THR A 1 363 ? -1.983 31.656 -6.852 1 98.69 363 THR A C 1
ATOM 2801 O O . THR A 1 363 ? -1.835 30.859 -5.93 1 98.69 363 THR A O 1
ATOM 2804 N N . PRO A 1 364 ? -2.115 32.938 -6.629 1 98.75 364 PRO A N 1
ATOM 2805 C CA . PRO A 1 364 ? -2.33 33.406 -5.262 1 98.75 364 PRO A CA 1
ATOM 2806 C C . PRO A 1 364 ? -3.531 32.75 -4.59 1 98.75 364 PRO A C 1
ATOM 2808 O O . PRO A 1 364 ? -3.51 32.5 -3.379 1 98.75 364 PRO A O 1
ATOM 2811 N N . GLU A 1 365 ? -4.574 32.469 -5.43 1 98.75 365 GLU A N 1
ATOM 2812 C CA . GLU A 1 365 ? -5.754 31.781 -4.906 1 98.75 365 GLU A CA 1
ATOM 2813 C C . GLU A 1 365 ? -5.402 30.375 -4.398 1 98.75 365 GLU A C 1
ATOM 2815 O O . GLU A 1 365 ? -5.84 29.984 -3.318 1 98.75 365 GLU A O 1
ATOM 2820 N N . LYS A 1 366 ? -4.59 29.672 -5.172 1 98.81 366 LYS A N 1
ATOM 2821 C CA . LYS A 1 366 ? -4.145 28.344 -4.762 1 98.81 366 LYS A CA 1
ATOM 2822 C C . LYS A 1 366 ? -3.281 28.406 -3.508 1 98.81 366 LYS A C 1
ATOM 2824 O O . LYS A 1 366 ? -3.359 27.531 -2.645 1 98.81 366 LYS A O 1
ATOM 2829 N N . PHE A 1 367 ? -2.445 29.422 -3.461 1 98.81 367 PHE A N 1
ATOM 2830 C CA . PHE A 1 367 ? -1.648 29.656 -2.266 1 98.81 367 PHE A CA 1
ATOM 2831 C C . PHE A 1 367 ? -2.541 29.781 -1.036 1 98.81 367 PHE A C 1
ATOM 2833 O O . PHE A 1 367 ? -2.297 29.141 -0.015 1 98.81 367 PHE A O 1
ATOM 2840 N N . VAL A 1 368 ? -3.6 30.562 -1.107 1 98.94 368 VAL A N 1
ATOM 2841 C CA . VAL A 1 368 ? -4.555 30.734 -0.018 1 98.94 368 VAL A CA 1
ATOM 2842 C C . VAL A 1 368 ? -5.27 29.422 0.262 1 98.94 368 VAL A C 1
ATOM 2844 O O . VAL A 1 368 ? -5.496 29.062 1.421 1 98.94 368 VAL A O 1
ATOM 2847 N N . GLU A 1 369 ? -5.602 28.734 -0.797 1 98.88 369 GLU A N 1
ATOM 2848 C CA . GLU A 1 369 ? -6.301 27.453 -0.653 1 98.88 369 GLU A CA 1
ATOM 2849 C C . GLU A 1 369 ? -5.508 26.484 0.227 1 98.88 369 GLU A C 1
ATOM 2851 O O . GLU A 1 369 ? -6.055 25.922 1.173 1 98.88 369 GLU A O 1
ATOM 2856 N N . ILE A 1 370 ? -4.191 26.344 0.031 1 98.88 370 ILE A N 1
ATOM 2857 C CA . ILE A 1 370 ? -3.432 25.25 0.638 1 98.88 370 ILE A CA 1
ATOM 2858 C C . ILE A 1 370 ? -2.816 25.734 1.954 1 98.88 370 ILE A C 1
ATOM 2860 O O . ILE A 1 370 ? -2.334 24.922 2.748 1 98.88 370 ILE A O 1
ATOM 2864 N N . THR A 1 371 ? -2.928 27.078 2.283 1 98.88 371 THR A N 1
ATOM 2865 C CA . THR A 1 371 ? -2.283 27.562 3.5 1 98.88 371 THR A CA 1
ATOM 2866 C C . THR A 1 371 ? -3.324 28.016 4.52 1 98.88 371 THR A C 1
ATOM 2868 O O . THR A 1 371 ? -3.01 28.203 5.695 1 98.88 371 THR A O 1
ATOM 2871 N N . SER A 1 372 ? -4.559 28.281 4.031 1 98.88 372 SER A N 1
ATOM 2872 C CA . SER A 1 372 ? -5.535 28.891 4.934 1 98.88 372 SER A CA 1
ATOM 2873 C C . SER A 1 372 ? -6.906 28.234 4.781 1 98.88 372 SER A C 1
ATOM 2875 O O . SER A 1 372 ? -7.43 27.656 5.734 1 98.88 372 SER A O 1
ATOM 2877 N N . PHE A 1 373 ? -7.43 28.141 3.557 1 98.75 373 PHE A N 1
ATOM 2878 C CA . PHE A 1 373 ? -8.797 27.703 3.287 1 98.75 373 PHE A CA 1
ATOM 2879 C C . PHE A 1 373 ? -8.961 26.219 3.598 1 98.75 373 PHE A C 1
ATOM 2881 O O . PHE A 1 373 ? -9.789 25.844 4.43 1 98.75 373 PHE A O 1
ATOM 2888 N N . LYS A 1 374 ? -8.133 25.344 3.018 1 98.75 374 LYS A N 1
ATOM 2889 C CA . LYS A 1 374 ? -8.25 23.891 3.209 1 98.75 374 LYS A CA 1
ATOM 2890 C C . LYS A 1 374 ? -7.93 23.5 4.648 1 98.75 374 LYS A C 1
ATOM 2892 O O . LYS A 1 374 ? -8.633 22.688 5.246 1 98.75 374 LYS A O 1
ATOM 2897 N N . PRO A 1 375 ? -6.875 24.109 5.199 1 98.81 375 PRO A N 1
ATOM 2898 C CA . PRO A 1 375 ? -6.645 23.828 6.617 1 98.81 375 PRO A CA 1
ATOM 2899 C C . PRO A 1 375 ? -7.859 24.156 7.488 1 98.81 375 PRO A C 1
ATOM 2901 O O . PRO A 1 375 ? -8.203 23.375 8.383 1 98.81 375 PRO A O 1
ATOM 2904 N N . ALA A 1 376 ? -8.469 25.25 7.246 1 98.81 376 ALA A N 1
ATOM 2905 C CA . ALA A 1 376 ? -9.641 25.641 8.031 1 98.81 376 ALA A CA 1
ATOM 2906 C C . ALA A 1 376 ? -10.781 24.656 7.828 1 98.81 376 ALA A C 1
ATOM 2908 O O . ALA A 1 376 ? -11.461 24.266 8.789 1 98.81 376 ALA A O 1
ATOM 2909 N N . LYS A 1 377 ? -10.984 24.219 6.602 1 98.56 377 LYS A N 1
ATOM 2910 C CA . LYS A 1 377 ? -12.055 23.281 6.273 1 98.56 377 LYS A CA 1
ATOM 2911 C C . LYS A 1 377 ? -11.797 21.906 6.879 1 98.56 377 LYS A C 1
ATOM 2913 O O . LYS A 1 377 ? -12.695 21.312 7.484 1 98.56 377 LYS A O 1
ATOM 2918 N N . LEU A 1 378 ? -10.641 21.438 6.801 1 98.75 378 LEU A N 1
ATOM 2919 C CA . LEU A 1 378 ? -10.297 20.094 7.219 1 98.75 378 LEU A CA 1
ATOM 2920 C C . LEU A 1 378 ? -10.328 19.969 8.734 1 98.75 378 LEU A C 1
ATOM 2922 O O . LEU A 1 378 ? -10.641 18.891 9.273 1 98.75 378 LEU A O 1
ATOM 2926 N N . PHE A 1 379 ? -10.055 21.078 9.383 1 98.81 379 PHE A N 1
ATOM 2927 C CA . PHE A 1 379 ? -9.859 20.938 10.82 1 98.81 379 PHE A CA 1
ATOM 2928 C C . PHE A 1 379 ? -10.898 21.734 11.586 1 98.81 379 PHE A C 1
ATOM 2930 O O . PHE A 1 379 ? -10.617 22.25 12.68 1 98.81 379 PHE A O 1
ATOM 2937 N N . GLY A 1 380 ? -12.055 21.969 11 1 98.56 380 GLY A N 1
ATOM 2938 C CA . GLY A 1 380 ? -13.25 22.406 11.703 1 98.56 380 GLY A CA 1
ATOM 2939 C C . GLY A 1 380 ? -13.195 23.859 12.117 1 98.56 380 GLY A C 1
ATOM 2940 O O . GLY A 1 380 ? -13.711 24.234 13.172 1 98.56 380 GLY A O 1
ATOM 2941 N N . LEU A 1 381 ? -12.547 24.688 11.328 1 98.75 381 LEU A N 1
ATOM 2942 C CA . LEU A 1 381 ? -12.359 26.094 11.68 1 98.75 381 LEU A CA 1
ATOM 2943 C C . LEU A 1 381 ? -13.148 27 10.734 1 98.75 381 LEU A C 1
ATOM 2945 O O . LEU A 1 381 ? -13.336 28.188 11.016 1 98.75 381 LEU A O 1
ATOM 2949 N N . TYR A 1 382 ? -13.609 26.5 9.578 1 98.38 382 TYR A N 1
ATOM 2950 C CA . TYR A 1 382 ? -14.297 27.281 8.555 1 98.38 382 TYR A CA 1
ATOM 2951 C C . TYR A 1 382 ? -15.781 27.406 8.867 1 98.38 382 TYR A C 1
ATOM 2953 O O . TYR A 1 382 ? -16.422 26.438 9.281 1 98.38 382 TYR A O 1
ATOM 2961 N N . PRO A 1 383 ? -16.406 28.609 8.734 1 98 383 PRO A N 1
ATOM 2962 C CA . PRO A 1 383 ? -15.844 29.828 8.141 1 98 383 PRO A CA 1
ATOM 2963 C C . PRO A 1 383 ? -15.344 30.812 9.188 1 98 383 PRO A C 1
ATOM 2965 O O . PRO A 1 383 ? -15.117 31.984 8.875 1 98 383 PRO A O 1
ATOM 2968 N N . GLN A 1 384 ? -15.25 30.328 10.453 1 98.69 384 GLN A N 1
ATOM 2969 C CA . GLN A 1 384 ? -14.703 31.203 11.477 1 98.69 384 GLN A CA 1
ATOM 2970 C C . GLN A 1 384 ? -13.336 31.75 11.062 1 98.69 384 GLN A C 1
ATOM 2972 O O . GLN A 1 384 ? -13.016 32.906 11.336 1 98.69 384 GLN A O 1
ATOM 2977 N N . LYS A 1 385 ? -12.523 30.953 10.523 1 98.75 385 LYS A N 1
ATOM 2978 C CA . LYS A 1 385 ? -11.18 31.281 10.047 1 98.75 385 LYS A CA 1
ATOM 2979 C C . LYS A 1 385 ? -10.945 30.719 8.641 1 98.75 385 LYS A C 1
ATOM 2981 O O . LYS A 1 385 ? -11.734 29.922 8.148 1 98.75 385 LYS A O 1
ATOM 2986 N N . GLY A 1 386 ? -9.883 31.125 7.988 1 98.62 386 GLY A N 1
ATOM 2987 C CA . GLY A 1 386 ? -9.445 30.578 6.711 1 98.62 386 GLY A CA 1
ATOM 2988 C C . GLY A 1 386 ? -10.078 31.281 5.52 1 98.62 386 GLY A C 1
ATOM 2989 O O . GLY A 1 386 ? -9.938 30.828 4.383 1 98.62 386 GLY A O 1
ATOM 2990 N N . CYS A 1 387 ? -10.781 32.438 5.754 1 98.25 387 CYS A N 1
ATOM 2991 C CA . CYS A 1 387 ? -11.445 33.156 4.672 1 98.25 387 CYS A CA 1
ATOM 2992 C C . CYS A 1 387 ? -11.633 34.625 5.035 1 98.25 387 CYS A C 1
ATOM 2994 O O . CYS A 1 387 ? -11.289 35.031 6.145 1 98.25 387 CYS A O 1
ATOM 2996 N N . LEU A 1 388 ? -12.008 35.406 4.062 1 98.5 388 LEU A N 1
ATOM 2997 C CA . LEU A 1 388 ? -12.266 36.844 4.234 1 98.5 388 LEU A CA 1
ATOM 2998 C C . LEU A 1 388 ? -13.758 37.125 4.133 1 98.5 388 LEU A C 1
ATOM 3000 O O . LEU A 1 388 ? -14.164 38.031 3.393 1 98.5 388 LEU A O 1
ATOM 3004 N N . LEU A 1 389 ? -14.547 36.469 4.926 1 98.12 389 LEU A N 1
ATOM 3005 C CA . LEU A 1 389 ? -16 36.625 4.875 1 98.12 389 LEU A CA 1
ATOM 3006 C C . LEU A 1 389 ? -16.484 37.438 6.07 1 98.12 389 LEU A C 1
ATOM 3008 O O . LEU A 1 389 ? -15.945 37.312 7.168 1 98.12 389 LEU A O 1
ATOM 3012 N N . PRO A 1 390 ? -17.578 38.219 5.805 1 98.38 390 PRO A N 1
ATOM 3013 C CA . PRO A 1 390 ? -18.203 38.844 6.977 1 98.38 390 PRO A CA 1
ATOM 3014 C C . PRO A 1 390 ? -18.594 37.812 8.047 1 98.38 390 PRO A C 1
ATOM 3016 O O . PRO A 1 390 ? -19.141 36.781 7.723 1 98.38 390 PRO A O 1
ATOM 3019 N N . GLY A 1 391 ? -18.234 38.156 9.227 1 98.44 391 GLY A N 1
ATOM 3020 C CA . GLY A 1 391 ? -18.516 37.219 10.312 1 98.44 391 GLY A CA 1
ATOM 3021 C C . GLY A 1 391 ? -17.312 36.406 10.75 1 98.44 391 GLY A C 1
ATOM 3022 O O . GLY A 1 391 ? -17.266 35.938 11.891 1 98.44 391 GLY A O 1
ATOM 3023 N N . SER A 1 392 ? -16.328 36.219 9.922 1 98.75 392 SER A N 1
ATOM 3024 C CA . SER A 1 392 ? -15.109 35.469 10.234 1 98.75 392 SER A CA 1
ATOM 3025 C C . SER A 1 392 ? -14.18 36.281 11.133 1 98.75 392 SER A C 1
ATOM 3027 O O . SER A 1 392 ? -14.281 37.531 11.195 1 98.75 392 SER A O 1
ATOM 3029 N N . ASP A 1 393 ? -13.367 35.594 11.891 1 98.88 393 ASP A N 1
ATOM 3030 C CA . ASP A 1 393 ? -12.305 36.281 12.594 1 98.88 393 ASP A CA 1
ATOM 3031 C C . ASP A 1 393 ? -11.461 37.125 11.633 1 98.88 393 ASP A C 1
ATOM 3033 O O . ASP A 1 393 ? -11.188 36.688 10.516 1 98.88 393 ASP A O 1
ATOM 3037 N N . ALA A 1 394 ? -11.109 38.312 12.102 1 98.81 394 ALA A N 1
ATOM 3038 C CA . ALA A 1 394 ? -10.242 39.156 11.273 1 98.81 394 ALA A CA 1
ATOM 3039 C C . ALA A 1 394 ? -8.789 38.688 11.344 1 98.81 394 ALA A C 1
ATOM 3041 O O . ALA A 1 394 ? -7.93 39.406 11.844 1 98.81 394 ALA A O 1
ATOM 3042 N N . ASP A 1 395 ? -8.57 37.531 10.922 1 98.88 395 ASP A N 1
ATOM 3043 C CA . ASP A 1 395 ? -7.238 36.969 10.703 1 98.88 395 ASP A CA 1
ATOM 3044 C C . ASP A 1 395 ? -6.758 37.219 9.281 1 98.88 395 ASP A C 1
ATOM 3046 O O . ASP A 1 395 ? -7.242 36.594 8.328 1 98.88 395 ASP A O 1
ATOM 3050 N N . ILE A 1 396 ? -5.773 38.125 9.164 1 98.88 396 ILE A N 1
ATOM 3051 C CA . ILE A 1 396 ? -5.418 38.656 7.844 1 98.88 396 ILE A CA 1
ATOM 3052 C C . ILE A 1 396 ? -3.904 38.812 7.738 1 98.88 396 ILE A C 1
ATOM 3054 O O . ILE A 1 396 ? -3.244 39.156 8.719 1 98.88 396 ILE A O 1
ATOM 3058 N N . VAL A 1 397 ? -3.381 38.5 6.621 1 98.94 397 VAL A N 1
ATOM 3059 C CA . VAL A 1 397 ? -1.98 38.781 6.328 1 98.94 397 VAL A CA 1
ATOM 3060 C C . VAL A 1 397 ? -1.881 39.656 5.07 1 98.94 397 VAL A C 1
ATOM 3062 O O . VAL A 1 397 ? -2.6 39.406 4.094 1 98.94 397 VAL A O 1
ATOM 3065 N N . LEU A 1 398 ? -1.178 40.75 5.129 1 98.88 398 LEU A N 1
ATOM 3066 C CA . LEU A 1 398 ? -0.845 41.562 3.975 1 98.88 398 LEU A CA 1
ATOM 3067 C C . LEU A 1 398 ? 0.52 41.188 3.408 1 98.88 398 LEU A C 1
ATOM 3069 O O . LEU A 1 398 ? 1.525 41.25 4.121 1 98.88 398 LEU A O 1
ATOM 3073 N N . PHE A 1 399 ? 0.53 40.781 2.18 1 98.44 399 PHE A N 1
ATOM 3074 C CA . PHE A 1 399 ? 1.731 40.312 1.503 1 98.44 399 PHE A CA 1
ATOM 3075 C C . PHE A 1 399 ? 2.193 41.312 0.452 1 98.44 399 PHE A C 1
ATOM 3077 O O . PHE A 1 399 ? 1.389 41.781 -0.348 1 98.44 399 PHE A O 1
ATOM 3084 N N . ASN A 1 400 ? 3.439 41.688 0.486 1 98.75 400 ASN A N 1
ATOM 3085 C CA . ASN A 1 400 ? 4.051 42.5 -0.555 1 98.75 400 ASN A CA 1
ATOM 3086 C C . ASN A 1 400 ? 4.785 41.656 -1.585 1 98.75 400 ASN A C 1
ATOM 3088 O O . ASN A 1 400 ? 5.879 41.156 -1.319 1 98.75 400 ASN A O 1
ATOM 3092 N N . PRO A 1 401 ? 4.207 41.469 -2.715 1 98.38 401 PRO A N 1
ATOM 3093 C CA . PRO A 1 401 ? 4.82 40.594 -3.715 1 98.38 401 PRO A CA 1
ATOM 3094 C C . PRO A 1 401 ? 6.102 41.156 -4.305 1 98.38 401 PRO A C 1
ATOM 3096 O O . PRO A 1 401 ? 6.875 40.438 -4.945 1 98.38 401 PRO A O 1
ATOM 3099 N N . GLU A 1 402 ? 6.438 42.406 -4.062 1 97.56 402 GLU A N 1
ATOM 3100 C CA . GLU A 1 402 ? 7.582 43.062 -4.691 1 97.56 402 GLU A CA 1
ATOM 3101 C C . GLU A 1 402 ? 8.805 43.031 -3.779 1 97.56 402 GLU A C 1
ATOM 3103 O O . GLU A 1 402 ? 9.922 43.312 -4.219 1 97.56 402 GLU A O 1
ATOM 3108 N N . LEU A 1 403 ? 8.57 42.719 -2.584 1 97.62 403 LEU A N 1
ATOM 3109 C CA . LEU A 1 403 ? 9.68 42.688 -1.64 1 97.62 403 LEU A CA 1
ATOM 3110 C C . LEU A 1 403 ? 10.617 41.531 -1.931 1 97.62 403 LEU A C 1
ATOM 3112 O O . LEU A 1 403 ? 10.156 40.406 -2.189 1 97.62 403 LEU A O 1
ATOM 3116 N N . LYS A 1 404 ? 11.906 41.781 -1.991 1 97.69 404 LYS A N 1
ATOM 3117 C CA . LYS A 1 404 ? 12.953 40.75 -2.1 1 97.69 404 LYS A CA 1
ATOM 3118 C C . LYS A 1 404 ? 13.727 40.625 -0.793 1 97.69 404 LYS A C 1
ATOM 3120 O O . LYS A 1 404 ? 14.281 41.594 -0.296 1 97.69 404 LYS A O 1
ATOM 3125 N N . VAL A 1 405 ? 13.703 39.438 -0.288 1 97.44 405 VAL A N 1
ATOM 3126 C CA . VAL A 1 405 ? 14.305 39.25 1.028 1 97.44 405 VAL A CA 1
ATOM 3127 C C . VAL A 1 405 ? 15.289 38.094 0.974 1 97.44 405 VAL A C 1
ATOM 3129 O O . VAL A 1 405 ? 15.016 37.062 0.357 1 97.44 405 VAL A O 1
ATOM 3132 N N . HIS A 1 406 ? 16.5 38.281 1.51 1 97.69 406 HIS A N 1
ATOM 3133 C CA . HIS A 1 406 ? 17.391 37.188 1.841 1 97.69 406 HIS A CA 1
ATOM 3134 C C . HIS A 1 406 ? 17.156 36.688 3.264 1 97.69 406 HIS A C 1
ATOM 3136 O O . HIS A 1 406 ? 17.375 37.438 4.227 1 97.69 406 HIS A O 1
ATOM 3142 N N . ILE A 1 407 ? 16.781 35.469 3.4 1 98.38 407 ILE A N 1
ATOM 3143 C CA . ILE A 1 407 ? 16.484 34.969 4.727 1 98.38 407 ILE A CA 1
ATOM 3144 C C . ILE A 1 407 ? 17.75 34.875 5.555 1 98.38 407 ILE A C 1
ATOM 3146 O O . ILE A 1 407 ? 18.781 34.375 5.086 1 98.38 407 ILE A O 1
ATOM 3150 N N . SER A 1 408 ? 17.734 35.469 6.664 1 98 408 SER A N 1
ATOM 3151 C CA . SER A 1 408 ? 18.781 35.344 7.676 1 98 408 SER A CA 1
ATOM 3152 C C . SER A 1 408 ? 18.188 35.031 9.047 1 98 408 SER A C 1
ATOM 3154 O O . SER A 1 408 ? 17.234 35.688 9.477 1 98 408 SER A O 1
ATOM 3156 N N . HIS A 1 409 ? 18.75 34.062 9.734 1 98.19 409 HIS A N 1
ATOM 3157 C CA . HIS A 1 409 ? 18.203 33.656 11.016 1 98.19 409 HIS A CA 1
ATOM 3158 C C . HIS A 1 409 ? 18.156 34.812 12 1 98.19 409 HIS A C 1
ATOM 3160 O O . HIS A 1 409 ? 17.234 34.938 12.812 1 98.19 409 HIS A O 1
ATOM 3166 N N . GLU A 1 410 ? 19.094 35.719 11.93 1 97.5 410 GLU A N 1
ATOM 3167 C CA . GLU A 1 410 ? 19.172 36.844 12.852 1 97.5 410 GLU A CA 1
ATOM 3168 C C . GLU A 1 410 ? 17.922 37.719 12.773 1 97.5 410 GLU A C 1
ATOM 3170 O O . GLU A 1 410 ? 17.609 38.438 13.727 1 97.5 410 GLU A O 1
ATOM 3175 N N . ASN A 1 411 ? 17.203 37.625 11.68 1 97.31 411 ASN A N 1
ATOM 3176 C CA . ASN A 1 411 ? 16 38.438 11.492 1 97.31 411 ASN A CA 1
ATOM 3177 C C . ASN A 1 411 ? 14.734 37.625 11.797 1 97.31 411 ASN A C 1
ATOM 3179 O O . ASN A 1 411 ? 13.625 38.156 11.664 1 97.31 411 ASN A O 1
ATOM 3183 N N . LEU A 1 412 ? 14.891 36.375 12.133 1 98.38 412 LEU A N 1
ATOM 3184 C CA . LEU A 1 412 ? 13.742 35.531 12.461 1 98.38 412 LEU A CA 1
ATOM 3185 C C . LEU A 1 412 ? 13.453 35.562 13.953 1 98.38 412 LEU A C 1
ATOM 3187 O O . LEU A 1 412 ? 14.281 36.031 14.742 1 98.38 412 LEU A O 1
ATOM 3191 N N . HIS A 1 413 ? 12.328 35.094 14.367 1 98.75 413 HIS A N 1
ATOM 3192 C CA . HIS A 1 413 ? 11.836 35.375 15.711 1 98.75 413 HIS A CA 1
ATOM 3193 C C . HIS A 1 413 ? 11.602 34.062 16.5 1 98.75 413 HIS A C 1
ATOM 3195 O O . HIS A 1 413 ? 10.883 34.062 17.5 1 98.75 413 HIS A O 1
ATOM 3201 N N . ASP A 1 414 ? 12.086 32.938 15.953 1 98.19 414 ASP A N 1
ATOM 3202 C CA . ASP A 1 414 ? 12.031 31.688 16.703 1 98.19 414 ASP A CA 1
ATOM 3203 C C . ASP A 1 414 ? 13.164 31.609 17.734 1 98.19 414 ASP A C 1
ATOM 3205 O O . ASP A 1 414 ? 13.891 32.594 17.938 1 98.19 414 ASP A O 1
ATOM 3209 N N . ASN A 1 415 ? 13.18 30.562 18.5 1 98.12 415 ASN A N 1
ATOM 3210 C CA . ASN A 1 415 ? 14.188 30.422 19.547 1 98.12 415 ASN A CA 1
ATOM 3211 C C . ASN A 1 415 ? 15.297 29.453 19.141 1 98.12 415 ASN A C 1
ATOM 3213 O O . ASN A 1 415 ? 16.047 28.969 19.984 1 98.12 415 ASN A O 1
ATOM 3217 N N . SER A 1 416 ? 15.406 29.109 17.875 1 97.81 416 SER A N 1
ATOM 3218 C CA . SER A 1 416 ? 16.484 28.297 17.359 1 97.81 416 SER A CA 1
ATOM 3219 C C . SER A 1 416 ? 17.75 29.109 17.125 1 97.81 416 SER A C 1
ATOM 3221 O O . SER A 1 416 ? 17.75 30.344 17.312 1 97.81 416 SER A O 1
ATOM 3223 N N . ASP A 1 417 ? 18.922 28.469 16.797 1 98.5 417 ASP A N 1
ATOM 3224 C CA . ASP A 1 417 ? 20.156 29.172 16.516 1 98.5 417 ASP A CA 1
ATOM 3225 C C . ASP A 1 417 ? 20.562 29.047 15.055 1 98.5 417 ASP A C 1
ATOM 3227 O O . ASP A 1 417 ? 21.703 29.328 14.68 1 98.5 417 ASP A O 1
ATOM 3231 N N . TYR A 1 418 ? 19.578 28.578 14.242 1 98.38 418 TYR A N 1
ATOM 3232 C CA . TYR A 1 418 ? 19.812 28.484 12.805 1 98.38 418 TYR A CA 1
ATOM 3233 C C . TYR A 1 418 ? 18.484 28.438 12.047 1 98.38 418 TYR A C 1
ATOM 3235 O O . TYR A 1 418 ? 17.406 28.359 12.664 1 98.38 418 TYR A O 1
ATOM 3243 N N . THR A 1 419 ? 18.469 28.672 10.805 1 98.56 419 THR A N 1
ATOM 3244 C CA . THR A 1 419 ? 17.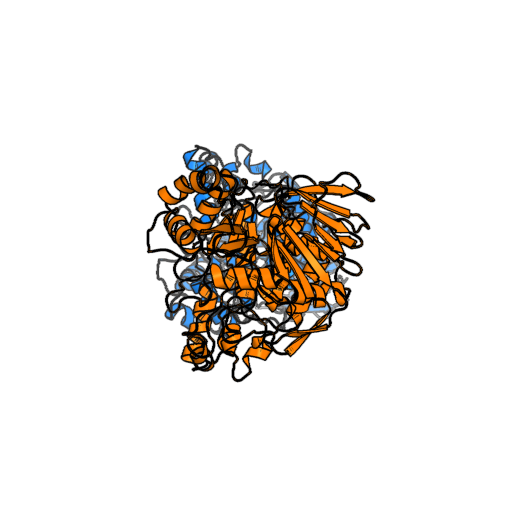391 28.375 9.867 1 98.56 419 THR A CA 1
ATOM 3245 C C . THR A 1 419 ? 17.891 27.531 8.711 1 98.56 419 THR A C 1
ATOM 3247 O O . THR A 1 419 ? 19.016 27.719 8.227 1 98.56 419 THR A O 1
ATOM 3250 N N . PRO A 1 420 ? 17.094 26.484 8.328 1 98.12 420 PRO A N 1
ATOM 3251 C CA . PRO A 1 420 ? 17.5 25.656 7.191 1 98.12 420 PRO A CA 1
ATOM 3252 C C . PRO A 1 420 ? 17.531 26.438 5.875 1 98.12 420 PRO A C 1
ATOM 3254 O O . PRO A 1 420 ? 18.031 25.938 4.867 1 98.12 420 PRO A O 1
ATOM 3257 N N . TYR A 1 421 ? 17.109 27.703 5.898 1 98.5 421 TYR A N 1
ATOM 3258 C CA . TYR A 1 421 ? 16.953 28.469 4.66 1 98.5 421 TYR A CA 1
ATOM 3259 C C . TYR A 1 421 ? 17.859 29.688 4.664 1 98.5 421 TYR A C 1
ATOM 3261 O O . TYR A 1 421 ? 17.531 30.719 4.043 1 98.5 421 TYR A O 1
ATOM 3269 N N . GLU A 1 422 ? 18.938 29.562 5.414 1 98 422 GLU A N 1
ATOM 3270 C CA . GLU A 1 422 ? 19.875 30.672 5.492 1 98 422 GLU A CA 1
ATOM 3271 C C . GLU A 1 422 ? 20.297 31.141 4.098 1 98 422 GLU A C 1
ATOM 3273 O O . GLU A 1 422 ? 20.656 30.328 3.248 1 98 422 GLU A O 1
ATOM 3278 N N . SER A 1 423 ? 20.172 32.406 3.789 1 96.81 423 SER A N 1
ATOM 3279 C CA . SER A 1 423 ? 20.609 33.094 2.586 1 96.81 423 SER A CA 1
ATOM 3280 C C . SER A 1 423 ? 19.719 32.781 1.396 1 96.81 423 SER A C 1
ATOM 3282 O O . SER A 1 423 ? 20.016 33.156 0.264 1 96.81 423 SER A O 1
ATOM 3284 N N . HIS A 1 424 ? 18.641 32.062 1.692 1 97.38 424 HIS A N 1
ATOM 3285 C CA . HIS A 1 424 ? 17.688 31.828 0.62 1 97.38 424 HIS A CA 1
ATOM 3286 C C . HIS A 1 424 ? 17.031 33.125 0.156 1 97.38 424 HIS A C 1
ATOM 3288 O O . HIS A 1 424 ? 16.562 33.906 0.978 1 97.38 424 HIS A O 1
ATOM 3294 N N . GLN A 1 425 ? 17.031 33.344 -1.095 1 97.75 425 GLN A N 1
ATOM 3295 C CA . GLN A 1 425 ? 16.375 34.531 -1.653 1 97.75 425 GLN A CA 1
ATOM 3296 C C . GLN A 1 425 ? 14.883 34.25 -1.877 1 97.75 425 GLN A C 1
ATOM 3298 O O . GLN A 1 425 ? 14.516 33.25 -2.496 1 97.75 425 GLN A O 1
ATOM 3303 N N . VAL A 1 426 ? 14.055 35.156 -1.403 1 98.12 426 VAL A N 1
ATOM 3304 C CA . VAL A 1 426 ? 12.602 35 -1.508 1 98.12 426 VAL A CA 1
ATOM 3305 C C . VAL A 1 426 ? 11.992 36.25 -2.115 1 98.12 426 VAL A C 1
ATOM 3307 O O . VAL A 1 426 ? 12.391 37.375 -1.782 1 98.12 426 VAL A O 1
ATOM 3310 N N . ASN A 1 427 ? 11.133 36 -3.09 1 98.5 427 ASN A N 1
ATOM 3311 C CA . ASN A 1 427 ? 10.312 37.062 -3.658 1 98.5 427 ASN A CA 1
ATOM 3312 C C . ASN A 1 427 ? 8.922 37.094 -3.043 1 98.5 427 ASN A C 1
ATOM 3314 O O . ASN A 1 427 ? 8.117 36.188 -3.273 1 98.5 427 ASN A O 1
ATOM 3318 N N . GLY A 1 428 ? 8.602 38.188 -2.371 1 98.5 428 GLY A N 1
ATOM 3319 C CA . GLY A 1 428 ? 7.359 38.281 -1.632 1 98.5 428 GLY A CA 1
ATOM 3320 C C . GLY A 1 428 ? 7.512 38 -0.155 1 98.5 428 GLY A C 1
ATOM 3321 O O . GLY A 1 428 ? 8.188 37.031 0.215 1 98.5 428 GLY A O 1
ATOM 3322 N N . TRP A 1 429 ? 6.965 38.812 0.669 1 98.62 429 TRP A N 1
ATOM 3323 C CA . TRP A 1 429 ? 7.062 38.656 2.117 1 98.62 429 TRP A CA 1
ATOM 3324 C C . TRP A 1 429 ? 5.848 39.281 2.811 1 98.62 429 TRP A C 1
ATOM 3326 O O . TRP A 1 429 ? 5.293 40.281 2.34 1 98.62 429 TRP A O 1
ATOM 3336 N N . PRO A 1 430 ? 5.383 38.656 3.863 1 98.75 430 PRO A N 1
ATOM 3337 C CA . PRO A 1 430 ? 4.336 39.312 4.633 1 98.75 430 PRO A CA 1
ATOM 3338 C C . PRO A 1 430 ? 4.824 40.594 5.309 1 98.75 430 PRO A C 1
ATOM 3340 O O . PRO A 1 430 ? 5.879 40.594 5.953 1 98.75 430 PRO A O 1
ATOM 3343 N N . VAL A 1 431 ? 4.031 41.656 5.234 1 98.75 431 VAL A N 1
ATOM 3344 C CA . VAL A 1 431 ? 4.477 42.938 5.809 1 98.75 431 VAL A CA 1
ATOM 3345 C C . VAL A 1 431 ? 3.621 43.281 7.023 1 98.75 431 VAL A C 1
ATOM 3347 O O . VAL A 1 431 ? 4 44.125 7.836 1 98.75 431 VAL A O 1
ATOM 3350 N N . MET A 1 432 ? 2.496 42.594 7.148 1 98.88 432 MET A N 1
ATOM 3351 C CA . MET A 1 432 ? 1.619 42.812 8.297 1 98.88 432 MET A CA 1
ATOM 3352 C C . MET A 1 432 ? 0.772 41.594 8.57 1 98.88 432 MET A C 1
ATOM 3354 O O . MET A 1 432 ? 0.281 40.938 7.645 1 98.88 432 MET A O 1
ATOM 3358 N N . THR A 1 433 ? 0.701 41.188 9.805 1 98.94 433 THR A N 1
ATOM 3359 C CA . THR A 1 433 ? -0.156 40.094 10.258 1 98.94 433 THR A CA 1
ATOM 3360 C C . THR A 1 433 ? -1.163 40.594 11.289 1 98.94 433 THR A C 1
ATOM 3362 O O . THR A 1 433 ? -0.786 41.25 12.266 1 98.94 433 THR A O 1
ATOM 3365 N N . ILE A 1 434 ? -2.424 40.375 11.031 1 98.88 434 ILE A N 1
ATOM 3366 C CA . ILE A 1 434 ? -3.52 40.781 11.914 1 98.88 434 ILE A CA 1
ATOM 3367 C C . ILE A 1 434 ? -4.199 39.531 12.484 1 98.88 434 ILE A C 1
ATOM 3369 O O . ILE A 1 434 ? -4.645 38.656 11.734 1 98.88 434 ILE A O 1
ATOM 3373 N N . SER A 1 435 ? -4.184 39.375 13.797 1 98.81 435 SER A N 1
ATOM 3374 C CA . SER A 1 435 ? -4.871 38.281 14.492 1 98.81 435 SER A CA 1
ATOM 3375 C C . SER A 1 435 ? -6.09 38.812 15.25 1 98.81 435 SER A C 1
ATOM 3377 O O . SER A 1 435 ? -5.957 39.594 16.188 1 98.81 435 SER A O 1
ATOM 3379 N N . ARG A 1 436 ? -7.273 38.438 14.828 1 98.44 436 ARG A N 1
ATOM 3380 C CA . ARG A 1 436 ? -8.539 38.875 15.406 1 98.44 436 ARG A CA 1
ATOM 3381 C C . ARG A 1 436 ? -8.586 40.406 15.508 1 98.44 436 ARG A C 1
ATOM 3383 O O . ARG A 1 436 ? -8.906 40.938 16.562 1 98.44 436 ARG A O 1
ATOM 3390 N N . GLY A 1 437 ? -8.125 41 14.484 1 98.19 437 GLY A N 1
ATOM 3391 C CA . GLY A 1 437 ? -8.266 42.438 14.359 1 98.19 437 GLY A CA 1
ATOM 3392 C C . GLY A 1 437 ? -7.09 43.188 14.938 1 98.19 437 GLY A C 1
ATOM 3393 O O . GLY A 1 437 ? -6.98 44.406 14.742 1 98.19 437 GLY A O 1
ATOM 3394 N N . GLU A 1 438 ? -6.18 42.562 15.562 1 97.94 438 GLU A N 1
ATOM 3395 C CA . GLU A 1 438 ? -5.016 43.219 16.156 1 97.94 438 GLU A CA 1
ATOM 3396 C C . GLU A 1 438 ? -3.764 42.969 15.32 1 97.94 438 GLU A C 1
ATOM 3398 O O . GLU A 1 438 ? -3.465 41.844 14.93 1 97.94 438 GLU A O 1
ATOM 3403 N N . VAL A 1 439 ? -3.035 44.062 15.008 1 98.56 439 VAL A N 1
ATOM 3404 C CA . VAL A 1 439 ? -1.76 43.938 14.312 1 98.56 439 VAL A CA 1
ATOM 3405 C C . VAL A 1 439 ? -0.733 43.281 15.242 1 98.56 439 VAL A C 1
ATOM 3407 O O . VAL A 1 439 ? -0.349 43.875 16.266 1 98.56 439 VAL A O 1
ATOM 3410 N N . VAL A 1 440 ? -0.266 42.125 14.891 1 98.75 440 VAL A N 1
ATOM 3411 C CA . VAL A 1 440 ? 0.626 41.406 15.781 1 98.75 440 VAL A CA 1
ATOM 3412 C C . VAL A 1 440 ? 2.037 41.375 15.195 1 98.75 440 VAL A C 1
ATOM 3414 O O . VAL A 1 440 ? 3.002 41.062 15.906 1 98.75 440 VAL A O 1
ATOM 3417 N N . ALA A 1 441 ? 2.195 41.656 13.992 1 98.75 441 ALA A N 1
ATOM 3418 C CA . ALA A 1 441 ? 3.49 41.781 13.336 1 98.75 441 ALA A CA 1
ATOM 3419 C C . ALA A 1 441 ? 3.43 42.844 12.219 1 98.75 441 ALA A C 1
ATOM 3421 O O . ALA A 1 441 ? 2.436 42.906 11.492 1 98.75 441 ALA A O 1
ATOM 3422 N N . CYS A 1 442 ? 4.453 43.594 12.078 1 98.56 442 CYS A N 1
ATOM 3423 C CA . CYS A 1 442 ? 4.516 44.656 11.07 1 98.56 442 CYS A CA 1
ATOM 3424 C C . CYS A 1 442 ? 5.953 44.906 10.633 1 98.56 442 CYS A C 1
ATOM 3426 O O . CYS A 1 442 ? 6.793 45.281 11.453 1 98.56 442 CYS A O 1
ATOM 3428 N N . ASN A 1 443 ? 6.246 44.719 9.391 1 97 443 ASN A N 1
ATOM 3429 C CA . ASN A 1 443 ? 7.543 44.969 8.781 1 97 443 ASN A CA 1
ATOM 3430 C C . ASN A 1 443 ? 8.68 44.344 9.578 1 97 443 ASN A C 1
ATOM 3432 O O . ASN A 1 443 ? 9.648 45 9.922 1 97 443 ASN A O 1
ATOM 3436 N N . GLY A 1 444 ? 8.398 43.125 9.977 1 95.12 444 GLY A N 1
ATOM 3437 C CA . GLY A 1 444 ? 9.445 42.344 10.617 1 95.12 444 GLY A CA 1
ATOM 3438 C C . GLY A 1 444 ? 9.477 42.5 12.125 1 95.12 444 GLY A C 1
ATOM 3439 O O . GLY A 1 444 ? 10.219 41.812 12.82 1 95.12 444 GLY A O 1
ATOM 3440 N N . GLU A 1 445 ? 8.672 43.375 12.609 1 98.06 445 GLU A N 1
ATOM 3441 C CA . GLU A 1 445 ? 8.625 43.625 14.055 1 98.06 445 GLU A CA 1
ATOM 3442 C C . GLU A 1 445 ? 7.426 42.906 14.688 1 98.06 445 GLU A C 1
ATOM 3444 O O . GLU A 1 445 ? 6.305 43 14.172 1 98.06 445 GLU A O 1
ATOM 3449 N N . PHE A 1 446 ? 7.707 42.25 15.758 1 98.62 446 PHE A N 1
ATOM 3450 C CA . PHE A 1 446 ? 6.629 41.625 16.531 1 98.62 446 PHE A CA 1
ATOM 3451 C C . PHE A 1 446 ? 5.918 42.656 17.391 1 98.62 446 PHE A C 1
ATOM 3453 O O . PHE A 1 446 ? 6.559 43.406 18.156 1 98.62 446 PHE A O 1
ATOM 3460 N N . LEU A 1 447 ? 4.582 42.719 17.344 1 98.69 447 LEU A N 1
ATOM 3461 C CA . LEU A 1 447 ? 3.801 43.719 18.047 1 98.69 447 LEU A CA 1
ATOM 3462 C C . LEU A 1 447 ? 2.73 43.062 18.922 1 98.69 447 LEU A C 1
ATOM 3464 O O . LEU A 1 447 ? 1.932 43.75 19.562 1 98.69 447 LEU A O 1
ATOM 3468 N N . GLY A 1 448 ? 2.734 41.75 18.984 1 98.19 448 GLY A N 1
ATOM 3469 C CA . GLY A 1 448 ? 1.709 41.031 19.719 1 98.19 448 GLY A CA 1
ATOM 3470 C C . GLY A 1 448 ? 1.959 40.969 21.203 1 98.19 448 GLY A C 1
ATOM 3471 O O . GLY A 1 448 ? 2.881 41.625 21.719 1 98.19 448 GLY A O 1
ATOM 3472 N N . LYS A 1 449 ? 1.087 40.312 21.891 1 98.12 449 LYS A N 1
ATOM 3473 C CA . LYS A 1 449 ? 1.158 40.156 23.344 1 98.12 449 LYS A CA 1
ATOM 3474 C C . LYS A 1 449 ? 0.983 38.719 23.766 1 98.12 449 LYS A C 1
ATOM 3476 O O . LYS A 1 449 ? 0.062 38.031 23.312 1 98.12 449 LYS A O 1
ATOM 3481 N N . ALA A 1 450 ? 1.936 38.281 24.656 1 98.31 450 ALA A N 1
ATOM 3482 C CA . ALA A 1 450 ? 1.772 36.938 25.234 1 98.31 450 ALA A CA 1
ATOM 3483 C C . ALA A 1 450 ? 0.391 36.781 25.859 1 98.31 450 ALA A C 1
ATOM 3485 O O . ALA A 1 450 ? -0.098 37.688 26.547 1 98.31 450 ALA A O 1
ATOM 3486 N N . GLY A 1 451 ? -0.261 35.688 25.531 1 98.31 451 GLY A N 1
ATOM 3487 C CA . GLY A 1 451 ? -1.555 35.375 26.125 1 98.31 451 GLY A CA 1
ATOM 3488 C C . GLY A 1 451 ? -2.723 35.906 25.312 1 98.31 451 GLY A C 1
ATOM 3489 O O . GLY A 1 451 ? -3.881 35.625 25.625 1 98.31 451 GLY A O 1
ATOM 3490 N N . ALA A 1 452 ? -2.42 36.656 24.219 1 98.31 452 ALA A N 1
ATOM 3491 C CA . ALA A 1 452 ? -3.486 37.188 23.375 1 98.31 452 ALA A CA 1
ATOM 3492 C C . ALA A 1 452 ? -4.121 36.062 22.547 1 98.31 452 ALA A C 1
ATOM 3494 O O . ALA A 1 452 ? -5.285 36.188 22.141 1 98.31 452 ALA A O 1
ATOM 3495 N N . GLY A 1 453 ? -3.285 35.031 22.25 1 98.38 453 GLY A N 1
ATOM 3496 C CA . GLY A 1 453 ? -3.826 33.875 21.531 1 98.38 453 GLY A CA 1
ATOM 3497 C C . GLY A 1 453 ? -4.844 33.094 22.328 1 98.38 453 GLY A C 1
ATOM 3498 O O . GLY A 1 453 ? -4.695 32.938 23.547 1 98.38 453 GLY A O 1
ATOM 3499 N N . GLN A 1 454 ? -5.836 32.594 21.672 1 98.19 454 GLN A N 1
ATOM 3500 C CA . GLN A 1 454 ? -6.902 31.844 22.344 1 98.19 454 GLN A CA 1
ATOM 3501 C C . GLN A 1 454 ? -6.98 30.406 21.812 1 98.19 454 GLN A C 1
ATOM 3503 O O . GLN A 1 454 ? -6.742 30.156 20.625 1 98.19 454 GLN A O 1
ATOM 3508 N N . PHE A 1 455 ? -7.32 29.516 22.781 1 98.69 455 PHE A N 1
ATOM 3509 C CA . PHE A 1 455 ? -7.664 28.172 22.344 1 98.69 455 PHE A CA 1
ATOM 3510 C C . PHE A 1 455 ? -8.945 28.172 21.516 1 98.69 455 PHE A C 1
ATOM 3512 O O . PHE A 1 455 ? -9.953 28.766 21.922 1 98.69 455 PHE A O 1
ATOM 3519 N N . VAL A 1 456 ? -8.93 27.578 20.359 1 98.81 456 VAL A N 1
ATOM 3520 C CA . VAL A 1 456 ? -10.102 27.516 19.5 1 98.81 456 VAL A CA 1
ATOM 3521 C C . VAL A 1 456 ? -10.719 26.109 19.578 1 98.81 456 VAL A C 1
ATOM 3523 O O . VAL A 1 456 ? -10.062 25.125 19.25 1 98.81 456 VAL A O 1
ATOM 3526 N N . HIS A 1 457 ? -11.961 26.016 20.109 1 98.56 457 HIS A N 1
ATOM 3527 C CA . HIS A 1 457 ? -12.773 24.797 20.078 1 98.56 457 HIS A CA 1
ATOM 3528 C C . HIS A 1 457 ? -13.211 24.469 18.656 1 98.56 457 HIS A C 1
ATOM 3530 O O . HIS A 1 457 ? -14 25.203 18.062 1 98.56 457 HIS A O 1
ATOM 3536 N N . ARG A 1 458 ? -12.758 23.328 18.109 1 98.62 458 ARG A N 1
ATOM 3537 C CA . ARG A 1 458 ? -13 23.047 16.703 1 98.62 458 ARG A CA 1
ATOM 3538 C C . ARG A 1 458 ? -14.25 22.188 16.516 1 98.62 458 ARG A C 1
ATOM 3540 O O . ARG A 1 458 ? -14.648 21.453 17.422 1 98.62 458 ARG A O 1
ATOM 3547 N N . LEU A 1 459 ? -14.852 22.312 15.375 1 98.44 459 LEU A N 1
ATOM 3548 C CA . LEU A 1 459 ? -16.031 21.516 15.039 1 98.44 459 LEU A CA 1
ATOM 3549 C C . LEU A 1 459 ? -15.648 20.094 14.695 1 98.44 459 LEU A C 1
ATOM 3551 O O . LEU A 1 459 ? -14.547 19.844 14.195 1 98.44 459 LEU A O 1
ATOM 3555 N N . PRO A 1 460 ? -16.562 19.125 14.984 1 98.69 460 PRO A N 1
ATOM 3556 C CA . PRO A 1 460 ? -16.312 17.75 14.531 1 98.69 460 PRO A CA 1
ATOM 3557 C C . PRO A 1 460 ? -16.094 17.656 13.023 1 98.69 460 PRO A C 1
ATOM 3559 O O . PRO A 1 460 ? -16.625 18.484 12.266 1 98.69 460 PRO A O 1
ATOM 3562 N N . PHE A 1 461 ? -15.359 16.688 12.609 1 98.5 461 PHE A N 1
ATOM 3563 C CA . PHE A 1 461 ? -15.039 16.516 11.195 1 98.5 461 PHE A CA 1
ATOM 3564 C C . PHE A 1 461 ? -16.281 16.109 10.406 1 98.5 461 PHE A C 1
ATOM 3566 O O . PHE A 1 461 ? -17.078 15.297 10.867 1 98.5 461 PHE A O 1
ATOM 3573 N N . ASP A 1 462 ? -16.422 16.734 9.297 1 96.56 462 ASP A N 1
ATOM 3574 C CA . ASP A 1 462 ? -17.5 16.422 8.367 1 96.56 462 ASP A CA 1
ATOM 3575 C C . ASP A 1 462 ? -17 16.391 6.922 1 96.56 462 ASP A C 1
ATOM 3577 O O . ASP A 1 462 ? -16.719 17.438 6.344 1 96.56 462 ASP A O 1
ATOM 3581 N N . LYS A 1 463 ? -16.969 15.258 6.301 1 92.56 463 LYS A N 1
ATOM 3582 C CA . LYS A 1 463 ? -16.391 15.094 4.969 1 92.56 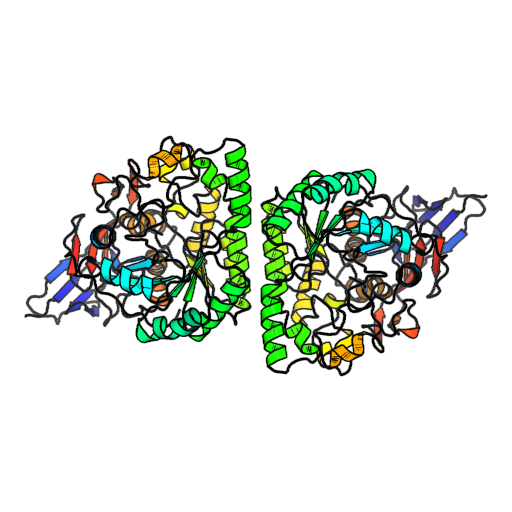463 LYS A CA 1
ATOM 3583 C C . LYS A 1 463 ? -17.234 15.82 3.916 1 92.56 463 LYS A C 1
ATOM 3585 O O . LYS A 1 463 ? -16.719 16.188 2.859 1 92.56 463 LYS A O 1
ATOM 3590 N N . ASN A 1 464 ? -18.406 16.016 4.145 1 91.38 464 ASN A N 1
ATOM 3591 C CA . ASN A 1 464 ? -19.312 16.656 3.191 1 91.38 464 ASN A CA 1
ATOM 3592 C C . ASN A 1 464 ? -19.109 18.172 3.158 1 91.38 464 ASN A C 1
ATOM 3594 O O . ASN A 1 464 ? -19.656 18.859 2.303 1 91.38 464 ASN A O 1
ATOM 3598 N N . LYS A 1 465 ? -18.219 18.672 4.016 1 90.5 465 LYS A N 1
ATOM 3599 C CA . LYS A 1 465 ? -18 20.109 4.098 1 90.5 465 LYS A CA 1
ATOM 3600 C C . LYS A 1 465 ? -16.594 20.484 3.674 1 90.5 465 LYS A C 1
ATOM 3602 O O . LYS A 1 465 ? -16.141 21.609 3.918 1 90.5 465 LYS A O 1
ATOM 3607 N N . ILE A 1 466 ? -15.922 19.516 3.004 1 93.06 466 ILE A N 1
ATOM 3608 C CA . ILE A 1 466 ? -14.531 19.797 2.654 1 93.06 466 ILE A CA 1
ATOM 3609 C C . ILE A 1 466 ? -14.453 20.281 1.206 1 93.06 466 ILE A C 1
ATOM 3611 O O . ILE A 1 466 ? -15.07 19.688 0.316 1 93.06 466 ILE A O 1
ATOM 3615 N N . MET B 1 1 ? 16.047 -50.844 -26.609 1 44.03 1 MET B N 1
ATOM 3616 C CA . MET B 1 1 ? 14.617 -50.625 -26.781 1 44.03 1 MET B CA 1
ATOM 3617 C C . MET B 1 1 ? 14.359 -49.531 -27.812 1 44.03 1 MET B C 1
ATOM 3619 O O . MET B 1 1 ? 15.062 -48.531 -27.844 1 44.03 1 MET B O 1
ATOM 3623 N N . GLY B 1 2 ? 13.812 -49.75 -28.984 1 55.22 2 GLY B N 1
ATOM 3624 C CA . GLY B 1 2 ? 13.781 -48.844 -30.125 1 55.22 2 GLY B CA 1
ATOM 3625 C C . GLY B 1 2 ? 13.289 -47.469 -29.781 1 55.22 2 GLY B C 1
ATOM 3626 O O . GLY B 1 2 ? 12.578 -47.281 -28.797 1 55.22 2 GLY B O 1
ATOM 3627 N N . SER B 1 3 ? 13.922 -46.406 -30.281 1 74.56 3 SER B N 1
ATOM 3628 C CA . SER B 1 3 ? 13.57 -45 -30.094 1 74.56 3 SER B CA 1
ATOM 3629 C C . SER B 1 3 ? 12.102 -44.75 -30.422 1 74.56 3 SER B C 1
ATOM 3631 O O . SER B 1 3 ? 11.562 -45.312 -31.375 1 74.56 3 SER B O 1
ATOM 3633 N N . LYS B 1 4 ? 11.344 -44.281 -29.359 1 90.38 4 LYS B N 1
ATOM 3634 C CA . LYS B 1 4 ? 9.953 -43.906 -29.625 1 90.38 4 LYS B CA 1
ATOM 3635 C C . LYS B 1 4 ? 9.875 -42.562 -30.312 1 90.38 4 LYS B C 1
ATOM 3637 O O . LYS B 1 4 ? 10.539 -41.594 -29.906 1 90.38 4 LYS B O 1
ATOM 3642 N N . SER B 1 5 ? 9.281 -42.531 -31.547 1 96.62 5 SER B N 1
ATOM 3643 C CA . SER B 1 5 ? 9.156 -41.281 -32.312 1 96.62 5 SER B CA 1
ATOM 3644 C C . SER B 1 5 ? 7.711 -41.031 -32.719 1 96.62 5 SER B C 1
ATOM 3646 O O . SER B 1 5 ? 6.949 -41.969 -32.938 1 96.62 5 SER B O 1
ATOM 3648 N N . THR B 1 6 ? 7.309 -39.812 -32.656 1 98.25 6 THR B N 1
ATOM 3649 C CA . THR B 1 6 ? 5.984 -39.344 -33.031 1 98.25 6 THR B CA 1
ATOM 3650 C C . THR B 1 6 ? 6.086 -38.094 -33.938 1 98.25 6 THR B C 1
ATOM 3652 O O . THR B 1 6 ? 6.891 -37.219 -33.656 1 98.25 6 THR B O 1
ATOM 3655 N N . LEU B 1 7 ? 5.418 -38.094 -35.031 1 98.5 7 LEU B N 1
ATOM 3656 C CA . LEU B 1 7 ? 5.344 -36.938 -35.938 1 98.5 7 LEU B CA 1
ATOM 3657 C C . LEU B 1 7 ? 3.938 -36.375 -35.938 1 98.5 7 LEU B C 1
ATOM 3659 O O . LEU B 1 7 ? 2.969 -37.062 -36.25 1 98.5 7 LEU B O 1
ATOM 3663 N N . ILE B 1 8 ? 3.791 -35.125 -35.531 1 98.75 8 ILE B N 1
ATOM 3664 C CA . ILE B 1 8 ? 2.518 -34.406 -35.594 1 98.75 8 ILE B CA 1
ATOM 3665 C C . ILE B 1 8 ? 2.439 -33.562 -36.875 1 98.75 8 ILE B C 1
ATOM 3667 O O . ILE B 1 8 ? 3.307 -32.75 -37.125 1 98.75 8 ILE B O 1
ATOM 3671 N N . ILE B 1 9 ? 1.406 -33.812 -37.625 1 98.38 9 ILE B N 1
ATOM 3672 C CA . ILE B 1 9 ? 1.3 -33.125 -38.906 1 98.38 9 ILE B CA 1
ATOM 3673 C C . ILE B 1 9 ? -0.054 -32.438 -39.031 1 98.38 9 ILE B C 1
ATOM 3675 O O . ILE B 1 9 ? -0.983 -32.75 -38.281 1 98.38 9 ILE B O 1
ATOM 3679 N N . ASN B 1 10 ? -0.124 -31.406 -39.844 1 98.12 10 ASN B N 1
ATOM 3680 C CA . ASN B 1 10 ? -1.335 -30.766 -40.344 1 98.12 10 ASN B CA 1
ATOM 3681 C C . ASN B 1 10 ? -1.969 -29.875 -39.281 1 98.12 10 ASN B C 1
ATOM 3683 O O . ASN B 1 10 ? -3.029 -29.281 -39.531 1 98.12 10 ASN B O 1
ATOM 3687 N N . GLY B 1 11 ? -1.462 -29.734 -38.062 1 98.25 11 GLY B N 1
ATOM 3688 C CA . GLY B 1 11 ? -1.983 -28.828 -37.062 1 98.25 11 GLY B CA 1
ATOM 3689 C C . GLY B 1 11 ? -1.42 -27.422 -37.156 1 98.25 11 GLY B C 1
ATOM 3690 O O . GLY B 1 11 ? -0.535 -27.156 -37.969 1 98.25 11 GLY B O 1
ATOM 3691 N N . THR B 1 12 ? -1.974 -26.531 -36.469 1 98.69 12 THR B N 1
ATOM 3692 C CA . THR B 1 12 ? -1.422 -25.188 -36.281 1 98.69 12 THR B CA 1
ATOM 3693 C C . THR B 1 12 ? -0.577 -25.109 -35.031 1 98.69 12 THR B C 1
ATOM 3695 O O . THR B 1 12 ? -1.109 -25.156 -33.906 1 98.69 12 THR B O 1
ATOM 3698 N N . LEU B 1 13 ? 0.731 -25 -35.125 1 98.81 13 LEU B N 1
ATOM 3699 C CA . LEU B 1 13 ? 1.587 -24.797 -33.969 1 98.81 13 LEU B CA 1
ATOM 3700 C C . LEU B 1 13 ? 1.411 -23.391 -33.406 1 98.81 13 LEU B C 1
ATOM 3702 O O . LEU B 1 13 ? 1.411 -22.422 -34.156 1 98.81 13 LEU B O 1
ATOM 3706 N N . VAL B 1 14 ? 1.148 -23.312 -32.125 1 98.81 14 VAL B N 1
ATOM 3707 C CA . VAL B 1 14 ? 0.995 -22.031 -31.438 1 98.81 14 VAL B CA 1
ATOM 3708 C C . VAL B 1 14 ? 2.02 -21.906 -30.312 1 98.81 14 VAL B C 1
ATOM 3710 O O . VAL B 1 14 ? 2.076 -22.766 -29.438 1 98.81 14 VAL B O 1
ATOM 3713 N N . ASP B 1 15 ? 2.883 -20.969 -30.359 1 96.94 15 ASP B N 1
ATOM 3714 C CA . ASP B 1 15 ? 3.723 -20.609 -29.219 1 96.94 15 ASP B CA 1
ATOM 3715 C C . ASP B 1 15 ? 3.375 -19.219 -28.703 1 96.94 15 ASP B C 1
ATOM 3717 O O . ASP B 1 15 ? 2.332 -18.656 -29.062 1 96.94 15 ASP B O 1
ATOM 3721 N N . ALA B 1 16 ? 4.152 -18.656 -27.797 1 97.44 16 ALA B N 1
ATOM 3722 C CA . ALA B 1 16 ? 3.805 -17.406 -27.156 1 97.44 16 ALA B CA 1
ATOM 3723 C C . ALA B 1 16 ? 3.932 -16.234 -28.125 1 97.44 16 ALA B C 1
ATOM 3725 O O . ALA B 1 16 ? 3.328 -15.18 -27.922 1 97.44 16 ALA B O 1
ATOM 3726 N N . GLN B 1 17 ? 4.547 -16.438 -29.297 1 95.81 17 GLN B N 1
ATOM 3727 C CA . GLN B 1 17 ? 4.891 -15.305 -30.156 1 95.81 17 GLN B CA 1
ATOM 3728 C C . GLN B 1 17 ? 4.18 -15.406 -31.5 1 95.81 17 GLN B C 1
ATOM 3730 O O . GLN B 1 17 ? 3.938 -14.391 -32.156 1 95.81 17 GLN B O 1
ATOM 3735 N N . LYS B 1 18 ? 3.893 -16.719 -31.922 1 96.75 18 LYS B N 1
ATOM 3736 C CA . LYS B 1 18 ? 3.363 -16.828 -33.281 1 96.75 18 LYS B CA 1
ATOM 3737 C C . LYS B 1 18 ? 2.613 -18.141 -33.469 1 96.75 18 LYS B C 1
ATOM 3739 O O . LYS B 1 18 ? 2.703 -19.047 -32.625 1 96.75 18 LYS B O 1
ATOM 3744 N N . GLN B 1 19 ? 1.882 -18.203 -34.531 1 98 19 GLN B N 1
ATOM 3745 C CA . GLN B 1 19 ? 1.258 -19.406 -35.062 1 98 19 GLN B CA 1
ATOM 3746 C C . GLN B 1 19 ? 1.901 -19.812 -36.375 1 98 19 GLN B C 1
ATOM 3748 O O . GLN B 1 19 ? 2.33 -18.969 -37.156 1 98 19 GLN B O 1
ATOM 3753 N N . SER B 1 20 ? 2.012 -21.141 -36.594 1 97.56 20 SER B N 1
ATOM 3754 C CA . SER B 1 20 ? 2.584 -21.594 -37.844 1 97.56 20 SER B CA 1
ATOM 3755 C C . SER B 1 20 ? 2.012 -22.953 -38.25 1 97.56 20 SER B C 1
ATOM 3757 O O . SER B 1 20 ? 1.581 -23.734 -37.406 1 97.56 20 SER B O 1
ATOM 3759 N N . GLN B 1 21 ? 2.031 -23.172 -39.594 1 97.06 21 GLN B N 1
ATOM 3760 C CA . GLN B 1 21 ? 1.689 -24.484 -40.125 1 97.06 21 GLN B CA 1
ATOM 3761 C C . GLN B 1 21 ? 2.941 -25.328 -40.375 1 97.06 21 GLN B C 1
ATOM 3763 O O . GLN B 1 21 ? 3.445 -25.391 -41.5 1 97.06 21 GLN B O 1
ATOM 3768 N N . GLN B 1 22 ? 3.398 -25.906 -39.312 1 97.06 22 GLN B N 1
ATOM 3769 C CA . GLN B 1 22 ? 4.605 -26.734 -39.344 1 97.06 22 GLN B CA 1
ATOM 3770 C C . GLN B 1 22 ? 4.367 -28.109 -38.75 1 97.06 22 GLN B C 1
ATOM 3772 O O . GLN B 1 22 ? 3.355 -28.328 -38.062 1 97.06 22 GLN B O 1
ATOM 3777 N N . GLN B 1 23 ? 5.281 -29.016 -39.125 1 98.44 23 GLN B N 1
ATOM 3778 C CA . GLN B 1 23 ? 5.293 -30.344 -38.5 1 98.44 23 GLN B CA 1
ATOM 3779 C C . GLN B 1 23 ? 6.211 -30.375 -37.281 1 98.44 23 GLN B C 1
ATOM 3781 O O . GLN B 1 23 ? 7.125 -29.562 -37.156 1 98.44 23 GLN B O 1
ATOM 3786 N N . LEU B 1 24 ? 5.914 -31.234 -36.344 1 98.81 24 LEU B N 1
ATOM 3787 C CA . LEU B 1 24 ? 6.691 -31.375 -35.125 1 98.81 24 LEU B CA 1
ATOM 3788 C C . LEU B 1 24 ? 7.074 -32.844 -34.875 1 98.81 24 LEU B C 1
ATOM 3790 O O . LEU B 1 24 ? 6.203 -33.688 -34.812 1 98.81 24 LEU B O 1
ATOM 3794 N N . LEU B 1 25 ? 8.359 -33.094 -34.844 1 98.69 25 LEU B N 1
ATOM 3795 C CA . LEU B 1 25 ? 8.883 -34.438 -34.625 1 98.69 25 LEU B CA 1
ATOM 3796 C C . LEU B 1 25 ? 9.352 -34.625 -33.188 1 98.69 25 LEU B C 1
ATOM 3798 O O . LEU B 1 25 ? 10.102 -33.781 -32.656 1 98.69 25 LEU B O 1
ATOM 3802 N N . ILE B 1 26 ? 8.836 -35.625 -32.531 1 98.56 26 ILE B N 1
ATOM 3803 C CA . ILE B 1 26 ? 9.25 -36.031 -31.188 1 98.56 26 ILE B CA 1
ATOM 3804 C C . ILE B 1 26 ? 10.125 -37.281 -31.266 1 98.56 26 ILE B C 1
ATOM 3806 O O . ILE B 1 26 ? 9.766 -38.25 -31.922 1 98.56 26 ILE B O 1
ATOM 3810 N N . ILE B 1 27 ? 11.289 -37.219 -30.672 1 97.88 27 ILE B N 1
ATOM 3811 C CA . ILE B 1 27 ? 12.148 -38.406 -30.547 1 97.88 27 ILE B CA 1
ATOM 3812 C C . ILE B 1 27 ? 12.594 -38.531 -29.094 1 97.88 27 ILE B C 1
ATOM 3814 O O . ILE B 1 27 ? 13.172 -37.625 -28.516 1 97.88 27 ILE B O 1
ATOM 3818 N N . ASP B 1 28 ? 12.336 -39.656 -28.516 1 96.81 28 ASP B N 1
ATOM 3819 C CA . ASP B 1 28 ? 12.781 -40.062 -27.188 1 96.81 28 ASP B CA 1
ATOM 3820 C C . ASP B 1 28 ? 12.445 -38.969 -26.156 1 96.81 28 ASP B C 1
ATOM 3822 O O . ASP B 1 28 ? 13.312 -38.531 -25.391 1 96.81 28 ASP B O 1
ATOM 3826 N N . GLY B 1 29 ? 11.164 -38.438 -26.234 1 97.94 29 GLY B N 1
ATOM 3827 C CA . GLY B 1 29 ? 10.617 -37.594 -25.203 1 97.94 29 GLY B CA 1
ATOM 3828 C C . GLY B 1 29 ? 10.953 -36.125 -25.406 1 97.94 29 GLY B C 1
ATOM 3829 O O . GLY B 1 29 ? 10.523 -35.281 -24.625 1 97.94 29 GLY B O 1
ATOM 3830 N N . LYS B 1 30 ? 11.688 -35.812 -26.5 1 98.5 30 LYS B N 1
ATOM 3831 C CA . LYS B 1 30 ? 12.086 -34.438 -26.797 1 98.5 30 LYS B CA 1
ATOM 3832 C C . LYS B 1 30 ? 11.586 -34 -28.172 1 98.5 30 LYS B C 1
ATOM 3834 O O . LYS B 1 30 ? 11.352 -34.844 -29.047 1 98.5 30 LYS B O 1
ATOM 3839 N N . ILE B 1 31 ? 11.328 -32.781 -28.297 1 98.62 31 ILE B N 1
ATOM 3840 C CA . ILE B 1 31 ? 11.07 -32.25 -29.625 1 98.62 31 ILE B CA 1
ATOM 3841 C C . ILE B 1 31 ? 12.359 -32.25 -30.438 1 98.62 31 ILE B C 1
ATOM 3843 O O . ILE B 1 31 ? 13.328 -31.578 -30.109 1 98.62 31 ILE B O 1
ATOM 3847 N N . ALA B 1 32 ? 12.352 -33 -31.469 1 98.31 32 ALA B N 1
ATOM 3848 C CA . ALA B 1 32 ? 13.562 -33.156 -32.25 1 98.31 32 ALA B CA 1
ATOM 3849 C C . ALA B 1 32 ? 13.641 -32.125 -33.375 1 98.31 32 ALA B C 1
ATOM 3851 O O . ALA B 1 32 ? 14.734 -31.672 -33.719 1 98.31 32 ALA B O 1
ATOM 3852 N N . ALA B 1 33 ? 12.469 -31.828 -33.969 1 98.19 33 ALA B N 1
ATOM 3853 C CA . ALA B 1 33 ? 12.461 -30.875 -35.062 1 98.19 33 ALA B CA 1
ATOM 3854 C C . ALA B 1 33 ? 11.078 -30.25 -35.25 1 98.19 33 ALA B C 1
ATOM 3856 O O . ALA B 1 33 ? 10.062 -30.859 -34.938 1 98.19 33 ALA B O 1
ATOM 3857 N N . VAL B 1 34 ? 11.055 -29.047 -35.719 1 98.19 34 VAL B N 1
ATOM 3858 C CA . VAL B 1 34 ? 9.875 -28.312 -36.188 1 98.19 34 VAL B CA 1
ATOM 3859 C C . VAL B 1 34 ? 10.148 -27.703 -37.562 1 98.19 34 VAL B C 1
ATOM 3861 O O . VAL B 1 34 ? 11.07 -26.906 -37.719 1 98.19 34 VAL B O 1
ATOM 3864 N N . ASP B 1 35 ? 9.445 -28.078 -38.5 1 97.62 35 ASP B N 1
ATOM 3865 C CA . ASP B 1 35 ? 9.68 -27.609 -39.875 1 97.62 35 ASP B CA 1
ATOM 3866 C C . ASP B 1 35 ? 8.414 -27.719 -40.719 1 97.62 35 ASP B C 1
ATOM 3868 O O . ASP B 1 35 ? 7.457 -28.391 -40.312 1 97.62 35 ASP B O 1
ATOM 3872 N N . LYS B 1 36 ? 8.508 -27.016 -41.812 1 97.31 36 LYS B N 1
ATOM 3873 C CA . LYS B 1 36 ? 7.359 -27.062 -42.719 1 97.31 36 LYS B CA 1
ATOM 3874 C C . LYS B 1 36 ? 7.074 -28.484 -43.156 1 97.31 36 LYS B C 1
ATOM 3876 O O . LYS B 1 36 ? 5.918 -28.906 -43.219 1 97.31 36 LYS B O 1
ATOM 3881 N N . VAL B 1 37 ? 8.148 -29.156 -43.562 1 97.06 37 VAL B N 1
ATOM 3882 C CA . VAL B 1 37 ? 8.07 -30.562 -43.969 1 97.06 37 VAL B CA 1
ATOM 3883 C C . VAL B 1 37 ? 9.258 -31.328 -43.375 1 97.06 37 VAL B C 1
ATOM 3885 O O . VAL B 1 37 ? 10.406 -30.922 -43.531 1 97.06 37 VAL B O 1
ATOM 3888 N N . ILE B 1 38 ? 8.914 -32.406 -42.656 1 97.25 38 ILE B N 1
ATOM 3889 C CA . ILE B 1 38 ? 9.945 -33.281 -42.094 1 97.25 38 ILE B CA 1
ATOM 3890 C C . ILE B 1 38 ? 9.914 -34.625 -42.75 1 97.25 38 ILE B C 1
ATOM 3892 O O . ILE B 1 38 ? 8.906 -35.344 -42.688 1 97.25 38 ILE B O 1
ATOM 3896 N N . THR B 1 39 ? 10.984 -34.969 -43.375 1 94.5 39 THR B N 1
ATOM 3897 C CA . THR B 1 39 ? 11.008 -36.219 -44.156 1 94.5 39 THR B CA 1
ATOM 3898 C C . THR B 1 39 ? 11.945 -37.25 -43.531 1 94.5 39 THR B C 1
ATOM 3900 O O . THR B 1 39 ? 11.859 -38.438 -43.812 1 94.5 39 THR B O 1
ATOM 3903 N N . ASP B 1 40 ? 12.828 -36.812 -42.75 1 93.69 40 ASP B N 1
ATOM 3904 C CA . ASP B 1 40 ? 13.828 -37.688 -42.125 1 93.69 40 ASP B CA 1
ATOM 3905 C C . ASP B 1 40 ? 13.43 -38.031 -40.719 1 93.69 40 ASP B C 1
ATOM 3907 O O . ASP B 1 40 ? 13.641 -37.25 -39.781 1 93.69 40 ASP B O 1
ATOM 3911 N N . TYR B 1 41 ? 12.805 -39.125 -40.531 1 93.19 41 TYR B N 1
ATOM 3912 C CA . TYR B 1 41 ? 12.445 -39.656 -39.25 1 93.19 41 TYR B CA 1
ATOM 3913 C C . TYR B 1 41 ? 12.375 -41.188 -39.281 1 93.19 41 TYR B C 1
ATOM 3915 O O . TYR B 1 41 ? 12.305 -41.781 -40.375 1 93.19 41 TYR B O 1
ATOM 3923 N N . PRO B 1 42 ? 12.492 -41.844 -38.219 1 94.19 42 PRO B N 1
ATOM 3924 C CA . PRO B 1 42 ? 12.523 -43.312 -38.188 1 94.19 42 PRO B CA 1
ATOM 3925 C C . PRO B 1 42 ? 11.312 -43.938 -38.844 1 94.19 42 PRO B C 1
ATOM 3927 O O . PRO B 1 42 ? 10.211 -43.375 -38.812 1 94.19 42 PRO B O 1
ATOM 3930 N N . VAL B 1 43 ? 11.391 -45.125 -39.344 1 92.12 43 VAL B N 1
ATOM 3931 C CA . VAL B 1 43 ? 10.391 -45.812 -40.156 1 92.12 43 VAL B CA 1
ATOM 3932 C C . VAL B 1 43 ? 9.188 -46.156 -39.281 1 92.12 43 VAL B C 1
ATOM 3934 O O . VAL B 1 43 ? 8.047 -46.125 -39.75 1 92.12 43 VAL B O 1
ATOM 3937 N N . ASP B 1 44 ? 9.383 -46.344 -38 1 93.62 44 ASP B N 1
ATOM 3938 C CA . ASP B 1 44 ? 8.312 -46.781 -37.094 1 93.62 44 ASP B CA 1
ATOM 3939 C C . ASP B 1 44 ? 7.699 -45.594 -36.375 1 93.62 44 ASP B C 1
ATOM 3941 O O . ASP B 1 44 ? 6.992 -45.781 -35.375 1 93.62 44 ASP B O 1
ATOM 3945 N N . THR B 1 45 ? 7.934 -44.438 -36.969 1 96.06 45 THR B N 1
ATOM 3946 C CA . THR B 1 45 ? 7.41 -43.219 -36.344 1 96.06 45 THR B CA 1
ATOM 3947 C C . THR B 1 45 ? 5.887 -43.188 -36.406 1 96.06 45 THR B C 1
ATOM 3949 O O . THR B 1 45 ? 5.309 -43.438 -37.469 1 96.06 45 THR B O 1
ATOM 3952 N N . GLU B 1 46 ? 5.219 -43 -35.188 1 96.75 46 GLU B N 1
ATOM 3953 C CA . GLU B 1 46 ? 3.777 -42.781 -35.125 1 96.75 46 GLU B CA 1
ATOM 3954 C C . GLU B 1 46 ? 3.408 -41.406 -35.688 1 96.75 46 GLU B C 1
ATOM 3956 O O . GLU B 1 46 ? 4.066 -40.406 -35.344 1 96.75 46 GLU B O 1
ATOM 3961 N N . VAL B 1 47 ? 2.416 -41.375 -36.531 1 97.62 47 VAL B N 1
ATOM 3962 C CA . VAL B 1 47 ? 1.996 -40.094 -37.094 1 97.62 47 VAL B CA 1
ATOM 3963 C C . VAL B 1 47 ? 0.665 -39.656 -36.469 1 97.62 47 VAL B C 1
ATOM 3965 O O . VAL B 1 47 ? -0.299 -40.438 -36.469 1 97.62 47 VAL B O 1
ATOM 3968 N N . ILE B 1 48 ? 0.594 -38.5 -35.906 1 98.12 48 ILE B N 1
ATOM 3969 C CA . ILE B 1 48 ? -0.627 -37.875 -35.406 1 98.12 48 ILE B CA 1
ATOM 3970 C C . ILE B 1 48 ? -1.108 -36.812 -36.375 1 98.12 48 ILE B C 1
ATOM 3972 O O . ILE B 1 48 ? -0.39 -35.844 -36.625 1 98.12 48 ILE B O 1
ATOM 3976 N N . ASP B 1 49 ? -2.246 -37 -36.938 1 98.44 49 ASP B N 1
ATOM 3977 C CA . ASP B 1 49 ? -2.887 -36 -37.75 1 98.44 49 ASP B CA 1
ATOM 3978 C C . ASP B 1 49 ? -3.637 -34.969 -36.906 1 98.44 49 ASP B C 1
ATOM 3980 O O . ASP B 1 49 ? -4.695 -35.281 -36.344 1 98.44 49 ASP B O 1
ATOM 3984 N N . ALA B 1 50 ? -3.137 -33.781 -36.875 1 98.62 50 ALA B N 1
ATOM 3985 C CA . ALA B 1 50 ? -3.701 -32.75 -36 1 98.62 50 ALA B CA 1
ATOM 3986 C C . ALA B 1 50 ? -4.508 -31.734 -36.844 1 98.62 50 ALA B C 1
ATOM 3988 O O . ALA B 1 50 ? -4.578 -30.547 -36.5 1 98.62 50 ALA B O 1
ATOM 3989 N N . SER B 1 51 ? -5.047 -32.188 -37.938 1 98.31 51 SER B N 1
ATOM 3990 C CA . SER B 1 51 ? -5.859 -31.328 -38.781 1 98.31 51 SER B CA 1
ATOM 3991 C C . SER B 1 51 ? -6.969 -30.656 -37.969 1 98.31 51 SER B C 1
ATOM 3993 O O . SER B 1 51 ? -7.742 -31.328 -37.281 1 98.31 51 SER B O 1
ATOM 3995 N N . GLY B 1 52 ? -7 -29.344 -38.031 1 98 52 GLY B N 1
ATOM 3996 C CA . GLY B 1 52 ? -8.039 -28.578 -37.375 1 98 52 GLY B CA 1
ATOM 3997 C C . GLY B 1 52 ? -7.734 -28.281 -35.906 1 98 52 GLY B C 1
ATOM 3998 O O . GLY B 1 52 ? -8.492 -27.578 -35.25 1 98 52 GLY B O 1
ATOM 3999 N N . LEU B 1 53 ? -6.605 -28.734 -35.438 1 98.75 53 LEU B N 1
ATOM 4000 C CA . LEU B 1 53 ? -6.266 -28.594 -34.031 1 98.75 53 LEU B CA 1
ATOM 4001 C C . LEU B 1 53 ? -5.133 -27.578 -33.844 1 98.75 53 LEU B C 1
ATOM 4003 O O . LEU B 1 53 ? -4.336 -27.359 -34.781 1 98.75 53 LEU B O 1
ATOM 4007 N N . TYR B 1 54 ? -5.137 -26.891 -32.688 1 98.88 54 TYR B N 1
ATOM 4008 C CA . TYR B 1 54 ? -3.953 -26.172 -32.219 1 98.88 54 TYR B CA 1
ATOM 4009 C C . TYR B 1 54 ? -2.98 -27.125 -31.531 1 98.88 54 TYR B C 1
ATOM 4011 O O . TYR B 1 54 ? -3.395 -28 -30.766 1 98.88 54 TYR B O 1
ATOM 4019 N N . VAL B 1 55 ? -1.739 -27.062 -31.859 1 98.94 55 VAL B N 1
ATOM 4020 C CA . VAL B 1 55 ? -0.653 -27.766 -31.188 1 98.94 55 VAL B CA 1
ATOM 4021 C C . VAL B 1 55 ? 0.149 -26.797 -30.328 1 98.94 55 VAL B C 1
ATOM 4023 O O . VAL B 1 55 ? 0.841 -25.922 -30.859 1 98.94 55 VAL B O 1
ATOM 4026 N N . MET B 1 56 ? 0.073 -26.922 -29.016 1 98.94 56 MET B N 1
ATOM 4027 C CA . MET B 1 56 ? 0.615 -25.938 -28.078 1 98.94 56 MET B CA 1
ATOM 4028 C C . MET B 1 56 ? 1.49 -26.609 -27.031 1 98.94 56 MET B C 1
ATOM 4030 O O . MET B 1 56 ? 1.383 -27.812 -26.812 1 98.94 56 MET B O 1
ATOM 4034 N N . PRO B 1 57 ? 2.438 -25.797 -26.438 1 98.94 57 PRO B N 1
ATOM 4035 C CA . PRO B 1 57 ? 3.066 -26.359 -25.234 1 98.94 57 PRO B CA 1
ATOM 4036 C C . PRO B 1 57 ? 2.051 -26.75 -24.172 1 98.94 57 PRO B C 1
ATOM 4038 O O . PRO B 1 57 ? 1.057 -26.047 -23.969 1 98.94 57 PRO B O 1
ATOM 4041 N N . GLY B 1 58 ? 2.275 -27.906 -23.516 1 98.88 58 GLY B N 1
ATOM 4042 C CA . GLY B 1 58 ? 1.423 -28.281 -22.391 1 98.88 58 GLY B CA 1
ATOM 4043 C C . GLY B 1 58 ? 1.365 -27.219 -21.312 1 98.88 58 GLY B C 1
ATOM 4044 O O . GLY B 1 58 ? 2.344 -26.516 -21.078 1 98.88 58 GLY B O 1
ATOM 4045 N N . GLY B 1 59 ? 0.239 -27.062 -20.641 1 98.88 59 GLY B N 1
ATOM 4046 C CA . GLY B 1 59 ? 0.118 -26.109 -19.547 1 98.88 59 GLY B CA 1
ATOM 4047 C C . GLY B 1 59 ? 1.035 -26.422 -18.391 1 98.88 59 GLY B C 1
ATOM 4048 O O . GLY B 1 59 ? 1.316 -27.594 -18.109 1 98.88 59 GLY B O 1
ATOM 4049 N N . ILE B 1 60 ? 1.502 -25.375 -17.734 1 98.94 60 ILE B N 1
ATOM 4050 C CA . ILE B 1 60 ? 2.244 -25.484 -16.484 1 98.94 60 ILE B CA 1
ATOM 4051 C C . ILE B 1 60 ? 1.479 -24.766 -15.375 1 98.94 60 ILE B C 1
ATOM 4053 O O . ILE B 1 60 ? 1.394 -23.531 -15.367 1 98.94 60 ILE B O 1
ATOM 4057 N N . ASP B 1 61 ? 0.877 -25.531 -14.469 1 98.94 61 ASP B N 1
ATOM 4058 C CA . ASP B 1 61 ? 0.15 -24.938 -13.344 1 98.94 61 ASP B CA 1
ATOM 4059 C C . ASP B 1 61 ? 1.071 -24.734 -12.148 1 98.94 61 ASP B C 1
ATOM 4061 O O . ASP B 1 61 ? 1.406 -25.688 -11.438 1 98.94 61 ASP B O 1
ATOM 4065 N N . VAL B 1 62 ? 1.362 -23.5 -11.867 1 98.94 62 VAL B N 1
ATOM 4066 C CA . VAL B 1 62 ? 2.408 -23.188 -10.898 1 98.94 62 VAL B CA 1
ATOM 4067 C C . VAL B 1 62 ? 1.787 -23 -9.516 1 98.94 62 VAL B C 1
ATOM 4069 O O . VAL B 1 62 ? 2.449 -22.516 -8.594 1 98.94 62 VAL B O 1
ATOM 4072 N N . HIS B 1 63 ? 0.483 -23.328 -9.336 1 98.94 63 HIS B N 1
ATOM 4073 C CA . HIS B 1 63 ? -0.185 -23.141 -8.055 1 98.94 63 HIS B CA 1
ATOM 4074 C C . HIS B 1 63 ? -1.22 -24.234 -7.801 1 98.94 63 HIS B C 1
ATOM 4076 O O . HIS B 1 63 ? -2.41 -24.031 -8.055 1 98.94 63 HIS B O 1
ATOM 4082 N N . THR B 1 64 ? -0.833 -25.312 -7.242 1 98.94 64 THR B N 1
ATOM 4083 C CA . THR B 1 64 ? -1.696 -26.406 -6.801 1 98.94 64 THR B CA 1
ATOM 4084 C C . THR B 1 64 ? -1.386 -26.797 -5.359 1 98.94 64 THR B C 1
ATOM 4086 O O . THR B 1 64 ? -0.315 -26.469 -4.84 1 98.94 64 THR B O 1
ATOM 4089 N N . HIS B 1 65 ? -2.303 -27.359 -4.742 1 98.81 65 HIS B N 1
ATOM 4090 C CA . HIS B 1 65 ? -2.154 -27.969 -3.422 1 98.81 65 HIS B CA 1
ATOM 4091 C C . HIS B 1 65 ? -2.645 -29.406 -3.412 1 98.81 65 HIS B C 1
ATOM 4093 O O . HIS B 1 65 ? -3.832 -29.656 -3.205 1 98.81 65 HIS B O 1
ATOM 4099 N N . PHE B 1 66 ? -1.709 -30.344 -3.582 1 98.62 66 PHE B N 1
ATOM 4100 C CA . PHE B 1 66 ? -2.047 -31.766 -3.508 1 98.62 66 PHE B CA 1
ATOM 4101 C C . PHE B 1 66 ? -1.619 -32.344 -2.17 1 98.62 66 PHE B C 1
ATOM 4103 O O . PHE B 1 66 ? -0.528 -32.062 -1.676 1 98.62 66 PHE B O 1
ATOM 4110 N N . ASN B 1 67 ? -2.463 -33.125 -1.525 1 97.38 67 ASN B N 1
ATOM 4111 C CA . ASN B 1 67 ? -2.219 -33.812 -0.266 1 97.38 67 ASN B CA 1
ATOM 4112 C C . ASN B 1 67 ? -1.964 -32.844 0.875 1 97.38 67 ASN B C 1
ATOM 4114 O O . ASN B 1 67 ? -1.363 -33.188 1.889 1 97.38 67 ASN B O 1
ATOM 4118 N N . ILE B 1 68 ? -2.404 -31.594 0.685 1 97.88 68 ILE B N 1
ATOM 4119 C CA . ILE B 1 68 ? -2.105 -30.594 1.702 1 97.88 68 ILE B CA 1
ATOM 4120 C C . ILE B 1 68 ? -2.975 -30.844 2.934 1 97.88 68 ILE B C 1
ATOM 4122 O O . ILE B 1 68 ? -4.156 -31.156 2.812 1 97.88 68 ILE B O 1
ATOM 4126 N N . ASP B 1 69 ? -2.377 -30.781 4.09 1 96.5 69 ASP B N 1
ATOM 4127 C CA . ASP B 1 69 ? -3.064 -30.797 5.375 1 96.5 69 ASP B CA 1
ATOM 4128 C C . ASP B 1 69 ? -3.203 -29.375 5.941 1 96.5 69 ASP B C 1
ATOM 4130 O O . ASP B 1 69 ? -2.211 -28.766 6.324 1 96.5 69 ASP B O 1
ATOM 4134 N N . VAL B 1 70 ? -4.453 -28.938 6.016 1 93.69 70 VAL B N 1
ATOM 4135 C CA . VAL B 1 70 ? -4.656 -27.562 6.469 1 93.69 70 VAL B CA 1
ATOM 4136 C C . VAL B 1 70 ? -5.066 -27.562 7.941 1 93.69 70 VAL B C 1
ATOM 4138 O O . VAL B 1 70 ? -5.562 -26.562 8.453 1 93.69 70 VAL B O 1
ATOM 4141 N N . GLY B 1 71 ? -4.887 -28.688 8.57 1 92.12 71 GLY B N 1
ATOM 4142 C CA . GLY B 1 71 ? -5.223 -28.812 9.984 1 92.12 71 GLY B CA 1
ATOM 4143 C C . GLY B 1 71 ? -6.59 -29.438 10.219 1 92.12 71 GLY B C 1
ATOM 4144 O O . GLY B 1 71 ? -6.691 -30.578 10.68 1 92.12 71 GLY B O 1
ATOM 4145 N N . ILE B 1 72 ? -7.602 -28.844 9.727 1 92.31 72 ILE B N 1
ATOM 4146 C CA . ILE B 1 72 ? -8.969 -29.281 9.969 1 92.31 72 ILE B CA 1
ATOM 4147 C C . ILE B 1 72 ? -9.367 -30.344 8.938 1 92.31 72 ILE B C 1
ATOM 4149 O O . ILE B 1 72 ? -10.336 -31.062 9.133 1 92.31 72 ILE B O 1
ATOM 4153 N N . ALA B 1 73 ? -8.57 -30.391 7.805 1 95.62 73 ALA B N 1
ATOM 4154 C CA . ALA B 1 73 ? -8.844 -31.344 6.742 1 95.62 73 ALA B CA 1
ATOM 4155 C C . ALA B 1 73 ? -7.617 -31.547 5.852 1 95.62 73 ALA B C 1
ATOM 4157 O O . ALA B 1 73 ? -6.707 -30.703 5.848 1 95.62 73 ALA B O 1
ATOM 4158 N N . ARG B 1 74 ? -7.582 -32.594 5.16 1 97.12 74 ARG B N 1
ATOM 4159 C CA . ARG B 1 74 ? -6.621 -32.844 4.094 1 97.12 74 ARG B CA 1
ATOM 4160 C C . ARG B 1 74 ? -7.301 -32.812 2.729 1 97.12 74 ARG B C 1
ATOM 4162 O O . ARG B 1 74 ? -8.414 -33.344 2.576 1 97.12 74 ARG B O 1
ATOM 4169 N N . SER B 1 75 ? -6.625 -32.219 1.812 1 98.06 75 SER B N 1
ATOM 4170 C CA . SER B 1 75 ? -7.207 -32.188 0.473 1 98.06 75 SER B CA 1
ATOM 4171 C C . SER B 1 75 ? -7.406 -33.594 -0.081 1 98.06 75 SER B C 1
ATOM 4173 O O . SER B 1 75 ? -6.668 -34.531 0.275 1 98.06 75 SER B O 1
ATOM 4175 N N . VAL B 1 76 ? -8.375 -33.781 -0.971 1 98.5 76 VAL B N 1
ATOM 4176 C CA . VAL B 1 76 ? -8.797 -35.125 -1.379 1 98.5 76 VAL B CA 1
ATOM 4177 C C . VAL B 1 76 ? -7.922 -35.594 -2.533 1 98.5 76 VAL B C 1
ATOM 4179 O O . VAL B 1 76 ? -7.812 -36.812 -2.773 1 98.5 76 VAL B O 1
ATOM 4182 N N . ASP B 1 77 ? -7.328 -34.688 -3.254 1 98.62 77 ASP B N 1
ATOM 4183 C CA . ASP B 1 77 ? -6.441 -35.125 -4.336 1 98.62 77 ASP B CA 1
ATOM 4184 C C . ASP B 1 77 ? -5.016 -35.344 -3.828 1 98.62 77 ASP B C 1
ATOM 4186 O O . ASP B 1 77 ? -4.422 -34.438 -3.229 1 98.62 77 ASP B O 1
ATOM 4190 N N . ASP B 1 78 ? -4.512 -36.5 -4.066 1 98.31 78 ASP B N 1
ATOM 4191 C CA . ASP B 1 78 ? -3.076 -36.719 -3.93 1 98.31 78 ASP B CA 1
ATOM 4192 C C . ASP B 1 78 ? -2.35 -36.469 -5.25 1 98.31 78 ASP B C 1
ATOM 4194 O O . ASP B 1 78 ? -2.904 -35.875 -6.168 1 98.31 78 ASP B O 1
ATOM 4198 N N . PHE B 1 79 ? -1.109 -36.938 -5.348 1 98.81 79 PHE B N 1
ATOM 4199 C CA . PHE B 1 79 ? -0.312 -36.594 -6.523 1 98.81 79 PHE B CA 1
ATOM 4200 C C . PHE B 1 79 ? -0.684 -37.5 -7.699 1 98.81 79 PHE B C 1
ATOM 4202 O O . PHE B 1 79 ? -0.361 -37.188 -8.852 1 98.81 79 PHE B O 1
ATOM 4209 N N . TYR B 1 80 ? -1.312 -38.625 -7.48 1 98.81 80 TYR B N 1
ATOM 4210 C CA . TYR B 1 80 ? -1.832 -39.438 -8.594 1 98.81 80 TYR B CA 1
ATOM 4211 C C . TYR B 1 80 ? -3.115 -38.812 -9.141 1 98.81 80 TYR B C 1
ATOM 4213 O O . TYR B 1 80 ? -3.17 -38.406 -10.305 1 98.81 80 TYR B O 1
ATOM 4221 N N . THR B 1 81 ? -4.148 -38.688 -8.297 1 98.81 81 THR B N 1
ATOM 4222 C CA . THR B 1 81 ? -5.449 -38.219 -8.758 1 98.81 81 THR B CA 1
ATOM 4223 C C . THR B 1 81 ? -5.363 -36.75 -9.25 1 98.81 81 THR B C 1
ATOM 4225 O O . THR B 1 81 ? -6 -36.406 -10.234 1 98.81 81 THR B O 1
ATOM 4228 N N . GLY B 1 82 ? -4.578 -35.906 -8.539 1 98.88 82 GLY B N 1
ATOM 4229 C CA . GLY B 1 82 ? -4.422 -34.531 -8.945 1 98.88 82 GLY B CA 1
ATOM 4230 C C . GLY B 1 82 ? -3.736 -34.375 -10.289 1 98.88 82 GLY B C 1
ATOM 4231 O O . GLY B 1 82 ? -4.207 -33.656 -11.156 1 98.88 82 GLY B O 1
ATOM 4232 N N . THR B 1 83 ? -2.609 -35.094 -10.5 1 98.88 83 THR B N 1
ATOM 4233 C CA . THR B 1 83 ? -1.87 -34.969 -11.75 1 98.88 83 THR B CA 1
ATOM 4234 C C . THR B 1 83 ? -2.607 -35.656 -12.891 1 98.88 83 THR B C 1
ATOM 4236 O O . THR B 1 83 ? -2.516 -35.25 -14.047 1 98.88 83 THR B O 1
ATOM 4239 N N . ARG B 1 84 ? -3.373 -36.719 -12.602 1 98.88 84 ARG B N 1
ATOM 4240 C CA . ARG B 1 84 ? -4.266 -37.312 -13.594 1 98.88 84 ARG B CA 1
ATOM 4241 C C . ARG B 1 84 ? -5.273 -36.281 -14.102 1 98.88 84 ARG B C 1
ATOM 4243 O O . ARG B 1 84 ? -5.477 -36.156 -15.312 1 98.88 84 ARG B O 1
ATOM 4250 N N . SER B 1 85 ? -5.902 -35.625 -13.109 1 98.88 85 SER B N 1
ATOM 4251 C CA . SER B 1 85 ? -6.855 -34.562 -13.453 1 98.88 85 SER B CA 1
ATOM 4252 C C . SER B 1 85 ? -6.195 -33.469 -14.289 1 98.88 85 SER B C 1
ATOM 4254 O O . SER B 1 85 ? -6.762 -33 -15.281 1 98.88 85 SER B O 1
ATOM 4256 N N . ALA B 1 86 ? -4.992 -33.031 -13.914 1 98.94 86 ALA B N 1
ATOM 4257 C CA . ALA B 1 86 ? -4.238 -32.031 -14.648 1 98.94 86 ALA B CA 1
ATOM 4258 C C . ALA B 1 86 ? -3.986 -32.469 -16.078 1 98.94 86 ALA B C 1
ATOM 4260 O O . ALA B 1 86 ? -4.238 -31.719 -17.031 1 98.94 86 ALA B O 1
ATOM 4261 N N . ALA B 1 87 ? -3.557 -33.688 -16.281 1 98.94 87 ALA B N 1
ATOM 4262 C CA . ALA B 1 87 ? -3.242 -34.25 -17.594 1 98.94 87 ALA B CA 1
ATOM 4263 C C . ALA B 1 87 ? -4.469 -34.25 -18.5 1 98.94 87 ALA B C 1
ATOM 4265 O O . ALA B 1 87 ? -4.379 -33.875 -19.688 1 98.94 87 ALA B O 1
ATOM 4266 N N . CYS B 1 88 ? -5.551 -34.562 -17.922 1 98.88 88 CYS B N 1
ATOM 4267 C CA . CYS B 1 88 ? -6.785 -34.656 -18.703 1 98.88 88 CYS B CA 1
ATOM 4268 C C . CYS B 1 88 ? -7.277 -33.281 -19.109 1 98.88 88 CYS B C 1
ATOM 4270 O O . CYS B 1 88 ? -8.117 -33.156 -20 1 98.88 88 CYS B O 1
ATOM 4272 N N . GLY B 1 89 ? -6.785 -32.281 -18.469 1 98.81 89 GLY B N 1
ATOM 4273 C CA . GLY B 1 89 ? -7.129 -30.922 -18.797 1 98.81 89 GLY B CA 1
ATOM 4274 C C . GLY B 1 89 ? -6.086 -30.234 -19.672 1 98.81 89 GLY B C 1
ATOM 4275 O O . GLY B 1 89 ? -6.191 -29.047 -19.953 1 98.81 89 GLY B O 1
ATOM 4276 N N . GLY B 1 90 ? -5.051 -30.922 -20.047 1 98.88 90 GLY B N 1
ATOM 4277 C CA . GLY B 1 90 ? -4.055 -30.359 -20.953 1 98.88 90 GLY B CA 1
ATOM 4278 C C . GLY B 1 90 ? -2.842 -29.812 -20.219 1 98.88 90 GLY B C 1
ATOM 4279 O O . GLY B 1 90 ? -2.039 -29.078 -20.812 1 98.88 90 GLY B O 1
ATOM 4280 N N . THR B 1 91 ? -2.686 -30.062 -18.938 1 98.94 91 THR B N 1
ATOM 4281 C CA . THR B 1 91 ? -1.547 -29.625 -18.141 1 98.94 91 THR B CA 1
ATOM 4282 C C . THR B 1 91 ? -0.501 -30.734 -18.047 1 98.94 91 THR B C 1
ATOM 4284 O O . THR B 1 91 ? -0.834 -31.891 -17.766 1 98.94 91 THR B O 1
ATOM 4287 N N . THR B 1 92 ? 0.785 -30.406 -18.312 1 98.94 92 THR B N 1
ATOM 4288 C CA . THR B 1 92 ? 1.82 -31.438 -18.375 1 98.94 92 THR B CA 1
ATOM 4289 C C . THR B 1 92 ? 2.795 -31.281 -17.203 1 98.94 92 THR B C 1
ATOM 4291 O O . THR B 1 92 ? 3.664 -32.125 -17.016 1 98.94 92 THR B O 1
ATOM 4294 N N . MET B 1 93 ? 2.617 -30.234 -16.438 1 98.94 93 MET B N 1
ATOM 4295 C CA . MET B 1 93 ? 3.467 -30.047 -15.266 1 98.94 93 MET B CA 1
ATOM 4296 C C . MET B 1 93 ? 2.764 -29.188 -14.219 1 98.94 93 MET B C 1
ATOM 4298 O O . MET B 1 93 ? 2.031 -28.266 -14.555 1 98.94 93 MET B O 1
ATOM 4302 N N . ILE B 1 94 ? 3.021 -29.578 -12.945 1 98.94 94 ILE B N 1
ATOM 4303 C CA . ILE B 1 94 ? 2.568 -28.734 -11.852 1 98.94 94 ILE B CA 1
ATOM 4304 C C . ILE B 1 94 ? 3.762 -28.328 -10.984 1 98.94 94 ILE B C 1
ATOM 4306 O O . ILE B 1 94 ? 4.77 -29.031 -10.938 1 98.94 94 ILE B O 1
ATOM 4310 N N . ILE B 1 95 ? 3.723 -27.156 -10.398 1 98.94 95 ILE B N 1
ATOM 4311 C CA . ILE B 1 95 ? 4.566 -26.766 -9.273 1 98.94 95 ILE B CA 1
ATOM 4312 C C . ILE B 1 95 ? 3.705 -26.562 -8.031 1 98.94 95 ILE B C 1
ATOM 4314 O O . ILE B 1 95 ? 2.939 -25.594 -7.949 1 98.94 95 ILE B O 1
ATOM 4318 N N . ASP B 1 96 ? 3.82 -27.469 -7.133 1 98.88 96 ASP B N 1
ATOM 4319 C CA . ASP B 1 96 ? 2.904 -27.578 -6.004 1 98.88 96 ASP B CA 1
ATOM 4320 C C . ASP B 1 96 ? 3.393 -26.734 -4.82 1 98.88 96 ASP B C 1
ATOM 4322 O O . ASP B 1 96 ? 4.598 -26.641 -4.578 1 98.88 96 ASP B O 1
ATOM 4326 N N . HIS B 1 97 ? 2.482 -26.062 -4.164 1 98.81 97 HIS B N 1
ATOM 4327 C CA . HIS B 1 97 ? 2.789 -25.375 -2.912 1 98.81 97 HIS B CA 1
ATOM 4328 C C . HIS B 1 97 ? 2.713 -26.344 -1.73 1 98.81 97 HIS B C 1
ATOM 4330 O O . HIS B 1 97 ? 1.628 -26.781 -1.359 1 98.81 97 HIS B O 1
ATOM 4336 N N . MET B 1 98 ? 3.803 -26.578 -1.083 1 98.44 98 MET B N 1
ATOM 4337 C CA . MET B 1 98 ? 3.844 -27.453 0.077 1 98.44 98 MET B CA 1
ATOM 4338 C C . MET B 1 98 ? 3.139 -26.828 1.271 1 98.44 98 MET B C 1
ATOM 4340 O O . MET B 1 98 ? 3.242 -25.609 1.489 1 98.44 98 MET B O 1
ATOM 4344 N N . GLY B 1 99 ? 2.393 -27.641 1.989 1 97.5 99 GLY B N 1
ATOM 4345 C CA . GLY B 1 99 ? 1.784 -27.156 3.215 1 97.5 99 GLY B CA 1
ATOM 4346 C C . GLY B 1 99 ? 2.789 -26.922 4.328 1 97.5 99 GLY B C 1
ATOM 4347 O O . GLY B 1 99 ? 3.969 -27.25 4.184 1 97.5 99 GLY B O 1
ATOM 4348 N N . PHE B 1 100 ? 2.285 -26.375 5.414 1 97.31 100 PHE B N 1
ATOM 4349 C CA . PHE B 1 100 ? 3.123 -26.172 6.59 1 97.31 100 PHE B CA 1
ATOM 4350 C C . PHE B 1 100 ? 3.496 -27.5 7.23 1 97.31 100 PHE B C 1
ATOM 4352 O O . PHE B 1 100 ? 2.701 -28.438 7.223 1 97.31 100 PHE B O 1
ATOM 4359 N N . GLY B 1 101 ? 4.719 -27.578 7.68 1 97 101 GLY B N 1
ATOM 4360 C CA . GLY B 1 101 ? 5.148 -28.703 8.492 1 97 101 GLY B CA 1
ATOM 4361 C C . GLY B 1 101 ? 4.953 -28.469 9.984 1 97 101 GLY B C 1
ATOM 4362 O O . GLY B 1 101 ? 4.258 -27.547 10.383 1 97 101 GLY B O 1
ATOM 4363 N N . PRO B 1 102 ? 5.516 -29.344 10.758 1 97 102 PRO B N 1
ATOM 4364 C CA . PRO B 1 102 ? 5.469 -29.156 12.211 1 97 102 PRO B CA 1
ATOM 4365 C C . PRO B 1 102 ? 6.137 -27.859 12.648 1 97 102 PRO B C 1
ATOM 4367 O O . PRO B 1 102 ? 7.09 -27.391 12.016 1 97 102 PRO B O 1
ATOM 4370 N N . LYS B 1 103 ? 5.625 -27.266 13.734 1 95.38 103 LYS B N 1
ATOM 4371 C CA . LYS B 1 103 ? 6.211 -26.047 14.281 1 95.38 103 LYS B CA 1
ATOM 4372 C C . LYS B 1 103 ? 7.715 -26.203 14.492 1 95.38 103 LYS B C 1
ATOM 4374 O O . LYS B 1 103 ? 8.164 -27.203 15.078 1 95.38 103 LYS B O 1
ATOM 4379 N N . GLY B 1 104 ? 8.445 -25.375 13.93 1 95.5 104 GLY B N 1
ATOM 4380 C CA . GLY B 1 104 ? 9.875 -25.328 14.188 1 95.5 104 GLY B CA 1
ATOM 4381 C C . GLY B 1 104 ? 10.672 -26.234 13.258 1 95.5 104 GLY B C 1
ATOM 4382 O O . GLY B 1 104 ? 11.898 -26.328 13.383 1 95.5 104 GLY B O 1
ATOM 4383 N N . CYS B 1 105 ? 10.07 -26.922 12.344 1 96.56 105 CYS B N 1
ATOM 4384 C CA . CYS B 1 105 ? 10.797 -27.812 11.445 1 96.56 105 CYS B CA 1
ATOM 4385 C C . CYS B 1 105 ? 11.758 -27.047 10.555 1 96.56 105 CYS B C 1
ATOM 4387 O O . CYS B 1 105 ? 11.602 -25.828 10.367 1 96.56 105 CYS B O 1
ATOM 4389 N N . ASP B 1 106 ? 12.781 -27.688 10.062 1 96.88 106 ASP B N 1
ATOM 4390 C CA . ASP B 1 106 ? 13.734 -27.047 9.164 1 96.88 106 ASP B CA 1
ATOM 4391 C C . ASP B 1 106 ? 13.133 -26.828 7.781 1 96.88 106 ASP B C 1
ATOM 4393 O O . ASP B 1 106 ? 12.047 -27.344 7.484 1 96.88 106 ASP B O 1
ATOM 4397 N N . LEU B 1 107 ? 13.859 -26.125 6.977 1 98.12 107 LEU B N 1
ATOM 4398 C CA . LEU B 1 107 ? 13.328 -25.688 5.691 1 98.12 107 LEU B CA 1
ATOM 4399 C C . LEU B 1 107 ? 13.164 -26.859 4.734 1 98.12 107 LEU B C 1
ATOM 4401 O O . LEU B 1 107 ? 12.328 -26.812 3.83 1 98.12 107 LEU B O 1
ATOM 4405 N N . PHE B 1 108 ? 13.883 -27.984 4.914 1 98.5 108 PHE B N 1
ATOM 4406 C CA . PHE B 1 108 ? 13.898 -29.125 4.016 1 98.5 108 PHE B CA 1
ATOM 4407 C C . PHE B 1 108 ? 12.758 -30.094 4.336 1 98.5 108 PHE B C 1
ATOM 4409 O O . PHE B 1 108 ? 12.422 -30.969 3.535 1 98.5 108 PHE B O 1
ATOM 4416 N N . HIS B 1 109 ? 12.227 -29.953 5.531 1 98.5 109 HIS B N 1
ATOM 4417 C CA . HIS B 1 109 ? 11.328 -30.953 6.074 1 98.5 109 HIS B CA 1
ATOM 4418 C C . HIS B 1 109 ? 10.188 -31.266 5.102 1 98.5 109 HIS B C 1
ATOM 4420 O O . HIS B 1 109 ? 9.984 -32.406 4.719 1 98.5 109 HIS B O 1
ATOM 4426 N N . GLN B 1 110 ? 9.477 -30.281 4.699 1 98.44 110 GLN B N 1
ATOM 4427 C CA . GLN B 1 110 ? 8.297 -30.516 3.871 1 98.44 110 GLN B CA 1
ATOM 4428 C C . GLN B 1 110 ? 8.688 -30.969 2.471 1 98.44 110 GLN B C 1
ATOM 4430 O O . GLN B 1 110 ? 7.93 -31.688 1.81 1 98.44 110 GLN B O 1
ATOM 4435 N N . LEU B 1 111 ? 9.875 -30.516 1.968 1 98.81 111 LEU B N 1
ATOM 4436 C CA . LEU B 1 111 ? 10.336 -31.016 0.677 1 98.81 111 LEU B CA 1
ATOM 4437 C C . LEU B 1 111 ? 10.469 -32.531 0.695 1 98.81 111 LEU B C 1
ATOM 4439 O O . LEU B 1 111 ? 10.039 -33.219 -0.242 1 98.81 111 LEU B O 1
ATOM 4443 N N . LYS B 1 112 ? 11.078 -33.031 1.764 1 98.56 112 LYS B N 1
ATOM 4444 C CA . LYS B 1 112 ? 11.227 -34.469 1.905 1 98.56 112 LYS B CA 1
ATOM 4445 C C . LYS B 1 112 ? 9.875 -35.188 1.95 1 98.56 112 LYS B C 1
ATOM 4447 O O . LYS B 1 112 ? 9.672 -36.188 1.287 1 98.56 112 LYS B O 1
ATOM 4452 N N . VAL B 1 113 ? 8.984 -34.656 2.699 1 98.75 113 VAL B N 1
ATOM 4453 C CA . VAL B 1 113 ? 7.652 -35.219 2.857 1 98.75 113 VAL B CA 1
ATOM 4454 C C . VAL B 1 113 ? 6.934 -35.25 1.51 1 98.75 113 VAL B C 1
ATOM 4456 O O . VAL B 1 113 ? 6.383 -36.25 1.104 1 98.75 113 VAL B O 1
ATOM 4459 N N . TYR B 1 114 ? 6.957 -34.188 0.765 1 98.81 114 TYR B N 1
ATOM 4460 C CA . TYR B 1 114 ? 6.188 -34.031 -0.468 1 98.81 114 TYR B CA 1
ATOM 4461 C C . TYR B 1 114 ? 6.836 -34.812 -1.605 1 98.81 114 TYR B C 1
ATOM 4463 O O . TYR B 1 114 ? 6.145 -35.312 -2.49 1 98.81 114 TYR B O 1
ATOM 4471 N N . LYS B 1 115 ? 8.156 -34.875 -1.624 1 98.69 115 LYS B N 1
ATOM 4472 C CA . LYS B 1 115 ? 8.789 -35.812 -2.566 1 98.69 115 LYS B CA 1
ATOM 4473 C C . LYS B 1 115 ? 8.289 -37.219 -2.367 1 98.69 115 LYS B C 1
ATOM 4475 O O . LYS B 1 115 ? 8.094 -37.969 -3.336 1 98.69 115 LYS B O 1
ATOM 4480 N N . GLY B 1 116 ? 8.094 -37.562 -1.126 1 98.62 116 GLY B N 1
ATOM 4481 C CA . GLY B 1 116 ? 7.531 -38.844 -0.815 1 98.62 116 GLY B CA 1
ATOM 4482 C C . GLY B 1 116 ? 6.113 -39.031 -1.321 1 98.62 116 GLY B C 1
ATOM 4483 O O . GLY B 1 116 ? 5.746 -40.094 -1.814 1 98.62 116 GLY B O 1
ATOM 4484 N N . PHE B 1 117 ? 5.297 -38.031 -1.177 1 98.62 117 PHE B N 1
ATOM 4485 C CA . PHE B 1 117 ? 3.914 -38.031 -1.646 1 98.62 117 PHE B CA 1
ATOM 4486 C C . PHE B 1 117 ? 3.861 -38.219 -3.158 1 98.62 117 PHE B C 1
ATOM 4488 O O . PHE B 1 117 ? 2.977 -38.906 -3.676 1 98.62 117 PHE B O 1
ATOM 4495 N N . ALA B 1 118 ? 4.812 -37.594 -3.92 1 98.75 118 ALA B N 1
ATOM 4496 C CA . ALA B 1 118 ? 4.734 -37.5 -5.375 1 98.75 118 ALA B CA 1
ATOM 4497 C C . ALA B 1 118 ? 5.418 -38.688 -6.047 1 98.75 118 ALA B C 1
ATOM 4499 O O . ALA B 1 118 ? 5.004 -39.125 -7.129 1 98.75 118 ALA B O 1
ATOM 4500 N N . LYS B 1 119 ? 6.453 -39.188 -5.355 1 97.81 119 LYS B N 1
ATOM 4501 C CA . LYS B 1 119 ? 7.234 -40.281 -5.926 1 97.81 119 LYS B CA 1
ATOM 4502 C C . LYS B 1 119 ? 6.352 -41.5 -6.238 1 97.81 119 LYS B C 1
ATOM 4504 O O . LYS B 1 119 ? 5.527 -41.906 -5.414 1 97.81 119 LYS B O 1
ATOM 4509 N N . ASP B 1 120 ? 6.418 -42 -7.469 1 98.06 120 ASP B N 1
ATOM 4510 C CA . ASP B 1 120 ? 5.746 -43.188 -7.965 1 98.06 120 ASP B CA 1
ATOM 4511 C C . ASP B 1 120 ? 4.238 -42.969 -8.086 1 98.06 120 ASP B C 1
ATOM 4513 O O . ASP B 1 120 ? 3.479 -43.906 -8.273 1 98.06 120 ASP B O 1
ATOM 4517 N N . LYS B 1 121 ? 3.799 -41.75 -7.879 1 98.56 121 LYS B N 1
ATOM 4518 C CA . LYS B 1 121 ? 2.373 -41.438 -7.945 1 98.56 121 LYS B CA 1
ATOM 4519 C C . LYS B 1 121 ? 2.072 -40.469 -9.07 1 98.56 121 LYS B C 1
ATOM 4521 O O . LYS B 1 121 ? 1.135 -40.656 -9.844 1 98.56 121 LYS B O 1
ATOM 4526 N N . ALA B 1 122 ? 2.809 -39.406 -9.18 1 98.81 122 ALA B N 1
ATOM 4527 C CA . ALA B 1 122 ? 2.559 -38.375 -10.18 1 98.81 122 ALA B CA 1
ATOM 4528 C C . ALA B 1 122 ? 2.615 -38.938 -11.594 1 98.81 122 ALA B C 1
ATOM 4530 O O . ALA B 1 122 ? 3.479 -39.781 -11.898 1 98.81 122 ALA B O 1
ATOM 4531 N N . VAL B 1 123 ? 1.752 -38.531 -12.5 1 98.81 123 VAL B N 1
ATOM 4532 C CA . VAL B 1 123 ? 1.668 -39.094 -13.836 1 98.81 123 VAL B CA 1
ATOM 4533 C C . VAL B 1 123 ? 2.277 -38.125 -14.852 1 98.81 123 VAL B C 1
ATOM 4535 O O . VAL B 1 123 ? 2.605 -38.531 -15.977 1 98.81 123 VAL B O 1
ATOM 4538 N N . ILE B 1 124 ? 2.406 -36.844 -14.422 1 98.88 124 ILE B N 1
ATOM 4539 C CA . ILE B 1 124 ? 3.102 -35.844 -15.188 1 98.88 124 ILE B CA 1
ATOM 4540 C C . ILE B 1 124 ? 4.191 -35.188 -14.328 1 98.88 124 ILE B C 1
ATOM 4542 O O . ILE B 1 124 ? 4.262 -35.438 -13.117 1 98.88 124 ILE B O 1
ATOM 4546 N N . ASP B 1 125 ? 5.055 -34.375 -14.914 1 98.94 125 ASP B N 1
ATOM 4547 C CA . ASP B 1 125 ? 6.199 -33.812 -14.211 1 98.94 125 ASP B CA 1
ATOM 4548 C C . ASP B 1 125 ? 5.75 -32.812 -13.141 1 98.94 125 ASP B C 1
ATOM 4550 O O . ASP B 1 125 ? 4.652 -32.25 -13.227 1 98.94 125 ASP B O 1
ATOM 4554 N N . TYR B 1 126 ? 6.59 -32.719 -12.117 1 98.94 126 TYR B N 1
ATOM 4555 C CA . TYR B 1 126 ? 6.207 -31.875 -10.984 1 98.94 126 TYR B CA 1
ATOM 4556 C C . TYR B 1 126 ? 7.434 -31.25 -10.328 1 98.94 126 TYR B C 1
ATOM 4558 O O . TYR B 1 126 ? 8.562 -31.688 -10.562 1 98.94 126 TYR B O 1
ATOM 4566 N N . SER B 1 127 ? 7.27 -30.172 -9.656 1 98.94 127 SER B N 1
ATOM 4567 C CA . SER B 1 127 ? 8.195 -29.531 -8.727 1 98.94 127 SER B CA 1
ATOM 4568 C C . SER B 1 127 ? 7.457 -28.891 -7.559 1 98.94 127 SER B C 1
ATOM 4570 O O . SER B 1 127 ? 6.266 -29.141 -7.359 1 98.94 127 SER B O 1
ATOM 4572 N N . PHE B 1 128 ? 8.242 -28.188 -6.695 1 98.94 128 PHE B N 1
ATOM 4573 C CA . PHE B 1 128 ? 7.633 -27.641 -5.488 1 98.94 128 PHE B CA 1
ATOM 4574 C C . PHE B 1 128 ? 8.094 -26.203 -5.258 1 98.94 128 PHE B C 1
ATOM 4576 O O . PHE B 1 128 ? 9.164 -25.812 -5.727 1 98.94 128 PHE B O 1
ATOM 4583 N N . HIS B 1 129 ? 7.254 -25.453 -4.668 1 98.94 129 HIS B N 1
ATOM 4584 C CA . HIS B 1 129 ? 7.684 -24.219 -4.016 1 98.94 129 HIS B CA 1
ATOM 4585 C C . HIS B 1 129 ? 8.094 -24.469 -2.572 1 98.94 129 HIS B C 1
ATOM 4587 O O . HIS B 1 129 ? 7.441 -25.234 -1.859 1 98.94 129 HIS B O 1
ATOM 4593 N N . GLY B 1 130 ? 9.195 -23.828 -2.182 1 98.81 130 GLY B N 1
ATOM 4594 C CA . GLY B 1 130 ? 9.477 -23.844 -0.755 1 98.81 130 GLY B CA 1
ATOM 4595 C C . GLY B 1 130 ? 8.445 -23.109 0.064 1 98.81 130 GLY B C 1
ATOM 4596 O O . GLY B 1 130 ? 7.691 -22.281 -0.471 1 98.81 130 GLY B O 1
ATOM 4597 N N . VAL B 1 131 ? 8.352 -23.453 1.374 1 98.5 131 VAL B N 1
ATOM 4598 C CA . VAL B 1 131 ? 7.414 -22.766 2.26 1 98.5 131 VAL B CA 1
ATOM 4599 C C . VAL B 1 131 ? 8.164 -22.203 3.461 1 98.5 131 VAL B C 1
ATOM 4601 O O . VAL B 1 131 ? 8.914 -22.906 4.129 1 98.5 131 VAL B O 1
ATOM 4604 N N . ILE B 1 132 ? 8.008 -20.906 3.699 1 98.19 132 ILE B N 1
ATOM 4605 C CA . ILE B 1 132 ? 8.602 -20.234 4.852 1 98.19 132 ILE B CA 1
ATOM 4606 C C . ILE B 1 132 ? 7.555 -20.078 5.949 1 98.19 132 ILE B C 1
ATOM 4608 O O . ILE B 1 132 ? 6.719 -19.172 5.891 1 98.19 132 ILE B O 1
ATOM 4612 N N . GLN B 1 133 ? 7.66 -20.906 7 1 97 133 GLN B N 1
ATOM 4613 C CA . GLN B 1 133 ? 6.664 -20.828 8.062 1 97 133 GLN B CA 1
ATOM 4614 C C . GLN B 1 133 ? 7.238 -20.141 9.305 1 97 133 GLN B C 1
ATOM 4616 O O . GLN B 1 133 ? 6.504 -19.844 10.242 1 97 133 GLN B O 1
ATOM 4621 N N . HIS B 1 134 ? 8.508 -19.859 9.344 1 97.56 134 HIS B N 1
ATOM 4622 C CA . HIS B 1 134 ? 9.219 -19.031 10.32 1 97.56 134 HIS B CA 1
ATOM 4623 C C . HIS B 1 134 ? 10.594 -18.625 9.805 1 97.56 134 HIS B C 1
ATOM 4625 O O . HIS B 1 134 ? 11.07 -19.156 8.805 1 97.56 134 HIS B O 1
ATOM 4631 N N . ILE B 1 135 ? 11.164 -17.656 10.406 1 97.44 135 ILE B N 1
ATOM 4632 C CA . ILE B 1 135 ? 12.484 -17.172 10 1 97.44 135 ILE B CA 1
ATOM 4633 C C . ILE B 1 135 ? 13.445 -17.234 11.188 1 97.44 135 ILE B C 1
ATOM 4635 O O . ILE B 1 135 ? 13.133 -16.75 12.273 1 97.44 135 ILE B O 1
ATOM 4639 N N . ASN B 1 136 ? 14.492 -17.844 11.102 1 96.94 136 ASN B N 1
ATOM 4640 C CA . ASN B 1 136 ? 15.648 -17.859 11.992 1 96.94 136 ASN B CA 1
ATOM 4641 C C . ASN B 1 136 ? 16.953 -18.094 11.234 1 96.94 136 ASN B C 1
ATOM 4643 O O . ASN B 1 136 ? 16.938 -18.219 10.008 1 96.94 136 ASN B O 1
ATOM 4647 N N . ASP B 1 137 ? 18.062 -18.172 11.828 1 97.06 137 ASP B N 1
ATOM 4648 C CA . ASP B 1 137 ? 19.359 -18.266 11.18 1 97.06 137 ASP B CA 1
ATOM 4649 C C . ASP B 1 137 ? 19.484 -19.562 10.375 1 97.06 137 ASP B C 1
ATOM 4651 O O . ASP B 1 137 ? 20.062 -19.578 9.289 1 97.06 137 ASP B O 1
ATOM 4655 N N . GLU B 1 138 ? 18.953 -20.578 10.914 1 97.81 138 GLU B N 1
ATOM 4656 C CA . GLU B 1 138 ? 19.031 -21.875 10.25 1 97.81 138 GLU B CA 1
ATOM 4657 C C . GLU B 1 138 ? 18.25 -21.859 8.938 1 97.81 138 GLU B C 1
ATOM 4659 O O . GLU B 1 138 ? 18.734 -22.344 7.914 1 97.81 138 GLU B O 1
ATOM 4664 N N . VAL B 1 139 ? 17.016 -21.375 9.008 1 98.12 139 VAL B N 1
ATOM 4665 C CA . VAL B 1 139 ? 16.172 -21.297 7.824 1 98.12 139 VAL B CA 1
ATOM 4666 C C . VAL B 1 139 ? 16.859 -20.438 6.762 1 98.12 139 VAL B C 1
ATOM 4668 O O . VAL B 1 139 ? 16.891 -20.797 5.586 1 98.12 139 VAL B O 1
ATOM 4671 N N . ILE B 1 140 ? 17.406 -19.344 7.164 1 98.06 140 ILE B N 1
ATOM 4672 C CA . ILE B 1 140 ? 18.078 -18.422 6.27 1 98.06 140 ILE B CA 1
ATOM 4673 C C . ILE B 1 140 ? 19.266 -19.109 5.605 1 98.06 140 ILE B C 1
ATOM 4675 O O . ILE B 1 140 ? 19.469 -18.984 4.395 1 98.06 140 ILE B O 1
ATOM 4679 N N . GLU B 1 141 ? 20 -19.812 6.324 1 97.5 141 GLU B N 1
ATOM 4680 C CA . GLU B 1 141 ? 21.172 -20.516 5.812 1 97.5 141 GLU B CA 1
ATOM 4681 C C . GLU B 1 141 ? 20.781 -21.609 4.832 1 97.5 141 GLU B C 1
ATOM 4683 O O . GLU B 1 141 ? 21.469 -21.844 3.838 1 97.5 141 GLU B O 1
ATOM 4688 N N . ASP B 1 142 ? 19.672 -22.281 5.078 1 98.31 142 ASP B N 1
ATOM 4689 C CA . ASP B 1 142 ? 19.219 -23.438 4.301 1 98.31 142 ASP B CA 1
ATOM 4690 C C . ASP B 1 142 ? 18.703 -23 2.928 1 98.31 142 ASP B C 1
ATOM 4692 O O . ASP B 1 142 ? 18.594 -23.828 2.016 1 98.31 142 ASP B O 1
ATOM 4696 N N . MET B 1 143 ? 18.406 -21.766 2.756 1 98.75 143 MET B N 1
ATOM 4697 C CA . MET B 1 143 ? 17.797 -21.281 1.521 1 98.75 143 MET B CA 1
ATOM 4698 C C . MET B 1 143 ? 18.734 -21.5 0.333 1 98.75 143 MET B C 1
ATOM 4700 O O . MET B 1 143 ? 18.281 -21.828 -0.765 1 98.75 143 MET B O 1
ATOM 4704 N N . HIS B 1 144 ? 20.016 -21.328 0.582 1 98.62 144 HIS B N 1
ATOM 4705 C CA . HIS B 1 144 ? 20.969 -21.516 -0.5 1 98.62 144 HIS B CA 1
ATOM 4706 C C . HIS B 1 144 ? 20.938 -22.953 -1.02 1 98.62 144 HIS B C 1
ATOM 4708 O O . HIS B 1 144 ? 20.875 -23.188 -2.23 1 98.62 144 HIS B O 1
ATOM 4714 N N . ALA B 1 145 ? 20.969 -23.906 -0.106 1 98.69 145 ALA B N 1
ATOM 4715 C CA . ALA B 1 145 ? 20.969 -25.312 -0.49 1 98.69 145 ALA B CA 1
ATOM 4716 C C . ALA B 1 145 ? 19.656 -25.703 -1.151 1 98.69 145 ALA B C 1
ATOM 4718 O O . ALA B 1 145 ? 19.625 -26.516 -2.07 1 98.69 145 ALA B O 1
ATOM 4719 N N . MET B 1 146 ? 18.562 -25.172 -0.675 1 98.81 146 MET B N 1
ATOM 4720 C CA . MET B 1 146 ? 17.266 -25.438 -1.281 1 98.81 146 MET B CA 1
ATOM 4721 C C . MET B 1 146 ? 17.25 -25.031 -2.752 1 98.81 146 MET B C 1
ATOM 4723 O O . MET B 1 146 ? 16.734 -25.766 -3.6 1 98.81 146 MET B O 1
ATOM 4727 N N . VAL B 1 147 ? 17.844 -23.875 -3.033 1 98.81 147 VAL B N 1
ATOM 4728 C CA . VAL B 1 147 ? 17.828 -23.344 -4.387 1 98.81 147 VAL B CA 1
ATOM 4729 C C . VAL B 1 147 ? 18.844 -24.062 -5.254 1 98.81 147 VAL B C 1
ATOM 4731 O O . VAL B 1 147 ? 18.5 -24.594 -6.316 1 98.81 147 VAL B O 1
ATOM 4734 N N . HIS B 1 148 ? 20.078 -24.234 -4.812 1 98.56 148 HIS B N 1
ATOM 4735 C CA . HIS B 1 148 ? 21.172 -24.609 -5.688 1 98.56 148 HIS B CA 1
ATOM 4736 C C . HIS B 1 148 ? 21.406 -26.125 -5.652 1 98.56 148 HIS B C 1
ATOM 4738 O O . HIS B 1 148 ? 21.938 -26.688 -6.609 1 98.56 148 HIS B O 1
ATOM 4744 N N . ARG B 1 149 ? 21 -26.75 -4.582 1 98.62 149 ARG B N 1
ATOM 4745 C CA . ARG B 1 149 ? 21.188 -28.188 -4.492 1 98.62 149 ARG B CA 1
ATOM 4746 C C . ARG B 1 149 ? 19.891 -28.938 -4.805 1 98.62 149 ARG B C 1
ATOM 4748 O O . ARG B 1 149 ? 19.906 -29.922 -5.543 1 98.62 149 ARG B O 1
ATOM 4755 N N . GLU B 1 150 ? 18.766 -28.438 -4.289 1 98.75 150 GLU B N 1
ATOM 4756 C CA . GLU B 1 150 ? 17.516 -29.188 -4.391 1 98.75 150 GLU B CA 1
ATOM 4757 C C . GLU B 1 150 ? 16.703 -28.719 -5.598 1 98.75 150 GLU B C 1
ATOM 4759 O O . GLU B 1 150 ? 15.727 -29.375 -5.98 1 98.75 150 GLU B O 1
ATOM 4764 N N . GLY B 1 151 ? 17 -27.578 -6.246 1 98.75 151 GLY B N 1
ATOM 4765 C CA . GLY B 1 151 ? 16.297 -27.094 -7.422 1 98.75 151 GLY B CA 1
ATOM 4766 C C . GLY B 1 151 ? 14.977 -26.438 -7.094 1 98.75 151 GLY B C 1
ATOM 4767 O O . GLY B 1 151 ? 14.047 -26.453 -7.898 1 98.75 151 GLY B O 1
ATOM 4768 N N . ILE B 1 152 ? 14.867 -25.922 -5.848 1 98.88 152 ILE B N 1
ATOM 4769 C CA . ILE B 1 152 ? 13.688 -25.188 -5.414 1 98.88 152 ILE B CA 1
ATOM 4770 C C . ILE B 1 152 ? 13.977 -23.688 -5.461 1 98.88 152 ILE B C 1
ATOM 4772 O O . ILE B 1 152 ? 14.578 -23.141 -4.535 1 98.88 152 ILE B O 1
ATOM 4776 N N . SER B 1 153 ? 13.461 -23.016 -6.492 1 98.62 153 SER B N 1
ATOM 4777 C CA . SER B 1 153 ? 13.914 -21.641 -6.727 1 98.62 153 SER B CA 1
ATOM 4778 C C . SER B 1 153 ? 12.789 -20.641 -6.492 1 98.62 153 SER B C 1
ATOM 4780 O O . SER B 1 153 ? 12.867 -19.5 -6.938 1 98.62 153 SER B O 1
ATOM 4782 N N . SER B 1 154 ? 11.711 -21.047 -5.879 1 98.88 154 SER B N 1
ATOM 4783 C CA . SER B 1 154 ? 10.633 -20.156 -5.434 1 98.88 154 SER B CA 1
ATOM 4784 C C . SER B 1 154 ? 10.102 -20.578 -4.07 1 98.88 154 SER B C 1
ATOM 4786 O O . SER B 1 154 ? 10.086 -21.766 -3.74 1 98.88 154 SER B O 1
ATOM 4788 N N . PHE B 1 155 ? 9.719 -19.609 -3.279 1 98.94 155 PHE B N 1
ATOM 4789 C CA . PHE B 1 155 ? 9.273 -19.828 -1.91 1 98.94 155 PHE B CA 1
ATOM 4790 C C . PHE B 1 155 ? 8.023 -19 -1.609 1 98.94 155 PHE B C 1
ATOM 4792 O O . PHE B 1 155 ? 7.914 -17.859 -2.045 1 98.94 155 PHE B O 1
ATOM 4799 N N . LYS B 1 156 ? 7.117 -19.578 -0.825 1 98.62 156 LYS B N 1
ATOM 4800 C CA . LYS B 1 156 ? 5.875 -18.922 -0.445 1 98.62 156 LYS B CA 1
ATOM 4801 C C . LYS B 1 156 ? 5.922 -18.453 1.009 1 98.62 156 LYS B C 1
ATOM 4803 O O . LYS B 1 156 ? 6.32 -19.203 1.895 1 98.62 156 LYS B O 1
ATOM 4808 N N . LEU B 1 157 ? 5.602 -17.188 1.195 1 97.56 157 LEU B N 1
ATOM 4809 C CA . LEU B 1 157 ? 5.355 -16.688 2.543 1 97.56 157 LEU B CA 1
ATOM 4810 C C . LEU B 1 157 ? 3.9 -16.25 2.707 1 97.56 157 LEU B C 1
ATOM 4812 O O . LEU B 1 157 ? 3.195 -16.047 1.717 1 97.56 157 LEU B O 1
ATOM 4816 N N . TYR B 1 158 ? 3.457 -16.188 3.932 1 98.38 158 TYR B N 1
ATOM 4817 C CA . TYR B 1 158 ? 2.07 -15.867 4.254 1 98.38 158 TYR B CA 1
ATOM 4818 C C . TYR B 1 158 ? 1.984 -14.656 5.168 1 98.38 158 TYR B C 1
ATOM 4820 O O . TYR B 1 158 ? 2.791 -14.5 6.09 1 98.38 158 TYR B O 1
ATOM 4828 N N . LEU B 1 159 ? 1.006 -13.789 4.934 1 98.44 159 LEU B N 1
ATOM 4829 C CA . LEU B 1 159 ? 0.786 -12.633 5.793 1 98.44 159 LEU B CA 1
ATOM 4830 C C . LEU B 1 159 ? -0.455 -12.828 6.66 1 98.44 159 LEU B C 1
ATOM 4832 O O . LEU B 1 159 ? -0.863 -11.914 7.383 1 98.44 159 LEU B O 1
ATOM 4836 N N . THR B 1 160 ? -1.06 -13.953 6.543 1 97.31 160 THR B N 1
ATOM 4837 C CA . THR B 1 160 ? -2.16 -14.383 7.402 1 97.31 160 THR B CA 1
ATOM 4838 C C . THR B 1 160 ? -2.033 -15.859 7.742 1 97.31 160 THR B C 1
ATOM 4840 O O . THR B 1 160 ? -1.06 -16.516 7.359 1 97.31 160 THR B O 1
ATOM 4843 N N . TYR B 1 161 ? -2.883 -16.422 8.578 1 93.44 161 TYR B N 1
ATOM 4844 C CA . TYR B 1 161 ? -2.881 -17.781 9.078 1 93.44 161 TYR B CA 1
ATOM 4845 C C . TYR B 1 161 ? -1.866 -17.953 10.203 1 93.44 161 TYR B C 1
ATOM 4847 O O . TYR B 1 161 ? -1.354 -16.969 10.742 1 93.44 161 TYR B O 1
ATOM 4855 N N . ASN B 1 162 ? -1.634 -19.172 10.695 1 90.81 162 ASN B N 1
ATOM 4856 C CA . ASN B 1 162 ? -0.926 -19.484 11.93 1 90.81 162 ASN B CA 1
ATOM 4857 C C . ASN B 1 162 ? 0.569 -19.188 11.805 1 90.81 162 ASN B C 1
ATOM 4859 O O . ASN B 1 162 ? 1.229 -18.875 12.797 1 90.81 162 ASN B O 1
ATOM 4863 N N . TYR B 1 163 ? 1.156 -19.281 10.656 1 95.62 163 TYR B N 1
ATOM 4864 C CA . TYR B 1 163 ? 2.596 -19.125 10.484 1 95.62 163 TYR B CA 1
ATOM 4865 C C . TYR B 1 163 ? 2.91 -17.906 9.617 1 95.62 163 TYR B C 1
ATOM 4867 O O . TYR B 1 163 ? 3.906 -17.906 8.891 1 95.62 163 TYR B O 1
ATOM 4875 N N . LYS B 1 164 ? 2.02 -16.891 9.711 1 97.5 164 LYS B N 1
ATOM 4876 C CA . LYS B 1 164 ? 2.238 -15.648 8.977 1 97.5 164 LYS B CA 1
ATOM 4877 C C . LYS B 1 164 ? 3.514 -14.961 9.445 1 97.5 164 LYS B C 1
ATOM 4879 O O . LYS B 1 164 ? 3.906 -15.086 10.609 1 97.5 164 LYS B O 1
ATOM 4884 N N . LEU B 1 165 ? 4.164 -14.242 8.602 1 97.94 165 LEU B N 1
ATOM 4885 C CA . LEU B 1 165 ? 5.34 -13.445 8.938 1 97.94 165 LEU B CA 1
ATOM 4886 C C . LEU B 1 165 ? 4.953 -12 9.219 1 97.94 165 LEU B C 1
ATOM 4888 O O . LEU B 1 165 ? 4.02 -11.469 8.609 1 97.94 165 LEU B O 1
ATOM 4892 N N . ASP B 1 166 ? 5.645 -11.375 10.156 1 97.31 166 ASP B N 1
ATOM 4893 C CA . ASP B 1 166 ? 5.559 -9.922 10.297 1 97.31 166 ASP B CA 1
ATOM 4894 C C . ASP B 1 166 ? 6.539 -9.219 9.359 1 97.31 166 ASP B C 1
ATOM 4896 O O . ASP B 1 166 ? 7.215 -9.875 8.562 1 97.31 166 ASP B O 1
ATOM 4900 N N . ASP B 1 167 ? 6.59 -7.945 9.375 1 98.44 167 ASP B N 1
ATOM 4901 C CA . ASP B 1 167 ? 7.398 -7.184 8.43 1 98.44 167 ASP B CA 1
ATOM 4902 C C . ASP B 1 167 ? 8.883 -7.52 8.586 1 98.44 167 ASP B C 1
ATOM 4904 O O . ASP B 1 167 ? 9.609 -7.582 7.594 1 98.44 167 ASP B O 1
ATOM 4908 N N . THR B 1 168 ? 9.359 -7.672 9.805 1 97.94 168 THR B N 1
ATOM 4909 C CA . THR B 1 168 ? 10.75 -8.008 10.055 1 97.94 168 THR B CA 1
ATOM 4910 C C . THR B 1 168 ? 11.117 -9.336 9.391 1 97.94 168 THR B C 1
ATOM 4912 O O . THR B 1 168 ? 12.117 -9.422 8.68 1 97.94 168 THR B O 1
ATOM 4915 N N . GLY B 1 169 ? 10.281 -10.352 9.633 1 98.19 169 GLY B N 1
ATOM 4916 C CA . GLY B 1 169 ? 10.516 -11.656 9.031 1 98.19 169 GLY B CA 1
ATOM 4917 C C . GLY B 1 169 ? 10.43 -11.633 7.516 1 98.19 169 GLY B C 1
ATOM 4918 O O . GLY B 1 169 ? 11.234 -12.266 6.832 1 98.19 169 GLY B O 1
ATOM 4919 N N . ALA B 1 170 ? 9.461 -10.945 6.988 1 98.62 170 ALA B N 1
ATOM 4920 C CA . ALA B 1 170 ? 9.297 -10.836 5.539 1 98.62 170 ALA B CA 1
ATOM 4921 C C . ALA B 1 170 ? 10.531 -10.195 4.902 1 98.62 170 ALA B C 1
ATOM 4923 O O . ALA B 1 170 ? 11.008 -10.648 3.861 1 98.62 170 ALA B O 1
ATOM 4924 N N . LEU B 1 171 ? 11.055 -9.102 5.547 1 98.69 171 LEU B N 1
ATOM 4925 C CA . LEU B 1 171 ? 12.234 -8.422 5.031 1 98.69 171 LEU B CA 1
ATOM 4926 C C . LEU B 1 171 ? 13.445 -9.352 5.035 1 98.69 171 LEU B C 1
ATOM 4928 O O . LEU B 1 171 ? 14.219 -9.375 4.074 1 98.69 171 LEU B O 1
ATOM 4932 N N . GLN B 1 172 ? 13.594 -10.094 6.098 1 98.31 172 GLN B N 1
ATOM 4933 C CA . GLN B 1 172 ? 14.695 -11.047 6.188 1 98.31 172 GLN B CA 1
ATOM 4934 C C . GLN B 1 172 ? 14.594 -12.109 5.102 1 98.31 172 GLN B C 1
ATOM 4936 O O . GLN B 1 172 ? 15.586 -12.438 4.449 1 98.31 172 GLN B O 1
ATOM 4941 N N . ALA B 1 173 ? 13.383 -12.633 4.906 1 98.69 173 ALA B N 1
ATOM 4942 C CA . ALA B 1 173 ? 13.156 -13.656 3.889 1 98.69 173 ALA B CA 1
ATOM 4943 C C . ALA B 1 173 ? 13.422 -13.109 2.49 1 98.69 173 ALA B C 1
ATOM 4945 O O . ALA B 1 173 ? 14.141 -13.727 1.702 1 98.69 173 ALA B O 1
ATOM 4946 N N . LEU B 1 174 ? 12.867 -11.953 2.213 1 98.81 174 LEU B N 1
ATOM 4947 C CA . LEU B 1 174 ? 13.023 -11.32 0.909 1 98.81 174 LEU B CA 1
ATOM 4948 C C . LEU B 1 174 ? 14.5 -11.07 0.6 1 98.81 174 LEU B C 1
ATOM 4950 O O . LEU B 1 174 ? 14.961 -11.359 -0.504 1 98.81 174 LEU B O 1
ATOM 4954 N N . ASN B 1 175 ? 15.227 -10.531 1.564 1 98.38 175 ASN B N 1
ATOM 4955 C CA . ASN B 1 175 ? 16.641 -10.227 1.371 1 98.38 175 ASN B CA 1
ATOM 4956 C C . ASN B 1 175 ? 17.438 -11.484 1.033 1 98.38 175 ASN B C 1
ATOM 4958 O O . ASN B 1 175 ? 18.203 -11.492 0.074 1 98.38 175 ASN B O 1
ATOM 4962 N N . ARG B 1 176 ? 17.266 -12.508 1.813 1 98.62 176 ARG B N 1
ATOM 4963 C CA . ARG B 1 176 ? 18.062 -13.711 1.63 1 98.62 176 ARG B CA 1
ATOM 4964 C C . ARG B 1 176 ? 17.688 -14.43 0.337 1 98.62 176 ARG B C 1
ATOM 4966 O O . ARG B 1 176 ? 18.547 -14.891 -0.401 1 98.62 176 ARG B O 1
ATOM 4973 N N . LEU B 1 177 ? 16.375 -14.562 0.06 1 98.88 177 LEU B N 1
ATOM 4974 C CA . LEU B 1 177 ? 15.93 -15.211 -1.164 1 98.88 177 LEU B CA 1
ATOM 4975 C C . LEU B 1 177 ? 16.453 -14.484 -2.396 1 98.88 177 LEU B C 1
ATOM 4977 O O . LEU B 1 177 ? 16.828 -15.117 -3.389 1 98.88 177 LEU B O 1
ATOM 4981 N N . ASN B 1 178 ? 16.422 -13.172 -2.311 1 98.69 178 ASN B N 1
ATOM 4982 C CA . ASN B 1 178 ? 17.016 -12.391 -3.391 1 98.69 178 ASN B CA 1
ATOM 4983 C C . ASN B 1 178 ? 18.484 -12.734 -3.596 1 98.69 178 ASN B C 1
ATOM 4985 O O . ASN B 1 178 ? 18.922 -12.945 -4.727 1 98.69 178 ASN B O 1
ATOM 4989 N N . GLN B 1 179 ? 19.219 -12.875 -2.545 1 98.5 179 GLN B N 1
ATOM 4990 C CA . GLN B 1 179 ? 20.656 -13.148 -2.59 1 98.5 179 GLN B CA 1
ATOM 4991 C C . GLN B 1 179 ? 20.938 -14.523 -3.188 1 98.5 179 GLN B C 1
ATOM 4993 O O . GLN B 1 179 ? 21.953 -14.727 -3.844 1 98.5 179 GLN B O 1
ATOM 4998 N N . VAL B 1 180 ? 20.047 -15.445 -2.932 1 98.75 180 VAL B N 1
ATOM 4999 C CA . VAL B 1 180 ? 20.312 -16.812 -3.377 1 98.75 180 VAL B CA 1
ATOM 5000 C C . VAL B 1 180 ? 19.562 -17.078 -4.68 1 98.75 180 VAL B C 1
ATOM 5002 O O . VAL B 1 180 ? 19.422 -18.234 -5.09 1 98.75 180 VAL B O 1
ATOM 5005 N N . GLN B 1 181 ? 18.984 -16.078 -5.328 1 98.62 181 GLN B N 1
ATOM 5006 C CA . GLN B 1 181 ? 18.3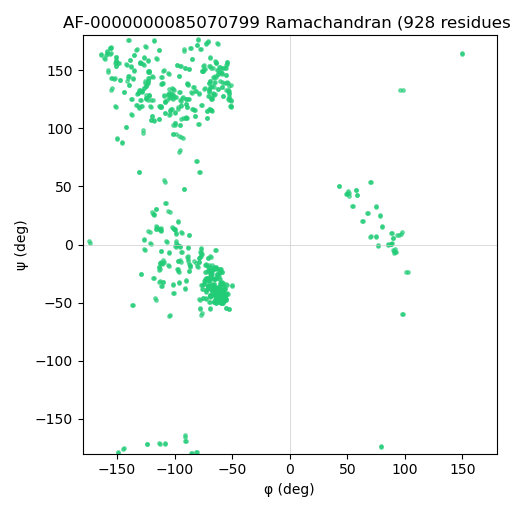75 -16.141 -6.652 1 98.62 181 GLN B CA 1
ATOM 5007 C C . GLN B 1 181 ? 17.094 -16.969 -6.633 1 98.62 181 GLN B C 1
ATOM 5009 O O . GLN B 1 181 ? 16.938 -17.906 -7.434 1 98.62 181 GLN B O 1
ATOM 5014 N N . ALA B 1 182 ? 16.219 -16.594 -5.762 1 98.88 182 ALA B N 1
ATOM 5015 C CA . ALA B 1 182 ? 14.906 -17.25 -5.645 1 98.88 182 ALA B CA 1
ATOM 5016 C C . ALA B 1 182 ? 13.781 -16.234 -5.805 1 98.88 182 ALA B C 1
ATOM 5018 O O . ALA B 1 182 ? 13.953 -15.047 -5.504 1 98.88 182 ALA B O 1
ATOM 5019 N N . LEU B 1 183 ? 12.68 -16.672 -6.336 1 98.88 183 LEU B N 1
ATOM 5020 C CA . LEU B 1 183 ? 11.469 -15.875 -6.469 1 98.88 183 LEU B CA 1
ATOM 5021 C C . LEU B 1 183 ? 10.57 -16.031 -5.246 1 98.88 183 LEU B C 1
ATOM 5023 O O . LEU B 1 183 ? 10.297 -17.156 -4.816 1 98.88 183 LEU B O 1
ATOM 5027 N N . THR B 1 184 ? 10.203 -14.891 -4.609 1 98.88 184 THR B N 1
ATOM 5028 C CA . THR B 1 184 ? 9.32 -14.938 -3.449 1 98.88 184 THR B CA 1
ATOM 5029 C C . THR B 1 184 ? 7.859 -14.828 -3.873 1 98.88 184 THR B C 1
ATOM 5031 O O . THR B 1 184 ? 7.48 -13.883 -4.57 1 98.88 184 THR B O 1
ATOM 5034 N N . ALA B 1 185 ? 7.059 -15.805 -3.547 1 98.88 185 ALA B N 1
ATOM 5035 C CA . ALA B 1 185 ? 5.605 -15.742 -3.67 1 98.88 185 ALA B CA 1
ATOM 5036 C C . ALA B 1 185 ? 4.957 -15.391 -2.334 1 98.88 185 ALA B C 1
ATOM 5038 O O . ALA B 1 185 ? 5.52 -15.672 -1.272 1 98.88 185 ALA B O 1
ATOM 5039 N N . VAL B 1 186 ? 3.744 -14.789 -2.383 1 98.75 186 VAL B N 1
ATOM 5040 C CA . VAL B 1 186 ? 3.127 -14.398 -1.119 1 98.75 186 VAL B CA 1
ATOM 5041 C C . VAL B 1 186 ? 1.616 -14.602 -1.195 1 98.75 186 VAL B C 1
ATOM 5043 O O . VAL B 1 186 ? 0.998 -14.328 -2.227 1 98.75 186 VAL B O 1
ATOM 5046 N N . HIS B 1 187 ? 1.068 -15.258 -0.172 1 98.56 187 HIS B N 1
ATOM 5047 C CA . HIS B 1 187 ? -0.362 -15.156 0.095 1 98.56 187 HIS B CA 1
ATOM 5048 C C . HIS B 1 187 ? -0.694 -13.859 0.819 1 98.56 187 HIS B C 1
ATOM 5050 O O . HIS B 1 187 ? -0.519 -13.758 2.035 1 98.56 187 HIS B O 1
ATOM 5056 N N . PRO B 1 188 ? -1.232 -12.914 0.09 1 98 188 PRO B N 1
ATOM 5057 C CA . PRO B 1 188 ? -1.294 -11.547 0.627 1 98 188 PRO B CA 1
ATOM 5058 C C . PRO B 1 188 ? -2.678 -11.188 1.163 1 98 188 PRO B C 1
ATOM 5060 O O . PRO B 1 188 ? -3.498 -10.625 0.433 1 98 188 PRO B O 1
ATOM 5063 N N . GLU B 1 189 ? -2.947 -11.336 2.471 1 98.62 189 GLU B N 1
ATOM 5064 C CA . GLU B 1 189 ? -4.137 -10.82 3.141 1 98.62 189 GLU B CA 1
ATOM 5065 C C . GLU B 1 189 ? -3.797 -10.258 4.516 1 98.62 189 GLU B C 1
ATOM 5067 O O . GLU B 1 189 ? -2.98 -10.828 5.242 1 98.62 189 GLU B O 1
ATOM 5072 N N . ASN B 1 190 ? -4.344 -9.156 4.852 1 98.69 190 ASN B N 1
ATOM 5073 C CA . ASN B 1 190 ? -4.109 -8.516 6.145 1 98.69 190 ASN B CA 1
ATOM 5074 C C . ASN B 1 190 ? -4.785 -9.281 7.277 1 98.69 190 ASN B C 1
ATOM 5076 O O . ASN B 1 190 ? -6.008 -9.234 7.418 1 98.69 190 ASN B O 1
ATOM 5080 N N . ASP B 1 191 ? -4.047 -9.922 8.094 1 98.44 191 ASP B N 1
ATOM 5081 C CA . ASP B 1 191 ? -4.527 -10.82 9.133 1 98.44 191 ASP B CA 1
ATOM 5082 C C . ASP B 1 191 ? -5.355 -10.07 10.172 1 98.44 191 ASP B C 1
ATOM 5084 O O . ASP B 1 191 ? -6.387 -10.562 10.633 1 98.44 191 ASP B O 1
ATOM 5088 N N . ALA B 1 192 ? -4.926 -8.906 10.57 1 98.12 192 ALA B N 1
ATOM 5089 C CA . ALA B 1 192 ? -5.602 -8.133 11.609 1 98.12 192 ALA B CA 1
ATOM 5090 C C . ALA B 1 192 ? -7.004 -7.727 11.164 1 98.12 192 ALA B C 1
ATOM 5092 O O . ALA B 1 192 ? -7.957 -7.816 11.938 1 98.12 192 ALA B O 1
ATOM 5093 N N . ALA B 1 193 ? -7.129 -7.277 9.953 1 98.31 193 ALA B N 1
ATOM 5094 C CA . ALA B 1 193 ? -8.422 -6.863 9.414 1 98.31 193 ALA B CA 1
ATOM 5095 C C . ALA B 1 193 ? -9.383 -8.047 9.336 1 98.31 193 ALA B C 1
ATOM 5097 O O . ALA B 1 193 ? -10.562 -7.914 9.703 1 98.31 193 ALA B O 1
ATOM 5098 N N . ILE B 1 194 ? -8.852 -9.156 8.859 1 98.31 194 ILE B N 1
ATOM 5099 C CA . ILE B 1 194 ? -9.664 -10.367 8.75 1 98.31 194 ILE B CA 1
ATOM 5100 C C . ILE B 1 194 ? -10.141 -10.789 10.141 1 98.31 194 ILE B C 1
ATOM 5102 O O . ILE B 1 194 ? -11.32 -11.078 10.336 1 98.31 194 ILE B O 1
ATOM 5106 N N . ALA B 1 195 ? -9.203 -10.852 11.078 1 97.75 195 ALA B N 1
ATOM 5107 C CA . ALA B 1 195 ? -9.531 -11.266 12.438 1 97.75 195 ALA B CA 1
ATOM 5108 C C . ALA B 1 195 ? -10.617 -10.375 13.039 1 97.75 195 ALA B C 1
ATOM 5110 O O . ALA B 1 195 ? -11.555 -10.867 13.672 1 97.75 195 ALA B O 1
ATOM 5111 N N . LEU B 1 196 ? -10.469 -9.086 12.859 1 97 196 LEU B N 1
ATOM 5112 C CA . LEU B 1 196 ? -11.422 -8.125 13.391 1 97 196 LEU B CA 1
ATOM 5113 C C . LEU B 1 196 ? -12.805 -8.344 12.781 1 97 196 LEU B C 1
ATOM 5115 O O . LEU B 1 196 ? -13.797 -8.438 13.508 1 97 196 LEU B O 1
ATOM 5119 N N . LYS B 1 197 ? -12.898 -8.477 11.477 1 97.62 197 LYS B N 1
ATOM 5120 C CA . LYS B 1 197 ? -14.18 -8.617 10.797 1 97.62 197 LYS B CA 1
ATOM 5121 C C . LYS B 1 197 ? -14.828 -9.961 11.117 1 97.62 197 LYS B C 1
ATOM 5123 O O . LYS B 1 197 ? -16.031 -10.039 11.328 1 97.62 197 LYS B O 1
ATOM 5128 N N . ARG B 1 198 ? -14.016 -11 11.086 1 97.38 198 ARG B N 1
ATOM 5129 C CA . ARG B 1 198 ? -14.523 -12.328 11.43 1 97.38 198 ARG B CA 1
ATOM 5130 C C . ARG B 1 198 ? -15.148 -12.328 12.82 1 97.38 198 ARG B C 1
ATOM 5132 O O . ARG B 1 198 ? -16.25 -12.836 13.008 1 97.38 198 ARG B O 1
ATOM 5139 N N . SER B 1 199 ? -14.43 -11.758 13.773 1 96.94 199 SER B N 1
ATOM 5140 C CA . SER B 1 199 ? -14.922 -11.711 15.148 1 96.94 199 SER B CA 1
ATOM 5141 C C . SER B 1 199 ? -16.25 -10.953 15.242 1 96.94 199 SER B C 1
ATOM 5143 O O . SER B 1 199 ? -17.172 -11.383 15.93 1 96.94 199 SER B O 1
ATOM 5145 N N . GLN B 1 200 ? -16.344 -9.867 14.539 1 96.56 200 GLN B N 1
ATOM 5146 C CA . GLN B 1 200 ? -17.562 -9.062 14.531 1 96.56 200 GLN B CA 1
ATOM 5147 C C . GLN B 1 200 ? -18.734 -9.836 13.945 1 96.56 200 GLN B C 1
ATOM 5149 O O . GLN B 1 200 ? -19.844 -9.812 14.492 1 96.56 200 GLN B O 1
ATOM 5154 N N . LEU B 1 201 ? -18.516 -10.539 12.875 1 98.06 201 LEU B N 1
ATOM 5155 C CA . LEU B 1 201 ? -19.562 -11.281 12.18 1 98.06 201 LEU B CA 1
ATOM 5156 C C . LEU B 1 201 ? -20.031 -12.461 13.023 1 98.06 201 LEU B C 1
ATOM 5158 O O . LEU B 1 201 ? -21.234 -12.672 13.18 1 98.06 201 LEU B O 1
ATOM 5162 N N . ILE B 1 202 ? -19.078 -13.188 13.586 1 97.31 202 ILE B N 1
ATOM 5163 C CA . ILE B 1 202 ? -19.422 -14.352 14.391 1 97.31 202 ILE B CA 1
ATOM 5164 C C . ILE B 1 202 ? -20.219 -13.914 15.625 1 97.31 202 ILE B C 1
ATOM 5166 O O . ILE B 1 202 ? -21.234 -14.531 15.969 1 97.31 202 ILE B O 1
ATOM 5170 N N . LYS B 1 203 ? -19.797 -12.805 16.266 1 97.31 203 LYS B N 1
ATOM 5171 C CA . LYS B 1 203 ? -20.516 -12.258 17.422 1 97.31 203 LYS B CA 1
ATOM 5172 C C . LYS B 1 203 ? -21.938 -11.859 17.047 1 97.31 203 LYS B C 1
ATOM 5174 O O . LYS B 1 203 ? -22.859 -11.984 17.859 1 97.31 203 LYS B O 1
ATOM 5179 N N . ALA B 1 204 ? -22.141 -11.484 15.82 1 98.06 204 ALA B N 1
ATOM 5180 C CA . ALA B 1 204 ? -23.453 -11.039 15.336 1 98.06 204 ALA B CA 1
ATOM 5181 C C . ALA B 1 204 ? -24.281 -12.219 14.836 1 98.06 204 ALA B C 1
ATOM 5183 O O . ALA B 1 204 ? -25.406 -12.031 14.344 1 98.06 204 ALA B O 1
ATOM 5184 N N . GLY B 1 205 ? -23.734 -13.383 14.852 1 98.06 205 GLY B N 1
ATOM 5185 C CA . GLY B 1 205 ? -24.438 -14.578 14.422 1 98.06 205 GLY B CA 1
ATOM 5186 C C . GLY B 1 205 ? -24.469 -14.734 12.914 1 98.06 205 GLY B C 1
ATOM 5187 O O . GLY B 1 205 ? -25.281 -15.492 12.375 1 98.06 205 GLY B O 1
ATOM 5188 N N . LYS B 1 206 ? -23.625 -14 12.227 1 98.31 206 LYS B N 1
ATOM 5189 C CA . LYS B 1 206 ? -23.531 -14.062 10.773 1 98.31 206 LYS B CA 1
ATOM 5190 C C . LYS B 1 206 ? -22.438 -15.039 10.344 1 98.31 206 LYS B C 1
ATOM 5192 O O . LYS B 1 206 ? -21.297 -14.641 10.102 1 98.31 206 LYS B O 1
ATOM 5197 N N . THR B 1 207 ? -22.812 -16.297 10.117 1 97.88 207 THR B N 1
ATOM 5198 C CA . THR B 1 207 ? -21.781 -17.328 10 1 97.88 207 THR B CA 1
ATOM 5199 C C . THR B 1 207 ? -21.938 -18.094 8.688 1 97.88 207 THR B C 1
ATOM 5201 O O . THR B 1 207 ? -21.109 -18.953 8.367 1 97.88 207 THR B O 1
ATOM 5204 N N . SER B 1 208 ? -23.031 -17.812 7.871 1 97.81 208 SER B N 1
ATOM 5205 C CA . SER B 1 208 ? -23.203 -18.531 6.621 1 97.81 208 SER B CA 1
ATOM 5206 C C . SER B 1 208 ? -22.047 -18.266 5.66 1 97.81 208 SER B C 1
ATOM 5208 O O . SER B 1 208 ? -21.203 -17.406 5.914 1 97.81 208 SER B O 1
ATOM 5210 N N . ALA B 1 209 ? -21.953 -18.938 4.555 1 98.06 209 ALA B N 1
ATOM 5211 C CA . ALA B 1 209 ? -20.828 -18.953 3.621 1 98.06 209 ALA B CA 1
ATOM 5212 C C . ALA B 1 209 ? -20.516 -17.547 3.121 1 98.06 209 ALA B C 1
ATOM 5214 O O . ALA B 1 209 ? -19.344 -17.203 2.945 1 98.06 209 ALA B O 1
ATOM 5215 N N . LYS B 1 210 ? -21.547 -16.781 2.898 1 98 210 LYS B N 1
ATOM 5216 C CA . LYS B 1 210 ? -21.344 -15.461 2.312 1 98 210 LYS B CA 1
ATOM 5217 C C . LYS B 1 210 ? -20.516 -14.578 3.232 1 98 210 LYS B C 1
ATOM 5219 O O . LYS B 1 210 ? -19.812 -13.68 2.766 1 98 210 LYS B O 1
ATOM 5224 N N . TYR B 1 211 ? -20.531 -14.836 4.531 1 98.38 211 TYR B N 1
ATOM 5225 C CA . TYR B 1 211 ? -19.859 -13.977 5.5 1 98.38 211 TYR B CA 1
ATOM 5226 C C . TYR B 1 211 ? -18.359 -14.258 5.52 1 98.38 211 TYR B C 1
ATOM 5228 O O . TYR B 1 211 ? -17.578 -13.461 6.062 1 98.38 211 TYR B O 1
ATOM 5236 N N . HIS B 1 212 ? -17.891 -15.367 4.875 1 98.19 212 HIS B N 1
ATOM 5237 C CA . HIS B 1 212 ? -16.469 -15.539 4.629 1 98.19 212 HIS B CA 1
ATOM 5238 C C . HIS B 1 212 ? -15.914 -14.43 3.74 1 98.19 212 HIS B C 1
ATOM 5240 O O . HIS B 1 212 ? -14.898 -13.812 4.07 1 98.19 212 HIS B O 1
ATOM 5246 N N . ALA B 1 213 ? -16.656 -14.203 2.689 1 98.19 213 ALA B N 1
ATOM 5247 C CA . ALA B 1 213 ? -16.25 -13.156 1.76 1 98.19 213 ALA B CA 1
ATOM 5248 C C . ALA B 1 213 ? -16.359 -11.773 2.4 1 98.19 213 ALA B C 1
ATOM 5250 O O . ALA B 1 213 ? -15.492 -10.922 2.211 1 98.19 213 ALA B O 1
ATOM 5251 N N . ILE B 1 214 ? -17.422 -11.578 3.168 1 98 214 ILE B N 1
ATOM 5252 C CA . ILE B 1 214 ? -17.672 -10.297 3.809 1 98 214 ILE B CA 1
ATOM 5253 C C . ILE B 1 214 ? -16.578 -10.016 4.844 1 98 214 ILE B C 1
ATOM 5255 O O . ILE B 1 214 ? -16.203 -8.867 5.062 1 98 214 ILE B O 1
ATOM 5259 N N . SER B 1 215 ? -16.016 -11.07 5.438 1 98.12 215 SER B N 1
ATOM 5260 C CA . SER B 1 215 ? -14.953 -10.93 6.434 1 98.12 215 SER B CA 1
ATOM 5261 C C . SER B 1 215 ? -13.609 -10.609 5.781 1 98.12 215 SER B C 1
ATOM 5263 O O . SER B 1 215 ? -12.656 -10.234 6.461 1 98.12 215 SER B O 1
ATOM 5265 N N . ARG B 1 216 ? -13.531 -10.672 4.461 1 98.19 216 ARG B N 1
ATOM 5266 C CA . ARG B 1 216 ? -12.297 -10.469 3.717 1 98.19 216 ARG B CA 1
ATOM 5267 C C . ARG B 1 216 ? -12.492 -9.484 2.57 1 98.19 216 ARG B C 1
ATOM 5269 O O . ARG B 1 216 ? -12.297 -9.836 1.404 1 98.19 216 ARG B O 1
ATOM 5276 N N . PRO B 1 217 ? -12.844 -8.25 2.852 1 97.56 217 PRO B N 1
ATOM 5277 C CA . PRO B 1 217 ? -12.992 -7.258 1.784 1 97.56 217 PRO B CA 1
ATOM 5278 C C . PRO B 1 217 ? -11.742 -7.141 0.915 1 97.56 217 PRO B C 1
ATOM 5280 O O . PRO B 1 217 ? -10.648 -7.547 1.332 1 97.56 217 PRO B O 1
ATOM 5283 N N . LEU B 1 218 ? -11.891 -6.645 -0.332 1 97.75 218 LEU B N 1
ATOM 5284 C CA . LEU B 1 218 ? -10.805 -6.68 -1.303 1 97.75 218 LEU B CA 1
ATOM 5285 C C . LEU B 1 218 ? -9.594 -5.902 -0.794 1 97.75 218 LEU B C 1
ATOM 5287 O O . LEU B 1 218 ? -8.453 -6.203 -1.161 1 97.75 218 LEU B O 1
ATOM 5291 N N . GLU B 1 219 ? -9.875 -4.879 0.188 1 98.5 219 GLU B N 1
ATOM 5292 C CA . GLU B 1 219 ? -8.773 -4.078 0.706 1 98.5 219 GLU B CA 1
ATOM 5293 C C . GLU B 1 219 ? -7.863 -4.91 1.604 1 98.5 219 GLU B C 1
ATOM 5295 O O . GLU B 1 219 ? -6.703 -4.551 1.825 1 98.5 219 GLU B O 1
ATOM 5300 N N . CYS B 1 220 ? -8.367 -6.051 2.188 1 98.38 220 CYS B N 1
ATOM 5301 C CA . CYS B 1 220 ? -7.516 -6.957 2.947 1 98.38 220 CYS B CA 1
ATOM 5302 C C . CYS B 1 220 ? -6.387 -7.5 2.078 1 98.38 220 CYS B C 1
ATOM 5304 O O . CYS B 1 220 ? -5.246 -7.602 2.531 1 98.38 220 CYS B O 1
ATOM 5306 N N . GLU B 1 221 ? -6.727 -7.852 0.916 1 98.88 221 GLU B N 1
ATOM 5307 C CA . GLU B 1 221 ? -5.758 -8.367 -0.045 1 98.88 221 GLU B CA 1
ATOM 5308 C C . GLU B 1 221 ? -4.902 -7.246 -0.625 1 98.88 221 GLU B C 1
ATOM 5310 O O . GLU B 1 221 ? -3.676 -7.355 -0.681 1 98.88 221 GLU B O 1
ATOM 5315 N N . ALA B 1 222 ? -5.531 -6.137 -1.028 1 98.88 222 ALA B N 1
ATOM 5316 C CA . ALA B 1 222 ? -4.84 -5.027 -1.68 1 98.88 222 ALA B CA 1
ATOM 5317 C C . ALA B 1 222 ? -3.779 -4.426 -0.761 1 98.88 222 ALA B C 1
ATOM 5319 O O . ALA B 1 222 ? -2.668 -4.121 -1.201 1 98.88 222 ALA B O 1
ATOM 5320 N N . GLU B 1 223 ? -4.148 -4.227 0.509 1 98.88 223 GLU B N 1
ATOM 5321 C CA . GLU B 1 223 ? -3.191 -3.701 1.481 1 98.88 223 GLU B CA 1
ATOM 5322 C C . GLU B 1 223 ? -1.938 -4.57 1.546 1 98.88 223 GLU B C 1
ATOM 5324 O O . GLU B 1 223 ? -0.819 -4.055 1.514 1 98.88 223 GLU B O 1
ATOM 5329 N N . ALA B 1 224 ? -2.137 -5.867 1.62 1 98.88 224 ALA B N 1
ATOM 5330 C CA . ALA B 1 224 ? -1.021 -6.801 1.75 1 98.88 224 ALA B CA 1
ATOM 5331 C C . ALA B 1 224 ? -0.174 -6.824 0.481 1 98.88 224 ALA B C 1
ATOM 5333 O O . ALA B 1 224 ? 1.047 -6.984 0.544 1 98.88 224 ALA B O 1
ATOM 5334 N N . ILE B 1 225 ? -0.8 -6.68 -0.655 1 98.94 225 ILE B N 1
ATOM 5335 C CA . ILE B 1 225 ? -0.084 -6.625 -1.925 1 98.94 225 ILE B CA 1
ATOM 5336 C C . ILE B 1 225 ? 0.819 -5.395 -1.957 1 98.94 225 ILE B C 1
ATOM 5338 O O . ILE B 1 225 ? 2.018 -5.504 -2.227 1 98.94 225 ILE B O 1
ATOM 5342 N N . ALA B 1 226 ? 0.275 -4.215 -1.643 1 98.88 226 ALA B N 1
ATOM 5343 C CA . ALA B 1 226 ? 1.063 -2.984 -1.633 1 98.88 226 ALA B CA 1
ATOM 5344 C C . ALA B 1 226 ? 2.205 -3.072 -0.625 1 98.88 226 ALA B C 1
ATOM 5346 O O . ALA B 1 226 ? 3.314 -2.604 -0.89 1 98.88 226 ALA B O 1
ATOM 5347 N N . ARG B 1 227 ? 1.917 -3.635 0.535 1 98.81 227 ARG B N 1
ATOM 5348 C CA . ARG B 1 227 ? 2.914 -3.826 1.584 1 98.81 227 ARG B CA 1
ATOM 5349 C C . ARG B 1 227 ? 4.094 -4.645 1.074 1 98.81 227 ARG B C 1
ATOM 5351 O O . ARG B 1 227 ? 5.246 -4.215 1.179 1 98.81 227 ARG B O 1
ATOM 5358 N N . MET B 1 228 ? 3.812 -5.738 0.436 1 98.94 228 MET B N 1
ATOM 5359 C CA . MET B 1 228 ? 4.871 -6.637 -0.014 1 98.94 228 MET B CA 1
ATOM 5360 C C . MET B 1 228 ? 5.645 -6.027 -1.176 1 98.94 228 MET B C 1
ATOM 5362 O O . MET B 1 228 ? 6.852 -6.242 -1.303 1 98.94 228 MET B O 1
ATOM 5366 N N . ILE B 1 229 ? 4.977 -5.305 -2.053 1 98.94 229 ILE B N 1
ATOM 5367 C CA . ILE B 1 229 ? 5.648 -4.617 -3.15 1 98.94 229 ILE B CA 1
ATOM 5368 C C . ILE B 1 229 ? 6.715 -3.678 -2.598 1 98.94 229 ILE B C 1
ATOM 5370 O O . ILE B 1 229 ? 7.859 -3.688 -3.057 1 98.94 229 ILE B O 1
ATOM 5374 N N . ASN B 1 230 ? 6.352 -2.91 -1.585 1 98.94 230 ASN B N 1
ATOM 5375 C CA . ASN B 1 230 ? 7.293 -1.952 -1.016 1 98.94 230 ASN B CA 1
ATOM 5376 C C . ASN B 1 230 ? 8.375 -2.648 -0.198 1 98.94 230 ASN B C 1
ATOM 5378 O O . ASN B 1 230 ? 9.539 -2.246 -0.233 1 98.94 230 ASN B O 1
ATOM 5382 N N . LEU B 1 231 ? 8.031 -3.676 0.577 1 98.88 231 LEU B N 1
ATOM 5383 C CA . LEU B 1 231 ? 9.023 -4.438 1.323 1 98.88 231 LEU B CA 1
ATOM 5384 C C . LEU B 1 231 ? 10.039 -5.082 0.38 1 98.88 231 LEU B C 1
ATOM 5386 O O . LEU B 1 231 ? 11.227 -5.145 0.688 1 98.88 231 LEU B O 1
ATOM 5390 N N . ALA B 1 232 ? 9.531 -5.602 -0.772 1 98.88 232 ALA B N 1
ATOM 5391 C CA . ALA B 1 232 ? 10.43 -6.188 -1.761 1 98.88 232 ALA B CA 1
ATOM 5392 C C . ALA B 1 232 ? 11.43 -5.156 -2.273 1 98.88 232 ALA B C 1
ATOM 5394 O O . ALA B 1 232 ? 12.617 -5.453 -2.428 1 98.88 232 ALA B O 1
ATOM 5395 N N . LYS B 1 233 ? 10.922 -3.947 -2.559 1 98.69 233 LYS B N 1
ATOM 5396 C CA . LYS B 1 233 ? 11.812 -2.871 -2.996 1 98.69 233 LYS B CA 1
ATOM 5397 C C . LYS B 1 233 ? 12.867 -2.566 -1.938 1 98.69 233 LYS B C 1
ATOM 5399 O O . LYS B 1 233 ? 14.039 -2.357 -2.266 1 98.69 233 LYS B O 1
ATOM 5404 N N . LEU B 1 234 ? 12.5 -2.549 -0.661 1 98.31 234 LEU B N 1
ATOM 5405 C CA . LEU B 1 234 ? 13.383 -2.254 0.463 1 98.31 234 LEU B CA 1
ATOM 5406 C C . LEU B 1 234 ? 14.406 -3.365 0.651 1 98.31 234 LEU B C 1
ATOM 5408 O O . LEU B 1 234 ? 15.461 -3.145 1.254 1 98.31 234 LEU B O 1
ATOM 5412 N N . ALA B 1 235 ? 14.055 -4.57 0.192 1 98.06 235 ALA B N 1
ATOM 5413 C CA . ALA B 1 235 ? 14.969 -5.711 0.233 1 98.06 235 ALA B CA 1
ATOM 5414 C C . ALA B 1 235 ? 15.773 -5.816 -1.058 1 98.06 235 ALA B C 1
ATOM 5416 O O . ALA B 1 235 ? 15.82 -6.879 -1.683 1 98.06 235 ALA B O 1
ATOM 5417 N N . ASP B 1 236 ? 16.359 -4.703 -1.533 1 96.75 236 ASP B N 1
ATOM 5418 C CA . ASP B 1 236 ? 17.203 -4.59 -2.715 1 96.75 236 ASP B CA 1
ATOM 5419 C C . ASP B 1 236 ? 16.469 -5.047 -3.969 1 96.75 236 ASP B C 1
ATOM 5421 O O . ASP B 1 236 ? 16.969 -5.883 -4.723 1 96.75 236 ASP B O 1
ATOM 5425 N N . ASP B 1 237 ? 15.188 -4.605 -4.027 1 97.69 237 ASP B N 1
ATOM 5426 C CA . ASP B 1 237 ? 14.336 -4.883 -5.184 1 97.69 237 ASP B CA 1
ATOM 5427 C C . ASP B 1 237 ? 14.219 -6.387 -5.43 1 97.69 237 ASP B C 1
ATOM 5429 O O . ASP B 1 237 ? 14.477 -6.859 -6.539 1 97.69 237 ASP B O 1
ATOM 5433 N N . ALA B 1 238 ? 13.953 -7.145 -4.336 1 98.62 238 ALA B N 1
ATOM 5434 C CA . ALA B 1 238 ? 13.758 -8.586 -4.43 1 98.62 238 ALA B CA 1
ATOM 5435 C C . ALA B 1 238 ? 12.609 -8.93 -5.367 1 98.62 238 ALA B C 1
ATOM 5437 O O . ALA B 1 238 ? 11.578 -8.25 -5.371 1 98.62 238 ALA B O 1
ATOM 5438 N N . PRO B 1 239 ? 12.82 -9.969 -6.262 1 98.81 239 PRO B N 1
ATOM 5439 C CA . PRO B 1 239 ? 11.719 -10.375 -7.133 1 98.81 239 PRO B CA 1
ATOM 5440 C C . PRO B 1 239 ? 10.508 -10.898 -6.352 1 98.81 239 PRO B C 1
ATOM 5442 O O . PRO B 1 239 ? 10.672 -11.664 -5.395 1 98.81 239 PRO B O 1
ATOM 5445 N N . LEU B 1 240 ? 9.344 -10.414 -6.738 1 98.88 240 LEU B N 1
ATOM 5446 C CA . LEU B 1 240 ? 8.109 -10.719 -6.023 1 98.88 240 LEU B CA 1
ATOM 5447 C C . LEU B 1 240 ? 7.051 -11.273 -6.969 1 98.88 240 LEU B C 1
ATOM 5449 O O . LEU B 1 240 ? 6.891 -10.781 -8.086 1 98.88 240 LEU B O 1
ATOM 5453 N N . TYR B 1 241 ? 6.379 -12.352 -6.559 1 98.88 241 TYR B N 1
ATOM 5454 C CA . TYR B 1 241 ? 5.289 -12.992 -7.281 1 98.88 241 TYR B CA 1
ATOM 5455 C C . TYR B 1 241 ? 4.008 -12.984 -6.457 1 98.88 241 TYR B C 1
ATOM 5457 O O . TYR B 1 241 ? 3.918 -13.672 -5.434 1 98.88 241 TYR B O 1
ATOM 5465 N N . ILE B 1 242 ? 2.988 -12.188 -6.891 1 98.88 242 ILE B N 1
ATOM 5466 C CA . ILE B 1 242 ? 1.698 -12.117 -6.215 1 98.88 242 ILE B CA 1
ATOM 5467 C C . ILE B 1 242 ? 0.797 -13.25 -6.699 1 98.88 242 ILE B C 1
ATOM 5469 O O . ILE B 1 242 ? 0.419 -13.289 -7.875 1 98.88 242 ILE B O 1
ATOM 5473 N N . VAL B 1 243 ? 0.461 -14.094 -5.793 1 98.88 243 VAL B N 1
ATOM 5474 C CA . VAL B 1 243 ? -0.321 -15.258 -6.191 1 98.88 243 VAL B CA 1
ATOM 5475 C C . VAL B 1 243 ? -1.809 -14.922 -6.164 1 98.88 243 VAL B C 1
ATOM 5477 O O . VAL B 1 243 ? -2.238 -14.055 -5.395 1 98.88 243 VAL B O 1
ATOM 5480 N N . HIS B 1 244 ? -2.602 -15.539 -6.973 1 98.75 244 HIS B N 1
ATOM 5481 C CA . HIS B 1 244 ? -4.055 -15.641 -7.035 1 98.75 244 HIS B CA 1
ATOM 5482 C C . HIS B 1 244 ? -4.719 -14.297 -6.777 1 98.75 244 HIS B C 1
ATOM 5484 O O . HIS B 1 244 ? -5.59 -14.188 -5.91 1 98.75 244 HIS B O 1
ATOM 5490 N N . LEU B 1 245 ? -4.266 -13.312 -7.469 1 98.94 245 LEU B N 1
ATOM 5491 C CA . LEU B 1 245 ? -4.855 -11.984 -7.422 1 98.94 245 LEU B CA 1
ATOM 5492 C C . LEU B 1 245 ? -6.355 -12.039 -7.695 1 98.94 245 LEU B C 1
ATOM 5494 O O . LEU B 1 245 ? -6.785 -12.617 -8.695 1 98.94 245 LEU B O 1
ATOM 5498 N N . SER B 1 246 ? -7.156 -11.383 -6.812 1 98.88 246 SER B N 1
ATOM 5499 C CA . SER B 1 246 ? -8.602 -11.57 -6.934 1 98.88 246 SER B CA 1
ATOM 5500 C C . SER B 1 246 ? -9.305 -10.234 -7.156 1 98.88 246 SER B C 1
ATOM 5502 O O . SER B 1 246 ? -10.539 -10.188 -7.242 1 98.88 246 SER B O 1
ATOM 5504 N N . ASN B 1 247 ? -8.547 -9.055 -7.238 1 98.75 247 ASN B N 1
ATOM 5505 C CA . ASN B 1 247 ? -9.273 -7.793 -7.297 1 98.75 247 ASN B CA 1
ATOM 5506 C C . ASN B 1 247 ? -8.492 -6.727 -8.062 1 98.75 247 ASN B C 1
ATOM 5508 O O . ASN B 1 247 ? -7.277 -6.848 -8.234 1 98.75 247 ASN B O 1
ATOM 5512 N N . GLY B 1 248 ? -9.227 -5.73 -8.484 1 98.75 248 GLY B N 1
ATOM 5513 C CA . GLY B 1 248 ? -8.68 -4.68 -9.336 1 98.75 248 GLY B CA 1
ATOM 5514 C C . GLY B 1 248 ? -7.781 -3.715 -8.586 1 98.75 248 GLY B C 1
ATOM 5515 O O . GLY B 1 248 ? -6.836 -3.166 -9.156 1 98.75 248 GLY B O 1
ATOM 5516 N N . LEU B 1 249 ? -8.039 -3.42 -7.34 1 98.69 249 LEU B N 1
ATOM 5517 C CA . LEU B 1 249 ? -7.215 -2.5 -6.57 1 98.69 249 LEU B CA 1
ATOM 5518 C C . LEU B 1 249 ? -5.805 -3.057 -6.387 1 98.69 249 LEU B C 1
ATOM 5520 O O . LEU B 1 249 ? -4.82 -2.33 -6.535 1 98.69 249 LEU B O 1
ATOM 5524 N N . GLY B 1 250 ? -5.742 -4.367 -6.02 1 98.88 250 GLY B N 1
ATOM 5525 C CA . GLY B 1 250 ? -4.441 -5.016 -6.004 1 98.88 250 GLY B CA 1
ATOM 5526 C C . GLY B 1 250 ? -3.713 -4.93 -7.332 1 98.88 250 GLY B C 1
ATOM 5527 O O . GLY B 1 250 ? -2.504 -4.691 -7.367 1 98.88 250 GLY B O 1
ATOM 5528 N N . LEU B 1 251 ? -4.465 -5.137 -8.398 1 98.94 251 LEU B N 1
ATOM 5529 C CA . LEU B 1 251 ? -3.902 -5.031 -9.742 1 98.94 251 LEU B CA 1
ATOM 5530 C C . LEU B 1 251 ? -3.357 -3.629 -9.992 1 98.94 251 LEU B C 1
ATOM 5532 O O . LEU B 1 251 ? -2.314 -3.469 -10.633 1 98.94 251 LEU B O 1
ATOM 5536 N N . ASP B 1 252 ? -4.059 -2.576 -9.531 1 98.81 252 ASP B N 1
ATOM 5537 C CA . ASP B 1 252 ? -3.602 -1.198 -9.688 1 98.81 252 ASP B CA 1
ATOM 5538 C C . ASP B 1 252 ? -2.262 -0.982 -8.992 1 98.81 252 ASP B C 1
ATOM 5540 O O . ASP B 1 252 ? -1.386 -0.291 -9.516 1 98.81 252 ASP B O 1
ATOM 5544 N N . TYR B 1 253 ? -2.107 -1.52 -7.809 1 98.81 253 TYR B N 1
ATOM 5545 C CA . TYR B 1 253 ? -0.833 -1.423 -7.105 1 98.81 253 TYR B CA 1
ATOM 5546 C C . TYR B 1 253 ? 0.271 -2.137 -7.875 1 98.81 253 TYR B C 1
ATOM 5548 O O . TYR B 1 253 ? 1.402 -1.652 -7.945 1 98.81 253 TYR B O 1
ATOM 5556 N N . ILE B 1 254 ? -0.054 -3.285 -8.445 1 98.88 254 ILE B N 1
ATOM 5557 C CA . ILE B 1 254 ? 0.91 -4.039 -9.234 1 98.88 254 ILE B CA 1
ATOM 5558 C C . ILE B 1 254 ? 1.315 -3.23 -10.461 1 98.88 254 ILE B C 1
ATOM 5560 O O . ILE B 1 254 ? 2.498 -3.166 -10.812 1 98.88 254 ILE B O 1
ATOM 5564 N N . ARG B 1 255 ? 0.36 -2.643 -11.117 1 98.75 255 ARG B N 1
ATOM 5565 C CA . ARG B 1 255 ? 0.635 -1.808 -12.281 1 98.75 255 ARG B CA 1
ATOM 5566 C C . ARG B 1 255 ? 1.581 -0.666 -11.922 1 98.75 255 ARG B C 1
ATOM 5568 O O . ARG B 1 255 ? 2.492 -0.347 -12.688 1 98.75 255 ARG B O 1
ATOM 5575 N N . LEU B 1 256 ? 1.339 -0.043 -10.789 1 98.44 256 LEU B N 1
ATOM 5576 C CA . LEU B 1 256 ? 2.211 1.033 -10.328 1 98.44 256 LEU B CA 1
ATOM 5577 C C . LEU B 1 256 ? 3.633 0.527 -10.117 1 98.44 256 LEU B C 1
ATOM 5579 O O . LEU B 1 256 ? 4.598 1.208 -10.469 1 98.44 256 LEU B O 1
ATOM 5583 N N . ALA B 1 257 ? 3.785 -0.625 -9.492 1 98.62 257 ALA B N 1
ATOM 5584 C CA . ALA B 1 257 ? 5.102 -1.229 -9.297 1 98.62 257 ALA B CA 1
ATOM 5585 C C . ALA B 1 257 ? 5.797 -1.481 -10.633 1 98.62 257 ALA B C 1
ATOM 5587 O O . ALA B 1 257 ? 6.988 -1.203 -10.781 1 98.62 257 ALA B O 1
ATOM 5588 N N . LYS B 1 258 ? 5.035 -2.02 -11.602 1 98.06 258 LYS B N 1
ATOM 5589 C CA . LYS B 1 258 ? 5.586 -2.303 -12.922 1 98.06 258 LYS B CA 1
ATOM 5590 C C . LYS B 1 258 ? 5.988 -1.017 -13.641 1 98.06 258 LYS B C 1
ATOM 5592 O O . LYS B 1 258 ? 7.016 -0.973 -14.32 1 98.06 258 LYS B O 1
ATOM 5597 N N . GLN B 1 259 ? 5.207 -0.01 -13.492 1 97.44 259 GLN B N 1
ATOM 5598 C CA . GLN B 1 259 ? 5.543 1.296 -14.047 1 97.44 259 GLN B CA 1
ATOM 5599 C C . GLN B 1 259 ? 6.855 1.821 -13.469 1 97.44 259 GLN B C 1
ATOM 5601 O O . GLN B 1 259 ? 7.613 2.504 -14.164 1 97.44 259 GLN B O 1
ATOM 5606 N N . ASN B 1 260 ? 7.09 1.506 -12.273 1 97.25 260 ASN B N 1
ATOM 5607 C CA . ASN B 1 260 ? 8.32 1.917 -11.609 1 97.25 260 ASN B CA 1
ATOM 5608 C C . ASN B 1 260 ? 9.453 0.915 -11.852 1 97.25 260 ASN B C 1
ATOM 5610 O O . ASN B 1 260 ? 10.461 0.927 -11.141 1 97.25 260 ASN B O 1
ATOM 5614 N N . GLN B 1 261 ? 9.242 -0.067 -12.734 1 97.12 261 GLN B N 1
ATOM 5615 C CA . GLN B 1 261 ? 10.227 -1.031 -13.219 1 97.12 261 GLN B CA 1
ATOM 5616 C C . GLN B 1 261 ? 10.656 -1.981 -12.102 1 97.12 261 GLN B C 1
ATOM 5618 O O . GLN B 1 261 ? 11.82 -2.389 -12.047 1 97.12 261 GLN B O 1
ATOM 5623 N N . GLN B 1 262 ? 9.758 -2.18 -11.148 1 97.62 262 GLN B N 1
ATOM 5624 C CA . GLN B 1 262 ? 10.031 -3.168 -10.109 1 97.62 262 GLN B CA 1
ATOM 5625 C C . GLN B 1 262 ? 9.828 -4.586 -10.633 1 97.62 262 GLN B C 1
ATOM 5627 O O . GLN B 1 262 ? 9.008 -4.812 -11.531 1 97.62 262 GLN B O 1
ATOM 5632 N N . ALA B 1 263 ? 10.562 -5.535 -10.109 1 97.69 263 ALA B N 1
ATOM 5633 C CA . ALA B 1 263 ? 10.477 -6.941 -10.5 1 97.69 263 ALA B CA 1
ATOM 5634 C C . ALA B 1 263 ? 9.305 -7.629 -9.805 1 97.69 263 ALA B C 1
ATOM 5636 O O . ALA B 1 263 ? 9.508 -8.445 -8.898 1 97.69 263 ALA B O 1
ATOM 5637 N N . VAL B 1 264 ? 8.07 -7.281 -10.25 1 98.62 264 VAL B N 1
ATOM 5638 C 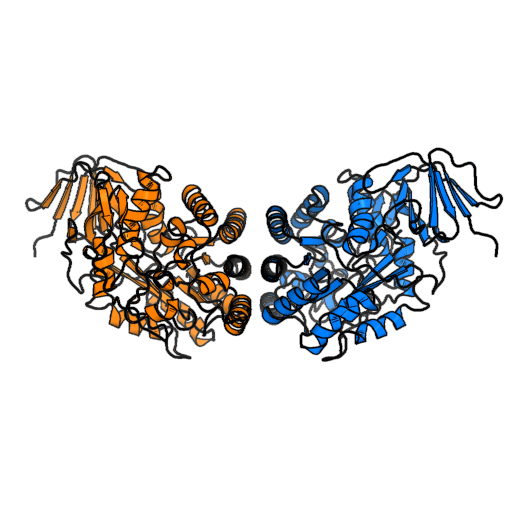CA . VAL B 1 264 ? 6.852 -7.832 -9.672 1 98.62 264 VAL B CA 1
ATOM 5639 C C . VAL B 1 264 ? 6.031 -8.523 -10.758 1 98.62 264 VAL B C 1
ATOM 5641 O O . VAL B 1 264 ? 5.812 -7.965 -11.828 1 98.62 264 VAL B O 1
ATOM 5644 N N . TRP B 1 265 ? 5.637 -9.766 -10.508 1 98.81 265 TRP B N 1
ATOM 5645 C CA . TRP B 1 265 ? 4.75 -10.516 -11.391 1 98.81 265 TRP B CA 1
ATOM 5646 C C . TRP B 1 265 ? 3.508 -10.984 -10.641 1 98.81 265 TRP B C 1
ATOM 5648 O O . TRP B 1 265 ? 3.506 -11.055 -9.414 1 98.81 265 TRP B O 1
ATOM 5658 N N . SER B 1 266 ? 2.461 -11.273 -11.391 1 98.81 266 SER B N 1
ATOM 5659 C CA . SER B 1 266 ? 1.201 -11.609 -10.734 1 98.81 266 SER B CA 1
ATOM 5660 C C . SER B 1 266 ? 0.519 -12.789 -11.422 1 98.81 266 SER B C 1
ATOM 5662 O O . SER B 1 266 ? 0.756 -13.047 -12.602 1 98.81 266 SER B O 1
ATOM 5664 N N . GLU B 1 267 ? -0.212 -13.414 -10.594 1 98.88 267 GLU B N 1
ATOM 5665 C CA . GLU B 1 267 ? -1.011 -14.578 -10.961 1 98.88 267 GLU B CA 1
ATOM 5666 C C . GLU B 1 267 ? -2.486 -14.359 -10.641 1 98.88 267 GLU B C 1
ATOM 5668 O O . GLU B 1 267 ? -2.82 -13.789 -9.594 1 98.88 267 GLU B O 1
ATOM 5673 N N . THR B 1 268 ? -3.344 -14.781 -11.539 1 98.94 268 THR B N 1
ATOM 5674 C CA . THR B 1 268 ? -4.734 -14.969 -11.148 1 98.94 268 THR B CA 1
ATOM 5675 C C . THR B 1 268 ? -5.191 -16.391 -11.445 1 98.94 268 THR B C 1
ATOM 5677 O O . THR B 1 268 ? -4.367 -17.281 -11.641 1 98.94 268 THR B O 1
ATOM 5680 N N . CYS B 1 269 ? -6.465 -16.656 -11.297 1 98.94 269 CYS B N 1
ATOM 5681 C CA . CYS B 1 269 ? -7.059 -17.969 -11.469 1 98.94 269 CYS B CA 1
ATOM 5682 C C . CYS B 1 269 ? -8.391 -17.875 -12.203 1 98.94 269 CYS B C 1
ATOM 5684 O O . CYS B 1 269 ? -9.039 -16.828 -12.195 1 98.94 269 CYS B O 1
ATOM 5686 N N . PRO B 1 270 ? -8.82 -19 -12.797 1 98.94 270 PRO B N 1
ATOM 5687 C CA . PRO B 1 270 ? -10.102 -18.969 -13.5 1 98.94 270 PRO B CA 1
ATOM 5688 C C . PRO B 1 270 ? -11.258 -18.562 -12.586 1 98.94 270 PRO B C 1
ATOM 5690 O O . PRO B 1 270 ? -12.188 -17.875 -13.031 1 98.94 270 PRO B O 1
ATOM 5693 N N . GLN B 1 271 ? -11.258 -18.938 -11.344 1 98.88 271 GLN B N 1
ATOM 5694 C CA . GLN B 1 271 ? -12.367 -18.625 -10.453 1 98.88 271 GLN B CA 1
ATOM 5695 C C . GLN B 1 271 ? -12.492 -17.109 -10.25 1 98.88 271 GLN B C 1
ATOM 5697 O O . GLN B 1 271 ? -13.594 -16.594 -10.031 1 98.88 271 GLN B O 1
ATOM 5702 N N . TYR B 1 272 ? -11.445 -16.359 -10.359 1 98.88 272 TYR B N 1
ATOM 5703 C CA . TYR B 1 272 ? -11.492 -14.922 -10.172 1 98.88 272 TYR B CA 1
ATOM 5704 C C . TYR B 1 272 ? -11.805 -14.211 -11.492 1 98.88 272 TYR B C 1
ATOM 5706 O O . TYR B 1 272 ? -12.07 -13.008 -11.508 1 98.88 272 TYR B O 1
ATOM 5714 N N . LEU B 1 273 ? -11.758 -14.977 -12.562 1 98.88 273 LEU B N 1
ATOM 5715 C CA . LEU B 1 273 ? -12.109 -14.445 -13.875 1 98.88 273 LEU B CA 1
ATOM 5716 C C . LEU B 1 273 ? -13.555 -14.773 -14.227 1 98.88 273 LEU B C 1
ATOM 5718 O O . LEU B 1 273 ? -14.172 -14.086 -15.047 1 98.88 273 LEU B O 1
ATOM 5722 N N . LEU B 1 274 ? -14.172 -15.828 -13.57 1 98.75 274 LEU B N 1
ATOM 5723 C CA . LEU B 1 274 ? -15.391 -16.375 -14.156 1 98.75 274 LEU B CA 1
ATOM 5724 C C . LEU B 1 274 ? -16.5 -16.453 -13.109 1 98.75 274 LEU B C 1
ATOM 5726 O O . LEU B 1 274 ? -17.688 -16.531 -13.461 1 98.75 274 LEU B O 1
ATOM 5730 N N . LEU B 1 275 ? -16.125 -16.547 -11.82 1 98.81 275 LEU B N 1
ATOM 5731 C CA . LEU B 1 275 ? -17.094 -16.734 -10.758 1 98.81 275 LEU B CA 1
ATOM 5732 C C . LEU B 1 275 ? -17.188 -15.484 -9.883 1 98.81 275 LEU B C 1
ATOM 5734 O O . LEU B 1 275 ? -16.172 -14.836 -9.609 1 98.81 275 LEU B O 1
ATOM 5738 N N . ASP B 1 276 ? -18.375 -15.125 -9.531 1 98.44 276 ASP B N 1
ATOM 5739 C CA . ASP B 1 276 ? -18.516 -13.938 -8.695 1 98.44 276 ASP B CA 1
ATOM 5740 C C . ASP B 1 276 ? -19.141 -14.297 -7.344 1 98.44 276 ASP B C 1
ATOM 5742 O O . ASP B 1 276 ? -19.484 -15.453 -7.102 1 98.44 276 ASP B O 1
ATOM 5746 N N . ASP B 1 277 ? -19.266 -13.391 -6.434 1 98.25 277 ASP B N 1
ATOM 5747 C CA . ASP B 1 277 ? -19.578 -13.625 -5.027 1 98.25 277 ASP B CA 1
ATOM 5748 C C . ASP B 1 277 ? -21.062 -13.922 -4.84 1 98.25 277 ASP B C 1
ATOM 5750 O O . ASP B 1 277 ? -21.5 -14.289 -3.748 1 98.25 277 ASP B O 1
ATOM 5754 N N . LYS B 1 278 ? -21.922 -13.812 -5.891 1 98.06 278 LYS B N 1
ATOM 5755 C CA . LYS B 1 278 ? -23.344 -14.172 -5.781 1 98.06 278 LYS B CA 1
ATOM 5756 C C . LYS B 1 278 ? -23.516 -15.656 -5.492 1 98.06 278 LYS B C 1
ATOM 5758 O O . LYS B 1 278 ? -24.531 -16.078 -4.953 1 98.06 278 LYS B O 1
ATOM 5763 N N . LEU B 1 279 ? -22.484 -16.422 -5.801 1 98.5 279 LEU B N 1
ATOM 5764 C CA . LEU B 1 279 ? -22.531 -17.859 -5.629 1 98.5 279 LEU B CA 1
ATOM 5765 C C . LEU B 1 279 ? -22.609 -18.234 -4.152 1 98.5 279 LEU B C 1
ATOM 5767 O O . LEU B 1 279 ? -23.109 -19.312 -3.801 1 98.5 279 LEU B O 1
ATOM 5771 N N . TYR B 1 280 ? -22.188 -17.328 -3.289 1 98.12 280 TYR B N 1
ATOM 5772 C CA . TYR B 1 280 ? -22.219 -17.594 -1.855 1 98.12 280 TYR B CA 1
ATOM 5773 C C . TYR B 1 280 ? -23.656 -17.609 -1.338 1 98.12 280 TYR B C 1
ATOM 5775 O O . TYR B 1 280 ? -23.922 -18.125 -0.245 1 98.12 280 TYR B O 1
ATOM 5783 N N . GLU B 1 281 ? -24.562 -17.016 -2.088 1 96.75 281 GLU B N 1
ATOM 5784 C CA . GLU B 1 281 ? -25.953 -16.938 -1.668 1 96.75 281 GLU B CA 1
ATOM 5785 C C . GLU B 1 281 ? -26.672 -18.266 -1.919 1 96.75 281 GLU B C 1
ATOM 5787 O O . GLU B 1 281 ? -27.766 -18.5 -1.374 1 96.75 281 GLU B O 1
ATOM 5792 N N . ASN B 1 282 ? -26.047 -19.094 -2.715 1 96.94 282 ASN B N 1
ATOM 5793 C CA . ASN B 1 282 ? -26.656 -20.391 -2.996 1 96.94 282 ASN B CA 1
ATOM 5794 C C . ASN B 1 282 ? -26.641 -21.297 -1.766 1 96.94 282 ASN B C 1
ATOM 5796 O O . ASN B 1 282 ? -25.859 -21.078 -0.838 1 96.94 282 ASN B O 1
ATOM 5800 N N . GLU B 1 283 ? -27.5 -22.328 -1.764 1 96.31 283 GLU B N 1
ATOM 5801 C CA . GLU B 1 283 ? -27.562 -23.312 -0.68 1 96.31 283 GLU B CA 1
ATOM 5802 C C . GLU B 1 283 ? -26.234 -24.062 -0.534 1 96.31 283 GLU B C 1
ATOM 5804 O O . GLU B 1 283 ? -25.891 -24.5 0.562 1 96.31 283 GLU B O 1
ATOM 5809 N N . ASP B 1 284 ? -25.516 -24.156 -1.607 1 97.75 284 ASP B N 1
ATOM 5810 C CA . ASP B 1 284 ? -24.234 -24.859 -1.605 1 97.75 284 ASP B CA 1
ATOM 5811 C C . ASP B 1 284 ? -23.078 -23.875 -1.688 1 97.75 284 ASP B C 1
ATOM 5813 O O . ASP B 1 284 ? -22.078 -24.141 -2.355 1 97.75 284 ASP B O 1
ATOM 5817 N N . GLY B 1 285 ? -23.25 -22.719 -1.042 1 98.19 285 GLY B N 1
ATOM 5818 C CA . GLY B 1 285 ? -22.25 -21.672 -1.086 1 98.19 285 GLY B CA 1
ATOM 5819 C C . GLY B 1 285 ? -20.891 -22.109 -0.554 1 98.19 285 GLY B C 1
ATOM 5820 O O . GLY B 1 285 ? -19.859 -21.578 -0.945 1 98.19 285 GLY B O 1
ATOM 5821 N N . ALA B 1 286 ? -20.875 -23.125 0.281 1 98.38 286 ALA B N 1
ATOM 5822 C CA . ALA B 1 286 ? -19.656 -23.625 0.898 1 98.38 286 ALA B CA 1
ATOM 5823 C C . ALA B 1 286 ? -18.703 -24.188 -0.154 1 98.38 286 ALA B C 1
ATOM 5825 O O . ALA B 1 286 ? -17.5 -24.281 0.079 1 98.38 286 ALA B O 1
ATOM 5826 N N . LYS B 1 287 ? -19.266 -24.531 -1.342 1 98.56 287 LYS B N 1
ATOM 5827 C CA . LYS B 1 287 ? -18.438 -25.047 -2.436 1 98.56 287 LYS B CA 1
ATOM 5828 C C . LYS B 1 287 ? -17.406 -24.016 -2.875 1 98.56 287 LYS B C 1
ATOM 5830 O O . LYS B 1 287 ? -16.359 -24.375 -3.42 1 98.56 287 LYS B O 1
ATOM 5835 N N . TYR B 1 288 ? -17.719 -22.766 -2.545 1 98.56 288 TYR B N 1
ATOM 5836 C CA . TYR B 1 288 ? -16.922 -21.672 -3.098 1 98.56 288 TYR B CA 1
ATOM 5837 C C . TYR B 1 288 ? -16.125 -20.969 -2.006 1 98.56 288 TYR B C 1
ATOM 5839 O O . TYR B 1 288 ? -15.594 -19.891 -2.219 1 98.56 288 TYR B O 1
ATOM 5847 N N . LEU B 1 289 ? -16.078 -21.609 -0.815 1 98.5 289 LEU B N 1
ATOM 5848 C CA . LEU B 1 289 ? -15.25 -21.047 0.25 1 98.5 289 LEU B CA 1
ATOM 5849 C C . LEU B 1 289 ? -13.773 -21.234 -0.05 1 98.5 289 LEU B C 1
ATOM 5851 O O . LEU B 1 289 ? -13.305 -22.359 -0.21 1 98.5 289 LEU B O 1
ATOM 5855 N N . MET B 1 290 ? -13.133 -20.156 -0.241 1 98.31 290 MET B N 1
ATOM 5856 C CA . MET B 1 290 ? -11.703 -20.078 -0.521 1 98.31 290 MET B CA 1
ATOM 5857 C C . MET B 1 290 ? -11.133 -18.734 -0.11 1 98.31 290 MET B C 1
ATOM 5859 O O . MET B 1 290 ? -11.883 -17.812 0.221 1 98.31 290 MET B O 1
ATOM 5863 N N . SER B 1 291 ? -9.828 -18.625 -0.118 1 98.06 291 SER B N 1
ATOM 5864 C CA . SER B 1 291 ? -9.133 -17.391 0.235 1 98.06 291 SER B CA 1
ATOM 5865 C C . SER B 1 291 ? -8.039 -17.062 -0.774 1 98.06 291 SER B C 1
ATOM 5867 O O . SER B 1 291 ? -7.117 -17.859 -0.978 1 98.06 291 SER B O 1
ATOM 5869 N N . PRO B 1 292 ? -8.102 -15.953 -1.427 1 98.31 292 PRO B N 1
ATOM 5870 C CA . PRO B 1 292 ? -9.109 -14.906 -1.299 1 98.31 292 PRO B CA 1
ATOM 5871 C C . PRO B 1 292 ? -10.477 -15.336 -1.837 1 98.31 292 PRO B C 1
ATOM 5873 O O . PRO B 1 292 ? -10.562 -16.25 -2.664 1 98.31 292 PRO B O 1
ATOM 5876 N N . PRO B 1 293 ? -11.5 -14.734 -1.304 1 98.75 293 PRO B N 1
ATOM 5877 C CA . PRO B 1 293 ? -12.836 -15.164 -1.728 1 98.75 293 PRO B CA 1
ATOM 5878 C C . PRO B 1 293 ? -13.227 -14.617 -3.098 1 98.75 293 PRO B C 1
ATOM 5880 O O . PRO B 1 293 ? -12.508 -13.789 -3.662 1 98.75 293 PRO B O 1
ATOM 5883 N N . LEU B 1 294 ? -14.289 -15.164 -3.623 1 98.75 294 LEU B N 1
ATOM 5884 C CA . LEU B 1 294 ? -14.867 -14.594 -4.836 1 98.75 294 LEU B CA 1
ATOM 5885 C C . LEU B 1 294 ? -15.258 -13.133 -4.617 1 98.75 294 LEU B C 1
ATOM 5887 O O . LEU B 1 294 ? -15.617 -12.75 -3.506 1 98.75 294 LEU B O 1
ATOM 5891 N N . ARG B 1 295 ? -15.141 -12.367 -5.672 1 98.75 295 ARG B N 1
ATOM 5892 C CA . ARG B 1 295 ? -15.391 -10.93 -5.625 1 98.75 295 ARG B CA 1
ATOM 5893 C C . ARG B 1 295 ? -16.625 -10.562 -6.449 1 98.75 295 ARG B C 1
ATOM 5895 O O . ARG B 1 295 ? -17.141 -11.383 -7.207 1 98.75 295 ARG B O 1
ATOM 5902 N N . PRO B 1 296 ? -17.141 -9.297 -6.281 1 98.06 296 PRO B N 1
ATOM 5903 C CA . PRO B 1 296 ? -18.219 -8.836 -7.141 1 98.06 296 PRO B CA 1
ATOM 5904 C C . PRO B 1 296 ? -17.859 -8.867 -8.625 1 98.06 296 PRO B C 1
ATOM 5906 O O . PRO B 1 296 ? -16.688 -8.711 -8.977 1 98.06 296 PRO B O 1
ATOM 5909 N N . LYS B 1 297 ? -18.812 -9.023 -9.422 1 98.12 297 LYS B N 1
ATOM 5910 C CA . LYS B 1 297 ? -18.672 -9.219 -10.867 1 98.12 297 LYS B CA 1
ATOM 5911 C C . LYS B 1 297 ? -17.766 -8.148 -11.469 1 98.12 297 LYS B C 1
ATOM 5913 O O . LYS B 1 297 ? -16.984 -8.422 -12.391 1 98.12 297 LYS B O 1
ATOM 5918 N N . ALA B 1 298 ? -17.812 -6.934 -10.984 1 98.06 298 ALA B N 1
ATOM 5919 C CA . ALA B 1 298 ? -17.016 -5.828 -11.516 1 98.06 298 ALA B CA 1
ATOM 5920 C C . ALA B 1 298 ? -15.531 -6.129 -11.422 1 98.06 298 ALA B C 1
ATOM 5922 O O . ALA B 1 298 ? -14.75 -5.699 -12.273 1 98.06 298 ALA B O 1
ATOM 5923 N N . GLU B 1 299 ? -15.102 -6.828 -10.414 1 98.62 299 GLU B N 1
ATOM 5924 C CA . GLU B 1 299 ? -13.695 -7.145 -10.219 1 98.62 299 GLU B CA 1
ATOM 5925 C C . GLU B 1 299 ? -13.203 -8.141 -11.266 1 98.62 299 GLU B C 1
ATOM 5927 O O . GLU B 1 299 ? -12.031 -8.109 -11.664 1 98.62 299 GLU B O 1
ATOM 5932 N N . LEU B 1 300 ? -14.062 -9.055 -11.719 1 98.69 300 LEU B N 1
ATOM 5933 C CA . LEU B 1 300 ? -13.688 -10.023 -12.75 1 98.69 300 LEU B CA 1
ATOM 5934 C C . LEU B 1 300 ? -13.227 -9.32 -14.016 1 98.69 300 LEU B C 1
ATOM 5936 O O . LEU B 1 300 ? -12.203 -9.68 -14.594 1 98.69 300 LEU B O 1
ATOM 5940 N N . GLU B 1 301 ? -13.992 -8.312 -14.375 1 98.56 301 GLU B N 1
ATOM 5941 C CA . GLU B 1 301 ? -13.664 -7.582 -15.594 1 98.56 301 GLU B CA 1
ATOM 5942 C C . GLU B 1 301 ? -12.328 -6.859 -15.453 1 98.56 301 GLU B C 1
ATOM 5944 O O . GLU B 1 301 ? -11.555 -6.777 -16.422 1 98.56 301 GLU B O 1
ATOM 5949 N N . LYS B 1 302 ? -12.078 -6.324 -14.305 1 98.75 302 LYS B N 1
ATOM 5950 C CA . LYS B 1 302 ? -10.797 -5.672 -14.078 1 98.75 302 LYS B CA 1
ATOM 5951 C C . LYS B 1 302 ? -9.641 -6.656 -14.234 1 98.75 302 LYS B C 1
ATOM 5953 O O . LYS B 1 302 ? -8.594 -6.312 -14.781 1 98.75 302 LYS B O 1
ATOM 5958 N N . LEU B 1 303 ? -9.812 -7.852 -13.797 1 98.88 303 LEU B N 1
ATOM 5959 C CA . LEU B 1 303 ? -8.758 -8.859 -13.906 1 98.88 303 LEU B CA 1
ATOM 5960 C C . LEU B 1 303 ? -8.586 -9.305 -15.352 1 98.88 303 LEU B C 1
ATOM 5962 O O . LEU B 1 303 ? -7.469 -9.547 -15.805 1 98.88 303 LEU B O 1
ATOM 5966 N N . TRP B 1 304 ? -9.719 -9.422 -16.078 1 98.88 304 TRP B N 1
ATOM 5967 C CA . TRP B 1 304 ? -9.609 -9.727 -17.5 1 98.88 304 TRP B CA 1
ATOM 5968 C C . TRP B 1 304 ? -8.797 -8.656 -18.219 1 98.88 304 TRP B C 1
ATOM 5970 O O . TRP B 1 304 ? -7.973 -8.969 -19.094 1 98.88 304 TRP B O 1
ATOM 5980 N N . GLN B 1 305 ? -9.039 -7.398 -17.844 1 98.75 305 GLN B N 1
ATOM 5981 C CA . GLN B 1 305 ? -8.242 -6.324 -18.422 1 98.75 305 GLN B CA 1
ATOM 5982 C C . GLN B 1 305 ? -6.762 -6.512 -18.125 1 98.75 305 GLN B C 1
ATOM 5984 O O . GLN B 1 305 ? -5.91 -6.215 -18.969 1 98.75 305 GLN B O 1
ATOM 5989 N N . GLY B 1 306 ? -6.469 -6.969 -16.922 1 98.88 306 GLY B N 1
ATOM 5990 C CA . GLY B 1 306 ? -5.09 -7.254 -16.562 1 98.88 306 GLY B CA 1
ATOM 5991 C C . GLY B 1 306 ? -4.477 -8.375 -17.375 1 98.88 306 GLY B C 1
ATOM 5992 O O . GLY B 1 306 ? -3.301 -8.312 -17.734 1 98.88 306 GLY B O 1
ATOM 5993 N N . VAL B 1 307 ? -5.242 -9.375 -17.672 1 98.88 307 VAL B N 1
ATOM 5994 C CA . VAL B 1 307 ? -4.789 -10.469 -18.531 1 98.88 307 VAL B CA 1
ATOM 5995 C C . VAL B 1 307 ? -4.527 -9.953 -19.938 1 98.88 307 VAL B C 1
ATOM 5997 O O . VAL B 1 307 ? -3.49 -10.25 -20.531 1 98.88 307 VAL B O 1
ATOM 6000 N N . GLU B 1 308 ? -5.422 -9.117 -20.406 1 98.5 308 GLU B N 1
ATOM 6001 C CA . GLU B 1 308 ? -5.367 -8.594 -21.781 1 98.5 308 GLU B CA 1
ATOM 6002 C C . GLU B 1 308 ? -4.176 -7.656 -21.953 1 98.5 308 GLU B C 1
ATOM 6004 O O . GLU B 1 308 ? -3.488 -7.711 -22.984 1 98.5 308 GLU B O 1
ATOM 6009 N N . ASP B 1 309 ? -3.898 -6.859 -20.938 1 97.69 309 ASP B N 1
ATOM 6010 C CA . ASP B 1 309 ? -2.885 -5.828 -21.125 1 97.69 309 ASP B CA 1
ATOM 6011 C C . ASP B 1 309 ? -1.526 -6.285 -20.594 1 97.69 309 ASP B C 1
ATOM 6013 O O . ASP B 1 309 ? -0.542 -5.547 -20.672 1 97.69 309 ASP B O 1
ATOM 6017 N N . GLY B 1 310 ? -1.475 -7.504 -20.047 1 97.56 310 GLY B N 1
ATOM 6018 C CA . GLY B 1 310 ? -0.202 -8.094 -19.656 1 97.56 310 GLY B CA 1
ATOM 6019 C C . GLY B 1 310 ? 0.197 -7.77 -18.234 1 97.56 310 GLY B C 1
ATOM 6020 O O . GLY B 1 310 ? 1.28 -8.148 -17.781 1 97.56 310 GLY B O 1
ATOM 6021 N N . SER B 1 311 ? -0.699 -7.094 -17.484 1 98.44 311 SER B N 1
ATOM 6022 C CA . SER B 1 311 ? -0.413 -6.797 -16.094 1 98.44 311 SER B CA 1
ATOM 6023 C C . SER B 1 311 ? -0.509 -8.047 -15.227 1 98.44 311 SER B C 1
ATOM 6025 O O . SER B 1 311 ? 0.074 -8.109 -14.141 1 98.44 311 SER B O 1
ATOM 6027 N N . ILE B 1 312 ? -1.234 -9.008 -15.664 1 98.88 312 ILE B N 1
ATOM 6028 C CA . ILE B 1 312 ? -1.256 -10.336 -15.062 1 98.88 312 ILE B CA 1
ATOM 6029 C C . ILE B 1 312 ? -0.407 -11.297 -15.898 1 98.88 312 ILE B C 1
ATOM 6031 O O . ILE B 1 312 ? -0.599 -11.406 -17.109 1 98.88 312 ILE B O 1
ATOM 6035 N N . ASP B 1 313 ? 0.475 -11.961 -15.227 1 98.75 313 ASP B N 1
ATOM 6036 C CA . ASP B 1 313 ? 1.548 -12.656 -15.93 1 98.75 313 ASP B CA 1
ATOM 6037 C C . ASP B 1 313 ? 1.197 -14.125 -16.156 1 98.75 313 ASP B C 1
ATOM 6039 O O . ASP B 1 313 ? 1.66 -14.742 -17.125 1 98.75 313 ASP B O 1
ATOM 6043 N N . THR B 1 314 ? 0.467 -14.688 -15.242 1 98.88 314 THR B N 1
ATOM 6044 C CA . THR B 1 314 ? 0.137 -16.109 -15.32 1 98.88 314 THR B CA 1
ATOM 6045 C C . THR B 1 314 ? -1.294 -16.359 -14.852 1 98.88 314 THR B C 1
ATOM 6047 O O . THR B 1 314 ? -1.864 -15.547 -14.117 1 98.88 314 THR B O 1
ATOM 6050 N N . VAL B 1 315 ? -1.873 -17.422 -15.32 1 98.94 315 VAL B N 1
ATOM 6051 C CA . VAL B 1 315 ? -3.133 -17.938 -14.797 1 98.94 315 VAL B CA 1
ATOM 6052 C C . VAL B 1 315 ? -2.932 -19.375 -14.289 1 98.94 315 VAL B C 1
ATOM 6054 O O . VAL B 1 315 ? -2.684 -20.281 -15.078 1 98.94 315 VAL B O 1
ATOM 6057 N N . ALA B 1 316 ? -2.928 -19.531 -13.016 1 98.88 316 ALA B N 1
ATOM 6058 C CA . ALA B 1 316 ? -2.838 -20.812 -12.336 1 98.88 316 ALA B CA 1
ATOM 6059 C C . ALA B 1 316 ? -4.168 -21.188 -11.695 1 98.88 316 ALA B C 1
ATOM 6061 O O . ALA B 1 316 ? -5.207 -20.609 -12.023 1 98.88 316 ALA B O 1
ATOM 6062 N N . THR B 1 317 ? -4.215 -22.234 -10.883 1 98.81 317 THR B N 1
ATOM 6063 C CA . THR B 1 317 ? -5.531 -22.688 -10.461 1 98.81 317 THR B CA 1
ATOM 6064 C C . THR B 1 317 ? -5.723 -22.469 -8.961 1 98.81 317 THR B C 1
ATOM 6066 O O . THR B 1 317 ? -6.844 -22.266 -8.492 1 98.81 317 THR B O 1
ATOM 6069 N N . ASP B 1 318 ? -4.547 -22.578 -8.195 1 98.75 318 ASP B N 1
ATOM 6070 C CA . ASP B 1 318 ? -4.688 -22.719 -6.746 1 98.75 318 ASP B CA 1
ATOM 6071 C C . ASP B 1 318 ? -5.586 -23.906 -6.398 1 98.75 318 ASP B C 1
ATOM 6073 O O . ASP B 1 318 ? -6.379 -23.828 -5.457 1 98.75 318 ASP B O 1
ATOM 6077 N N . HIS B 1 319 ? -5.566 -24.969 -7.188 1 98.88 319 HIS B N 1
ATOM 6078 C CA . HIS B 1 319 ? -6.324 -26.188 -6.93 1 98.88 319 HIS B CA 1
ATOM 6079 C C . HIS B 1 319 ? -6.09 -26.688 -5.512 1 98.88 319 HIS B C 1
ATOM 6081 O O . HIS B 1 319 ? -4.953 -27 -5.141 1 98.88 319 HIS B O 1
ATOM 6087 N N . CYS B 1 320 ? -7.031 -26.766 -4.785 1 98.62 320 CYS B N 1
ATOM 6088 C CA . CYS B 1 320 ? -7.082 -27.266 -3.418 1 98.62 320 CYS B CA 1
ATOM 6089 C C . CYS B 1 320 ? -8.445 -27.875 -3.109 1 98.62 320 CYS B C 1
ATOM 6091 O O . CYS B 1 320 ? -9.32 -27.203 -2.549 1 98.62 320 CYS B O 1
ATOM 6093 N N . ALA B 1 321 ? -8.555 -29.141 -3.346 1 98.25 321 ALA B N 1
ATOM 6094 C CA . ALA B 1 321 ? -9.875 -29.766 -3.426 1 98.25 321 ALA B CA 1
ATOM 6095 C C . ALA B 1 321 ? -10.242 -30.453 -2.111 1 98.25 321 ALA B C 1
ATOM 6097 O O . ALA B 1 321 ? -9.477 -31.281 -1.6 1 98.25 321 ALA B O 1
ATOM 6098 N N . PHE B 1 322 ? -11.391 -30.094 -1.62 1 98.56 322 PHE B N 1
ATOM 6099 C CA . PHE B 1 322 ? -12.055 -30.766 -0.509 1 98.56 322 PHE B CA 1
ATOM 6100 C C . PHE B 1 322 ? -13.438 -31.25 -0.919 1 98.56 322 PHE B C 1
ATOM 6102 O O . PHE B 1 322 ? -14.133 -30.578 -1.685 1 98.56 322 PHE B O 1
ATOM 6109 N N . SER B 1 323 ? -13.836 -32.406 -0.409 1 98.12 323 SER B N 1
ATOM 6110 C CA . SER B 1 323 ? -15.172 -32.906 -0.743 1 98.12 323 SER B CA 1
ATOM 6111 C C . SER B 1 323 ? -16.25 -32 -0.169 1 98.12 323 SER B C 1
ATOM 6113 O O . SER B 1 323 ? -16.094 -31.469 0.93 1 98.12 323 SER B O 1
ATOM 6115 N N . TYR B 1 324 ? -17.266 -31.797 -0.999 1 98.12 324 TYR B N 1
ATOM 6116 C CA . TYR B 1 324 ? -18.375 -30.984 -0.51 1 98.12 324 TYR B CA 1
ATOM 6117 C C . TYR B 1 324 ? -19.156 -31.719 0.572 1 98.12 324 TYR B C 1
ATOM 6119 O O . TYR B 1 324 ? -19.328 -31.203 1.679 1 98.12 324 TYR B O 1
ATOM 6127 N N . LYS B 1 325 ? -19.516 -32.906 0.335 1 97.75 325 LYS B N 1
ATOM 6128 C CA . LYS B 1 325 ? -20.453 -33.656 1.166 1 97.75 325 LYS B CA 1
ATOM 6129 C C . LYS B 1 325 ? -19.844 -33.969 2.535 1 97.75 325 LYS B C 1
ATOM 6131 O O . LYS B 1 325 ? -20.562 -34 3.541 1 97.75 325 LYS B O 1
ATOM 6136 N N . GLU B 1 326 ? -18.562 -34.094 2.621 1 97.12 326 GLU B N 1
ATOM 6137 C CA . GLU B 1 326 ? -17.953 -34.562 3.865 1 97.12 326 GLU B CA 1
ATOM 6138 C C . GLU B 1 326 ? -17.156 -33.438 4.539 1 97.12 326 GLU B C 1
ATOM 6140 O O . GLU B 1 326 ? -17.156 -33.344 5.77 1 97.12 326 GLU B O 1
ATOM 6145 N N . GLN B 1 327 ? -16.547 -32.625 3.76 1 97.81 327 GLN B N 1
ATOM 6146 C CA . GLN B 1 327 ? -15.547 -31.75 4.355 1 97.81 327 GLN B CA 1
ATOM 6147 C C . GLN B 1 327 ? -16.031 -30.297 4.375 1 97.81 327 GLN B C 1
ATOM 6149 O O . GLN B 1 327 ? -15.734 -29.547 5.305 1 97.81 327 GLN B O 1
ATOM 6154 N N . LYS B 1 328 ? -16.844 -29.859 3.385 1 98.19 328 LYS B N 1
ATOM 6155 C CA . LYS B 1 328 ? -17.109 -28.422 3.262 1 98.19 328 LYS B CA 1
ATOM 6156 C C . LYS B 1 328 ? -18.562 -28.109 3.646 1 98.19 328 LYS B C 1
ATOM 6158 O O . LYS B 1 328 ? -18.891 -26.938 3.883 1 98.19 328 LYS B O 1
ATOM 6163 N N . VAL B 1 329 ? -19.422 -29.094 3.76 1 97.69 329 VAL B N 1
ATOM 6164 C CA . VAL B 1 329 ? -20.859 -28.891 3.852 1 97.69 329 VAL B CA 1
ATOM 6165 C C . VAL B 1 329 ? -21.172 -28.031 5.078 1 97.69 329 VAL B C 1
ATOM 6167 O O . VAL B 1 329 ? -22.109 -27.219 5.051 1 97.69 329 VAL B O 1
ATOM 6170 N N . SER B 1 330 ? -20.422 -28.156 6.105 1 96.5 330 SER B N 1
ATOM 6171 C CA . SER B 1 330 ? -20.656 -27.406 7.336 1 96.5 330 SER B CA 1
ATOM 6172 C C . SER B 1 330 ? -20.406 -25.922 7.133 1 96.5 330 SER B C 1
ATOM 6174 O O . SER B 1 330 ? -20.875 -25.094 7.918 1 96.5 330 SER B O 1
ATOM 6176 N N . GLY B 1 331 ? -19.672 -25.594 6.148 1 97.06 331 GLY B N 1
ATOM 6177 C CA . GLY B 1 331 ? -19.375 -24.203 5.836 1 97.06 331 GLY B CA 1
ATOM 6178 C C . GLY B 1 331 ? -20.594 -23.406 5.422 1 97.06 331 GLY B C 1
ATOM 6179 O O . GLY B 1 331 ? -20.578 -22.172 5.438 1 97.06 331 GLY B O 1
ATOM 6180 N N . ASN B 1 332 ? -21.656 -24.109 5.008 1 97.56 332 ASN B N 1
ATOM 6181 C CA . ASN B 1 332 ? -22.891 -23.406 4.664 1 97.56 332 ASN B CA 1
ATOM 6182 C C . ASN B 1 332 ? -23.516 -22.719 5.879 1 97.56 332 ASN B C 1
ATOM 6184 O O . ASN B 1 332 ? -24.125 -21.656 5.754 1 97.56 332 ASN B O 1
ATOM 6188 N N . ASP B 1 333 ? -23.281 -23.312 7.02 1 96.69 333 ASP B N 1
ATOM 6189 C CA . ASP B 1 333 ? -23.859 -22.797 8.258 1 96.69 333 ASP B CA 1
ATOM 6190 C C . ASP B 1 333 ? -22.812 -22 9.047 1 96.69 333 ASP B C 1
ATOM 6192 O O . ASP B 1 333 ? -23.172 -21.078 9.789 1 96.69 333 ASP B O 1
ATOM 6196 N N . ASP B 1 334 ? -21.625 -22.469 8.938 1 97.56 334 ASP B N 1
ATOM 6197 C CA . ASP B 1 334 ? -20.531 -21.844 9.688 1 97.56 334 ASP B CA 1
ATOM 6198 C C . ASP B 1 334 ? -19.25 -21.812 8.859 1 97.56 334 ASP B C 1
ATOM 6200 O O . ASP B 1 334 ? -18.469 -22.766 8.875 1 97.56 334 ASP B O 1
ATOM 6204 N N . PHE B 1 335 ? -18.953 -20.656 8.297 1 97.5 335 PHE B N 1
ATOM 6205 C CA . PHE B 1 335 ? -17.812 -20.547 7.402 1 97.5 335 PHE B CA 1
ATOM 6206 C C . PHE B 1 335 ? -16.5 -20.734 8.164 1 97.5 335 PHE B C 1
ATOM 6208 O O . PHE B 1 335 ? -15.469 -21.047 7.562 1 97.5 335 PHE B O 1
ATOM 6215 N N . SER B 1 336 ? -16.484 -20.609 9.469 1 94.69 336 SER B N 1
ATOM 6216 C CA . SER B 1 336 ? -15.258 -20.609 10.266 1 94.69 336 SER B CA 1
ATOM 6217 C C . SER B 1 336 ? -14.727 -22.031 10.453 1 94.69 336 SER B C 1
ATOM 6219 O O . SER B 1 336 ? -13.578 -22.219 10.859 1 94.69 336 SER B O 1
ATOM 6221 N N . VAL B 1 337 ? -15.477 -23.016 10.102 1 94.62 337 VAL B N 1
ATOM 6222 C CA . VAL B 1 337 ? -15.047 -24.391 10.32 1 94.62 337 VAL B CA 1
ATOM 6223 C C . VAL B 1 337 ? -14.883 -25.094 8.984 1 94.62 337 VAL B C 1
ATOM 6225 O O . VAL B 1 337 ? -14.773 -26.328 8.93 1 94.62 337 VAL B O 1
ATOM 6228 N N . CYS B 1 338 ? -14.867 -24.438 7.938 1 96.69 338 CYS B N 1
ATOM 6229 C CA . CYS B 1 338 ? -14.781 -24.984 6.586 1 96.69 338 CYS B CA 1
ATOM 6230 C C . CYS B 1 338 ? -13.375 -24.812 6.023 1 96.69 338 CYS B C 1
ATOM 6232 O O . CYS B 1 338 ? -12.797 -23.734 6.07 1 96.69 338 CYS B O 1
ATOM 6234 N N . PRO B 1 339 ? -12.773 -25.891 5.508 1 97.38 339 PRO B N 1
ATOM 6235 C CA . PRO B 1 339 ? -11.516 -25.688 4.797 1 97.38 339 PRO B CA 1
ATOM 6236 C C . PRO B 1 339 ? -11.672 -24.844 3.537 1 97.38 339 PRO B C 1
ATOM 6238 O O . PRO B 1 339 ? -12.703 -24.906 2.871 1 97.38 339 PRO B O 1
ATOM 6241 N N . ASN B 1 340 ? -10.703 -24.031 3.246 1 97.44 340 ASN B N 1
ATOM 6242 C CA . ASN B 1 340 ? -10.727 -23.125 2.109 1 97.44 340 ASN B CA 1
ATOM 6243 C C . ASN B 1 340 ? -10.078 -23.75 0.877 1 97.44 340 ASN B C 1
ATOM 6245 O O . ASN B 1 340 ? -8.953 -24.25 0.95 1 97.44 340 ASN B O 1
ATOM 6249 N N . GLY B 1 341 ? -10.688 -23.797 -0.218 1 98.06 341 GLY B N 1
ATOM 6250 C CA . GLY B 1 341 ? -10.156 -24.297 -1.475 1 98.06 341 GLY B CA 1
ATOM 6251 C C . GLY B 1 341 ? -11.211 -24.906 -2.377 1 98.06 341 GLY B C 1
ATOM 6252 O O . GLY B 1 341 ? -12.328 -25.188 -1.932 1 98.06 341 GLY B O 1
ATOM 6253 N N . MET B 1 342 ? -10.938 -25.078 -3.543 1 97.69 342 MET B N 1
ATOM 6254 C CA . MET B 1 342 ? -11.836 -25.703 -4.508 1 97.69 342 MET B CA 1
ATOM 6255 C C . MET B 1 342 ? -11.047 -26.422 -5.605 1 97.69 342 MET B C 1
ATOM 6257 O O . MET B 1 342 ? -9.867 -26.141 -5.805 1 97.69 342 MET B O 1
ATOM 6261 N N . PRO B 1 343 ? -11.656 -27.391 -6.258 1 98.62 343 PRO B N 1
ATOM 6262 C CA . PRO B 1 343 ? -11 -28.031 -7.402 1 98.62 343 PRO B CA 1
ATOM 6263 C C . PRO B 1 343 ? -11 -27.156 -8.648 1 98.62 343 PRO B C 1
ATOM 6265 O O . PRO B 1 343 ? -11.852 -26.281 -8.789 1 98.62 343 PRO B O 1
ATOM 6268 N N . GLY B 1 344 ? -9.961 -27.328 -9.516 1 98.56 344 GLY B N 1
ATOM 6269 C CA . GLY B 1 344 ? -9.992 -26.516 -10.727 1 98.56 344 GLY B CA 1
ATOM 6270 C C . GLY B 1 344 ? -8.891 -26.875 -11.703 1 98.56 344 GLY B C 1
ATOM 6271 O O . GLY B 1 344 ? -8.828 -26.312 -12.805 1 98.56 344 GLY B O 1
ATOM 6272 N N . VAL B 1 345 ? -8.016 -27.875 -11.445 1 98.81 345 VAL B N 1
ATOM 6273 C CA . VAL B 1 345 ? -6.785 -28.078 -12.203 1 98.81 345 VAL B CA 1
ATOM 6274 C C . VAL B 1 345 ? -7.121 -28.578 -13.602 1 98.81 345 VAL B C 1
ATOM 6276 O O . VAL B 1 345 ? -6.465 -28.203 -14.578 1 98.81 345 VAL B O 1
ATOM 6279 N N . GLU B 1 346 ? -8.164 -29.422 -13.758 1 98.88 346 GLU B N 1
ATOM 6280 C CA . GLU B 1 346 ? -8.5 -30 -15.055 1 98.88 346 GLU B CA 1
ATOM 6281 C C . GLU B 1 346 ? -9.156 -28.969 -15.969 1 98.88 346 GLU B C 1
ATOM 6283 O O . GLU B 1 346 ? -8.984 -29.016 -17.188 1 98.88 346 GLU B O 1
ATOM 6288 N N . THR B 1 347 ? -9.898 -28.031 -15.344 1 98.81 347 THR B N 1
ATOM 6289 C CA . THR B 1 347 ? -10.727 -27.141 -16.156 1 98.81 347 THR B CA 1
ATOM 6290 C C . THR B 1 347 ? -10 -25.828 -16.438 1 98.81 347 THR B C 1
ATOM 6292 O O . THR B 1 347 ? -10.492 -25 -17.188 1 98.81 347 THR B O 1
ATOM 6295 N N . ARG B 1 348 ? -8.781 -25.641 -15.914 1 98.88 348 ARG B N 1
ATOM 6296 C CA . ARG B 1 348 ? -8.039 -24.391 -16.062 1 98.88 348 ARG B CA 1
ATOM 6297 C C . ARG B 1 348 ? -7.887 -24.016 -17.531 1 98.88 348 ARG B C 1
ATOM 6299 O O . ARG B 1 348 ? -8.352 -22.953 -17.938 1 98.88 348 ARG B O 1
ATOM 6306 N N . MET B 1 349 ? -7.344 -24.906 -18.375 1 98.81 349 MET B N 1
ATOM 6307 C CA . MET B 1 349 ? -6.992 -24.594 -19.75 1 98.81 349 MET B CA 1
ATOM 6308 C C . MET B 1 349 ? -8.25 -24.453 -20.609 1 98.81 349 MET B C 1
ATOM 6310 O O . MET B 1 349 ? -8.391 -23.469 -21.328 1 98.81 349 MET B O 1
ATOM 6314 N N . PRO B 1 350 ? -9.211 -25.359 -20.531 1 98.75 350 PRO B N 1
ATOM 6315 C CA . PRO B 1 350 ? -10.391 -25.188 -21.375 1 98.75 350 PRO B CA 1
ATOM 6316 C C . PRO B 1 350 ? -11.211 -23.953 -21 1 98.75 350 PRO B C 1
ATOM 6318 O O . PRO B 1 350 ? -11.742 -23.281 -21.891 1 98.75 350 PRO B O 1
ATOM 6321 N N . LEU B 1 351 ? -11.344 -23.625 -19.672 1 98.88 351 LEU B N 1
ATOM 6322 C CA . LEU B 1 351 ? -12.07 -22.422 -19.281 1 98.88 351 LEU B CA 1
ATOM 6323 C C . LEU B 1 351 ? -11.406 -21.172 -19.828 1 98.88 351 LEU B C 1
ATOM 6325 O O . LEU B 1 351 ? -12.07 -20.312 -20.406 1 98.88 351 LEU B O 1
ATOM 6329 N N . LEU B 1 352 ? -10.086 -21.094 -19.641 1 98.88 352 LEU B N 1
ATOM 6330 C CA . LEU B 1 352 ? -9.352 -19.922 -20.094 1 98.88 352 LEU B CA 1
ATOM 6331 C C . LEU B 1 352 ? -9.398 -19.812 -21.625 1 98.88 352 LEU B C 1
ATOM 6333 O O . LEU B 1 352 ? -9.523 -18.719 -22.156 1 98.88 352 LEU B O 1
ATOM 6337 N N . PHE B 1 353 ? -9.258 -20.953 -22.328 1 98.88 353 PHE B N 1
ATOM 6338 C CA . PHE B 1 353 ? -9.305 -20.953 -23.781 1 98.88 353 PHE B CA 1
ATOM 6339 C C . PHE B 1 353 ? -10.672 -20.484 -24.266 1 98.88 353 PHE B C 1
ATOM 6341 O O . PHE B 1 353 ? -10.75 -19.656 -25.172 1 98.88 353 PHE B O 1
ATOM 6348 N N . SER B 1 354 ? -11.695 -20.969 -23.672 1 98.88 354 SER B N 1
ATOM 6349 C CA . SER B 1 354 ? -13.062 -20.625 -24.062 1 98.88 354 SER B CA 1
ATOM 6350 C C . SER B 1 354 ? -13.359 -19.156 -23.812 1 98.88 354 SER B C 1
ATOM 6352 O O . SER B 1 354 ? -13.797 -18.453 -24.719 1 98.88 354 SER B O 1
ATOM 6354 N N . GLU B 1 355 ? -13.039 -18.703 -22.578 1 98.69 355 GLU B N 1
ATOM 6355 C CA . GLU B 1 355 ? -13.461 -17.375 -22.156 1 98.69 355 GLU B CA 1
ATOM 6356 C C . GLU B 1 355 ? -12.43 -16.312 -22.547 1 98.69 355 GLU B C 1
ATOM 6358 O O . GLU B 1 355 ? -12.719 -15.117 -22.516 1 98.69 355 GLU B O 1
ATOM 6363 N N . GLY B 1 356 ? -11.281 -16.719 -22.938 1 98.69 356 GLY B N 1
ATOM 6364 C CA . GLY B 1 356 ? -10.242 -15.812 -23.406 1 98.69 356 GLY B CA 1
ATOM 6365 C C . GLY B 1 356 ? -10.078 -15.828 -24.906 1 98.69 356 GLY B C 1
ATOM 6366 O O . GLY B 1 356 ? -10.414 -14.852 -25.594 1 98.69 356 GLY B O 1
ATOM 6367 N N . VAL B 1 357 ? -9.719 -16.953 -25.469 1 98.81 357 VAL B N 1
ATOM 6368 C CA . VAL B 1 357 ? -9.375 -17.062 -26.891 1 98.81 357 VAL B CA 1
ATOM 6369 C C . VAL B 1 357 ? -10.648 -17.078 -27.734 1 98.81 357 VAL B C 1
ATOM 6371 O O . VAL B 1 357 ? -10.828 -16.234 -28.609 1 98.81 357 VAL B O 1
ATOM 6374 N N . MET B 1 358 ? -11.555 -17.984 -27.438 1 98.69 358 MET B N 1
ATOM 6375 C CA . MET B 1 358 ? -12.742 -18.156 -28.266 1 98.69 358 MET B CA 1
ATOM 6376 C C . MET B 1 358 ? -13.68 -16.969 -28.141 1 98.69 358 MET B C 1
ATOM 6378 O O . MET B 1 358 ? -14.43 -16.656 -29.078 1 98.69 358 MET B O 1
ATOM 6382 N N . SER B 1 359 ? -13.625 -16.25 -27.016 1 98 359 SER B N 1
ATOM 6383 C CA . SER B 1 359 ? -14.438 -15.055 -26.812 1 98 359 SER B CA 1
ATOM 6384 C C . SER B 1 359 ? -13.789 -13.836 -27.453 1 98 359 SER B C 1
ATOM 6386 O O . SER B 1 359 ? -14.422 -12.781 -27.578 1 98 359 SER B O 1
ATOM 6388 N N . GLY B 1 360 ? -12.469 -13.945 -27.828 1 98.31 360 GLY B N 1
ATOM 6389 C CA . GLY B 1 360 ? -11.797 -12.875 -28.531 1 98.31 360 GLY B CA 1
ATOM 6390 C C . GLY B 1 360 ? -11.055 -11.922 -27.609 1 98.31 360 GLY B C 1
ATOM 6391 O O . GLY B 1 360 ? -10.516 -10.906 -28.062 1 98.31 360 GLY B O 1
ATOM 6392 N N . ARG B 1 361 ? -10.961 -12.219 -26.375 1 98.06 361 ARG B N 1
ATOM 6393 C CA . ARG B 1 361 ? -10.305 -11.328 -25.422 1 98.06 361 ARG B CA 1
ATOM 6394 C C . ARG B 1 361 ? -8.789 -11.391 -25.562 1 98.06 361 ARG B C 1
ATOM 6396 O O . ARG B 1 361 ? -8.102 -10.383 -25.375 1 98.06 361 ARG B O 1
ATOM 6403 N N . ILE B 1 362 ? -8.312 -12.602 -25.812 1 98.69 362 ILE B N 1
ATOM 6404 C CA . ILE B 1 362 ? -6.879 -12.773 -26.016 1 98.69 362 ILE B CA 1
ATOM 6405 C C . ILE B 1 362 ? -6.633 -13.68 -27.219 1 98.69 362 ILE B C 1
ATOM 6407 O O . ILE B 1 362 ? -7.543 -14.383 -27.672 1 98.69 362 ILE B O 1
ATOM 6411 N N . THR B 1 363 ? -5.398 -13.641 -27.734 1 98.69 363 THR B N 1
ATOM 6412 C CA . THR B 1 363 ? -5 -14.5 -28.844 1 98.69 363 THR B CA 1
ATOM 6413 C C . THR B 1 363 ? -4.555 -15.867 -28.344 1 98.69 363 THR B C 1
ATOM 6415 O O . THR B 1 363 ? -4.277 -16.047 -27.156 1 98.69 363 THR B O 1
ATOM 6418 N N . PRO B 1 364 ? -4.551 -16.859 -29.188 1 98.75 364 PRO B N 1
ATOM 6419 C CA . PRO B 1 364 ? -3.98 -18.141 -28.797 1 98.75 364 PRO B CA 1
ATOM 6420 C C . PRO B 1 364 ? -2.543 -18.016 -28.297 1 98.75 364 PRO B C 1
ATOM 6422 O O . PRO B 1 364 ? -2.137 -18.75 -27.391 1 98.75 364 PRO B O 1
ATOM 6425 N N . GLU B 1 365 ? -1.8 -17.062 -28.922 1 98.75 365 GLU B N 1
ATOM 6426 C CA . GLU B 1 365 ? -0.428 -16.812 -28.484 1 98.75 365 GLU B CA 1
ATOM 6427 C C . GLU B 1 365 ? -0.387 -16.328 -27.047 1 98.75 365 GLU B C 1
ATOM 6429 O O . GLU B 1 365 ? 0.429 -16.797 -26.25 1 98.75 365 GLU B O 1
ATOM 6434 N N . LYS B 1 366 ? -1.29 -15.406 -26.719 1 98.81 366 LYS B N 1
ATOM 6435 C CA . LYS B 1 366 ? -1.377 -14.898 -25.359 1 98.81 366 LYS B CA 1
ATOM 6436 C C . LYS B 1 366 ? -1.792 -16 -24.375 1 98.81 366 LYS B C 1
ATOM 6438 O O . LYS B 1 366 ? -1.311 -16.047 -23.25 1 98.81 366 LYS B O 1
ATOM 6443 N N . PHE B 1 367 ? -2.707 -16.828 -24.828 1 98.81 367 PHE B N 1
ATOM 6444 C CA . PHE B 1 367 ? -3.104 -17.984 -24.047 1 98.81 367 PHE B CA 1
ATOM 6445 C C . PHE B 1 367 ? -1.893 -18.844 -23.688 1 98.81 367 PHE B C 1
ATOM 6447 O O . PHE B 1 367 ? -1.698 -19.203 -22.531 1 98.81 367 PHE B O 1
ATOM 6454 N N . VAL B 1 368 ? -1.04 -19.141 -24.641 1 98.94 368 VAL B N 1
ATOM 6455 C CA . VAL B 1 368 ? 0.176 -19.922 -24.438 1 98.94 368 VAL B CA 1
ATOM 6456 C C . VAL B 1 368 ? 1.133 -19.156 -23.516 1 98.94 368 VAL B C 1
ATOM 6458 O O . VAL B 1 368 ? 1.768 -19.734 -22.641 1 98.94 368 VAL B O 1
ATOM 6461 N N . GLU B 1 369 ? 1.202 -17.859 -23.734 1 98.88 369 GLU B N 1
ATOM 6462 C CA . GLU B 1 369 ? 2.088 -17.031 -22.938 1 98.88 369 GLU B CA 1
ATOM 6463 C C . GLU B 1 369 ? 1.774 -17.156 -21.453 1 98.88 369 GLU B C 1
ATOM 6465 O O . GLU B 1 369 ? 2.672 -17.406 -20.641 1 98.88 369 GLU B O 1
ATOM 6470 N N . ILE B 1 370 ? 0.501 -17.109 -21.047 1 98.88 370 ILE B N 1
ATOM 6471 C CA . ILE B 1 370 ? 0.148 -16.969 -19.641 1 98.88 370 ILE B CA 1
ATOM 6472 C C . ILE B 1 370 ? -0.075 -18.328 -19 1 98.88 370 ILE B C 1
ATOM 6474 O O . ILE B 1 370 ? -0.154 -18.453 -17.781 1 98.88 370 ILE B O 1
ATOM 6478 N N . THR B 1 371 ? -0.061 -19.453 -19.844 1 98.88 371 THR B N 1
ATOM 6479 C CA . THR B 1 371 ? -0.345 -20.766 -19.266 1 98.88 371 THR B CA 1
ATOM 6480 C C . THR B 1 371 ? 0.887 -21.656 -19.328 1 98.88 371 THR B C 1
ATOM 6482 O O . THR B 1 371 ? 0.943 -22.688 -18.672 1 98.88 371 THR B O 1
ATOM 6485 N N . SER B 1 372 ? 1.848 -21.297 -20.219 1 98.88 372 SER B N 1
ATOM 6486 C CA . SER B 1 372 ? 2.961 -22.203 -20.438 1 98.88 372 SER B CA 1
ATOM 6487 C C . SER B 1 372 ? 4.289 -21.469 -20.484 1 98.88 372 SER B C 1
ATOM 6489 O O . SER B 1 372 ? 5.168 -21.688 -19.656 1 98.88 372 SER B O 1
ATOM 6491 N N . PHE B 1 373 ? 4.398 -20.422 -21.312 1 98.75 373 PHE B N 1
ATOM 6492 C CA . PHE B 1 373 ? 5.652 -19.734 -21.594 1 98.75 373 PHE B CA 1
ATOM 6493 C C . PHE B 1 373 ? 6.129 -18.969 -20.359 1 98.75 373 PHE B C 1
ATOM 6495 O O . PHE B 1 373 ? 7.227 -19.203 -19.859 1 98.75 373 PHE B O 1
ATOM 6502 N N . LYS B 1 374 ? 5.297 -18.078 -19.797 1 98.75 374 LYS B N 1
ATOM 6503 C CA . LYS B 1 374 ? 5.684 -17.25 -18.656 1 98.75 374 LYS B CA 1
ATOM 6504 C C . LYS B 1 374 ? 5.902 -18.094 -17.406 1 98.75 374 LYS B C 1
ATOM 6506 O O . LYS B 1 374 ? 6.871 -17.891 -16.672 1 98.75 374 LYS B O 1
ATOM 6511 N N . PRO B 1 375 ? 5.008 -19.047 -17.188 1 98.81 375 PRO B N 1
ATOM 6512 C CA . PRO B 1 375 ? 5.289 -19.953 -16.062 1 98.81 375 PRO B CA 1
ATOM 6513 C C . PRO B 1 375 ? 6.656 -20.625 -16.172 1 98.81 375 PRO B C 1
ATOM 6515 O O . PRO B 1 375 ? 7.383 -20.719 -15.18 1 98.81 375 PRO B O 1
ATOM 6518 N N . ALA B 1 376 ? 6.984 -21.078 -17.328 1 98.81 376 ALA B N 1
ATOM 6519 C CA . ALA B 1 376 ? 8.273 -21.734 -17.516 1 98.81 376 ALA B CA 1
ATOM 6520 C C . ALA B 1 376 ? 9.422 -20.766 -17.281 1 98.81 376 ALA B C 1
ATOM 6522 O O . ALA B 1 376 ? 10.422 -21.125 -16.641 1 98.81 376 ALA B O 1
ATOM 6523 N N . LYS B 1 377 ? 9.273 -19.547 -17.75 1 98.62 377 LYS B N 1
ATOM 6524 C CA . LYS B 1 377 ? 10.312 -18.531 -17.609 1 98.62 377 LYS B CA 1
ATOM 6525 C C . LYS B 1 377 ? 10.477 -18.109 -16.141 1 98.62 377 LYS B C 1
ATOM 6527 O O . LYS B 1 377 ? 11.594 -18.031 -15.633 1 98.62 377 LYS B O 1
ATOM 6532 N N . LEU B 1 378 ? 9.43 -17.922 -15.477 1 98.75 378 LEU B N 1
ATOM 6533 C CA . LEU B 1 378 ? 9.445 -17.391 -14.117 1 98.75 378 LEU B CA 1
ATOM 6534 C C . LEU B 1 378 ? 9.984 -18.422 -13.133 1 98.75 378 LEU B C 1
ATOM 6536 O O . LEU B 1 378 ? 10.609 -18.062 -12.133 1 98.75 378 LEU B O 1
ATOM 6540 N N . PHE B 1 379 ? 9.773 -19.672 -13.484 1 98.81 379 PHE B N 1
ATOM 6541 C CA . PHE B 1 379 ? 10.07 -20.672 -12.469 1 98.81 379 PHE B CA 1
ATOM 6542 C C . PHE B 1 379 ? 11.172 -21.609 -12.93 1 98.81 379 PHE B C 1
ATOM 6544 O O . PHE B 1 379 ? 11.18 -22.797 -12.562 1 98.81 379 PHE B O 1
ATOM 6551 N N . GLY B 1 380 ? 12.023 -21.156 -13.82 1 98.56 380 GLY B N 1
ATOM 6552 C CA . GLY B 1 380 ? 13.297 -21.797 -14.109 1 98.56 380 GLY B CA 1
ATOM 6553 C C . GLY B 1 380 ? 13.164 -23.062 -14.922 1 98.56 380 GLY B C 1
ATOM 6554 O O . GLY B 1 380 ? 13.93 -24.016 -14.734 1 98.56 380 GLY B O 1
ATOM 6555 N N . LEU B 1 381 ? 12.18 -23.125 -15.789 1 98.75 381 LEU B N 1
ATOM 6556 C CA . LEU B 1 381 ? 11.914 -24.344 -16.562 1 98.75 381 LEU B CA 1
ATOM 6557 C C . LEU B 1 381 ? 12.219 -24.109 -18.031 1 98.75 381 LEU B C 1
ATOM 6559 O O . LEU B 1 381 ? 12.305 -25.078 -18.812 1 98.75 381 LEU B O 1
ATOM 6563 N N . TYR B 1 382 ? 12.352 -22.859 -18.5 1 98.38 382 TYR B N 1
ATOM 6564 C CA . TYR B 1 382 ? 12.555 -22.516 -19.906 1 98.38 382 TYR B CA 1
ATOM 6565 C C . TYR B 1 382 ? 14.031 -22.625 -20.281 1 98.38 382 TYR B C 1
ATOM 6567 O O . TYR B 1 382 ? 14.898 -22.188 -19.516 1 98.38 382 TYR B O 1
ATOM 6575 N N . PRO B 1 383 ? 14.391 -23.234 -21.453 1 98 383 PRO B N 1
ATOM 6576 C CA . PRO B 1 383 ? 13.5 -23.672 -22.516 1 98 383 PRO B CA 1
ATOM 6577 C C . PRO B 1 383 ? 13.227 -25.172 -22.469 1 98 383 PRO B C 1
ATOM 6579 O O . PRO B 1 383 ? 12.734 -25.75 -23.453 1 98 383 PRO B O 1
ATOM 6582 N N . GLN B 1 384 ? 13.609 -25.797 -21.328 1 98.69 384 GLN B N 1
ATOM 6583 C CA . GLN B 1 384 ? 13.297 -27.219 -21.188 1 98.69 384 GLN B CA 1
ATOM 6584 C C . GLN B 1 384 ? 11.805 -27.469 -21.391 1 98.69 384 GLN B C 1
ATOM 6586 O O . GLN B 1 384 ? 11.422 -28.469 -21.984 1 98.69 384 GLN B O 1
ATOM 6591 N N . LYS B 1 385 ? 10.984 -26.656 -20.875 1 98.75 385 LYS B N 1
ATOM 6592 C CA . LYS B 1 385 ? 9.523 -26.719 -20.969 1 98.75 385 LYS B CA 1
ATOM 6593 C C . LYS B 1 385 ? 8.938 -25.359 -21.312 1 98.75 385 LYS B C 1
ATOM 6595 O O . LYS B 1 385 ? 9.641 -24.344 -21.281 1 98.75 385 LYS B O 1
ATOM 6600 N N . GLY B 1 386 ? 7.68 -25.281 -21.672 1 98.62 386 GLY B N 1
ATOM 6601 C CA . GLY B 1 386 ? 6.941 -24.047 -21.891 1 98.62 386 GLY B CA 1
ATOM 6602 C C . GLY B 1 386 ? 7.043 -23.531 -23.312 1 98.62 386 GLY B C 1
ATOM 6603 O O . GLY B 1 386 ? 6.605 -22.422 -23.609 1 98.62 386 GLY B O 1
ATOM 6604 N N . CYS B 1 387 ? 7.621 -24.359 -24.234 1 98.25 387 CYS B N 1
ATOM 6605 C CA . CYS B 1 387 ? 7.781 -23.938 -25.625 1 98.25 387 CYS B CA 1
ATOM 6606 C C . CYS B 1 387 ? 7.855 -25.141 -26.562 1 98.25 387 CYS B C 1
ATOM 6608 O O . CYS B 1 387 ? 7.848 -26.281 -26.094 1 98.25 387 CYS B O 1
ATOM 6610 N N . LEU B 1 388 ? 7.773 -24.891 -27.844 1 98.5 388 LEU B N 1
ATOM 6611 C CA . LEU B 1 388 ? 7.859 -25.922 -28.875 1 98.5 388 LEU B CA 1
ATOM 6612 C C . LEU B 1 388 ? 9.18 -25.828 -29.625 1 98.5 388 LEU B C 1
ATOM 6614 O O . LEU B 1 388 ? 9.188 -25.812 -30.859 1 98.5 388 LEU B O 1
ATOM 6618 N N . LEU B 1 389 ? 10.2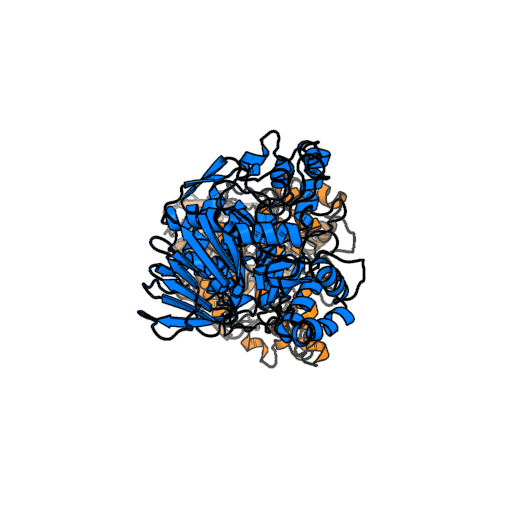73 -25.844 -28.906 1 98.12 389 LEU B N 1
ATOM 6619 C CA . LEU B 1 389 ? 11.586 -25.719 -29.531 1 98.12 389 LEU B CA 1
ATOM 6620 C C . LEU B 1 389 ? 12.312 -27.047 -29.578 1 98.12 389 LEU B C 1
ATOM 6622 O O . LEU B 1 389 ? 12.172 -27.875 -28.656 1 98.12 389 LEU B O 1
ATOM 6626 N N . PRO B 1 390 ? 13.117 -27.234 -30.656 1 98.38 390 PRO B N 1
ATOM 6627 C CA . PRO B 1 390 ? 13.984 -28.406 -30.609 1 98.38 390 PRO B CA 1
ATOM 6628 C C . PRO B 1 390 ? 14.844 -28.469 -29.359 1 98.38 390 PRO B C 1
ATOM 6630 O O . PRO B 1 390 ? 15.414 -27.438 -28.953 1 98.38 390 PRO B O 1
ATOM 6633 N N . GLY B 1 391 ? 14.828 -29.594 -28.781 1 98.44 391 GLY B N 1
ATOM 6634 C CA . GLY B 1 391 ? 15.594 -29.75 -27.547 1 98.44 391 GLY B CA 1
ATOM 6635 C C . GLY B 1 391 ? 14.727 -29.719 -26.312 1 98.44 391 GLY B C 1
ATOM 6636 O O . GLY B 1 391 ? 15.109 -30.25 -25.266 1 98.44 391 GLY B O 1
ATOM 6637 N N . SER B 1 392 ? 13.562 -29.125 -26.344 1 98.75 392 SER B N 1
ATOM 6638 C CA . SER B 1 392 ? 12.633 -29.047 -25.219 1 98.75 392 SER B CA 1
ATOM 6639 C C . SER B 1 392 ? 11.938 -30.375 -24.984 1 98.75 392 SER B C 1
ATOM 6641 O O . SER B 1 392 ? 11.867 -31.219 -25.891 1 98.75 392 SER B O 1
ATOM 6643 N N . ASP B 1 393 ? 11.523 -30.578 -23.75 1 98.88 393 ASP B N 1
ATOM 6644 C CA . ASP B 1 393 ? 10.648 -31.734 -23.5 1 98.88 393 ASP B CA 1
ATOM 6645 C C . ASP B 1 393 ? 9.43 -31.688 -24.422 1 98.88 393 ASP B C 1
ATOM 6647 O O . ASP B 1 393 ? 8.867 -30.625 -24.672 1 98.88 393 ASP B O 1
ATOM 6651 N N . ALA B 1 394 ? 9.07 -32.875 -24.906 1 98.81 394 ALA B N 1
ATOM 6652 C CA . ALA B 1 394 ? 7.875 -32.938 -25.75 1 98.81 394 ALA B CA 1
ATOM 6653 C C . ALA B 1 394 ? 6.605 -32.906 -24.891 1 98.81 394 ALA B C 1
ATOM 6655 O O . ALA B 1 394 ? 5.848 -33.875 -24.859 1 98.81 394 ALA B O 1
ATOM 6656 N N . ASP B 1 395 ? 6.43 -31.859 -24.203 1 98.88 395 ASP B N 1
ATOM 6657 C CA . ASP B 1 395 ? 5.199 -31.531 -23.5 1 98.88 395 ASP B CA 1
ATOM 6658 C C . ASP B 1 395 ? 4.254 -30.719 -24.391 1 98.88 395 ASP B C 1
ATOM 6660 O O . ASP B 1 395 ? 4.492 -29.547 -24.641 1 98.88 395 ASP B O 1
ATOM 6664 N N . ILE B 1 396 ? 3.17 -31.391 -24.812 1 98.88 396 ILE B N 1
ATOM 6665 C CA . ILE B 1 396 ? 2.342 -30.797 -25.859 1 98.88 396 ILE B CA 1
ATOM 6666 C C . ILE B 1 396 ? 0.867 -31.062 -25.547 1 98.88 396 ILE B C 1
ATOM 6668 O O . ILE B 1 396 ? 0.509 -32.125 -25.031 1 98.88 396 ILE B O 1
ATOM 6672 N N . VAL B 1 397 ? 0.056 -30.109 -25.844 1 98.94 397 VAL B N 1
ATOM 6673 C CA . VAL B 1 397 ? -1.391 -30.297 -25.766 1 98.94 397 VAL B CA 1
ATOM 6674 C C . VAL B 1 397 ? -2.016 -29.953 -27.125 1 98.94 397 VAL B C 1
ATOM 6676 O O . VAL B 1 397 ? -1.622 -28.969 -27.766 1 98.94 397 VAL B O 1
ATOM 6679 N N . LEU B 1 398 ? -2.818 -30.812 -27.672 1 98.88 398 LEU B N 1
ATOM 6680 C CA . LEU B 1 398 ? -3.621 -30.562 -28.859 1 98.88 398 LEU B CA 1
ATOM 6681 C C . LEU B 1 398 ? -5.023 -30.094 -28.484 1 98.88 398 LEU B C 1
ATOM 6683 O O . LEU B 1 398 ? -5.746 -30.797 -27.766 1 98.88 398 LEU B O 1
ATOM 6687 N N . PHE B 1 399 ? -5.367 -28.922 -28.906 1 98.44 399 PHE B N 1
ATOM 6688 C CA . PHE B 1 399 ? -6.637 -28.281 -28.578 1 98.44 399 PHE B CA 1
ATOM 6689 C C . PHE B 1 399 ? -7.551 -28.234 -29.797 1 98.44 399 PHE B C 1
ATOM 6691 O O . PHE B 1 399 ? -7.125 -27.844 -30.875 1 98.44 399 PHE B O 1
ATOM 6698 N N . ASN B 1 400 ? -8.758 -28.703 -29.656 1 98.75 400 ASN B N 1
ATOM 6699 C CA . ASN B 1 400 ? -9.789 -28.562 -30.688 1 98.75 400 ASN B CA 1
ATOM 6700 C C . ASN B 1 400 ? -10.672 -27.344 -30.438 1 98.75 400 ASN B C 1
ATOM 6702 O O . ASN B 1 400 ? -11.547 -27.375 -29.562 1 98.75 400 ASN B O 1
ATOM 6706 N N . PRO B 1 401 ? -10.477 -26.297 -31.141 1 98.38 401 PRO B N 1
ATOM 6707 C CA . PRO B 1 401 ? -11.242 -25.062 -30.891 1 98.38 401 PRO B CA 1
ATOM 6708 C C . PRO B 1 401 ? -12.711 -25.203 -31.266 1 98.38 401 PRO B C 1
ATOM 6710 O O . PRO B 1 401 ? -13.531 -24.375 -30.875 1 98.38 401 PRO B O 1
ATOM 6713 N N . GLU B 1 402 ? -13.133 -26.266 -31.938 1 97.62 402 GLU B N 1
ATOM 6714 C CA . GLU B 1 402 ? -14.5 -26.406 -32.406 1 97.62 402 GLU B CA 1
ATOM 6715 C C . GLU B 1 402 ? -15.344 -27.234 -31.453 1 97.62 402 GLU B C 1
ATOM 6717 O O . GLU B 1 402 ? -16.578 -27.266 -31.562 1 97.62 402 GLU B O 1
ATOM 6722 N N . LEU B 1 403 ? -14.695 -27.875 -30.594 1 97.69 403 LEU B N 1
ATOM 6723 C CA . LEU B 1 403 ? -15.43 -28.719 -29.656 1 97.69 403 LEU B CA 1
ATOM 6724 C C . LEU B 1 403 ? -16.219 -27.875 -28.672 1 97.69 403 LEU B C 1
ATOM 6726 O O . LEU B 1 403 ? -15.711 -26.875 -28.141 1 97.69 403 LEU B O 1
ATOM 6730 N N . LYS B 1 404 ? -17.484 -28.188 -28.469 1 97.69 404 LYS B N 1
ATOM 6731 C CA . LYS B 1 404 ? -18.344 -27.594 -27.453 1 97.69 404 LYS B CA 1
ATOM 6732 C C . LYS B 1 404 ? -18.625 -28.578 -26.328 1 97.69 404 LYS B C 1
ATOM 6734 O O . LYS B 1 404 ? -19.125 -29.688 -26.578 1 97.69 404 LYS B O 1
ATOM 6739 N N . VAL B 1 405 ? -18.281 -28.172 -25.156 1 97.38 405 VAL B N 1
ATOM 6740 C CA . VAL B 1 405 ? -18.391 -29.094 -24.031 1 97.38 405 VAL B CA 1
ATOM 6741 C C . VAL B 1 405 ? -19.156 -28.438 -22.891 1 97.38 405 VAL B C 1
ATOM 6743 O O . VAL B 1 405 ? -18.938 -27.25 -22.594 1 97.38 405 VAL B O 1
ATOM 6746 N N . HIS B 1 406 ? -20.141 -29.141 -22.328 1 97.62 406 HIS B N 1
ATOM 6747 C CA . HIS B 1 406 ? -20.703 -28.797 -21.031 1 97.62 406 HIS B CA 1
ATOM 6748 C C . HIS B 1 406 ? -19.953 -29.484 -19.906 1 97.62 406 HIS B C 1
ATOM 6750 O O . HIS B 1 406 ? -19.953 -30.703 -19.812 1 97.62 406 HIS B O 1
ATOM 6756 N N . ILE B 1 407 ? -19.375 -28.734 -19.062 1 98.38 407 ILE B N 1
ATOM 6757 C CA . ILE B 1 407 ? -18.594 -29.312 -17.984 1 98.38 407 ILE B CA 1
ATOM 6758 C C . ILE B 1 407 ? -19.516 -30.062 -17.016 1 98.38 407 ILE B C 1
ATOM 6760 O O . ILE B 1 407 ? -20.531 -29.531 -16.594 1 98.38 407 ILE B O 1
ATOM 6764 N N . SER B 1 408 ? -19.219 -31.266 -16.797 1 98 408 SER B N 1
ATOM 6765 C CA . SER B 1 408 ? -19.859 -32.094 -15.781 1 98 408 SER B CA 1
ATOM 6766 C C . SER B 1 408 ? -18.828 -32.812 -14.93 1 98 408 SER B C 1
ATOM 6768 O O . SER B 1 408 ? -17.891 -33.438 -15.453 1 98 408 SER B O 1
ATOM 6770 N N . HIS B 1 409 ? -18.984 -32.781 -13.625 1 98.19 409 HIS B N 1
ATOM 6771 C CA . HIS B 1 409 ? -18 -33.375 -12.734 1 98.19 409 HIS B CA 1
ATOM 6772 C C . HIS B 1 409 ? -17.812 -34.844 -13.023 1 98.19 409 HIS B C 1
ATOM 6774 O O . HIS B 1 409 ? -16.703 -35.375 -12.914 1 98.19 409 HIS B O 1
ATOM 6780 N N . GLU B 1 410 ? -18.828 -35.531 -13.422 1 97.5 410 GLU B N 1
ATOM 6781 C CA . GLU B 1 410 ? -18.781 -36.938 -13.68 1 97.5 410 GLU B CA 1
ATOM 6782 C C . GLU B 1 410 ? -17.766 -37.281 -14.766 1 97.5 410 GLU B C 1
ATOM 6784 O O . GLU B 1 410 ? -17.266 -38.406 -14.836 1 97.5 410 GLU B O 1
ATOM 6789 N N . ASN B 1 411 ? -17.422 -36.312 -15.586 1 97.38 411 ASN B N 1
ATOM 6790 C CA . ASN B 1 411 ? -16.484 -36.531 -16.672 1 97.38 411 ASN B CA 1
ATOM 6791 C C . ASN B 1 411 ? -15.078 -36.062 -16.312 1 97.38 411 ASN B C 1
ATOM 6793 O O . ASN B 1 411 ? -14.156 -36.156 -17.125 1 97.38 411 ASN B O 1
ATOM 6797 N N . LEU B 1 412 ? -14.938 -35.5 -15.133 1 98.38 412 LEU B N 1
ATOM 6798 C CA . LEU B 1 412 ? -13.633 -35 -14.695 1 98.38 412 LEU B CA 1
ATOM 6799 C C . LEU B 1 412 ? -12.883 -36.094 -13.922 1 98.38 412 LEU B C 1
ATOM 6801 O O . LEU B 1 412 ? -13.477 -37.094 -13.531 1 98.38 412 LEU B O 1
ATOM 6805 N N . HIS B 1 413 ? -11.625 -35.906 -13.672 1 98.75 413 HIS B N 1
ATOM 6806 C CA . HIS B 1 413 ? -10.781 -37.031 -13.234 1 98.75 413 HIS B CA 1
ATOM 6807 C C . HIS B 1 413 ? -10.117 -36.719 -11.898 1 98.75 413 HIS B C 1
ATOM 6809 O O . HIS B 1 413 ? -9.117 -37.344 -11.531 1 98.75 413 HIS B O 1
ATOM 6815 N N . ASP B 1 414 ? -10.578 -35.625 -11.227 1 98.19 414 ASP B N 1
ATOM 6816 C CA . ASP B 1 414 ? -10.102 -35.344 -9.875 1 98.19 414 ASP B CA 1
ATOM 6817 C C . ASP B 1 414 ? -10.82 -36.219 -8.852 1 98.19 414 ASP B C 1
ATOM 6819 O O . ASP B 1 414 ? -11.594 -37.125 -9.219 1 98.19 414 ASP B O 1
ATOM 6823 N N . ASN B 1 415 ? -10.445 -36.125 -7.621 1 98.12 415 ASN B N 1
ATOM 6824 C CA . ASN B 1 415 ? -11.031 -36.938 -6.566 1 98.12 415 ASN B CA 1
ATOM 6825 C C . ASN B 1 415 ? -12.055 -36.156 -5.754 1 98.12 415 ASN B C 1
ATOM 6827 O O . ASN B 1 415 ? -12.414 -36.562 -4.641 1 98.12 415 ASN B O 1
ATOM 6831 N N . SER B 1 416 ? -12.508 -35.031 -6.211 1 97.81 416 SER B N 1
ATOM 6832 C CA . SER B 1 416 ? -13.57 -34.25 -5.566 1 97.81 416 SER B CA 1
ATOM 6833 C C . SER B 1 416 ? -14.945 -34.812 -5.91 1 97.81 416 SER B C 1
ATOM 6835 O O . SER B 1 416 ? -15.062 -35.75 -6.703 1 97.81 416 SER B O 1
ATOM 6837 N N . ASP B 1 417 ? -16.047 -34.312 -5.25 1 98.5 417 ASP B N 1
ATOM 6838 C CA . ASP B 1 417 ? -17.406 -34.75 -5.539 1 98.5 417 ASP B CA 1
ATOM 6839 C C . ASP B 1 417 ? -18.234 -33.656 -6.191 1 98.5 417 ASP B C 1
ATOM 6841 O O . ASP B 1 417 ? -19.453 -33.75 -6.258 1 98.5 417 ASP B O 1
ATOM 6845 N N . TYR B 1 418 ? -17.516 -32.594 -6.633 1 98.38 418 TYR B N 1
ATOM 6846 C CA . TYR B 1 418 ? -18.172 -31.516 -7.344 1 98.38 418 TYR B CA 1
ATOM 6847 C C . TYR B 1 418 ? -17.156 -30.734 -8.188 1 98.38 418 TYR B C 1
ATOM 6849 O O . TYR B 1 418 ? -15.953 -30.969 -8.102 1 98.38 418 TYR B O 1
ATOM 6857 N N . THR B 1 419 ? -17.578 -29.969 -9.094 1 98.56 419 THR B N 1
ATOM 6858 C CA . THR B 1 419 ? -16.828 -28.922 -9.781 1 98.56 419 THR B CA 1
ATOM 6859 C C . THR B 1 419 ? -17.547 -27.578 -9.672 1 98.56 419 THR B C 1
ATOM 6861 O O . THR B 1 419 ? -18.766 -27.516 -9.742 1 98.56 419 THR B O 1
ATOM 6864 N N . PRO B 1 420 ? -16.766 -26.5 -9.391 1 98.12 420 PRO B N 1
ATOM 6865 C CA . PRO B 1 420 ? -17.391 -25.172 -9.328 1 98.12 420 PRO B CA 1
ATOM 6866 C C . PRO B 1 420 ? -17.953 -24.719 -10.672 1 98.12 420 PRO B C 1
ATOM 6868 O O . PRO B 1 420 ? -18.672 -23.719 -10.742 1 98.12 420 PRO B O 1
ATOM 6871 N N . TYR B 1 421 ? -17.734 -25.5 -11.734 1 98.5 421 TYR B N 1
ATOM 6872 C CA . TYR B 1 421 ? -18.109 -25.062 -13.07 1 98.5 421 TYR B CA 1
ATOM 6873 C C . TYR B 1 421 ? -19.125 -26.016 -13.688 1 98.5 421 TYR B C 1
ATOM 6875 O O . TYR B 1 421 ? -19.172 -26.172 -14.914 1 98.5 421 TYR B O 1
ATOM 6883 N N . GLU B 1 422 ? -19.891 -26.641 -12.797 1 98 422 GLU B N 1
ATOM 6884 C CA . GLU B 1 422 ? -20.906 -27.562 -13.273 1 98 422 GLU B CA 1
ATOM 6885 C C . GLU B 1 422 ? -21.812 -26.906 -14.305 1 98 422 GLU B C 1
ATOM 6887 O O . GLU B 1 422 ? -22.297 -25.797 -14.094 1 98 422 GLU B O 1
ATOM 6892 N N . SER B 1 423 ? -21.969 -27.5 -15.469 1 96.75 423 SER B N 1
ATOM 6893 C CA . SER B 1 423 ? -22.875 -27.125 -16.562 1 96.75 423 SER B CA 1
ATOM 6894 C C . SER B 1 423 ? -22.375 -25.906 -17.312 1 96.75 423 SER B C 1
ATOM 6896 O O . SER B 1 423 ? -23.078 -25.375 -18.172 1 96.75 423 SER B O 1
ATOM 6898 N N . HIS B 1 424 ? -21.172 -25.5 -16.969 1 97.38 424 HIS B N 1
ATOM 6899 C CA . HIS B 1 424 ? -20.594 -24.406 -17.719 1 97.38 424 HIS B CA 1
ATOM 6900 C C . HIS B 1 424 ? -20.312 -24.828 -19.172 1 97.38 424 HIS B C 1
ATOM 6902 O O . HIS B 1 424 ? -19.734 -25.891 -19.422 1 97.38 424 HIS B O 1
ATOM 6908 N N . GLN B 1 425 ? -20.75 -24.047 -20.078 1 97.69 425 GLN B N 1
ATOM 6909 C CA . GLN B 1 425 ? -20.484 -24.297 -21.484 1 97.69 425 GLN B CA 1
ATOM 6910 C C . GLN B 1 425 ? -19.125 -23.734 -21.891 1 97.69 425 GLN B C 1
ATOM 6912 O O . GLN B 1 425 ? -18.828 -22.562 -21.641 1 97.69 425 GLN B O 1
ATOM 6917 N N . VAL B 1 426 ? -18.328 -24.562 -22.547 1 98.12 426 VAL B N 1
ATOM 6918 C CA . VAL B 1 426 ? -16.984 -24.172 -22.953 1 98.12 426 VAL B CA 1
ATOM 6919 C C . VAL B 1 426 ? -16.781 -24.453 -24.438 1 98.12 426 VAL B C 1
ATOM 6921 O O . VAL B 1 426 ? -17.219 -25.5 -24.938 1 98.12 426 VAL B O 1
ATOM 6924 N N . ASN B 1 427 ? -16.266 -23.438 -25.109 1 98.5 427 ASN B N 1
ATOM 6925 C CA . ASN B 1 427 ? -15.836 -23.609 -26.5 1 98.5 427 ASN B CA 1
ATOM 6926 C C . ASN B 1 427 ? -14.336 -23.875 -26.594 1 98.5 427 ASN B C 1
ATOM 6928 O O . ASN B 1 427 ? -13.523 -22.984 -26.312 1 98.5 427 ASN B O 1
ATOM 6932 N N . GLY B 1 428 ? -13.992 -25.031 -27.125 1 98.5 428 GLY B N 1
ATOM 6933 C CA . GLY B 1 428 ? -12.602 -25.469 -27.156 1 98.5 428 GLY B CA 1
ATOM 6934 C C . GLY B 1 428 ? -12.227 -26.375 -26 1 98.5 428 GLY B C 1
ATOM 6935 O O . GLY B 1 428 ? -12.602 -26.125 -24.859 1 98.5 428 GLY B O 1
ATOM 6936 N N . TRP B 1 429 ? -11.57 -27.453 -26.297 1 98.62 429 TRP B N 1
ATOM 6937 C CA . TRP B 1 429 ? -11.18 -28.438 -25.297 1 98.62 429 TRP B CA 1
ATOM 6938 C C . TRP B 1 429 ? -9.914 -29.172 -25.719 1 98.62 429 TRP B C 1
ATOM 6940 O O . TRP B 1 429 ? -9.688 -29.406 -26.922 1 98.62 429 TRP B O 1
ATOM 6950 N N . PRO B 1 430 ? -9.055 -29.484 -24.781 1 98.75 430 PRO B N 1
ATOM 6951 C CA . PRO B 1 430 ? -7.922 -30.328 -25.156 1 98.75 430 PRO B CA 1
ATOM 6952 C C . PRO B 1 430 ? -8.352 -31.75 -25.531 1 98.75 430 PRO B C 1
ATOM 6954 O O . PRO B 1 430 ? -9.133 -32.375 -24.812 1 98.75 430 PRO B O 1
ATOM 6957 N N . VAL B 1 431 ? -7.785 -32.281 -26.609 1 98.75 431 VAL B N 1
ATOM 6958 C CA . VAL B 1 431 ? -8.211 -33.594 -27.062 1 98.75 431 VAL B CA 1
ATOM 6959 C C . VAL B 1 431 ? -7.07 -34.594 -26.875 1 98.75 431 VAL B C 1
ATOM 6961 O O . VAL B 1 431 ? -7.289 -35.812 -26.891 1 98.75 431 VAL B O 1
ATOM 6964 N N . MET B 1 432 ? -5.875 -34.062 -26.672 1 98.88 432 MET B N 1
ATOM 6965 C CA . MET B 1 432 ? -4.719 -34.938 -26.422 1 98.88 432 MET B CA 1
ATOM 6966 C C . MET B 1 432 ? -3.654 -34.188 -25.609 1 98.88 432 MET B C 1
ATOM 6968 O O . MET B 1 432 ? -3.398 -33.031 -25.844 1 98.88 432 MET B O 1
ATOM 6972 N N . THR B 1 433 ? -3.133 -34.844 -24.625 1 98.94 433 THR B N 1
ATOM 6973 C CA . THR B 1 433 ? -2.025 -34.344 -23.828 1 98.94 433 THR B CA 1
ATOM 6974 C C . THR B 1 433 ? -0.825 -35.281 -23.906 1 98.94 433 THR B C 1
ATOM 6976 O O . THR B 1 433 ? -0.956 -36.469 -23.672 1 98.94 433 THR B O 1
ATOM 6979 N N . ILE B 1 434 ? 0.3 -34.75 -24.297 1 98.88 434 ILE B N 1
ATOM 6980 C CA . ILE B 1 434 ? 1.549 -35.5 -24.406 1 98.88 434 ILE B CA 1
ATOM 6981 C C . ILE B 1 434 ? 2.551 -35 -23.375 1 98.88 434 ILE B C 1
ATOM 6983 O O . ILE B 1 434 ? 2.85 -33.781 -23.312 1 98.88 434 ILE B O 1
ATOM 6987 N N . SER B 1 435 ? 2.979 -35.875 -22.469 1 98.81 435 SER B N 1
ATOM 6988 C CA . SER B 1 435 ? 4.004 -35.562 -21.484 1 98.81 435 SER B CA 1
ATOM 6989 C C . SER B 1 435 ? 5.312 -36.281 -21.797 1 98.81 435 SER B C 1
ATOM 6991 O O . SER B 1 435 ? 5.367 -37.5 -21.797 1 98.81 435 SER B O 1
ATOM 6993 N N . ARG B 1 436 ? 6.34 -35.531 -22.141 1 98.38 436 ARG B N 1
ATOM 6994 C CA . ARG B 1 436 ? 7.641 -36.062 -22.531 1 98.38 436 ARG B CA 1
ATOM 6995 C C . ARG B 1 436 ? 7.5 -37.156 -23.609 1 98.38 436 ARG B C 1
ATOM 6997 O O . ARG B 1 436 ? 8.055 -38.25 -23.484 1 98.38 436 ARG B O 1
ATOM 7004 N N . GLY B 1 437 ? 6.656 -36.844 -24.516 1 98.19 437 GLY B N 1
ATOM 7005 C CA . GLY B 1 437 ? 6.535 -37.688 -25.703 1 98.19 437 GLY B CA 1
ATOM 7006 C C . GLY B 1 437 ? 5.504 -38.781 -25.547 1 98.19 437 GLY B C 1
ATOM 7007 O O . GLY B 1 437 ? 5.164 -39.469 -26.516 1 98.19 437 GLY B O 1
ATOM 7008 N N . GLU B 1 438 ? 4.949 -38.969 -24.406 1 97.94 438 GLU B N 1
ATOM 7009 C CA . GLU B 1 438 ? 3.955 -40 -24.156 1 97.94 438 GLU B CA 1
ATOM 7010 C C . GLU B 1 438 ? 2.547 -39.406 -24.094 1 97.94 438 GLU B C 1
ATOM 7012 O O . GLU B 1 438 ? 2.312 -38.438 -23.391 1 97.94 438 GLU B O 1
ATOM 7017 N N . VAL B 1 439 ? 1.597 -40.031 -24.859 1 98.56 439 VAL B N 1
ATOM 7018 C CA . VAL B 1 439 ? 0.202 -39.625 -24.75 1 98.56 439 VAL B CA 1
ATOM 7019 C C . VAL B 1 439 ? -0.363 -40.031 -23.391 1 98.56 439 VAL B C 1
ATOM 7021 O O . VAL B 1 439 ? -0.48 -41.219 -23.094 1 98.56 439 VAL B O 1
ATOM 7024 N N . VAL B 1 440 ? -0.743 -39.062 -22.594 1 98.75 440 VAL B N 1
ATOM 7025 C CA . VAL B 1 440 ? -1.181 -39.375 -21.25 1 98.75 440 VAL B CA 1
ATOM 7026 C C . VAL B 1 440 ? -2.684 -39.125 -21.125 1 98.75 440 VAL B C 1
ATOM 7028 O O . VAL B 1 440 ? -3.314 -39.594 -20.156 1 98.75 440 VAL B O 1
ATOM 7031 N N . ALA B 1 441 ? -3.26 -38.438 -21.984 1 98.75 441 ALA B N 1
ATOM 7032 C CA . ALA B 1 441 ? -4.703 -38.25 -22.062 1 98.75 441 ALA B CA 1
ATOM 7033 C C . ALA B 1 441 ? -5.156 -38.094 -23.516 1 98.75 441 ALA B C 1
ATOM 7035 O O . ALA B 1 441 ? -4.477 -37.469 -24.328 1 98.75 441 ALA B O 1
ATOM 7036 N N . CYS B 1 442 ? -6.277 -38.656 -23.844 1 98.56 442 CYS B N 1
ATOM 7037 C CA . CYS B 1 442 ? -6.812 -38.625 -25.203 1 98.56 442 CYS B CA 1
ATOM 7038 C C . CYS B 1 442 ? -8.336 -38.688 -25.188 1 98.56 442 CYS B C 1
ATOM 7040 O O . CYS B 1 442 ? -8.914 -39.656 -24.719 1 98.56 442 CYS B O 1
ATOM 7042 N N . ASN B 1 443 ? -8.969 -37.688 -25.688 1 97 443 ASN B N 1
ATOM 7043 C CA . ASN B 1 443 ? -10.414 -37.594 -25.828 1 97 443 ASN B CA 1
ATOM 7044 C C . ASN B 1 443 ? -11.125 -37.938 -24.516 1 97 443 ASN B C 1
ATOM 7046 O O . ASN B 1 443 ? -12.031 -38.781 -24.5 1 97 443 ASN B O 1
ATOM 7050 N N . GLY B 1 444 ? -10.562 -37.375 -23.469 1 95.06 444 GLY B N 1
ATOM 7051 C CA . GLY B 1 444 ? -11.227 -37.469 -22.188 1 95.06 444 GLY B CA 1
ATOM 7052 C C . GLY B 1 444 ? -10.797 -38.719 -21.406 1 95.06 444 GLY B C 1
ATOM 7053 O O . GLY B 1 444 ? -11.172 -38.875 -20.234 1 95.06 444 GLY B O 1
ATOM 7054 N N . GLU B 1 445 ? -10.016 -39.531 -22.016 1 98.06 445 GLU B N 1
ATOM 7055 C CA . GLU B 1 445 ? -9.547 -40.75 -21.344 1 98.06 445 GLU B CA 1
ATOM 7056 C C . GLU B 1 445 ? -8.117 -40.562 -20.844 1 98.06 445 GLU B C 1
ATOM 7058 O O . GLU B 1 445 ? -7.25 -40.062 -21.562 1 98.06 445 GLU B O 1
ATOM 7063 N N . PHE B 1 446 ? -7.938 -40.969 -19.609 1 98.62 446 PHE B N 1
ATOM 7064 C CA . PHE B 1 446 ? -6.59 -40.969 -19.047 1 98.62 446 PHE B CA 1
ATOM 7065 C C . PHE B 1 446 ? -5.805 -42.188 -19.531 1 98.62 446 PHE B C 1
ATOM 7067 O O . PHE B 1 446 ? -6.262 -43.312 -19.406 1 98.62 446 PHE B O 1
ATOM 7074 N N . LEU B 1 447 ? -4.57 -41.969 -20.031 1 98.69 447 LEU B N 1
ATOM 7075 C CA . LEU B 1 447 ? -3.76 -43.031 -20.609 1 98.69 447 LEU B CA 1
ATOM 7076 C C . LEU B 1 447 ? -2.383 -43.094 -19.953 1 98.69 447 LEU B C 1
ATOM 7078 O O . LEU B 1 447 ? -1.535 -43.906 -20.328 1 98.69 447 LEU B O 1
ATOM 7082 N N . GLY B 1 448 ? -2.172 -42.281 -18.953 1 98.19 448 GLY B N 1
ATOM 7083 C CA . GLY B 1 448 ? -0.87 -42.188 -18.297 1 98.19 448 GLY B CA 1
ATOM 7084 C C . GLY B 1 448 ? -0.619 -43.281 -17.297 1 98.19 448 GLY B C 1
ATOM 7085 O O . GLY B 1 448 ? -1.413 -44.219 -17.188 1 98.19 448 GLY B O 1
ATOM 7086 N N . LYS B 1 449 ? 0.515 -43.219 -16.672 1 98.12 449 LYS B N 1
ATOM 7087 C CA . LYS B 1 449 ? 0.932 -44.219 -15.68 1 98.12 449 LYS B CA 1
ATOM 7088 C C . LYS B 1 449 ? 1.447 -43.562 -14.414 1 98.12 449 LYS B C 1
ATOM 7090 O O . LYS B 1 449 ? 2.26 -42.625 -14.484 1 98.12 449 LYS B O 1
ATOM 7095 N N . ALA B 1 450 ? 0.904 -44.062 -13.266 1 98.31 450 ALA B N 1
ATOM 7096 C CA . ALA B 1 450 ? 1.437 -43.562 -11.992 1 98.31 450 ALA B CA 1
ATOM 7097 C C . ALA B 1 450 ? 2.955 -43.719 -11.938 1 98.31 450 ALA B C 1
ATOM 7099 O O . ALA B 1 450 ? 3.498 -44.75 -12.352 1 98.31 450 ALA B O 1
ATOM 7100 N N . GLY B 1 451 ? 3.623 -42.656 -11.531 1 98.31 451 GLY B N 1
ATOM 7101 C CA . GLY B 1 451 ? 5.066 -42.719 -11.375 1 98.31 451 GLY B CA 1
ATOM 7102 C C . GLY B 1 451 ? 5.824 -42.281 -12.617 1 98.31 451 GLY B C 1
ATOM 7103 O O . GLY B 1 451 ? 7.051 -42.156 -12.594 1 98.31 451 GLY B O 1
ATOM 7104 N N . ALA B 1 452 ? 5.082 -42.031 -13.727 1 98.31 452 ALA B N 1
ATOM 7105 C CA . ALA B 1 452 ? 5.734 -41.594 -14.961 1 98.31 452 ALA B CA 1
ATOM 7106 C C . ALA B 1 452 ? 6.227 -40.156 -14.828 1 98.31 452 ALA B C 1
ATOM 7108 O O . ALA B 1 452 ? 7.176 -39.75 -15.516 1 98.31 452 ALA B O 1
ATOM 7109 N N . GLY B 1 453 ? 5.496 -39.375 -13.977 1 98.44 453 GLY B N 1
ATOM 7110 C CA . GLY B 1 453 ? 5.941 -38 -13.734 1 98.44 453 GLY B CA 1
ATOM 7111 C C . GLY B 1 453 ? 7.266 -37.938 -12.992 1 98.44 453 GLY B C 1
ATOM 7112 O O . GLY B 1 453 ? 7.535 -38.75 -12.102 1 98.44 453 GLY B O 1
ATOM 7113 N N . GLN B 1 454 ? 8.062 -36.969 -13.328 1 98.19 454 GLN B N 1
ATOM 7114 C CA . GLN B 1 454 ? 9.383 -36.781 -12.727 1 98.19 454 GLN B CA 1
ATOM 7115 C C . GLN B 1 454 ? 9.5 -35.469 -12.008 1 98.19 454 GLN B C 1
ATOM 7117 O O . GLN B 1 454 ? 8.93 -34.469 -12.445 1 98.19 454 GLN B O 1
ATOM 7122 N N . PHE B 1 455 ? 10.266 -35.562 -10.891 1 98.75 455 PHE B N 1
ATOM 7123 C CA . PHE B 1 455 ? 10.648 -34.281 -10.266 1 98.75 455 PHE B CA 1
ATOM 7124 C C . PHE B 1 455 ? 11.57 -33.5 -11.172 1 98.75 455 PHE B C 1
ATOM 7126 O O . PHE B 1 455 ? 12.562 -34.031 -11.68 1 98.75 455 PHE B O 1
ATOM 7133 N N . VAL B 1 456 ? 11.273 -32.25 -11.406 1 98.81 456 VAL B N 1
ATOM 7134 C CA . VAL B 1 456 ? 12.102 -31.375 -12.242 1 98.81 456 VAL B CA 1
ATOM 7135 C C . VAL B 1 456 ? 12.914 -30.422 -11.359 1 98.81 456 VAL B C 1
ATOM 7137 O O . VAL B 1 456 ? 12.344 -29.625 -10.617 1 98.81 456 VAL B O 1
ATOM 7140 N N . HIS B 1 457 ? 14.258 -30.562 -11.367 1 98.56 457 HIS B N 1
ATOM 7141 C CA . HIS B 1 457 ? 15.195 -29.625 -10.758 1 98.56 457 HIS B CA 1
ATOM 7142 C C . HIS B 1 457 ? 15.203 -28.297 -11.492 1 98.56 457 HIS B C 1
ATOM 7144 O O . HIS B 1 457 ? 15.633 -28.219 -12.648 1 98.56 457 HIS B O 1
ATOM 7150 N N . ARG B 1 458 ? 14.773 -27.203 -10.844 1 98.62 458 ARG B N 1
ATOM 7151 C CA . ARG B 1 458 ? 14.586 -25.938 -11.539 1 98.62 458 ARG B CA 1
ATOM 7152 C C . ARG B 1 458 ? 15.828 -25.062 -11.422 1 98.62 458 ARG B C 1
ATOM 7154 O O . ARG B 1 458 ? 16.594 -25.188 -10.469 1 98.62 458 ARG B O 1
ATOM 7161 N N . LEU B 1 459 ? 15.992 -24.203 -12.391 1 98.5 459 LEU B N 1
ATOM 7162 C CA . LEU B 1 459 ? 17.109 -23.25 -12.383 1 98.5 459 LEU B CA 1
ATOM 7163 C C . LEU B 1 459 ? 16.844 -22.109 -11.406 1 98.5 459 LEU B C 1
ATOM 7165 O O . LEU B 1 459 ? 15.695 -21.75 -11.172 1 98.5 459 LEU B O 1
ATOM 7169 N N . PRO B 1 460 ? 17.938 -21.562 -10.812 1 98.69 460 PRO B N 1
ATOM 7170 C CA . PRO B 1 460 ? 17.766 -20.359 -9.984 1 98.69 460 PRO B CA 1
ATOM 7171 C C . PRO B 1 460 ? 17.094 -19.219 -10.742 1 98.69 460 PRO B C 1
ATOM 7173 O O . PRO B 1 460 ? 17.219 -19.125 -11.969 1 98.69 460 PRO B O 1
ATOM 7176 N N . PHE B 1 461 ? 16.422 -18.391 -10.031 1 98.5 461 PHE B N 1
ATOM 7177 C CA . PHE B 1 461 ? 15.695 -17.266 -10.633 1 98.5 461 PHE B CA 1
ATOM 7178 C C . PHE B 1 461 ? 16.656 -16.234 -11.203 1 98.5 461 PHE B C 1
ATOM 7180 O O . PHE B 1 461 ? 17.672 -15.93 -10.586 1 98.5 461 PHE B O 1
ATOM 7187 N N . ASP B 1 462 ? 16.344 -15.797 -12.375 1 96.62 462 ASP B N 1
ATOM 7188 C CA . ASP B 1 462 ? 17.109 -14.742 -13.039 1 96.62 462 ASP B CA 1
ATOM 7189 C C . ASP B 1 462 ? 16.172 -13.742 -13.719 1 96.62 462 ASP B C 1
ATOM 7191 O O . ASP B 1 462 ? 15.57 -14.055 -14.75 1 96.62 462 ASP B O 1
ATOM 7195 N N . LYS B 1 463 ? 16.109 -12.547 -13.25 1 92.69 463 LYS B N 1
ATOM 7196 C CA . LYS B 1 463 ? 15.164 -11.539 -13.734 1 92.69 463 LYS B CA 1
ATOM 7197 C C . LYS B 1 463 ? 15.5 -11.117 -15.156 1 92.69 463 LYS B C 1
ATOM 7199 O O . LYS B 1 463 ? 14.625 -10.656 -15.898 1 92.69 463 LYS B O 1
ATOM 7204 N N . ASN B 1 464 ? 16.656 -11.242 -15.547 1 91.44 464 ASN B N 1
ATOM 7205 C CA . ASN B 1 464 ? 17.094 -10.828 -16.875 1 91.44 464 ASN B CA 1
ATOM 7206 C C . ASN B 1 464 ? 16.656 -11.828 -17.938 1 91.44 464 ASN B C 1
ATOM 7208 O O . ASN B 1 464 ? 16.812 -11.57 -19.141 1 91.44 464 ASN B O 1
ATOM 7212 N N . LYS B 1 465 ? 16.031 -12.93 -17.516 1 90.44 465 LYS B N 1
ATOM 7213 C CA . LYS B 1 465 ? 15.648 -13.969 -18.469 1 90.44 465 LYS B CA 1
ATOM 7214 C C . LYS B 1 465 ? 14.133 -14.117 -18.531 1 90.44 465 LYS B C 1
ATOM 7216 O O . LYS B 1 465 ? 13.625 -15.117 -19.047 1 90.44 465 LYS B O 1
ATOM 7221 N N . ILE B 1 466 ? 13.438 -13.078 -18 1 93.19 466 ILE B N 1
ATOM 7222 C CA . ILE B 1 466 ? 11.984 -13.219 -17.969 1 93.19 466 ILE B CA 1
ATOM 7223 C C . ILE B 1 466 ? 11.367 -12.492 -19.156 1 93.19 466 ILE B C 1
ATOM 7225 O O . ILE B 1 466 ? 11.75 -11.359 -19.469 1 93.19 466 ILE B O 1
#

Nearest PDB structures (foldseek):
  3sfw-assembly1_A  TM=9.790E-01  e=7.985E-67  Brevibacillus agri
  1k1d-assembly2_F  TM=9.774E-01  e=2.084E-64  Geobacillus stearothermophilus
  1yny-assembly2_B  TM=9.757E-01  e=4.587E-63  Bacillus sp. AR9
  1nfg-assembly1_B  TM=9.686E-01  e=3.643E-60  Ralstonia pickettii
  1gkp-assembly1_A  TM=9.652E-01  e=8.156E-56  Thermus sp.

Foldseek 3Di:
DDKAKEKEAQAWEFALPDIDRWIWMATQQFTADTGNDDDDDDPPYHYHYQHQWYKFFFFEFAAEAAQADPPLDTFQHFQQLQLLLLQLQRHQEYAYEFYDDPPPDEQCVRVVVNCVRQFLRHQHAYHYATEDLDDDPRNLVCLLCCVPPVQHQEYEAECADDSHDDLVGLLSVLLSSQVSQHEYEYQFFHHVQLVVQVVVCVVVQNFFLLSLQVSGDLVRRLVRLLSSLVSNVVSVLRAYEYEARQFLSNLVSLVVSVVVVGNYAYEHELCSQPPASVCSVDLLNLQQAAPVGGHHPVGNVSVLVCLLVCSHQAYHHNAGDDASVPARVCNRNGVVSGDHHHGDSSPGLQSCCQVCPVVPSHHVSSSLRHGAQSVCQQSFNPPLGSGSDGPHRPWIWIKNQADKDQDDVVLGRHSYPGHPRHRPITGMGTQWTAHSRRTQHGRSDGNTGRNNYYHDNGHRHDSVRD/DDKAKEKEAQAWEFALPDIDHWIWMATQQFTADTGNDDDDDDPPYHYHYQHQWYKFFFFEFAAEAAQADPPLDTFQHFQQLQLLLLQLQRHQEYAYEFYDDPPPDEQCVRVVVNCVRQFLRHQHAYHYATEDLDDDPRNLVCLLCCCPPVQHQEYEAECADDSHDDLVGLLSVLLSSQVSQHEYEYQFFHHVQLVVQLVVCVVVQNFFLLSLQVSGDLVRRLVRLLSSLVSNVVSVLRAYEYEARQFLSNLVSLVVSVVVVGNYAYEHELCSQPPASVCSVDLLNLQQAAPVGGHHPVGNVSVLVCLLVCSHQAYHHNAGDDASVPARVCSRNGVVSGDHHHGDSSPGLQSCCQVCPVVPSHHVSSSLRHGAQSVCQQSFNPPLGSGSDGPHRPWIWIKNQADKDQDDVVLGRHSYPGHPRHRPITGMGTAWTAHSRRTQHGRSDGDTGRNNYYHDNGHRHDSVRD

InterPro domains:
  IPR006680 Amidohydrolase-related [PF01979] (54-440)
  IPR011059 Metal-dependent hydrolase, composite domain superfamily [G3DSA:2.30.40.10] (7-461)
  IPR011059 Metal-dependent hydrolase, composite domain superfamily [SSF51338] (5-68)
  IPR011059 Metal-dependent hydrolase, composite domain superfamily [SSF51338] (353-462)
  IPR011778 Hydantoinase/dihydropyrimidinase [TIGR02033] (7-458)
  IPR011778 Hydantoinase/dihydropyrimidinase [cd01314] (6-453)
  IPR032466 Metal-dependent hydrolase [SSF51556] (58-386)
  IPR050378 Metallo-dependent Hydrolases Superfamily [PTHR11647] (3-463)

Solvent-accessible surface area (backbone atoms only — not comparable to full-atom values): 44630 Å² total; per-residue (Å²): 130,81,80,56,35,39,35,40,34,69,19,37,34,37,35,57,84,49,73,42,75,34,24,40,33,29,45,72,26,18,22,63,40,71,35,74,75,80,83,87,67,67,90,82,44,43,73,44,80,31,65,84,21,40,38,29,38,15,26,37,34,67,30,32,32,58,57,28,54,77,79,90,51,58,32,55,22,36,33,35,38,39,34,46,11,18,23,53,20,24,28,30,30,39,24,31,50,57,50,79,66,65,89,85,58,61,69,58,54,47,56,56,54,48,50,57,57,33,58,67,21,14,37,32,30,32,42,52,32,43,56,50,61,71,77,52,72,66,44,60,62,44,48,45,49,38,16,77,71,64,19,32,23,31,33,37,37,32,40,34,76,96,43,37,48,55,67,55,47,46,39,54,49,35,36,51,34,39,74,52,25,26,36,37,30,36,51,43,33,38,41,49,58,32,53,53,38,41,52,52,32,52,76,69,68,48,29,34,26,48,42,51,35,67,24,47,47,68,49,33,34,24,28,30,43,46,39,48,56,28,44,23,48,74,23,78,52,18,43,37,35,43,53,58,49,51,42,42,68,36,50,51,48,50,48,53,40,45,73,68,69,43,57,63,45,29,22,26,27,60,58,38,57,74,44,37,42,72,53,27,75,43,90,65,11,22,60,62,35,33,83,76,38,49,33,57,64,71,28,20,55,43,46,50,50,27,51,62,72,56,67,33,41,28,51,28,44,56,17,24,25,53,33,41,88,80,54,18,51,62,6,35,64,32,33,89,76,28,69,64,28,34,59,37,52,33,52,43,51,26,50,49,40,16,67,25,36,71,66,62,64,36,49,68,25,53,51,33,24,26,27,10,32,40,44,17,38,68,59,28,35,55,67,48,35,35,37,86,43,63,73,6,39,24,30,31,17,33,30,30,64,81,43,75,45,64,38,46,50,90,74,51,54,54,58,52,80,65,48,94,51,59,66,40,76,28,43,20,38,51,41,32,16,23,45,48,56,39,66,28,12,47,73,77,39,79,58,55,43,68,33,65,21,44,82,53,73,23,40,55,39,55,81,90,66,99,128,81,82,56,35,39,35,38,33,69,19,36,34,37,35,57,84,49,73,43,76,35,24,41,33,29,46,72,28,20,22,63,41,69,34,74,74,80,82,87,67,68,92,81,44,43,74,45,81,32,65,82,21,40,38,29,39,15,26,37,34,67,31,31,32,58,57,28,55,76,79,91,50,58,32,54,22,35,33,36,38,40,34,45,12,19,25,54,20,23,28,32,31,39,26,30,49,57,49,79,65,65,90,85,59,60,68,58,51,48,56,57,54,48,51,58,59,33,57,67,21,14,39,32,31,32,41,54,32,42,56,48,61,70,77,51,72,66,44,62,61,45,49,46,49,38,16,77,71,63,19,32,24,30,32,37,37,32,40,36,75,96,42,37,49,54,68,55,48,46,40,53,49,36,36,51,33,39,74,52,26,25,36,37,31,36,51,44,34,36,40,48,59,31,52,54,38,42,52,54,31,52,76,69,68,47,29,34,26,47,43,52,36,67,23,47,47,68,48,32,32,24,28,31,43,45,38,48,56,30,46,21,47,73,24,77,53,17,43,37,35,43,52,57,50,52,42,40,66,36,48,51,49,50,48,52,40,45,74,69,69,44,57,64,46,29,23,25,26,59,59,38,57,74,43,39,42,72,53,26,75,42,87,66,10,24,61,62,35,34,83,74,39,50,35,57,64,72,29,19,55,44,45,49,50,25,51,61,72,56,66,34,42,28,51,30,46,56,19,24,23,53,34,41,88,80,55,17,53,61,7,35,63,31,34,89,75,29,69,65,30,33,58,38,52,35,51,43,50,27,50,49,40,16,66,24,34,70,65,63,63,36,50,68,25,52,51,34,25,27,26,9,30,41,45,16,37,68,58,26,36,56,67,48,35,34,36,86,44,64,72,6,39,25,30,32,17,34,29,31,65,81,43,74,43,65,39,46,50,89,74,52,56,55,58,52,79,65,48,92,51,59,65,39,75,28,43,19,38,50,42,33,17,23,45,47,58,38,68,29,12,46,73,76,39,78,58,56,43,67,33,65,23,44,82,52,72,24,41,55,39,56,81,91,66,99

Secondary structure (DSSP, 8-state):
-PPPEEEEESSEEE-SS-EE--EEEEETTEEEEEES----S-TT-EEEE-TT-EEEEPEEEEEE-SS-B-SS-B-S--HHHHHHHHHHTTEEEEEEE----STT--TTHHHHHHHHHHTTT-SSEEEEEEE-S---HHHHHHHHHHHHTT---EEEEESSSTT---HHHHHHHHHHHHHTT-EEEEE---HHHHHHHHHHHHHTT--STHHHHHTS-HHHHHHHHHHHHHHHHHTTS--EEE-S---HHHHHHHHHHHHTT--EEEEE-HHHHH--GGGGGSTTGGGG--SSPP--HHHHHHHHHHHHHTSS-EE---B----IIIIIGGGGT-GGGSPP----TTTHHHHHIIIIIITTSS-HHHHHIIIIIHHHHHTT-TTTSSS--TTSB--EEEEEEEEEEE--GGG--SS-S--TTTT-EEEEEEEEEEETTEEEEETTEE---TT---B--PPPP-GGG-/-PPPEEEEESSEEE-SS-EE--EEEEETTEEEEEES----S-TT-EEEE-TT-EEEEPEEEEEE-SS-B-SS-B-S--HHHHHHHHHHTTEEEEEEE----STT--TTHHHHHHHHHHTTT-SSEEEEEEE-S---HHHHHHHHHHHHTT---EEEEESSSTT---HHHHHHHHHHHHHTT-EEEEE---HHHHHHHHHHHHHTT--STHHHHHTS-HHHHHHHHHHHHHHHHHTTS--EEE-S---HHHHHHHHHHHHTT--EEEEE-HHHHH--GGGGGSTTGGGG--SSPP--HHHHHHHHHHHHHTSS-EE---B----IIIIIGGGGT-GGGSPP----TTTHHHHHIIIIIITTSS-HHHHHIIIIIHHHHHTT-TTTSSS--TTSB--EEEEEEEEEEE--GGG--SS-S--TTTT-EEEEEEEEEEETTEEEEETTEE---TT---B--PPPP-GGG-

Radius of gyration: 32.81 Å; Cα contacts (8 Å, |Δi|>4): 2461; chains: 2; bounding box: 58×108×75 Å